Protein 5EDU (pdb70)

CATH classification: 3.40.800.20

Organism: Homo sapiens (NCBI:txid9606)

Nearest PDB structures (foldseek):
  5edu-assembly2_A  TM=1.001E+00  e=0.000E+00  Escherichia coli
  5edu-assembly1_B  TM=9.832E-01  e=0.000E+00  Escherichia coli
  3vd8-assembly1_A  TM=9.978E-01  e=3.322E-66  Escherichia coli O157:H7
  3o3u-assembly1_N  TM=9.806E-01  e=7.938E-67  Escherichia coli
  5efn-assembly2_A  TM=9.957E-01  e=1.149E-51  Danio rerio

B-factor: mean 54.78, std 17.79, range [22.51, 132.64]

InterPro domains:
  IPR000286 Histone deacetylase HDAC [PR01270] (607-630)
  IPR000286 Histone deacetylase HDAC [PR01270] (642-657)
  IPR000286 Histone deacetylase HDAC [PR01270] (732-742)
  IPR001607 Zinc finger, UBP-type [PF02148] (1133-1194)
  IPR001607 Zinc finger, UBP-type [PS50271] (1111-1209)
  IPR001607 Zinc finger, UBP-type [SM00290] (1132-1181)
  IPR013083 Zinc finger, RING/FYVE/PHD-type [G3DSA:3.30.40.10] (1107-1213)
  IPR023696 Ureohydrolase domain superfamily [SSF52768] (86-417)
  IPR023696 Ureohydrolase domain superfamily [SSF52768] (478-834)
  IPR023801 Histone deacetylase domain [PF00850] (106-401)
  IPR023801 Histone deacetylase domain [PF00850] (500-797)
  IPR037138 Histone deacetylase domain superfamily [G3DSA:3.40.800.20] (79-463)
  IPR037138 Histone deacetylase domain superfamily [G3DSA:3.40.800.20] (475-851)

GO terms:
  GO:1905336 negative regulation of aggrephagy (P, IDA)
  GO:0005737 cytoplasm (C, TAS)
  GO:0016235 aggresome (C, TAS)
  GO:0033558 protein lysine deacetylase activity (F, TAS)
  GO:0019896 axonal transport of mitochondrion (P, IGI)
  GO:0048156 tau protein binding (F, TAS)
  GO:0033558 protein lysine deacetylase activity (F, IMP)
  GO:0042903 tubulin deacetylase activity (F, IMP)
  GO:0031333 negative regulation of protein-containing complex assembly (P, IMP)
  GO:0032461 positive regulation of protein oligomerization (P, IMP)
  GO:0001222 transcription corepressor binding (F, IPI)
  GO:0005771 multivesicular body (C, TAS)
  GO:0010506 regulation of autophagy (P, TAS)
  GO:1903146 regulation of autophagy of mitochondrion (P, TAS)
  GO:0061734 type 2 mitophagy (P, IGI)
  GO:0031647 regulation of protein stability (P, IMP)
  GO:0031625 ubiquitin protein ligase binding (F, IPI)
  GO:0004407 histone deacetylase activity (F, IDA)
  GO:0036064 ciliary basal body (C, IDA)
  GO:0005737 cytoplasm (C, IDA)

Structure (mmCIF, N/CA/C/O backbone):
data_5EDU
#
_entry.id   5EDU
#
_cell.length_a   49.262
_cell.length_b   149.032
_cell.length_c   216.333
_cell.angle_alpha   90.00
_cell.angle_beta   90.00
_cell.angle_gamma   90.00
#
_symmetry.space_group_name_H-M   'P 21 21 21'
#
loop_
_entity.id
_entity.type
_entity.pdbx_description
1 polymer 'Maltose-binding periplasmic protein, Histone deacetylase 6 chimera'
2 branched alpha-D-glucopyranose-(1-4)-alpha-D-glucopyranose
3 non-polymer 'TRICHOSTATIN A'
4 non-polymer 'ZINC ION'
5 non-polymer 'POTASSIUM ION'
6 water water
#
loop_
_atom_site.group_PDB
_atom_site.id
_atom_site.type_symbol
_atom_site.label_atom_id
_atom_site.label_alt_id
_atom_site.label_comp_id
_atom_site.label_asym_id
_atom_site.label_entity_id
_atom_site.label_seq_id
_atom_site.pdbx_PDB_ins_code
_atom_site.Cartn_x
_atom_site.Cartn_y
_atom_site.Cartn_z
_atom_site.occupancy
_atom_site.B_iso_or_equiv
_atom_site.auth_seq_id
_atom_site.auth_comp_id
_atom_site.auth_asym_id
_atom_site.auth_atom_id
_atom_site.pdbx_PDB_model_num
ATOM 1 N N . GLU A 1 21 ? -25.858 -36.879 2.454 1.00 80.96 111 GLU B N 1
ATOM 2 C CA . GLU A 1 21 ? -26.709 -35.844 3.028 1.00 81.80 111 GLU B CA 1
ATOM 3 C C . GLU A 1 21 ? -28.174 -36.279 3.028 1.00 84.09 111 GLU B C 1
ATOM 4 O O . GLU A 1 21 ? -28.921 -35.976 3.959 1.00 84.91 111 GLU B O 1
ATOM 10 N N . GLU A 1 22 ? -28.582 -36.990 1.980 1.00 85.99 112 GLU B N 1
ATOM 11 C CA . GLU A 1 22 ? -29.936 -37.530 1.917 1.00 87.50 112 GLU B CA 1
ATOM 12 C C . GLU A 1 22 ? -29.910 -39.052 1.793 1.00 91.05 112 GLU B C 1
ATOM 13 O O . GLU A 1 22 ? -30.938 -39.716 1.932 1.00 92.04 112 GLU B O 1
ATOM 19 N N . GLY A 1 23 ? -28.728 -39.603 1.542 1.00 108.19 113 GLY B N 1
ATOM 20 C CA . GLY A 1 23 ? -28.574 -41.040 1.415 1.00 110.32 113 GLY B CA 1
ATOM 21 C C . GLY A 1 23 ? -27.790 -41.649 2.561 1.00 107.53 113 GLY B C 1
ATOM 22 O O . GLY A 1 23 ? -27.499 -42.846 2.559 1.00 110.92 113 GLY B O 1
ATOM 23 N N . LYS A 1 24 ? -27.453 -40.824 3.548 1.00 66.33 114 LYS B N 1
ATOM 24 C CA . LYS A 1 24 ? -26.636 -41.273 4.668 1.00 63.65 114 LYS B CA 1
ATOM 25 C C . LYS A 1 24 ? -27.264 -40.941 6.017 1.00 60.11 114 LYS B C 1
ATOM 26 O O . LYS A 1 24 ? -28.449 -40.619 6.105 1.00 59.09 114 LYS B O 1
ATOM 28 N N . LEU A 1 25 ? -26.447 -41.019 7.064 1.00 85.40 115 LEU B N 1
ATOM 29 C CA . LEU A 1 25 ? -26.898 -40.806 8.435 1.00 83.16 115 LEU B CA 1
ATOM 30 C C . LEU A 1 25 ? -25.685 -40.626 9.350 1.00 81.99 115 LEU B C 1
ATOM 31 O O . LEU A 1 25 ? -25.069 -41.608 9.767 1.00 82.99 115 LEU B O 1
ATOM 36 N N . VAL A 1 26 ? -25.339 -39.377 9.657 1.00 61.42 116 VAL B N 1
ATOM 37 C CA . VAL A 1 26 ? -24.173 -39.099 10.497 1.00 56.79 116 VAL B CA 1
ATOM 38 C C . VAL A 1 26 ? -24.579 -38.650 11.906 1.00 52.09 116 VAL B C 1
ATOM 39 O O . VAL A 1 26 ? -25.508 -37.861 12.081 1.00 49.18 116 VAL B O 1
ATOM 43 N N . ILE A 1 27 ? -23.876 -39.173 12.908 1.00 57.21 117 ILE B N 1
ATOM 44 C CA . ILE A 1 27 ? -24.214 -38.938 14.309 1.00 55.07 117 ILE B CA 1
ATOM 45 C C . ILE A 1 27 ? -23.002 -38.459 15.111 1.00 53.85 117 ILE B C 1
ATOM 46 O O . ILE A 1 27 ? -21.892 -38.959 14.927 1.00 53.43 117 ILE B O 1
ATOM 51 N N . TRP A 1 28 ? -23.216 -37.489 15.998 1.00 50.23 118 TRP B N 1
ATOM 52 C CA . TRP A 1 28 ? -22.148 -36.991 16.863 1.00 51.71 118 TRP B CA 1
ATOM 53 C C . TRP A 1 28 ? -22.400 -37.336 18.327 1.00 50.65 118 TRP B C 1
ATOM 54 O O . TRP A 1 28 ? -23.524 -37.230 18.814 1.00 53.70 118 TRP B O 1
ATOM 65 N N . ILE A 1 29 ? -21.341 -37.740 19.020 1.00 45.02 119 ILE B N 1
ATOM 66 C CA . ILE A 1 29 ? -21.413 -38.082 20.435 1.00 42.82 119 ILE B CA 1
ATOM 67 C C . ILE A 1 29 ? -20.040 -37.846 21.060 1.00 45.06 119 ILE B C 1
ATOM 68 O O . ILE A 1 29 ? -19.018 -38.057 20.410 1.00 45.59 119 ILE B O 1
ATOM 73 N N . ASN A 1 30 ? -20.018 -37.390 22.310 1.00 55.20 120 ASN B N 1
ATOM 74 C CA . ASN A 1 30 ? -18.771 -36.994 22.963 1.00 56.82 120 ASN B CA 1
ATOM 75 C C . ASN A 1 30 ? -17.753 -38.129 23.066 1.00 59.50 120 ASN B C 1
ATOM 76 O O . ASN A 1 30 ? -18.119 -39.304 23.121 1.00 62.17 120 ASN B O 1
ATOM 81 N N . GLY A 1 31 ? -16.475 -37.764 23.095 1.00 57.57 121 GLY B N 1
ATOM 82 C CA . GLY A 1 31 ? -15.394 -38.731 23.029 1.00 58.22 121 GLY B CA 1
ATOM 83 C C . GLY A 1 31 ? -15.188 -39.576 24.271 1.00 57.37 121 GLY B C 1
ATOM 84 O O . GLY A 1 31 ? -14.472 -40.578 24.232 1.00 59.79 121 GLY B O 1
ATOM 85 N N . ASP A 1 32 ? -15.807 -39.177 25.377 1.00 46.71 122 ASP B N 1
ATOM 86 C CA . ASP A 1 32 ? -15.668 -39.914 26.627 1.00 48.20 122 ASP B CA 1
ATOM 87 C C . ASP A 1 32 ? -16.666 -41.065 26.696 1.00 49.69 122 ASP B C 1
ATOM 88 O O . ASP A 1 32 ? -16.496 -42.004 27.475 1.00 50.70 122 ASP B O 1
ATOM 93 N N . LYS A 1 33 ? -17.703 -40.988 25.868 1.00 58.75 123 LYS B N 1
ATOM 94 C CA . LYS A 1 33 ? -18.736 -42.016 25.832 1.00 59.13 123 LYS B CA 1
ATOM 95 C C . LYS A 1 33 ? -18.272 -43.241 25.047 1.00 57.98 123 LYS B C 1
ATOM 96 O O . LYS A 1 33 ? -17.107 -43.339 24.657 1.00 57.64 123 LYS B O 1
ATOM 102 N N . GLY A 1 34 ? -19.190 -44.175 24.822 1.00 50.98 124 GLY B N 1
ATOM 103 C CA . GLY A 1 34 ? -18.882 -45.384 24.081 1.00 52.20 124 GLY B CA 1
ATOM 104 C C . GLY A 1 34 ? -19.324 -45.294 22.635 1.00 53.03 124 GLY B C 1
ATOM 105 O O . GLY A 1 34 ? -20.276 -45.959 22.226 1.00 53.80 124 GLY B O 1
ATOM 106 N N . TYR A 1 35 ? -18.627 -44.472 21.858 1.00 59.33 125 TYR B N 1
ATOM 107 C CA . TYR A 1 35 ? -19.000 -44.240 20.468 1.00 59.33 125 TYR B CA 1
ATOM 108 C C . TYR A 1 35 ? -18.794 -45.487 19.615 1.00 61.07 125 TYR B C 1
ATOM 109 O O . TYR A 1 35 ? -19.517 -45.704 18.643 1.00 62.59 125 TYR B O 1
ATOM 118 N N . ASN A 1 36 ? -17.813 -46.305 19.980 1.00 63.01 126 ASN B N 1
ATOM 119 C CA . ASN A 1 36 ? -17.553 -47.542 19.252 1.00 66.11 126 ASN B CA 1
ATOM 120 C C . ASN A 1 36 ? -18.706 -48.529 19.387 1.00 65.16 126 ASN B C 1
ATOM 121 O O . ASN A 1 36 ? -19.039 -49.240 18.439 1.00 66.99 126 ASN B O 1
ATOM 126 N N . GLY A 1 37 ? -19.316 -48.566 20.568 1.00 53.00 127 GLY B N 1
ATOM 127 C CA . GLY A 1 37 ? -20.476 -49.409 20.795 1.00 51.90 127 GLY B CA 1
ATOM 128 C C . GLY A 1 37 ? -21.664 -48.917 19.993 1.00 51.42 127 GLY B C 1
ATOM 129 O O . GLY A 1 37 ? -22.516 -49.701 19.571 1.00 51.30 127 GLY B O 1
ATOM 130 N N . LEU A 1 38 ? -21.716 -47.607 19.781 1.00 55.54 128 LEU B N 1
ATOM 131 C CA . LEU A 1 38 ? -22.780 -46.997 18.998 1.00 54.69 128 LEU B CA 1
ATOM 132 C C . LEU A 1 38 ? -22.587 -47.294 17.515 1.00 57.96 128 LEU B C 1
ATOM 133 O O . LEU A 1 38 ? -23.555 -47.423 16.765 1.00 59.91 128 LEU B O 1
ATOM 138 N N . ALA A 1 39 ? -21.328 -47.402 17.101 1.00 63.63 129 ALA B N 1
ATOM 139 C CA . ALA A 1 39 ? -20.992 -47.753 15.726 1.00 65.70 129 ALA B CA 1
ATOM 140 C C . ALA A 1 39 ? -21.497 -49.150 15.395 1.00 69.19 129 ALA B C 1
ATOM 141 O O . ALA A 1 39 ? -21.934 -49.414 14.274 1.00 69.09 129 ALA B O 1
ATOM 143 N N . GLU A 1 40 ? -21.428 -50.040 16.381 1.00 92.21 130 GLU B N 1
ATOM 144 C CA . GLU A 1 40 ? -21.898 -51.410 16.219 1.00 95.21 130 GLU B CA 1
ATOM 145 C C . GLU A 1 40 ? -23.402 -51.426 15.969 1.00 93.49 130 GLU B C 1
ATOM 146 O O . GLU A 1 40 ? -23.900 -52.223 15.173 1.00 97.71 130 GLU B O 1
ATOM 152 N N . VAL A 1 41 ? -24.119 -50.536 16.650 1.00 53.10 131 VAL B N 1
ATOM 153 C CA . VAL A 1 41 ? -25.552 -50.381 16.433 1.00 49.49 131 VAL B CA 1
ATOM 154 C C . VAL A 1 41 ? -25.798 -49.783 15.053 1.00 49.88 131 VAL B C 1
ATOM 155 O O . VAL A 1 41 ? -26.796 -50.086 14.401 1.00 50.73 131 VAL B O 1
ATOM 159 N N . GLY A 1 42 ? -24.873 -48.936 14.612 1.00 58.03 132 GLY B N 1
ATOM 160 C CA . GLY A 1 42 ? -24.949 -48.342 13.291 1.00 59.15 132 GLY B CA 1
ATOM 161 C C . GLY A 1 42 ? -24.565 -49.332 12.209 1.00 61.10 132 GLY B C 1
ATOM 162 O O . GLY A 1 42 ? -24.809 -49.100 11.026 1.00 63.22 132 GLY B O 1
ATOM 163 N N . LYS A 1 43 ? -23.955 -50.440 12.619 1.00 52.70 133 LYS B N 1
ATOM 164 C CA . LYS A 1 43 ? -23.577 -51.500 11.692 1.00 54.37 133 LYS B CA 1
ATOM 165 C C . LYS A 1 43 ? -24.704 -52.512 11.566 1.00 59.30 133 LYS B C 1
ATOM 166 O O . LYS A 1 43 ? -24.986 -53.015 10.478 1.00 61.82 133 LYS B O 1
ATOM 168 N N . LYS A 1 44 ? -25.349 -52.806 12.691 1.00 69.12 134 LYS B N 1
ATOM 169 C CA . LYS A 1 44 ? -26.492 -53.710 12.697 1.00 73.04 134 LYS B CA 1
ATOM 170 C C . LYS A 1 44 ? -27.747 -52.989 12.204 1.00 70.87 134 LYS B C 1
ATOM 171 O O . LYS A 1 44 ? -28.823 -53.577 12.128 1.00 71.24 134 LYS B O 1
ATOM 177 N N . PHE A 1 45 ? -27.596 -51.715 11.858 1.00 75.21 135 PHE B N 1
ATOM 178 C CA . PHE A 1 45 ? -28.669 -50.945 11.236 1.00 74.97 135 PHE B CA 1
ATOM 179 C C . PHE A 1 45 ? -28.409 -50.757 9.751 1.00 80.22 135 PHE B C 1
ATOM 180 O O . PHE A 1 45 ? -29.336 -50.748 8.940 1.00 82.09 135 PHE B O 1
ATOM 188 N N . GLU A 1 46 ? -27.137 -50.575 9.410 1.00 80.97 136 GLU B N 1
ATOM 189 C CA . GLU A 1 46 ? -26.723 -50.482 8.018 1.00 81.42 136 GLU B CA 1
ATOM 190 C C . GLU A 1 46 ? -26.973 -51.797 7.294 1.00 80.92 136 GLU B C 1
ATOM 191 O O . GLU A 1 46 ? -27.355 -51.804 6.128 1.00 81.43 136 GLU B O 1
ATOM 197 N N . LYS A 1 47 ? -26.746 -52.909 7.985 1.00 71.61 137 LYS B N 1
ATOM 198 C CA . LYS A 1 47 ? -26.939 -54.225 7.386 1.00 73.19 137 LYS B CA 1
ATOM 199 C C . LYS A 1 47 ? -28.419 -54.489 7.134 1.00 73.18 137 LYS B C 1
ATOM 200 O O . LYS A 1 47 ? -28.792 -55.097 6.132 1.00 75.48 137 LYS B O 1
ATOM 206 N N . ASP A 1 48 ? -29.255 -54.020 8.053 1.00 72.14 138 ASP B N 1
ATOM 207 C CA . ASP A 1 48 ? -30.692 -54.251 7.981 1.00 72.70 138 ASP B CA 1
ATOM 208 C C . ASP A 1 48 ? -31.375 -53.444 6.880 1.00 73.43 138 ASP B C 1
ATOM 209 O O . ASP A 1 48 ? -32.234 -53.964 6.169 1.00 74.75 138 ASP B O 1
ATOM 214 N N . THR A 1 49 ? -30.999 -52.176 6.736 1.00 84.93 139 THR B N 1
ATOM 215 C CA . THR A 1 49 ? -31.721 -51.294 5.824 1.00 86.55 139 THR B CA 1
ATOM 216 C C . THR A 1 49 ? -30.861 -50.713 4.698 1.00 87.10 139 THR B C 1
ATOM 217 O O . THR A 1 49 ? -31.389 -50.120 3.758 1.00 87.17 139 THR B O 1
ATOM 221 N N . GLY A 1 50 ? -29.545 -50.877 4.790 1.00 84.83 140 GLY B N 1
ATOM 222 C CA . GLY A 1 50 ? -28.663 -50.442 3.721 1.00 85.27 140 GLY B CA 1
ATOM 223 C C . GLY A 1 50 ? -28.020 -49.087 3.942 1.00 84.43 140 GLY B C 1
ATOM 224 O O . GLY A 1 50 ? -27.070 -48.726 3.248 1.00 86.62 140 GLY B O 1
ATOM 225 N N . ILE A 1 51 ? -28.532 -48.335 4.911 1.00 61.89 141 ILE B N 1
ATOM 226 C CA . ILE A 1 51 ? -28.046 -46.982 5.160 1.00 58.41 141 ILE B CA 1
ATOM 227 C C . ILE A 1 51 ? -26.781 -46.969 6.016 1.00 58.42 141 ILE B C 1
ATOM 228 O O . ILE A 1 51 ? -26.792 -47.406 7.166 1.00 55.35 141 ILE B O 1
ATOM 233 N N . LYS A 1 52 ? -25.692 -46.460 5.446 1.00 92.27 142 LYS B N 1
ATOM 234 C CA . LYS A 1 52 ? -24.430 -46.346 6.170 1.00 92.87 142 LYS B CA 1
ATOM 235 C C . LYS A 1 52 ? -24.541 -45.317 7.291 1.00 91.33 142 LYS B C 1
ATOM 236 O O . LYS A 1 52 ? -24.936 -44.174 7.059 1.00 91.75 142 LYS B O 1
ATOM 242 N N . VAL A 1 53 ? -24.198 -45.732 8.506 1.00 77.80 143 VAL B N 1
ATOM 243 C CA . VAL A 1 53 ? -24.237 -44.842 9.659 1.00 74.35 143 VAL B CA 1
ATOM 244 C C . VAL A 1 53 ? -22.827 -44.516 10.138 1.00 74.77 143 VAL B C 1
ATOM 245 O O . VAL A 1 53 ? -22.118 -45.387 10.643 1.00 77.95 143 VAL B O 1
ATOM 249 N N . THR A 1 54 ? -22.424 -43.260 9.977 1.00 53.26 144 THR B N 1
ATOM 250 C CA . THR A 1 54 ? -21.089 -42.832 10.379 1.00 51.11 144 THR B CA 1
ATOM 251 C C . THR A 1 54 ? -21.142 -42.055 11.694 1.00 50.47 144 THR B C 1
ATOM 252 O O . THR A 1 54 ? -21.885 -41.082 11.820 1.00 49.50 144 THR B O 1
ATOM 256 N N . VAL A 1 55 ? -20.351 -42.492 12.669 1.00 62.35 145 VAL B N 1
ATOM 257 C CA . VAL A 1 55 ? -20.345 -41.879 13.995 1.00 60.38 145 VAL B CA 1
ATOM 258 C C . VAL A 1 55 ? -18.981 -41.297 14.355 1.00 60.49 145 VAL B C 1
ATOM 259 O O . VAL A 1 55 ? -18.012 -42.030 14.551 1.00 62.09 145 VAL B O 1
ATOM 263 N N . GLU A 1 56 ? -18.915 -39.973 14.449 1.00 53.20 146 GLU B N 1
ATOM 264 C CA . GLU A 1 56 ? -17.666 -39.289 14.767 1.00 53.32 146 GLU B CA 1
ATOM 265 C C . GLU A 1 56 ? -17.788 -38.468 16.049 1.00 49.79 146 GLU B C 1
ATOM 266 O O . GLU A 1 56 ? -18.887 -38.082 16.447 1.00 45.58 146 GLU B O 1
ATOM 272 N N . HIS A 1 57 ? -16.653 -38.209 16.692 1.00 65.10 147 HIS B N 1
ATOM 273 C CA . HIS A 1 57 ? -16.638 -37.515 17.978 1.00 67.23 147 HIS B CA 1
ATOM 274 C C . HIS A 1 57 ? -15.721 -36.290 17.974 1.00 70.08 147 HIS B C 1
ATOM 275 O O . HIS A 1 57 ? -14.565 -36.369 18.392 1.00 72.04 147 HIS B O 1
ATOM 282 N N . PRO A 1 58 ? -16.242 -35.147 17.503 1.00 63.38 148 PRO B N 1
ATOM 283 C CA . PRO A 1 58 ? -15.480 -33.895 17.431 1.00 63.47 148 PRO B CA 1
ATOM 284 C C . PRO A 1 58 ? -15.181 -33.310 18.807 1.00 62.98 148 PRO B C 1
ATOM 285 O O . PRO A 1 58 ? -15.930 -33.550 19.753 1.00 61.34 148 PRO B O 1
ATOM 289 N N . ASP A 1 59 ? -14.096 -32.548 18.911 1.00 65.12 149 ASP B N 1
ATOM 290 C CA . ASP A 1 59 ? -13.753 -31.878 20.159 1.00 65.88 149 ASP B CA 1
ATOM 291 C C . ASP A 1 59 ? -14.645 -30.658 20.351 1.00 62.24 149 ASP B C 1
ATOM 292 O O . ASP A 1 59 ? -14.997 -29.989 19.378 1.00 60.17 149 ASP B O 1
ATOM 297 N N . LYS A 1 60 ? -15.001 -30.378 21.604 1.00 66.14 150 LYS B N 1
ATOM 298 C CA . LYS A 1 60 ? -15.835 -29.226 21.946 1.00 67.14 150 LYS B CA 1
ATOM 299 C C . LYS A 1 60 ? -17.107 -29.200 21.106 1.00 66.86 150 LYS B C 1
ATOM 300 O O . LYS A 1 60 ? -17.511 -28.150 20.605 1.00 67.40 150 LYS B O 1
ATOM 306 N N . LEU A 1 61 ? -17.732 -30.363 20.954 1.00 73.87 151 LEU B N 1
ATOM 307 C CA . LEU A 1 61 ? -18.836 -30.515 20.016 1.00 71.73 151 LEU B CA 1
ATOM 308 C C . LEU A 1 61 ? -20.119 -29.845 20.503 1.00 72.17 151 LEU B C 1
ATOM 309 O O . LEU A 1 61 ? -21.037 -29.618 19.716 1.00 74.60 151 LEU B O 1
ATOM 314 N N . GLU A 1 62 ? -20.185 -29.522 21.793 1.00 57.64 152 GLU B N 1
ATOM 315 C CA . GLU A 1 62 ? -21.329 -28.780 22.312 1.00 56.33 152 GLU B CA 1
ATOM 316 C C . GLU A 1 62 ? -21.228 -27.322 21.873 1.00 55.02 152 GLU B C 1
ATOM 317 O O . GLU A 1 62 ? -22.209 -26.580 21.913 1.00 55.58 152 GLU B O 1
ATOM 323 N N . GLU A 1 63 ? -20.029 -26.923 21.456 1.00 41.81 153 GLU B N 1
ATOM 324 C CA . GLU A 1 63 ? -19.812 -25.620 20.839 1.00 42.42 153 GLU B CA 1
ATOM 325 C C . GLU A 1 63 ? -19.866 -25.742 19.320 1.00 43.37 153 GLU B C 1
ATOM 326 O O . GLU A 1 63 ? -20.341 -24.841 18.630 1.00 44.27 153 GLU B O 1
ATOM 332 N N . LYS A 1 64 ? -19.368 -26.863 18.809 1.00 46.26 154 LYS B N 1
ATOM 333 C CA . LYS A 1 64 ? -19.263 -27.084 17.370 1.00 49.62 154 LYS B CA 1
ATOM 334 C C . LYS A 1 64 ? -20.630 -27.206 16.704 1.00 46.72 154 LYS B C 1
ATOM 335 O O . LYS A 1 64 ? -20.857 -26.654 15.628 1.00 46.94 154 LYS B O 1
ATOM 341 N N . PHE A 1 65 ? -21.535 -27.936 17.348 1.00 52.78 155 PHE B N 1
ATOM 342 C CA . PHE A 1 65 ? -22.851 -28.211 16.774 1.00 52.05 155 PHE B CA 1
ATOM 343 C C . PHE A 1 65 ? -23.708 -26.960 16.524 1.00 51.86 155 PHE B C 1
ATOM 344 O O . PHE A 1 65 ? -24.276 -26.823 15.442 1.00 50.54 155 PHE B O 1
ATOM 352 N N . PRO A 1 66 ? -23.817 -26.045 17.510 1.00 57.47 156 PRO B N 1
ATOM 353 C CA . PRO A 1 66 ? -24.625 -24.858 17.199 1.00 59.76 156 PRO B CA 1
ATOM 354 C C . PRO A 1 66 ? -24.014 -23.968 16.113 1.00 64.49 156 PRO B C 1
ATOM 355 O O . PRO A 1 66 ? -24.727 -23.146 15.539 1.00 69.26 156 PRO B O 1
ATOM 359 N N . GLN A 1 67 ? -22.722 -24.129 15.840 1.00 59.19 157 GLN B N 1
ATOM 360 C CA . GLN A 1 67 ? -22.074 -23.384 14.765 1.00 59.55 157 GLN B CA 1
ATOM 361 C C . GLN A 1 67 ? -22.611 -23.816 13.404 1.00 60.00 157 GLN B C 1
ATOM 362 O O . GLN A 1 67 ? -23.122 -22.999 12.638 1.00 61.98 157 GLN B O 1
ATOM 368 N N . VAL A 1 68 ? -22.492 -25.108 13.113 1.00 58.29 158 VAL B N 1
ATOM 369 C CA . VAL A 1 68 ? -22.884 -25.648 11.815 1.00 59.61 158 VAL B CA 1
ATOM 370 C C . VAL A 1 68 ? -24.399 -25.711 11.622 1.00 58.02 158 VAL B C 1
ATOM 371 O O . VAL A 1 68 ? -24.898 -25.462 10.524 1.00 59.87 158 VAL B O 1
ATOM 375 N N . ALA A 1 69 ? -25.125 -26.039 12.688 1.00 54.87 159 ALA B N 1
ATOM 376 C CA . ALA A 1 69 ? -26.579 -26.180 12.620 1.00 55.38 159 ALA B CA 1
ATOM 377 C C . ALA A 1 69 ? -27.261 -24.893 12.160 1.00 56.87 159 ALA B C 1
ATOM 378 O O . ALA A 1 69 ? -28.293 -24.933 11.489 1.00 57.12 159 ALA B O 1
ATOM 380 N N . ALA A 1 70 ? -26.678 -23.756 12.524 1.00 55.38 160 ALA B N 1
ATOM 381 C CA . ALA A 1 70 ? -27.221 -22.460 12.138 1.00 57.03 160 ALA B CA 1
ATOM 382 C C . ALA A 1 70 ? -27.075 -22.225 10.638 1.00 57.72 160 ALA B C 1
ATOM 383 O O . ALA A 1 70 ? -28.010 -21.769 9.979 1.00 57.31 160 ALA B O 1
ATOM 385 N N . THR A 1 71 ? -25.901 -22.546 10.105 1.00 64.29 161 THR B N 1
ATOM 386 C CA . THR A 1 71 ? -25.609 -22.311 8.694 1.00 67.78 161 THR B CA 1
ATOM 387 C C . THR A 1 71 ? -25.930 -23.521 7.820 1.00 67.99 161 THR B C 1
ATOM 388 O O . THR A 1 71 ? -25.266 -23.759 6.811 1.00 67.86 161 THR B O 1
ATOM 392 N N . GLY A 1 72 ? -26.947 -24.283 8.214 1.00 65.57 162 GLY B N 1
ATOM 393 C CA . GLY A 1 72 ? -27.442 -25.380 7.402 1.00 66.56 162 GLY B CA 1
ATOM 394 C C . GLY A 1 72 ? -26.689 -26.692 7.530 1.00 66.30 162 GLY B C 1
ATOM 395 O O . GLY A 1 72 ? -27.262 -27.761 7.323 1.00 67.81 162 GLY B O 1
ATOM 396 N N . ASP A 1 73 ? -25.406 -26.620 7.867 1.00 67.71 163 ASP B N 1
ATOM 397 C CA . ASP A 1 73 ? -24.574 -27.816 7.970 1.00 70.17 163 ASP B CA 1
ATOM 398 C C . ASP A 1 73 ? -24.871 -28.582 9.262 1.00 66.44 163 ASP B C 1
ATOM 399 O O . ASP A 1 73 ? -25.835 -28.277 9.966 1.00 65.41 163 ASP B O 1
ATOM 404 N N . GLY A 1 74 ? -24.049 -29.583 9.565 1.00 63.70 164 GLY B N 1
ATOM 405 C CA . GLY A 1 74 ? -24.166 -30.308 10.818 1.00 60.33 164 GLY B CA 1
ATOM 406 C C . GLY A 1 74 ? -24.476 -31.788 10.684 1.00 58.72 164 GLY B C 1
ATOM 407 O O . GLY A 1 74 ? -24.668 -32.292 9.576 1.00 59.57 164 GLY B O 1
ATOM 408 N N . PRO A 1 75 ? -24.519 -32.496 11.823 1.00 51.18 165 PRO B N 1
ATOM 409 C CA . PRO A 1 75 ? -24.846 -33.922 11.889 1.00 50.44 165 PRO B CA 1
ATOM 410 C C . PRO A 1 75 ? -26.350 -34.159 11.900 1.00 50.25 165 PRO B C 1
ATOM 411 O O . PRO A 1 75 ? -27.106 -33.247 12.230 1.00 50.58 165 PRO B O 1
ATOM 415 N N . ASP A 1 76 ? -26.775 -35.368 11.549 1.00 47.37 166 ASP B N 1
ATOM 416 C CA . ASP A 1 76 ? -28.193 -35.706 11.565 1.00 46.54 166 ASP B CA 1
ATOM 417 C C . ASP A 1 76 ? -28.708 -35.838 12.996 1.00 44.49 166 ASP B C 1
ATOM 418 O O . ASP A 1 76 ? -29.835 -35.448 13.297 1.00 44.23 166 ASP B O 1
ATOM 423 N N . ILE A 1 77 ? -27.871 -36.384 13.874 1.00 59.74 167 ILE B N 1
ATOM 424 C CA . ILE A 1 77 ? -28.266 -36.663 15.255 1.00 58.75 167 ILE B CA 1
ATOM 425 C C . ILE A 1 77 ? -27.205 -36.206 16.259 1.00 56.48 167 ILE B C 1
ATOM 426 O O . ILE A 1 77 ? -26.023 -36.519 16.117 1.00 56.98 167 ILE B O 1
ATOM 431 N N . ILE A 1 78 ? -27.645 -35.471 17.278 1.00 40.12 168 ILE B N 1
ATOM 432 C CA . ILE A 1 78 ? -26.745 -34.891 18.270 1.00 38.98 168 ILE B CA 1
ATOM 433 C C . ILE A 1 78 ? -26.872 -35.575 19.635 1.00 38.35 168 ILE B C 1
ATOM 434 O O . ILE A 1 78 ? -27.974 -35.756 20.149 1.00 38.49 168 ILE B O 1
ATOM 439 N N . PHE A 1 79 ? -25.737 -35.960 20.214 1.00 44.57 169 PHE B N 1
ATOM 440 C CA . PHE A 1 79 ? -25.719 -36.583 21.537 1.00 48.28 169 PHE B CA 1
ATOM 441 C C . PHE A 1 79 ? -24.992 -35.727 22.572 1.00 48.28 169 PHE B C 1
ATOM 442 O O . PHE A 1 79 ? -23.808 -35.423 22.418 1.00 49.79 169 PHE B O 1
ATOM 450 N N . TRP A 1 80 ? -25.707 -35.356 23.630 1.00 43.84 170 TRP B N 1
ATOM 451 C CA . TRP A 1 80 ? -25.140 -34.583 24.732 1.00 41.98 170 TRP B CA 1
ATOM 452 C C . TRP A 1 80 ? -26.115 -34.582 25.907 1.00 41.90 170 TRP B C 1
ATOM 453 O O . TRP A 1 80 ? -27.268 -34.983 25.760 1.00 45.73 170 TRP B O 1
ATOM 464 N N . ALA A 1 81 ? -25.648 -34.145 27.072 1.00 38.44 171 ALA B N 1
ATOM 465 C CA . ALA A 1 81 ? -26.517 -33.983 28.232 1.00 37.43 171 ALA B CA 1
ATOM 466 C C . ALA A 1 81 ? -27.595 -32.936 27.951 1.00 40.11 171 ALA B C 1
ATOM 467 O O . ALA A 1 81 ? -27.408 -32.044 27.121 1.00 41.06 171 ALA B O 1
ATOM 469 N N . HIS A 1 82 ? -28.717 -33.046 28.655 1.00 52.43 172 HIS B N 1
ATOM 470 C CA . HIS A 1 82 ? -29.913 -32.264 28.348 1.00 52.76 172 HIS B CA 1
ATOM 471 C C . HIS A 1 82 ? -29.774 -30.766 28.622 1.00 54.85 172 HIS B C 1
ATOM 472 O O . HIS A 1 82 ? -30.583 -29.969 28.146 1.00 57.33 172 HIS B O 1
ATOM 479 N N . ASP A 1 83 ? -28.753 -30.385 29.383 1.00 48.02 173 ASP B N 1
ATOM 480 C CA . ASP A 1 83 ? -28.601 -29.000 29.824 1.00 46.39 173 ASP B CA 1
ATOM 481 C C . ASP A 1 83 ? -28.376 -28.016 28.674 1.00 45.25 173 ASP B C 1
ATOM 482 O O . ASP A 1 83 ? -28.652 -26.826 28.811 1.00 49.19 173 ASP B O 1
ATOM 487 N N . ARG A 1 84 ? -27.885 -28.512 27.542 1.00 34.09 174 ARG B N 1
ATOM 488 C CA . ARG A 1 84 ? -27.575 -27.655 26.3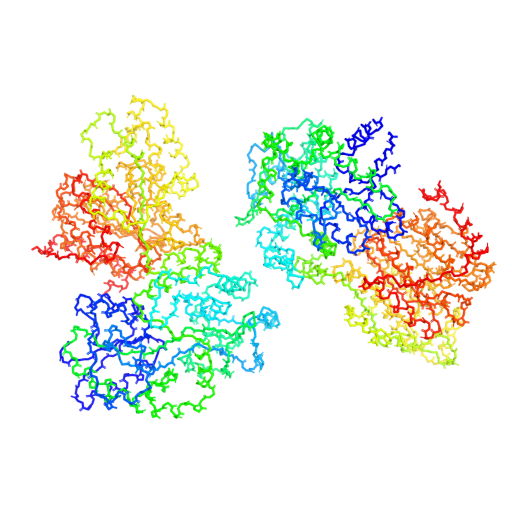99 1.00 35.44 174 ARG B CA 1
ATOM 489 C C . ARG A 1 84 ? -28.720 -27.576 25.394 1.00 36.02 174 ARG B C 1
ATOM 490 O O . ARG A 1 84 ? -28.780 -26.651 24.582 1.00 36.87 174 ARG B O 1
ATOM 498 N N . PHE A 1 85 ? -29.624 -28.549 25.453 1.00 40.00 175 PHE B N 1
ATOM 499 C CA . PHE A 1 85 ? -30.634 -28.735 24.412 1.00 39.13 175 PHE B CA 1
ATOM 500 C C . PHE A 1 85 ? -31.651 -27.596 24.299 1.00 40.23 175 PHE B C 1
ATOM 501 O O . PHE A 1 85 ? -32.168 -27.328 23.213 1.00 39.58 175 PHE B O 1
ATOM 509 N N . GLY A 1 86 ? -31.941 -26.930 25.410 1.00 48.18 176 GLY B N 1
ATOM 510 C CA . GLY A 1 86 ? -32.870 -25.815 25.384 1.00 49.42 176 GLY B CA 1
ATOM 511 C C . GLY A 1 86 ? -32.332 -24.645 24.585 1.00 52.60 176 GLY B C 1
ATOM 512 O O . GLY A 1 86 ? -33.095 -23.892 23.980 1.00 56.89 176 GLY B O 1
ATOM 513 N N . GLY A 1 87 ? -31.011 -24.493 24.585 1.00 43.00 177 GLY B N 1
ATOM 514 C CA . GLY A 1 87 ? -30.365 -23.457 23.802 1.00 41.13 177 GLY B CA 1
ATOM 515 C C . GLY A 1 87 ? -30.503 -23.735 22.320 1.00 40.54 177 GLY B C 1
ATOM 516 O O . GLY A 1 87 ? -30.751 -22.827 21.527 1.00 39.93 177 GLY B O 1
ATOM 517 N N . TYR A 1 88 ? -30.344 -25.003 21.952 1.00 40.55 178 TYR B N 1
ATOM 518 C CA . TYR A 1 88 ? -30.508 -25.437 20.570 1.00 44.57 178 TYR B CA 1
ATOM 519 C C . TYR A 1 88 ? -31.944 -25.228 20.095 1.00 48.09 178 TYR B C 1
ATOM 520 O O . TYR A 1 88 ? -32.180 -24.787 18.971 1.00 49.90 178 TYR B O 1
ATOM 529 N N . ALA A 1 89 ? -32.899 -25.552 20.962 1.00 49.46 179 ALA B N 1
ATOM 530 C CA . ALA A 1 89 ? -34.314 -25.414 20.637 1.00 52.52 179 ALA B CA 1
ATOM 531 C C . ALA A 1 89 ? -34.722 -23.948 20.528 1.00 53.08 179 ALA B C 1
ATOM 532 O O . ALA A 1 89 ? -35.566 -23.592 19.705 1.00 52.75 179 ALA B O 1
ATOM 534 N N . GLN A 1 90 ? -34.120 -23.101 21.358 1.00 50.97 180 GLN B N 1
ATOM 535 C CA . GLN A 1 90 ? -34.432 -21.676 21.349 1.00 52.34 180 GLN B CA 1
ATOM 536 C C . GLN A 1 90 ? -33.924 -21.020 20.070 1.00 49.88 180 GLN B C 1
ATOM 537 O O . GLN A 1 90 ? -34.401 -19.958 19.673 1.00 50.42 180 GLN B O 1
ATOM 543 N N . SER A 1 91 ? -32.953 -21.661 19.430 1.00 56.45 181 SER B N 1
ATOM 544 C CA . SER A 1 91 ? -32.413 -21.169 18.170 1.00 56.87 181 SER B CA 1
ATOM 545 C C . SER A 1 91 ? -33.055 -21.893 16.991 1.00 58.16 181 SER B C 1
ATOM 546 O O . SER A 1 91 ? -32.720 -21.636 15.834 1.00 58.79 181 SER B O 1
ATOM 549 N N . GLY A 1 92 ? -33.982 -22.797 17.296 1.00 52.61 182 GLY B N 1
ATOM 550 C CA . GLY A 1 92 ? -34.663 -23.573 16.277 1.00 53.03 182 GLY B CA 1
ATOM 551 C C . GLY A 1 92 ? -33.708 -24.448 15.489 1.00 52.66 182 GLY B C 1
ATOM 552 O O . GLY A 1 92 ? -33.762 -24.489 14.260 1.00 54.58 182 GLY B O 1
ATOM 553 N N . LEU A 1 93 ? -32.829 -25.147 16.201 1.00 47.80 183 LEU B N 1
ATOM 554 C CA . LEU A 1 93 ? -31.828 -25.993 15.563 1.00 46.73 183 LEU B CA 1
ATOM 555 C C . LEU A 1 93 ? -32.214 -27.466 15.638 1.00 47.82 183 LEU B C 1
ATOM 556 O O . LEU A 1 93 ? -31.630 -28.306 14.955 1.00 48.05 183 LEU B O 1
ATOM 561 N N . LEU A 1 94 ? -33.203 -27.772 16.471 1.00 47.09 184 LEU B N 1
ATOM 562 C CA . LEU A 1 94 ? -33.646 -29.147 16.656 1.00 45.48 184 LEU B CA 1
ATOM 563 C C . LEU A 1 94 ? -35.024 -29.382 16.054 1.00 47.87 184 LEU B C 1
ATOM 564 O O . LEU A 1 94 ? -35.885 -28.505 16.088 1.00 49.29 184 LEU B O 1
ATOM 569 N N . ALA A 1 95 ? -35.222 -30.574 15.502 1.00 53.26 185 ALA B N 1
ATOM 570 C CA . ALA A 1 95 ? -36.522 -30.968 14.978 1.00 56.69 185 ALA B CA 1
ATOM 571 C C . ALA A 1 95 ? -37.416 -31.443 16.115 1.00 56.82 185 ALA B C 1
ATOM 572 O O . ALA A 1 95 ? -36.937 -32.044 17.077 1.00 54.66 185 ALA B O 1
ATOM 574 N N . GLU A 1 96 ? -38.712 -31.168 16.009 1.00 64.33 186 GLU B N 1
ATOM 575 C CA . GLU A 1 96 ? -39.652 -31.599 17.034 1.00 65.95 186 GLU B CA 1
ATOM 576 C C . GLU A 1 96 ? -39.828 -33.111 17.000 1.00 67.25 186 GLU B C 1
ATOM 577 O O . GLU A 1 96 ? -40.087 -33.694 15.947 1.00 69.09 186 GLU B O 1
ATOM 583 N N . ILE A 1 97 ? -39.680 -33.737 18.162 1.00 71.92 187 ILE B N 1
ATOM 584 C CA . ILE A 1 97 ? -39.813 -35.181 18.283 1.00 71.39 187 ILE B CA 1
ATOM 585 C C . ILE A 1 97 ? -41.270 -35.575 18.510 1.00 74.50 187 ILE B C 1
ATOM 586 O O . ILE A 1 97 ? -41.927 -35.059 19.413 1.00 76.78 187 ILE B O 1
ATOM 591 N N . THR A 1 98 ? -41.774 -36.486 17.683 1.00 74.75 188 THR B N 1
ATOM 592 C CA . THR A 1 98 ? -43.146 -36.959 17.827 1.00 77.92 188 THR B CA 1
ATOM 593 C C . THR A 1 98 ? -43.224 -38.480 17.930 1.00 81.55 188 THR B C 1
ATOM 594 O O . THR A 1 98 ? -43.467 -39.162 16.933 1.00 86.29 188 THR B O 1
ATOM 598 N N . PRO A 1 99 ? -43.008 -39.017 19.140 1.00 81.64 189 PRO B N 1
ATOM 599 C CA . PRO A 1 99 ? -43.196 -40.445 19.401 1.00 79.71 189 PRO B CA 1
ATOM 600 C C . PRO A 1 99 ? -44.612 -40.736 19.894 1.00 81.62 189 PRO B C 1
ATOM 601 O O . PRO A 1 99 ? -45.180 -39.918 20.618 1.00 83.33 189 PRO B O 1
ATOM 605 N N . ASP A 1 100 ? -45.178 -41.875 19.508 1.00 73.53 190 ASP B N 1
ATOM 606 C CA . ASP A 1 100 ? -46.513 -42.236 19.972 1.00 75.28 190 ASP B CA 1
ATOM 607 C C . ASP A 1 100 ? -46.478 -42.535 21.470 1.00 74.61 190 ASP B C 1
ATOM 608 O O . ASP A 1 100 ? -45.410 -42.784 22.033 1.00 72.93 190 ASP B O 1
ATOM 613 N N . LYS A 1 101 ? -47.643 -42.503 22.111 1.00 75.65 191 LYS B N 1
ATOM 614 C CA . LYS A 1 101 ? -47.737 -42.692 23.558 1.00 75.12 191 LYS B CA 1
ATOM 615 C C . LYS A 1 101 ? -47.200 -44.056 23.991 1.00 74.96 191 LYS B C 1
ATOM 616 O O . LYS A 1 101 ? -46.729 -44.219 25.117 1.00 74.60 191 LYS B O 1
ATOM 622 N N . ALA A 1 102 ? -47.267 -45.030 23.088 1.00 74.06 192 ALA B N 1
ATOM 623 C CA . ALA A 1 102 ? -46.764 -46.371 23.365 1.00 72.31 192 ALA B CA 1
ATOM 624 C C . ALA A 1 102 ? -45.271 -46.340 23.671 1.00 71.35 192 ALA B C 1
ATOM 625 O O . ALA A 1 102 ? -44.826 -46.861 24.695 1.00 71.61 192 ALA B O 1
ATOM 627 N N . PHE A 1 103 ? -44.502 -45.717 22.783 1.00 87.76 193 PHE B N 1
ATOM 628 C CA . PHE A 1 103 ? -43.062 -45.592 22.974 1.00 86.92 193 PHE B CA 1
ATOM 629 C C . PHE A 1 103 ? -42.734 -44.631 24.114 1.00 88.38 193 PHE B C 1
ATOM 630 O O . PHE A 1 103 ? -41.665 -44.714 24.718 1.00 88.37 193 PHE B O 1
ATOM 638 N N . GLN A 1 104 ? -43.657 -43.719 24.398 1.00 66.19 194 GLN B N 1
ATOM 639 C CA . GLN A 1 104 ? -43.474 -42.753 25.476 1.00 66.48 194 GLN B CA 1
ATOM 640 C C . GLN A 1 104 ? -43.441 -43.451 26.834 1.00 64.75 194 GLN B C 1
ATOM 641 O O . GLN A 1 104 ? -42.706 -43.044 27.736 1.00 61.82 194 GLN B O 1
ATOM 647 N N . ASP A 1 105 ? -44.232 -44.510 26.970 1.00 71.88 195 ASP B N 1
ATOM 648 C CA . ASP A 1 105 ? -44.290 -45.267 28.216 1.00 72.01 195 ASP B CA 1
ATOM 649 C C . ASP A 1 105 ? -43.076 -46.173 28.391 1.00 69.93 195 ASP B C 1
ATOM 650 O O . ASP A 1 105 ? -42.803 -46.649 29.493 1.00 69.15 195 ASP B O 1
ATOM 655 N N . LYS A 1 106 ? -42.349 -46.402 27.301 1.00 69.28 196 LYS B N 1
ATOM 656 C CA . LYS A 1 106 ? -41.192 -47.291 27.321 1.00 69.65 196 LYS B CA 1
ATOM 657 C C . LYS A 1 106 ? -40.064 -46.737 28.192 1.00 66.24 196 LYS B C 1
ATOM 658 O O . LYS A 1 106 ? -39.221 -47.491 28.679 1.00 66.23 196 LYS B O 1
ATOM 664 N N . LEU A 1 107 ? -40.054 -45.421 28.387 1.00 62.48 197 LEU B N 1
ATOM 665 C CA . LEU A 1 107 ? -39.055 -44.778 29.236 1.00 59.56 197 LEU B CA 1
ATOM 666 C C . LEU A 1 107 ? -39.696 -44.238 30.511 1.00 59.99 197 LEU B C 1
ATOM 667 O O . LEU A 1 107 ? -40.919 -44.184 30.622 1.00 64.57 197 LEU B O 1
ATOM 672 N N . TYR A 1 108 ? -38.865 -43.835 31.468 1.00 59.84 198 TYR B N 1
ATOM 673 C CA . TYR A 1 108 ? -39.358 -43.202 32.687 1.00 62.15 198 TYR B CA 1
ATOM 674 C C . TYR A 1 108 ? -39.860 -41.792 32.386 1.00 61.60 198 TYR B C 1
ATOM 675 O O . TYR A 1 108 ? -39.269 -41.080 31.576 1.00 60.31 198 TYR B O 1
ATOM 684 N N . PRO A 1 109 ? -40.963 -41.389 33.036 1.00 54.07 199 PRO B N 1
ATOM 685 C CA . PRO A 1 109 ? -41.580 -40.077 32.806 1.00 52.14 199 PRO B CA 1
ATOM 686 C C . PRO A 1 109 ? -40.670 -38.895 33.141 1.00 48.59 199 PRO B C 1
ATOM 687 O O . PRO A 1 109 ? -40.813 -37.835 32.532 1.00 48.13 199 PRO B O 1
ATOM 691 N N . PHE A 1 110 ? -39.752 -39.071 34.086 1.00 50.86 200 PHE B N 1
ATOM 692 C CA . PHE A 1 110 ? -38.917 -37.959 34.532 1.00 51.86 200 PHE B CA 1
ATOM 693 C C . PHE A 1 110 ? -37.793 -37.654 33.543 1.00 54.36 200 PHE B C 1
ATOM 694 O O . PHE A 1 110 ? -37.206 -36.573 33.579 1.00 56.69 200 PHE B O 1
ATOM 702 N N . THR A 1 111 ? -37.493 -38.605 32.663 1.00 57.74 201 THR B N 1
ATOM 703 C CA . THR A 1 111 ? -36.469 -38.391 31.645 1.00 54.28 201 THR B CA 1
ATOM 704 C C . THR A 1 111 ? -37.043 -37.615 30.467 1.00 54.95 201 THR B C 1
ATOM 705 O O . THR A 1 111 ? -36.333 -36.855 29.810 1.00 55.90 201 THR B O 1
ATOM 709 N N . TRP A 1 112 ? -38.331 -37.814 30.204 1.00 53.66 202 TRP B N 1
ATOM 710 C CA . TRP A 1 112 ? -39.018 -37.073 29.152 1.00 53.86 202 TRP B CA 1
ATOM 711 C C . TRP A 1 112 ? -39.129 -35.597 29.514 1.00 55.38 202 TRP B C 1
ATOM 712 O O . TRP A 1 112 ? -39.075 -34.728 28.645 1.00 55.41 202 TRP B O 1
ATOM 723 N N . ASP A 1 113 ? -39.289 -35.321 30.804 1.00 54.31 203 ASP B N 1
ATOM 724 C CA . ASP A 1 113 ? -39.446 -33.953 31.283 1.00 56.30 203 ASP B CA 1
ATOM 725 C C . ASP A 1 113 ? -38.140 -33.173 31.166 1.00 52.74 203 ASP B C 1
ATOM 726 O O . ASP A 1 113 ? -38.145 -31.946 31.067 1.00 50.73 203 ASP B O 1
ATOM 731 N N . ALA A 1 114 ? -37.024 -33.893 31.175 1.00 60.58 204 ALA B N 1
ATOM 732 C CA . ALA A 1 114 ? -35.713 -33.270 31.047 1.00 58.96 204 ALA B CA 1
ATOM 733 C C . ALA A 1 114 ? -35.485 -32.756 29.629 1.00 57.71 204 ALA B C 1
ATOM 734 O O . ALA A 1 114 ? -34.763 -31.782 29.420 1.00 58.69 204 ALA B O 1
ATOM 736 N N . VAL A 1 115 ? -36.107 -33.417 28.659 1.00 43.43 205 VAL B N 1
ATOM 737 C CA . VAL A 1 115 ? -35.954 -33.039 27.260 1.00 40.88 205 VAL B CA 1
ATOM 738 C C . VAL A 1 115 ? -37.213 -32.370 26.721 1.00 42.01 205 VAL B C 1
ATOM 739 O O . VAL A 1 115 ? -37.428 -32.318 25.509 1.00 42.46 205 VAL B O 1
ATOM 743 N N . ARG A 1 116 ? -38.046 -31.864 27.625 1.00 50.73 206 ARG B N 1
ATOM 744 C CA . ARG A 1 116 ? -39.238 -31.119 27.231 1.00 54.30 206 ARG B CA 1
ATOM 745 C C . ARG A 1 116 ? -38.992 -29.623 27.375 1.00 54.79 206 ARG B C 1
ATOM 746 O O . ARG A 1 116 ? -38.613 -29.149 28.447 1.00 55.90 206 ARG B O 1
ATOM 754 N N . TYR A 1 117 ? -39.204 -28.881 26.294 1.00 47.95 207 TYR B N 1
ATOM 755 C CA . TYR A 1 117 ? -38.929 -27.451 26.291 1.00 48.16 207 TYR B CA 1
ATOM 756 C C . TYR A 1 117 ? -39.984 -26.680 25.502 1.00 52.62 207 TYR B C 1
ATOM 757 O O . TYR A 1 117 ? -40.253 -26.995 24.342 1.00 52.47 207 TYR B O 1
ATOM 766 N N . ASN A 1 118 ? -40.565 -25.666 26.142 1.00 64.74 208 ASN B N 1
ATOM 767 C CA . ASN A 1 118 ? -41.670 -24.892 25.573 1.00 69.03 208 ASN B CA 1
ATOM 768 C C . ASN A 1 118 ? -42.797 -25.783 25.057 1.00 69.61 208 ASN B C 1
ATOM 769 O O . ASN A 1 118 ? -43.305 -25.578 23.954 1.00 72.30 208 ASN B O 1
ATOM 774 N N . GLY A 1 119 ? -43.178 -26.774 25.859 1.00 53.58 209 GLY B N 1
ATOM 775 C CA . GLY A 1 119 ? -44.260 -27.674 25.505 1.00 53.72 209 GLY B CA 1
ATOM 776 C C . GLY A 1 119 ? -43.813 -28.880 24.698 1.00 52.40 209 GLY B C 1
ATOM 777 O O . GLY A 1 119 ? -44.082 -30.021 25.070 1.00 51.04 209 GLY B O 1
ATOM 778 N N . LYS A 1 120 ? -43.126 -28.619 23.590 1.00 75.04 210 LYS B N 1
ATOM 779 C CA . LYS A 1 120 ? -42.679 -29.667 22.677 1.00 76.77 210 LYS B CA 1
ATOM 780 C C . LYS A 1 120 ? -41.592 -30.555 23.280 1.00 72.74 210 LYS B C 1
ATOM 781 O O . LYS A 1 120 ? -40.886 -30.149 24.203 1.00 72.06 210 LYS B O 1
ATOM 787 N N . LEU A 1 121 ? -41.468 -31.770 22.753 1.00 69.67 211 LEU B N 1
ATOM 788 C CA . LEU A 1 121 ? -40.293 -32.596 23.007 1.00 67.30 211 LEU B CA 1
ATOM 789 C C . LEU A 1 121 ? -39.227 -32.217 21.990 1.00 67.91 211 LEU B C 1
ATOM 790 O O . LEU A 1 121 ? -39.548 -31.903 20.844 1.00 73.41 211 LEU B O 1
ATOM 795 N N . ILE A 1 122 ? -37.962 -32.238 22.393 1.00 44.84 212 ILE B N 1
ATOM 796 C CA . ILE A 1 122 ? -36.899 -31.846 21.475 1.00 43.22 212 ILE B CA 1
ATOM 797 C C . ILE A 1 122 ? -35.709 -32.805 21.491 1.00 42.18 212 ILE B C 1
ATOM 798 O O . ILE A 1 122 ? -34.668 -32.515 20.900 1.00 41.50 212 ILE B O 1
ATOM 803 N N . ALA A 1 123 ? -35.874 -33.950 22.149 1.00 49.61 213 ALA B N 1
ATOM 804 C CA . ALA A 1 123 ? -34.821 -34.961 22.197 1.00 49.77 213 ALA B CA 1
ATOM 805 C C . ALA A 1 123 ? -35.328 -36.304 22.712 1.00 49.13 213 ALA B C 1
ATOM 806 O O . ALA A 1 123 ? -36.347 -36.374 23.399 1.00 50.11 213 ALA B O 1
ATOM 808 N N . TYR A 1 124 ? -34.606 -37.367 22.367 1.00 47.63 214 TYR B N 1
ATOM 809 C CA . TYR A 1 124 ? -34.839 -38.690 22.936 1.00 47.35 214 TYR B CA 1
ATOM 810 C C . TYR A 1 124 ? -33.906 -38.910 24.124 1.00 50.01 214 TYR B C 1
ATOM 811 O O . TYR A 1 124 ? -32.688 -38.811 23.980 1.00 53.11 214 TYR B O 1
ATOM 820 N N . PRO A 1 125 ? -34.470 -39.205 25.305 1.00 55.07 215 PRO B N 1
ATOM 821 C CA . PRO A 1 125 ? -33.653 -39.501 26.489 1.00 54.14 215 PRO B CA 1
ATOM 822 C C . PRO A 1 125 ? -32.933 -40.843 26.362 1.00 55.05 215 PRO B C 1
ATOM 823 O O . PRO A 1 125 ? -33.489 -41.771 25.775 1.00 56.47 215 PRO B O 1
ATOM 827 N N . ILE A 1 126 ? -31.721 -40.946 26.901 1.00 49.59 216 ILE B N 1
ATOM 828 C CA . ILE A 1 126 ? -30.965 -42.194 26.813 1.00 52.35 216 ILE B CA 1
ATOM 829 C C . ILE A 1 126 ? -30.577 -42.748 28.183 1.00 54.74 216 ILE B C 1
ATOM 830 O O . ILE A 1 126 ? -30.904 -43.889 28.509 1.00 59.60 216 ILE B O 1
ATOM 835 N N . ALA A 1 127 ? -29.875 -41.950 28.981 1.00 47.00 217 ALA B N 1
ATOM 836 C CA . ALA A 1 127 ? -29.394 -42.428 30.274 1.00 45.98 217 ALA B CA 1
ATOM 837 C C . ALA A 1 127 ? -29.167 -41.303 31.279 1.00 45.40 217 ALA B C 1
ATOM 838 O O . ALA A 1 127 ? -28.893 -40.162 30.906 1.00 43.12 217 ALA B O 1
ATOM 840 N N . VAL A 1 128 ? -29.279 -41.643 32.559 1.00 46.37 218 VAL B N 1
ATOM 841 C CA . VAL A 1 128 ? -29.056 -40.692 33.640 1.00 46.38 218 VAL B CA 1
ATOM 842 C C . VAL A 1 128 ? -27.652 -40.846 34.212 1.00 45.99 218 VAL B C 1
ATOM 843 O O . VAL A 1 128 ? -27.268 -41.931 34.648 1.00 46.07 218 VAL B O 1
ATOM 847 N N . GLU A 1 129 ? -26.889 -39.759 34.212 1.00 55.66 219 GLU B N 1
ATOM 848 C CA . GLU A 1 129 ? -25.508 -39.812 34.674 1.00 57.45 219 GLU B CA 1
ATOM 849 C C . GLU A 1 129 ? -25.225 -38.793 35.776 1.00 56.68 219 GLU B C 1
ATOM 850 O O . GLU A 1 129 ? -25.470 -37.597 35.616 1.00 58.31 219 GLU B O 1
ATOM 856 N N . ALA A 1 130 ? -24.716 -39.289 36.900 1.00 56.72 220 ALA B N 1
ATOM 857 C CA . ALA A 1 130 ? -24.323 -38.444 38.021 1.00 55.45 220 ALA B CA 1
ATOM 858 C C . ALA A 1 130 ? -22.936 -38.839 38.520 1.00 58.95 220 ALA B C 1
ATOM 859 O O . ALA A 1 130 ? -22.541 -40.000 38.418 1.00 61.08 220 ALA B O 1
ATOM 861 N N . LEU A 1 131 ? -22.201 -37.870 39.056 1.00 49.78 221 LEU B N 1
ATOM 862 C CA . LEU A 1 131 ? -20.852 -38.120 39.552 1.00 47.71 221 LEU B CA 1
ATOM 863 C C . LEU A 1 131 ? -20.860 -38.983 40.810 1.00 50.06 221 LEU B C 1
ATOM 864 O O . LEU A 1 131 ? -21.821 -38.974 41.579 1.00 50.48 221 LEU B O 1
ATOM 869 N N . SER A 1 132 ? -19.779 -39.730 41.012 1.00 55.72 222 SER B N 1
ATOM 870 C CA . SER A 1 132 ? -19.644 -40.587 42.184 1.00 58.52 222 SER B CA 1
ATOM 871 C C . SER A 1 132 ? -18.221 -40.577 42.726 1.00 57.94 222 SER B C 1
ATOM 872 O O . SER A 1 132 ? -17.279 -40.208 42.024 1.00 58.37 222 SER B O 1
ATOM 875 N N . LEU A 1 133 ? -18.074 -40.984 43.981 1.00 53.94 223 LEU B N 1
ATOM 876 C CA . LEU A 1 133 ? -16.757 -41.098 44.587 1.00 55.93 223 LEU B CA 1
ATOM 877 C C . LEU A 1 133 ? -16.156 -42.467 44.295 1.00 61.39 223 LEU B C 1
ATOM 878 O O . LEU A 1 133 ? -16.311 -43.404 45.079 1.00 67.02 223 LEU B O 1
ATOM 883 N N . ILE A 1 134 ? -15.487 -42.584 43.154 1.00 62.23 224 ILE B N 1
ATOM 884 C CA . ILE A 1 134 ? -14.728 -43.787 42.847 1.00 64.15 224 ILE B CA 1
ATOM 885 C C . ILE A 1 134 ? -13.472 -43.780 43.707 1.00 67.42 224 ILE B C 1
ATOM 886 O O . ILE A 1 134 ? -12.828 -42.741 43.856 1.00 68.37 224 ILE B O 1
ATOM 891 N N . TYR A 1 135 ? -13.128 -44.926 44.283 1.00 66.92 225 TYR B N 1
ATOM 892 C CA . TYR A 1 135 ? -11.976 -44.988 45.176 1.00 67.30 225 TYR B CA 1
ATOM 893 C C . TYR A 1 135 ? -11.249 -46.325 45.117 1.00 67.40 225 TYR B C 1
ATOM 894 O O . TYR A 1 135 ? -11.853 -47.365 44.855 1.00 66.61 225 TYR B O 1
ATOM 903 N N . ASN A 1 136 ? -9.944 -46.281 45.368 1.00 64.14 226 ASN B N 1
ATOM 904 C CA . ASN A 1 136 ? -9.130 -47.484 45.472 1.00 66.03 226 ASN B CA 1
ATOM 905 C C . ASN A 1 136 ? -9.450 -48.215 46.771 1.00 67.58 226 ASN B C 1
ATOM 906 O O . ASN A 1 136 ? -9.437 -47.615 47.845 1.00 68.09 226 ASN B O 1
ATOM 911 N N . LYS A 1 137 ? -9.737 -49.508 46.672 1.00 70.43 227 LYS B N 1
ATOM 912 C CA . LYS A 1 137 ? -10.150 -50.289 47.834 1.00 72.75 227 LYS B CA 1
ATOM 913 C C . LYS A 1 137 ? -8.963 -50.900 48.578 1.00 75.21 227 LYS B C 1
ATOM 914 O O . LYS A 1 137 ? -9.112 -51.393 49.697 1.00 75.51 227 LYS B O 1
ATOM 920 N N . ASP A 1 138 ? -7.789 -50.862 47.956 1.00 75.08 228 ASP B N 1
ATOM 921 C CA . ASP A 1 138 ? -6.583 -51.418 48.563 1.00 79.28 228 ASP B CA 1
ATOM 922 C C . ASP A 1 138 ? -5.873 -50.402 49.453 1.00 79.79 228 ASP B C 1
ATOM 923 O O . ASP A 1 138 ? -5.754 -50.599 50.662 1.00 79.62 228 ASP B O 1
ATOM 928 N N . LEU A 1 139 ? -5.405 -49.315 48.846 1.00 92.05 229 LEU B N 1
ATOM 929 C CA . LEU A 1 139 ? -4.681 -48.274 49.570 1.00 91.53 229 LEU B CA 1
ATOM 930 C C . LEU A 1 139 ? -5.590 -47.553 50.558 1.00 90.51 229 LEU B C 1
ATOM 931 O O . LEU A 1 139 ? -5.121 -46.920 51.504 1.00 90.22 229 LEU B O 1
ATOM 936 N N . LEU A 1 140 ? -6.894 -47.653 50.326 1.00 92.47 230 LEU B N 1
ATOM 937 C CA . LEU A 1 140 ? -7.878 -46.955 51.141 1.00 91.96 230 LEU B CA 1
ATOM 938 C C . LEU A 1 140 ? -9.160 -47.773 51.262 1.00 93.08 230 LEU B C 1
ATOM 939 O O . LEU A 1 140 ? -10.137 -47.510 50.562 1.00 91.52 230 LEU B O 1
ATOM 944 N N . PRO A 1 141 ? -9.161 -48.770 52.160 1.00 84.40 231 PRO B N 1
ATOM 945 C CA . PRO A 1 141 ? -10.312 -49.663 52.337 1.00 84.87 231 PRO B CA 1
ATOM 946 C C . PRO A 1 141 ? -11.520 -48.946 52.934 1.00 82.75 231 PRO B C 1
ATOM 947 O O . PRO A 1 141 ? -12.645 -49.432 52.818 1.00 81.19 231 PRO B O 1
ATOM 951 N N . ASN A 1 142 ? -11.282 -47.801 53.565 1.00 101.96 232 ASN B N 1
ATOM 952 C CA . ASN A 1 142 ? -12.360 -47.009 54.144 1.00 101.93 232 ASN B CA 1
ATOM 953 C C . ASN A 1 142 ? -12.405 -45.603 53.557 1.00 98.90 232 ASN B C 1
ATOM 954 O O . ASN A 1 142 ? -11.532 -44.781 53.836 1.00 98.65 232 ASN B O 1
ATOM 959 N N . PRO A 1 143 ? -13.426 -45.324 52.733 1.00 88.78 233 PRO B N 1
ATOM 960 C CA . PRO A 1 143 ? -13.599 -44.002 52.123 1.00 86.11 233 PRO B CA 1
ATOM 961 C C . PRO A 1 143 ? -14.149 -42.973 53.106 1.00 85.02 233 PRO B C 1
ATOM 962 O O . PRO A 1 143 ? -15.146 -43.242 53.777 1.00 86.06 233 PRO B O 1
ATOM 966 N N . PRO A 1 144 ? -13.498 -41.802 53.196 1.00 70.25 234 PRO B N 1
ATOM 967 C CA . PRO A 1 144 ? -13.973 -40.715 54.057 1.00 67.79 234 PRO B CA 1
ATOM 968 C C . PRO A 1 144 ? -15.340 -40.215 53.611 1.00 66.17 234 PRO B C 1
ATOM 969 O O . PRO A 1 144 ? -15.537 -39.955 52.425 1.00 62.68 234 PRO B O 1
ATOM 973 N N . LYS A 1 145 ? -16.272 -40.090 54.548 1.00 70.18 235 LYS B N 1
ATOM 974 C CA . LYS A 1 145 ? -17.622 -39.660 54.209 1.00 71.91 235 LYS B CA 1
ATOM 975 C C . LYS A 1 145 ? -17.769 -38.148 54.320 1.00 68.34 235 LYS B C 1
ATOM 976 O O . LYS A 1 145 ? -18.860 -37.607 54.134 1.00 65.90 235 LYS B O 1
ATOM 982 N N . THR A 1 146 ? -16.666 -37.469 54.626 1.00 75.10 236 THR B N 1
ATOM 983 C CA . THR A 1 146 ? -16.652 -36.011 54.685 1.00 76.04 236 THR B CA 1
ATOM 984 C C . THR A 1 146 ? -15.475 -35.442 53.899 1.00 72.42 236 THR B C 1
ATOM 985 O O . THR A 1 146 ? -14.401 -36.042 53.854 1.00 71.35 236 THR B O 1
ATOM 989 N N . TRP A 1 147 ? -15.683 -34.280 53.286 1.00 65.02 237 TRP B N 1
ATOM 990 C CA . TRP A 1 147 ? -14.619 -33.583 52.570 1.00 62.77 237 TRP B CA 1
ATOM 991 C C . TRP A 1 147 ? -13.524 -33.111 53.521 1.00 62.62 237 TRP B C 1
ATOM 992 O O . TRP A 1 147 ? -12.360 -32.997 53.138 1.00 61.19 237 TRP B O 1
ATOM 1003 N N . GLU A 1 148 ? -13.910 -32.843 54.765 1.00 64.09 238 GLU B N 1
ATOM 1004 C CA . GLU A 1 148 ? -13.009 -32.246 55.746 1.00 64.72 238 GLU B CA 1
ATOM 1005 C C . GLU A 1 148 ? -11.866 -33.177 56.155 1.00 66.02 238 GLU B C 1
ATOM 1006 O O . GLU A 1 148 ? -10.815 -32.716 56.601 1.00 64.40 238 GLU B O 1
ATOM 1012 N N . GLU A 1 149 ? -12.072 -34.481 55.999 1.00 77.38 239 GLU B N 1
ATOM 1013 C CA . GLU A 1 149 ? -11.056 -35.470 56.356 1.00 80.76 239 GLU B CA 1
ATOM 1014 C C . GLU A 1 149 ? -9.871 -35.453 55.397 1.00 82.53 239 GLU B C 1
ATOM 1015 O O . GLU A 1 149 ? -8.738 -35.730 55.791 1.00 86.49 239 GLU B O 1
ATOM 1021 N N . ILE A 1 150 ? -10.150 -35.121 54.141 1.00 72.79 240 ILE B N 1
ATOM 1022 C CA . ILE A 1 150 ? -9.205 -35.300 53.037 1.00 70.61 240 ILE B CA 1
ATOM 1023 C C . ILE A 1 150 ? -7.800 -34.689 53.216 1.00 71.27 240 ILE B C 1
ATOM 1024 O O . ILE A 1 150 ? -6.813 -35.353 52.898 1.00 73.54 240 ILE B O 1
ATOM 1029 N N . PRO A 1 151 ? -7.691 -33.440 53.717 1.00 60.35 241 PRO B N 1
ATOM 1030 C CA . PRO A 1 151 ? -6.324 -32.917 53.862 1.00 59.26 241 PRO B CA 1
ATOM 1031 C C . PRO A 1 151 ? -5.490 -33.707 54.869 1.00 61.13 241 PRO B C 1
ATOM 1032 O O . PRO A 1 151 ? -4.299 -33.923 54.640 1.00 61.99 241 PRO B O 1
ATOM 1036 N N . ALA A 1 152 ? -6.114 -34.135 55.963 1.00 80.51 242 ALA B N 1
ATOM 1037 C CA . ALA A 1 152 ? -5.438 -34.963 56.955 1.00 83.75 242 ALA B CA 1
ATOM 1038 C C . ALA A 1 152 ? -5.140 -36.349 56.389 1.00 87.03 242 ALA B C 1
ATOM 1039 O O . ALA A 1 152 ? -4.065 -36.904 56.614 1.00 91.04 242 ALA B O 1
ATOM 1041 N N . LEU A 1 153 ? -6.101 -36.898 55.652 1.00 75.33 243 LEU B N 1
ATOM 1042 C CA . LEU A 1 153 ? -5.947 -38.205 55.022 1.00 73.92 243 LEU B CA 1
ATOM 1043 C C . LEU A 1 153 ? -4.879 -38.171 53.931 1.00 72.92 243 LEU B C 1
ATOM 1044 O O . LEU A 1 153 ? -4.265 -39.191 53.616 1.00 74.00 243 LEU B O 1
ATOM 1049 N N . ASP A 1 154 ? -4.660 -36.991 53.361 1.00 62.83 244 ASP B N 1
ATOM 1050 C CA . ASP A 1 154 ? -3.639 -36.815 52.335 1.00 62.66 244 ASP B CA 1
ATOM 1051 C C . ASP A 1 154 ? -2.249 -36.798 52.960 1.00 64.62 244 ASP B C 1
ATOM 1052 O O . ASP A 1 154 ? -1.271 -37.184 52.324 1.00 64.05 244 ASP B O 1
ATOM 1057 N N . LYS A 1 155 ? -2.173 -36.350 54.211 1.00 73.12 245 LYS B N 1
ATOM 1058 C CA . LYS A 1 155 ? -0.914 -36.336 54.949 1.00 76.89 245 LYS B CA 1
ATOM 1059 C C . LYS A 1 155 ? -0.361 -37.747 55.112 1.00 80.86 245 LYS B C 1
ATOM 1060 O O . LYS A 1 155 ? 0.822 -37.992 54.874 1.00 80.72 245 LYS B O 1
ATOM 1066 N N . GLU A 1 156 ? -1.228 -38.670 55.514 1.00 115.58 246 GLU B N 1
ATOM 1067 C CA . GLU A 1 156 ? -0.824 -40.050 55.761 1.00 122.46 246 GLU B CA 1
ATOM 1068 C C . GLU A 1 156 ? -0.410 -40.762 54.475 1.00 123.14 246 GLU B C 1
ATOM 1069 O O . GLU A 1 156 ? 0.392 -41.696 54.507 1.00 128.06 246 GLU B O 1
ATOM 1075 N N . LEU A 1 157 ? -0.952 -40.315 53.347 1.00 84.31 247 LEU B N 1
ATOM 1076 C CA . LEU A 1 157 ? -0.667 -40.950 52.064 1.00 82.01 247 LEU B CA 1
ATOM 1077 C C . LEU A 1 157 ? 0.506 -40.299 51.337 1.00 83.76 247 LEU B C 1
ATOM 1078 O O . LEU A 1 157 ? 1.259 -40.976 50.636 1.00 83.14 247 LEU B O 1
ATOM 1083 N N . LYS A 1 158 ? 0.661 -38.989 51.508 1.00 112.02 248 LYS B N 1
ATOM 1084 C CA . LYS A 1 158 ? 1.733 -38.249 50.843 1.00 111.13 248 LYS B CA 1
ATOM 1085 C C . LYS A 1 158 ? 3.108 -38.659 51.363 1.00 114.14 248 LYS B C 1
ATOM 1086 O O . LYS A 1 158 ? 4.133 -38.330 50.764 1.00 116.67 248 LYS B O 1
ATOM 1088 N N . ALA A 1 159 ? 3.123 -39.373 52.483 1.00 93.15 249 ALA B N 1
ATOM 1089 C CA . ALA A 1 159 ? 4.359 -39.900 53.044 1.00 93.72 249 ALA B CA 1
ATOM 1090 C C . ALA A 1 159 ? 4.758 -41.181 52.324 1.00 94.65 249 ALA B C 1
ATOM 1091 O O . ALA A 1 159 ? 5.943 -41.495 52.201 1.00 96.48 249 ALA B O 1
ATOM 1093 N N . LYS A 1 160 ? 3.757 -41.913 51.846 1.00 108.05 250 LYS B N 1
ATOM 1094 C CA . LYS A 1 160 ? 3.985 -43.179 51.161 1.00 106.33 250 LYS B CA 1
ATOM 1095 C C . LYS A 1 160 ? 4.095 -42.976 49.651 1.00 104.50 250 LYS B C 1
ATOM 1096 O O . LYS A 1 160 ? 3.977 -43.927 48.877 1.00 104.74 250 LYS B O 1
ATOM 1102 N N . GLY A 1 161 ? 4.321 -41.730 49.242 1.00 89.24 251 GLY B N 1
ATOM 1103 C CA . GLY A 1 161 ? 4.490 -41.401 47.838 1.00 85.54 251 GLY B CA 1
ATOM 1104 C C . GLY A 1 161 ? 3.233 -41.619 47.019 1.00 81.02 251 GLY B C 1
ATOM 1105 O O . GLY A 1 161 ? 3.299 -41.988 45.847 1.00 81.21 251 GLY B O 1
ATOM 1106 N N . LYS A 1 162 ? 2.082 -41.394 47.645 1.00 60.96 252 LYS B N 1
ATOM 1107 C CA . LYS A 1 162 ? 0.793 -41.577 46.988 1.00 57.51 252 LYS B CA 1
ATOM 1108 C C . LYS A 1 162 ? -0.151 -40.431 47.341 1.00 55.35 252 LYS B C 1
ATOM 1109 O O . LYS A 1 162 ? -0.101 -39.897 48.447 1.00 55.67 252 LYS B O 1
ATOM 1115 N N . SER A 1 163 ? -1.007 -40.050 46.398 1.00 62.77 253 SER B N 1
ATOM 1116 C CA . SER A 1 163 ? -1.955 -38.964 46.625 1.00 60.50 253 SER B CA 1
ATOM 1117 C C . SER A 1 163 ? -3.249 -39.485 47.243 1.00 60.16 253 SER B C 1
ATOM 1118 O O . SER A 1 163 ? -3.471 -40.694 47.312 1.00 62.26 253 SER B O 1
ATOM 1121 N N . ALA A 1 164 ? -4.101 -38.569 47.693 1.00 63.10 254 ALA B N 1
ATOM 1122 C CA . ALA A 1 164 ? -5.377 -38.944 48.292 1.00 63.19 254 ALA B CA 1
ATOM 1123 C C . ALA A 1 164 ? -6.536 -38.716 47.326 1.00 62.82 254 ALA B C 1
ATOM 1124 O O . ALA A 1 164 ? -7.415 -39.566 47.184 1.00 61.69 254 ALA B O 1
ATOM 1126 N N . LEU A 1 165 ? -6.532 -37.563 46.665 1.00 75.79 255 LEU B N 1
ATOM 1127 C CA . LEU A 1 165 ? -7.624 -37.196 45.770 1.00 74.89 255 LEU B CA 1
ATOM 1128 C C . LEU A 1 165 ? -7.138 -36.451 44.531 1.00 71.98 255 LEU B C 1
ATOM 1129 O O . LEU A 1 165 ? -6.389 -35.478 44.630 1.00 70.66 255 LEU B O 1
ATOM 1134 N N . MET A 1 166 ? -7.573 -36.918 43.365 1.00 60.38 256 MET B N 1
ATOM 1135 C CA . MET A 1 166 ? -7.301 -36.240 42.103 1.00 58.08 256 MET B CA 1
ATOM 1136 C C . MET A 1 166 ? -8.497 -36.363 41.167 1.00 57.36 256 MET B C 1
ATOM 1137 O O . MET A 1 166 ? -8.987 -37.463 40.916 1.00 60.73 256 MET B O 1
ATOM 1142 N N . PHE A 1 167 ? -8.968 -35.228 40.660 1.00 43.56 257 PHE B N 1
ATOM 1143 C CA . PHE A 1 167 ? -10.050 -35.223 39.684 1.00 43.30 257 PHE B CA 1
ATOM 1144 C C . PHE A 1 167 ? -9.987 -33.965 38.825 1.00 40.94 257 PHE B C 1
ATOM 1145 O O . PHE A 1 167 ? -9.239 -33.034 39.124 1.00 42.52 257 PHE B O 1
ATOM 1153 N N . ASN A 1 168 ? -10.771 -33.955 37.752 1.00 54.72 258 ASN B N 1
ATOM 1154 C CA . ASN A 1 168 ? -10.741 -32.871 36.777 1.00 56.84 258 ASN B CA 1
ATOM 1155 C C . ASN A 1 168 ? -11.094 -31.522 37.392 1.00 62.42 258 ASN B C 1
ATOM 1156 O O . ASN A 1 168 ? -12.117 -31.383 38.061 1.00 69.09 258 ASN B O 1
ATOM 1161 N N . LEU A 1 169 ? -10.235 -30.533 37.164 1.00 52.39 259 LEU B N 1
ATOM 1162 C CA . LEU A 1 169 ? -10.445 -29.193 37.698 1.00 47.87 259 LEU B CA 1
ATOM 1163 C C . LEU A 1 169 ? -10.681 -28.184 36.583 1.00 44.63 259 LEU B C 1
ATOM 1164 O O . LEU A 1 169 ? -10.995 -27.023 36.842 1.00 45.67 259 LEU B O 1
ATOM 1169 N N . GLN A 1 170 ? -10.530 -28.634 35.343 1.00 42.89 260 GLN B N 1
ATOM 1170 C CA . GLN A 1 170 ? -10.653 -27.750 34.191 1.00 42.95 260 GLN B CA 1
ATOM 1171 C C . GLN A 1 170 ? -12.100 -27.622 33.721 1.00 43.22 260 GLN B C 1
ATOM 1172 O O . GLN A 1 170 ? -12.398 -26.870 32.791 1.00 43.44 260 GLN B O 1
ATOM 1178 N N . GLU A 1 171 ? -12.994 -28.360 34.370 1.00 49.45 261 GLU B N 1
ATOM 1179 C CA . GLU A 1 171 ? -14.419 -28.278 34.076 1.00 46.94 261 GLU B CA 1
ATOM 1180 C C . GLU A 1 171 ? -15.221 -28.130 35.366 1.00 47.07 261 GLU B C 1
ATOM 1181 O O . GLU A 1 171 ? -15.069 -28.926 36.293 1.00 47.84 261 GLU B O 1
ATOM 1187 N N . PRO A 1 172 ? -16.083 -27.103 35.422 1.00 36.39 262 PRO B N 1
ATOM 1188 C CA . PRO A 1 172 ? -16.859 -26.750 36.617 1.00 35.16 262 PRO B CA 1
ATOM 1189 C C . PRO A 1 172 ? -17.838 -27.841 37.044 1.00 36.12 262 PRO B C 1
ATOM 1190 O O . PRO A 1 172 ? -18.286 -27.853 38.190 1.00 36.82 262 PRO B O 1
ATOM 1194 N N . TYR A 1 173 ? -18.156 -28.745 36.124 1.00 50.52 263 TYR B N 1
ATOM 1195 C CA . TYR A 1 173 ? -19.087 -29.839 36.380 1.00 53.34 263 TYR B CA 1
ATOM 1196 C C . TYR A 1 173 ? -18.617 -30.758 37.504 1.00 55.35 263 TYR B C 1
ATOM 1197 O O . TYR A 1 173 ? -19.430 -31.324 38.233 1.00 57.34 263 TYR B O 1
ATOM 1206 N N . PHE A 1 174 ? -17.302 -30.897 37.642 1.00 50.92 264 PHE B N 1
ATOM 1207 C CA . PHE A 1 174 ? -16.729 -31.825 38.610 1.00 49.61 264 PHE B CA 1
ATOM 1208 C C . PHE A 1 174 ? -16.581 -31.222 40.004 1.00 52.72 264 PHE B C 1
ATOM 1209 O O . PHE A 1 174 ? -16.534 -31.952 40.994 1.00 57.49 264 PHE B O 1
ATOM 1217 N N . THR A 1 175 ? -16.507 -29.897 40.086 1.00 43.73 265 THR B N 1
ATOM 1218 C CA . THR A 1 175 ? -16.336 -29.239 41.377 1.00 40.79 265 THR B CA 1
ATOM 1219 C C . THR A 1 175 ? -17.657 -28.664 41.878 1.00 39.12 265 THR B C 1
ATOM 1220 O O . THR A 1 175 ? -17.752 -28.191 43.010 1.00 39.31 265 THR B O 1
ATOM 1224 N N . TRP A 1 176 ? -18.675 -28.713 41.026 1.00 40.72 266 TRP B N 1
ATOM 1225 C CA . TRP A 1 176 ? -20.012 -28.252 41.390 1.00 43.91 266 TRP B CA 1
ATOM 1226 C C . TRP A 1 176 ? -20.675 -29.015 42.555 1.00 46.39 266 TRP B C 1
ATOM 1227 O O . TRP A 1 176 ? -21.361 -28.392 43.366 1.00 48.94 266 TRP B O 1
ATOM 1238 N N . PRO A 1 177 ? -20.493 -30.354 42.647 1.00 48.04 267 PRO B N 1
ATOM 1239 C CA . PRO A 1 177 ? -21.118 -31.043 43.788 1.00 48.30 267 PRO B CA 1
ATOM 1240 C C . PRO A 1 177 ? -20.665 -30.519 45.151 1.00 50.94 267 PRO B C 1
ATOM 1241 O O . PRO A 1 177 ? -21.370 -30.698 46.143 1.00 52.75 267 PRO B O 1
ATOM 1245 N N . LEU A 1 178 ? -19.499 -29.883 45.189 1.00 54.15 268 LEU B N 1
ATOM 1246 C CA . LEU A 1 178 ? -18.970 -29.312 46.420 1.00 52.97 268 LEU B CA 1
ATOM 1247 C C . LEU A 1 178 ? -19.477 -27.886 46.620 1.00 51.46 268 LEU B C 1
ATOM 1248 O O . LEU A 1 178 ? -19.706 -27.448 47.747 1.00 51.32 268 LEU B O 1
ATOM 1253 N N . ILE A 1 179 ? -19.655 -27.170 45.515 1.00 42.47 269 ILE B N 1
ATOM 1254 C CA . ILE A 1 179 ? -20.160 -25.802 45.558 1.00 42.53 269 ILE B CA 1
ATOM 1255 C C . ILE A 1 179 ? -21.628 -25.773 45.990 1.00 47.53 269 ILE B C 1
ATOM 1256 O O . ILE A 1 179 ? -22.059 -24.861 46.696 1.00 50.24 269 ILE B O 1
ATOM 1261 N N . ALA A 1 180 ? -22.386 -26.787 45.580 1.00 51.89 270 ALA B N 1
ATOM 1262 C CA . ALA A 1 180 ? -23.817 -26.845 45.870 1.00 52.08 270 ALA B CA 1
ATOM 1263 C C . ALA A 1 180 ? -24.109 -27.412 47.255 1.00 55.64 270 ALA B C 1
ATOM 1264 O O . ALA A 1 180 ? -25.265 -27.488 47.673 1.00 58.25 270 ALA B O 1
ATOM 1266 N N . ALA A 1 181 ? -23.053 -27.805 47.960 1.00 59.79 271 ALA B N 1
ATOM 1267 C CA . ALA A 1 181 ? -23.188 -28.504 49.233 1.00 60.92 271 ALA B CA 1
ATOM 1268 C C . ALA A 1 181 ? -23.875 -27.651 50.290 1.00 63.48 271 ALA B C 1
ATOM 1269 O O . ALA A 1 181 ? -24.972 -27.974 50.745 1.00 68.05 271 ALA B O 1
ATOM 1271 N N . ASP A 1 182 ? -23.226 -26.559 50.676 1.00 49.78 272 ASP B N 1
ATOM 1272 C CA . ASP A 1 182 ? -23.702 -25.760 51.792 1.00 51.45 272 ASP B CA 1
ATOM 1273 C C . ASP A 1 182 ? -24.831 -24.805 51.411 1.00 50.76 272 ASP B C 1
ATOM 1274 O O . ASP A 1 182 ? -25.425 -24.170 52.278 1.00 55.42 272 ASP B O 1
ATOM 1279 N N . GLY A 1 183 ? -25.130 -24.699 50.121 1.00 49.09 273 GLY B N 1
ATOM 1280 C CA . GLY A 1 183 ? -26.268 -23.904 49.701 1.00 49.93 273 GLY B CA 1
ATOM 1281 C C . GLY A 1 183 ? -26.120 -23.190 48.373 1.00 51.10 273 GLY B C 1
ATOM 1282 O O . GLY A 1 183 ? -26.907 -22.301 48.054 1.00 54.13 273 GLY B O 1
ATOM 1283 N N . GLY A 1 184 ? -25.117 -23.573 47.593 1.00 49.35 274 GLY B N 1
ATOM 1284 C CA . GLY A 1 184 ? -24.911 -22.966 46.292 1.00 45.80 274 GLY B CA 1
ATOM 1285 C C . GLY A 1 184 ? -25.871 -23.518 45.257 1.00 44.70 274 GLY B C 1
ATOM 1286 O O . GLY A 1 184 ? -26.188 -24.705 45.269 1.00 44.86 274 GLY B O 1
ATOM 1287 N N . TYR A 1 185 ? -26.342 -22.663 44.357 1.00 39.63 275 TYR B N 1
ATOM 1288 C CA . TYR A 1 185 ? -27.245 -23.119 43.310 1.00 38.27 275 TYR B CA 1
ATOM 1289 C C . TYR A 1 185 ? -27.129 -22.240 42.076 1.00 39.15 275 TYR B C 1
ATOM 1290 O O . TYR A 1 185 ? -26.574 -21.148 42.136 1.00 38.37 275 TYR B O 1
ATOM 1299 N N . ALA A 1 186 ? -27.635 -22.737 40.953 1.00 45.52 276 ALA B N 1
ATOM 1300 C CA . ALA A 1 186 ? -27.571 -22.014 39.691 1.00 46.40 276 ALA B CA 1
ATOM 1301 C C . ALA A 1 186 ? -28.735 -21.032 39.577 1.00 49.50 276 ALA B C 1
ATOM 1302 O O . ALA A 1 186 ? -28.618 -19.877 39.980 1.00 51.46 276 ALA B O 1
ATOM 1304 N N . PHE A 1 187 ? -29.857 -21.491 39.034 1.00 72.27 277 PHE B N 1
ATOM 1305 C CA . PHE A 1 187 ? -31.069 -20.677 38.994 1.00 76.13 277 PHE B CA 1
ATOM 1306 C C . PHE A 1 187 ? -32.118 -21.277 39.917 1.00 81.79 277 PHE B C 1
ATOM 1307 O O . PHE A 1 187 ? -32.342 -22.485 39.898 1.00 86.65 277 PHE B O 1
ATOM 1315 N N . LYS A 1 188 ? -32.767 -20.436 40.717 1.00 62.39 278 LYS B N 1
ATOM 1316 C CA . LYS A 1 188 ? -33.741 -20.914 41.695 1.00 62.76 278 LYS B CA 1
ATOM 1317 C C . LYS A 1 188 ? -35.004 -21.458 41.027 1.00 63.82 278 LYS B C 1
ATOM 1318 O O . LYS A 1 188 ? -35.493 -20.903 40.041 1.00 64.55 278 LYS B O 1
ATOM 1324 N N . TYR A 1 189 ? -35.540 -22.552 41.534 1.00 56.94 279 TYR B N 1
ATOM 1325 C CA . TYR A 1 189 ? -36.681 -23.166 40.886 1.00 58.77 279 TYR B CA 1
ATOM 1326 C C . TYR A 1 189 ? -37.881 -23.213 41.794 1.00 61.78 279 TYR B C 1
ATOM 1327 O O . TYR A 1 189 ? -37.825 -23.754 42.868 1.00 63.48 279 TYR B O 1
ATOM 1336 N N . GLU A 1 190 ? -38.971 -22.632 41.332 1.00 88.14 280 GLU B N 1
ATOM 1337 C CA . GLU A 1 190 ? -40.229 -22.605 42.055 1.00 92.94 280 GLU B CA 1
ATOM 1338 C C . GLU A 1 190 ? -41.358 -22.956 41.113 1.00 94.19 280 GLU B C 1
ATOM 1339 O O . GLU A 1 190 ? -41.444 -22.401 40.031 1.00 93.38 280 GLU B O 1
ATOM 1345 N N . ASN A 1 191 ? -42.250 -23.836 41.526 1.00 102.57 281 ASN B N 1
ATOM 1346 C CA . ASN A 1 191 ? -43.307 -24.247 40.634 1.00 105.22 281 ASN B CA 1
ATOM 1347 C C . ASN A 1 191 ? -42.655 -24.879 39.417 1.00 105.01 281 ASN B C 1
ATOM 1348 O O . ASN A 1 191 ? -41.867 -25.796 39.561 1.00 106.54 281 ASN B O 1
ATOM 1353 N N . GLY A 1 192 ? -43.010 -24.452 38.216 1.00 84.80 282 GLY B N 1
ATOM 1354 C CA . GLY A 1 192 ? -42.378 -24.982 37.036 1.00 80.66 282 GLY B CA 1
ATOM 1355 C C . GLY A 1 192 ? -41.374 -24.042 36.454 1.00 76.97 282 GLY B C 1
ATOM 1356 O O . GLY A 1 192 ? -40.726 -24.350 35.478 1.00 76.31 282 GLY B O 1
ATOM 1357 N N . LYS A 1 193 ? -41.253 -22.881 37.052 1.00 66.55 283 LYS B N 1
ATOM 1358 C CA . LYS A 1 193 ? -40.471 -21.804 36.460 1.00 63.61 283 LYS B CA 1
ATOM 1359 C C . LYS A 1 193 ? -39.052 -21.750 37.009 1.00 60.05 283 LYS B C 1
ATOM 1360 O O . LYS A 1 193 ? -38.807 -22.102 38.160 1.00 57.37 283 LYS B O 1
ATOM 1366 N N . TYR A 1 194 ? -38.123 -21.311 36.165 1.00 66.83 284 TYR B N 1
ATOM 1367 C CA . TYR A 1 194 ? -36.765 -20.987 36.583 1.00 64.30 284 TYR B CA 1
ATOM 1368 C C . TYR A 1 194 ? -36.608 -19.478 36.555 1.00 65.53 284 TYR B C 1
ATOM 1369 O O . TYR A 1 194 ? -36.889 -18.844 35.537 1.00 66.41 284 TYR B O 1
ATOM 1378 N N . ASP A 1 195 ? -36.163 -18.902 37.666 1.00 60.66 285 ASP B N 1
ATOM 1379 C CA . ASP A 1 195 ? -35.987 -17.458 37.740 1.00 60.86 285 ASP B CA 1
ATOM 1380 C C . ASP A 1 195 ? -34.596 -17.062 37.257 1.00 59.19 285 ASP B C 1
ATOM 1381 O O . ASP A 1 195 ? -33.602 -17.252 37.961 1.00 57.06 285 ASP B O 1
ATOM 1386 N N . ILE A 1 196 ? -34.544 -16.510 36.048 1.00 57.84 286 ILE B N 1
ATOM 1387 C CA . ILE A 1 196 ? -33.295 -16.089 35.420 1.00 56.03 286 ILE B CA 1
ATOM 1388 C C . ILE A 1 196 ? -32.586 -15.030 36.256 1.00 56.45 286 ILE B C 1
ATOM 1389 O O . ILE A 1 196 ? -31.362 -14.909 36.217 1.00 57.90 286 ILE B O 1
ATOM 1394 N N . LYS A 1 197 ? -33.367 -14.270 37.017 1.00 55.89 287 LYS B N 1
ATOM 1395 C CA . LYS A 1 197 ? -32.846 -13.160 37.806 1.00 58.65 287 LYS B CA 1
ATOM 1396 C C . LYS A 1 197 ? -32.464 -13.584 39.224 1.00 61.33 287 LYS B C 1
ATOM 1397 O O . LYS A 1 197 ? -31.933 -12.784 39.995 1.00 61.87 287 LYS B O 1
ATOM 1403 N N . ASP A 1 198 ? -32.736 -14.841 39.564 1.00 76.97 288 ASP B N 1
ATOM 1404 C CA . ASP A 1 198 ? -32.383 -15.374 40.876 1.00 75.92 288 ASP B CA 1
ATOM 1405 C C . ASP A 1 198 ? -31.233 -16.368 40.755 1.00 75.21 288 ASP B C 1
ATOM 1406 O O . ASP A 1 198 ? -31.435 -17.525 40.387 1.00 75.37 288 ASP B O 1
ATOM 1411 N N . VAL A 1 199 ? -30.029 -15.908 41.075 1.00 59.77 289 VAL B N 1
ATOM 1412 C CA . VAL A 1 199 ? -28.833 -16.728 40.946 1.00 54.52 289 VAL B CA 1
ATOM 1413 C C . VAL A 1 199 ? -28.121 -16.868 42.288 1.00 52.50 289 VAL B C 1
ATOM 1414 O O . VAL A 1 199 ? -27.939 -15.887 43.008 1.00 55.07 289 VAL B O 1
ATOM 1418 N N . GLY A 1 200 ? -27.732 -18.094 42.625 1.00 43.57 290 GLY B N 1
ATOM 1419 C CA . GLY A 1 200 ? -27.027 -18.353 43.866 1.00 45.48 290 GLY B CA 1
ATOM 1420 C C . GLY A 1 200 ? -25.602 -18.821 43.640 1.00 46.73 290 GLY B C 1
ATOM 1421 O O . GLY A 1 200 ? -25.210 -19.895 44.095 1.00 46.48 290 GLY B O 1
ATOM 1422 N N . VAL A 1 201 ? -24.823 -18.012 42.931 1.00 52.25 291 VAL B N 1
ATOM 1423 C CA . VAL A 1 201 ? -23.434 -18.347 42.636 1.00 52.27 291 VAL B CA 1
ATOM 1424 C C . VAL A 1 201 ? -22.492 -17.657 43.626 1.00 53.15 291 VAL B C 1
ATOM 1425 O O . VAL A 1 201 ? -21.439 -18.195 43.977 1.00 52.28 291 VAL B O 1
ATOM 1429 N N . ASP A 1 202 ? -22.888 -16.480 44.102 1.00 56.68 292 ASP B N 1
ATOM 1430 C CA . ASP A 1 202 ? -22.063 -15.733 45.045 1.00 56.39 292 ASP B CA 1
ATOM 1431 C C . ASP A 1 202 ? -22.622 -15.773 46.466 1.00 54.28 292 ASP B C 1
ATOM 1432 O O . ASP A 1 202 ? -22.228 -14.973 47.314 1.00 56.24 292 ASP B O 1
ATOM 1437 N N . ASN A 1 203 ? -23.540 -16.697 46.729 1.00 40.11 293 ASN B N 1
ATOM 1438 C CA . ASN A 1 203 ? -24.100 -16.818 48.070 1.00 41.61 293 ASN B CA 1
ATOM 1439 C C . ASN A 1 203 ? -23.180 -17.639 48.972 1.00 40.92 293 ASN B C 1
ATOM 1440 O O . ASN A 1 203 ? -22.249 -18.286 48.493 1.00 39.88 293 ASN B O 1
ATOM 1445 N N . ALA A 1 204 ? -23.456 -17.606 50.273 1.00 48.51 294 ALA B N 1
ATOM 1446 C CA . ALA A 1 204 ? -22.570 -18.170 51.291 1.00 49.63 294 ALA B CA 1
ATOM 1447 C C . ALA A 1 204 ? -22.175 -19.621 51.033 1.00 55.48 294 ALA B C 1
ATOM 1448 O O . ALA A 1 204 ? -20.998 -19.973 51.121 1.00 59.10 294 ALA B O 1
ATOM 1450 N N . GLY A 1 205 ? -23.161 -20.456 50.719 1.00 65.21 295 GLY B N 1
ATOM 1451 C CA . GLY A 1 205 ? -22.925 -21.870 50.488 1.00 66.14 295 GLY B CA 1
ATOM 1452 C C . GLY A 1 205 ? -21.958 -22.133 49.351 1.00 65.94 295 GLY B C 1
ATOM 1453 O O . GLY A 1 205 ? -21.095 -23.008 49.445 1.00 67.59 295 GLY B O 1
ATOM 1454 N N . ALA A 1 206 ? -22.101 -21.368 48.275 1.00 67.27 296 ALA B N 1
ATOM 1455 C CA . ALA A 1 206 ? -21.232 -21.506 47.114 1.00 63.88 296 ALA B CA 1
ATOM 1456 C C . ALA A 1 206 ? -19.829 -20.999 47.422 1.00 62.22 296 ALA B C 1
ATOM 1457 O O . ALA A 1 206 ? -18.837 -21.590 46.994 1.00 62.94 296 ALA B O 1
ATOM 1459 N N . LYS A 1 207 ? -19.753 -19.902 48.168 1.00 44.76 297 LYS B N 1
ATOM 1460 C CA . LYS A 1 207 ? -18.470 -19.314 48.530 1.00 42.81 297 LYS B CA 1
ATOM 1461 C C . LYS A 1 207 ? -17.699 -20.233 49.466 1.00 41.51 297 LYS B C 1
ATOM 1462 O O . LYS A 1 207 ? -16.512 -20.478 49.264 1.00 40.75 297 LYS B O 1
ATOM 1468 N N . ALA A 1 208 ? -18.382 -20.744 50.486 1.00 51.00 298 ALA B N 1
ATOM 1469 C CA . ALA A 1 208 ? -17.768 -21.662 51.439 1.00 49.68 298 ALA B CA 1
ATOM 1470 C C . ALA A 1 208 ? -17.298 -22.935 50.744 1.00 50.81 298 ALA B C 1
ATOM 1471 O O . ALA A 1 208 ? -16.297 -23.535 51.136 1.00 53.96 298 ALA B O 1
ATOM 1473 N N . GLY A 1 209 ? -18.023 -23.336 49.705 1.00 42.54 299 GLY B N 1
ATOM 1474 C CA . GLY A 1 209 ? -17.683 -24.525 48.946 1.00 41.69 299 GLY B CA 1
ATOM 1475 C C . GLY A 1 209 ? -16.386 -24.393 48.169 1.00 41.04 299 GLY B C 1
ATOM 1476 O O . GLY A 1 209 ? -15.481 -25.214 48.318 1.00 40.20 299 GLY B O 1
ATOM 1477 N N . LEU A 1 210 ? -16.294 -23.358 47.338 1.00 45.11 300 LEU B N 1
ATOM 1478 C CA . LEU A 1 210 ? -15.107 -23.148 46.516 1.00 46.20 300 LEU B CA 1
ATOM 1479 C C . LEU A 1 210 ? -13.906 -22.764 47.370 1.00 51.09 300 LEU B C 1
ATOM 1480 O O . LEU A 1 210 ? -12.777 -23.152 47.067 1.00 54.32 300 LEU B O 1
ATOM 1485 N N . THR A 1 211 ? -14.154 -22.000 48.431 1.00 62.31 301 THR B N 1
ATOM 1486 C CA . THR A 1 211 ? -13.098 -21.600 49.356 1.00 66.55 301 THR B CA 1
ATOM 1487 C C . THR A 1 211 ? -12.347 -22.825 49.867 1.00 70.90 301 THR B C 1
ATOM 1488 O O . THR A 1 211 ? -11.119 -22.825 49.946 1.00 74.61 301 THR B O 1
ATOM 1492 N N . PHE A 1 212 ? -13.093 -23.878 50.184 1.00 78.62 302 PHE B N 1
ATOM 1493 C CA . PHE A 1 212 ? -12.495 -25.112 50.676 1.00 78.15 302 PHE B CA 1
ATOM 1494 C C . PHE A 1 212 ? -11.712 -25.835 49.583 1.00 77.46 302 PHE B C 1
ATOM 1495 O O . PHE A 1 212 ? -10.675 -26.443 49.854 1.00 79.98 302 PHE B O 1
ATOM 1503 N N . LEU A 1 213 ? -12.210 -25.769 48.351 1.00 60.68 303 LEU B N 1
ATOM 1504 C CA . LEU A 1 213 ? -11.529 -26.392 47.220 1.00 58.44 303 LEU B CA 1
ATOM 1505 C C . LEU A 1 213 ? -10.181 -25.733 46.953 1.00 58.50 303 LEU B C 1
ATOM 1506 O O . LEU A 1 213 ? -9.175 -26.414 46.750 1.00 58.40 303 LEU B O 1
ATOM 1511 N N . VAL A 1 214 ? -10.175 -24.404 46.948 1.00 54.11 304 VAL B N 1
ATOM 1512 C CA . VAL A 1 214 ? -8.967 -23.635 46.679 1.00 52.87 304 VAL B CA 1
ATOM 1513 C C . VAL A 1 214 ? -7.913 -23.881 47.755 1.00 55.24 304 VAL B C 1
ATOM 1514 O O . VAL A 1 214 ? -6.715 -23.917 47.471 1.00 56.05 304 VAL B O 1
ATOM 1518 N N . ASP A 1 215 ? -8.369 -24.069 48.989 1.00 63.51 305 ASP B N 1
ATOM 1519 C CA . ASP A 1 215 ? -7.465 -24.315 50.106 1.00 66.05 305 ASP B CA 1
ATOM 1520 C C . ASP A 1 215 ? -6.741 -25.651 49.966 1.00 67.09 305 ASP B C 1
ATOM 1521 O O . ASP A 1 215 ? -5.606 -25.796 50.420 1.00 69.60 305 ASP B O 1
ATOM 1526 N N . LEU A 1 216 ? -7.398 -26.624 49.340 1.00 57.10 306 LEU B N 1
ATOM 1527 C CA . LEU A 1 216 ? -6.764 -27.907 49.050 1.00 54.73 306 LEU B CA 1
ATOM 1528 C C . LEU A 1 216 ? -5.562 -27.701 48.135 1.00 53.35 306 LEU B C 1
ATOM 1529 O O . LEU A 1 216 ? -4.500 -28.287 48.342 1.00 55.21 306 LEU B O 1
ATOM 1534 N N . ILE A 1 217 ? -5.742 -26.855 47.125 1.00 54.76 307 ILE B N 1
ATOM 1535 C CA . ILE A 1 217 ? -4.682 -26.534 46.175 1.00 57.25 307 ILE B CA 1
ATOM 1536 C C . ILE A 1 217 ? -3.669 -25.581 46.809 1.00 62.58 307 ILE B C 1
ATOM 1537 O O . ILE A 1 217 ? -2.486 -25.585 46.461 1.00 63.63 307 ILE B O 1
ATOM 1542 N N . LYS A 1 218 ? -4.146 -24.771 47.749 1.00 67.41 308 LYS B N 1
ATOM 1543 C CA . LYS A 1 218 ? -3.293 -23.855 48.498 1.00 69.75 308 LYS B CA 1
ATOM 1544 C C . LYS A 1 218 ? -2.242 -24.618 49.302 1.00 71.18 308 LYS B C 1
ATOM 1545 O O . LYS A 1 218 ? -1.113 -24.154 49.470 1.00 71.17 308 LYS B O 1
ATOM 1551 N N . ASN A 1 219 ? -2.620 -25.797 49.786 1.00 70.92 309 ASN B N 1
ATOM 1552 C CA . ASN A 1 219 ? -1.766 -26.566 50.684 1.00 73.57 309 ASN B CA 1
ATOM 1553 C C . ASN A 1 219 ? -1.095 -27.764 50.016 1.00 74.57 309 ASN B C 1
ATOM 1554 O O . ASN A 1 219 ? -0.824 -28.775 50.666 1.00 75.96 309 ASN B O 1
ATOM 1559 N N . LYS A 1 220 ? -0.842 -27.639 48.715 1.00 76.48 310 LYS B N 1
ATOM 1560 C CA . LYS A 1 220 ? -0.060 -28.613 47.952 1.00 73.86 310 LYS B CA 1
ATOM 1561 C C . LYS A 1 220 ? -0.642 -30.028 47.951 1.00 72.51 310 LYS B C 1
ATOM 1562 O O . LYS A 1 220 ? 0.067 -30.994 47.665 1.00 70.81 310 LYS B O 1
ATOM 1568 N N . HIS A 1 221 ? -1.927 -30.151 48.264 1.00 71.32 311 HIS B N 1
ATOM 1569 C CA . HIS A 1 221 ? -2.601 -31.442 48.174 1.00 72.81 311 HIS B CA 1
ATOM 1570 C C . HIS A 1 221 ? -2.926 -31.753 46.721 1.00 70.71 311 HIS B C 1
ATOM 1571 O O . HIS A 1 221 ? -2.359 -32.672 46.129 1.00 73.96 311 HIS B O 1
ATOM 1578 N N . MET A 1 222 ? -3.840 -30.978 46.149 1.00 45.17 312 MET B N 1
ATOM 1579 C CA . MET A 1 222 ? -4.169 -31.105 44.737 1.00 42.62 312 MET B CA 1
ATOM 1580 C C . MET A 1 222 ? -3.406 -30.073 43.914 1.00 41.81 312 MET B C 1
ATOM 1581 O O . MET A 1 222 ? -3.015 -29.024 44.425 1.00 41.90 312 MET B O 1
ATOM 1586 N N . ASN A 1 223 ? -3.194 -30.384 42.640 1.00 56.84 313 ASN B N 1
ATOM 1587 C CA . ASN A 1 223 ? -2.558 -29.453 41.717 1.00 59.27 313 ASN B CA 1
ATOM 1588 C C . ASN A 1 223 ? -3.577 -28.870 40.747 1.00 56.90 313 ASN B C 1
ATOM 1589 O O . ASN A 1 223 ? -4.485 -29.568 40.299 1.00 57.39 313 ASN B O 1
ATOM 1594 N N . ALA A 1 224 ? -3.423 -27.590 40.427 1.00 50.96 314 ALA B N 1
ATOM 1595 C CA . ALA A 1 224 ? -4.371 -26.898 39.561 1.00 50.63 314 ALA B CA 1
ATOM 1596 C C . ALA A 1 224 ? -4.255 -27.353 38.108 1.00 52.13 314 ALA B C 1
ATOM 1597 O O . ALA A 1 224 ? -5.210 -27.245 37.338 1.00 50.79 314 ALA B O 1
ATOM 1599 N N . ASP A 1 225 ? -3.084 -27.865 37.741 1.00 61.48 315 ASP B N 1
ATOM 1600 C CA . ASP A 1 225 ? -2.837 -28.342 36.382 1.00 63.24 315 ASP B CA 1
ATOM 1601 C C . ASP A 1 225 ? -3.722 -29.533 36.034 1.00 60.36 315 ASP B C 1
ATOM 1602 O O . ASP A 1 225 ? -3.938 -29.833 34.860 1.00 60.81 315 ASP B O 1
ATOM 1607 N N . THR A 1 226 ? -4.227 -30.202 37.067 1.00 52.77 316 THR B N 1
ATOM 1608 C CA . THR A 1 226 ? -4.967 -31.451 36.920 1.00 51.09 316 THR B CA 1
ATOM 1609 C C . THR A 1 226 ? -6.184 -31.335 36.003 1.00 49.83 316 THR B C 1
ATOM 1610 O O . THR A 1 226 ? -7.057 -30.492 36.211 1.00 48.23 316 THR B O 1
ATOM 1614 N N . ASP A 1 227 ? -6.229 -32.192 34.987 1.00 50.01 317 ASP B N 1
ATOM 1615 C CA . ASP A 1 227 ? -7.377 -32.266 34.091 1.00 47.29 317 ASP B CA 1
ATOM 1616 C C . ASP A 1 227 ? -7.952 -33.680 34.082 1.00 46.90 317 ASP B C 1
ATOM 1617 O O . ASP A 1 227 ? -7.624 -34.494 34.944 1.00 47.19 317 ASP B O 1
ATOM 1622 N N . TYR A 1 228 ? -8.808 -33.968 33.107 1.00 46.20 318 TYR B N 1
ATOM 1623 C CA . TYR A 1 228 ? -9.448 -35.276 33.020 1.00 45.61 318 TYR B CA 1
ATOM 1624 C C . TYR A 1 228 ? -8.423 -36.378 32.777 1.00 47.24 318 TYR B C 1
ATOM 1625 O O . TYR A 1 228 ? -8.450 -37.419 33.432 1.00 47.33 318 TYR B O 1
ATOM 1634 N N . SER A 1 229 ? -7.520 -36.138 31.833 1.00 56.27 319 SER B N 1
ATOM 1635 C CA . SER A 1 229 ? -6.541 -37.140 31.432 1.00 58.61 319 SER B CA 1
ATOM 1636 C C . SER A 1 229 ? -5.516 -37.402 32.535 1.00 60.57 319 SER B C 1
ATOM 1637 O O . SER A 1 229 ? -5.171 -38.551 32.811 1.00 61.36 319 SER B O 1
ATOM 1640 N N . ILE A 1 230 ? -5.035 -36.333 33.160 1.00 65.74 320 ILE B N 1
ATOM 1641 C CA . ILE A 1 230 ? -4.063 -36.450 34.241 1.00 64.84 320 ILE B CA 1
ATOM 1642 C C . ILE A 1 230 ? -4.646 -37.213 35.427 1.00 66.95 320 ILE B C 1
ATOM 1643 O O . ILE A 1 230 ? -4.008 -38.113 35.978 1.00 68.75 320 ILE B O 1
ATOM 1648 N N . ALA A 1 231 ? -5.871 -36.860 35.798 1.00 54.86 321 ALA B N 1
ATOM 1649 C CA . ALA A 1 231 ? -6.518 -37.431 36.974 1.00 53.22 321 ALA B CA 1
ATOM 1650 C C . ALA A 1 231 ? -6.924 -38.888 36.770 1.00 53.37 321 ALA B C 1
ATOM 1651 O O . ALA A 1 231 ? -6.908 -39.676 37.715 1.00 53.45 321 ALA B O 1
ATOM 1653 N N . GLU A 1 232 ? -7.298 -39.246 35.545 1.00 59.35 322 GLU B N 1
ATOM 1654 C CA . GLU A 1 232 ? -7.684 -40.623 35.256 1.00 63.46 322 GLU B CA 1
ATOM 1655 C C . GLU A 1 232 ? -6.458 -41.529 35.245 1.00 67.88 322 GLU B C 1
ATOM 1656 O O . GLU A 1 232 ? -6.492 -42.639 35.773 1.00 70.72 322 GLU B O 1
ATOM 1662 N N . ALA A 1 233 ? -5.375 -41.045 34.644 1.00 73.85 323 ALA B N 1
ATOM 1663 C CA . ALA A 1 233 ? -4.130 -41.800 34.587 1.00 74.26 323 ALA B CA 1
ATOM 1664 C C . ALA A 1 233 ? -3.531 -41.974 35.978 1.00 75.34 323 ALA B C 1
ATOM 1665 O O . ALA A 1 233 ? -2.802 -42.930 36.234 1.00 77.80 323 ALA B O 1
ATOM 1667 N N . ALA A 1 234 ? -3.845 -41.044 36.874 1.00 73.60 324 ALA B N 1
ATOM 1668 C CA . ALA A 1 234 ? -3.352 -41.103 38.244 1.00 73.08 324 ALA B CA 1
ATOM 1669 C C . ALA A 1 234 ? -4.046 -42.210 39.030 1.00 73.55 324 ALA B C 1
ATOM 1670 O O . ALA A 1 234 ? -3.397 -43.003 39.709 1.00 77.54 324 ALA B O 1
ATOM 1672 N N . PHE A 1 235 ? -5.370 -42.262 38.937 1.00 58.13 325 PHE B N 1
ATOM 1673 C CA . PHE A 1 235 ? -6.133 -43.281 39.644 1.00 55.65 325 PHE B CA 1
ATOM 1674 C C . PHE A 1 235 ? -5.916 -44.660 39.025 1.00 60.22 325 PHE B C 1
ATOM 1675 O O . PHE A 1 235 ? -5.807 -45.657 39.737 1.00 61.90 325 PHE B O 1
ATOM 1683 N N . ASN A 1 236 ? -5.849 -44.710 37.697 1.00 67.09 326 ASN B N 1
ATOM 1684 C CA . ASN A 1 236 ? -5.687 -45.976 36.988 1.00 70.82 326 ASN B CA 1
ATOM 1685 C C . ASN A 1 236 ? -4.316 -46.610 37.209 1.00 73.81 326 ASN B C 1
ATOM 1686 O O . ASN A 1 236 ? -4.162 -47.825 37.090 1.00 76.47 326 ASN B O 1
ATOM 1691 N N . LYS A 1 237 ? -3.321 -45.788 37.528 1.00 60.56 327 LYS B N 1
ATOM 1692 C CA . LYS A 1 237 ? -1.984 -46.298 37.812 1.00 59.83 327 LYS B CA 1
ATOM 1693 C C . LYS A 1 237 ? -1.810 -46.576 39.302 1.00 62.02 327 LYS B C 1
ATOM 1694 O O . LYS A 1 237 ? -0.704 -46.855 39.765 1.00 65.20 327 LYS B O 1
ATOM 1700 N N . GLY A 1 238 ? -2.909 -46.498 40.045 1.00 66.13 328 GLY B N 1
ATOM 1701 C CA . GLY A 1 238 ? -2.907 -46.821 41.461 1.00 68.94 328 GLY B CA 1
ATOM 1702 C C . GLY A 1 238 ? -2.049 -45.905 42.313 1.00 70.87 328 GLY B C 1
ATOM 1703 O O . GLY A 1 238 ? -1.446 -46.343 43.293 1.00 72.43 328 GLY B O 1
ATOM 1704 N N . GLU A 1 239 ? -1.990 -44.630 41.940 1.00 79.68 329 GLU B N 1
ATOM 1705 C CA . GLU A 1 239 ? -1.237 -43.645 42.708 1.00 80.66 329 GLU B CA 1
ATOM 1706 C C . GLU A 1 239 ? -2.137 -42.514 43.196 1.00 78.65 329 GLU B C 1
ATOM 1707 O O . GLU A 1 239 ? -1.671 -41.406 43.465 1.00 79.00 329 GLU B O 1
ATOM 1713 N N . THR A 1 240 ? -3.429 -42.805 43.303 1.00 66.11 330 THR B N 1
ATOM 1714 C CA . THR A 1 240 ? -4.400 -41.853 43.828 1.00 64.13 330 THR B CA 1
ATOM 1715 C C . THR A 1 240 ? -5.557 -42.605 44.474 1.00 61.35 330 THR B C 1
ATOM 1716 O O . THR A 1 240 ? -6.230 -43.404 43.822 1.00 61.79 330 THR B O 1
ATOM 1720 N N . ALA A 1 241 ? -5.781 -42.348 45.758 1.00 68.22 331 ALA B N 1
ATOM 1721 C CA . ALA A 1 241 ? -6.770 -43.089 46.534 1.00 72.76 331 ALA B CA 1
ATOM 1722 C C . ALA A 1 241 ? -8.193 -42.899 46.013 1.00 72.71 331 ALA B C 1
ATOM 1723 O O . ALA A 1 241 ? -8.915 -43.872 45.794 1.00 73.83 331 ALA B O 1
ATOM 1725 N N . MET A 1 242 ? -8.592 -41.646 45.819 1.00 74.49 332 MET B N 1
ATOM 1726 C CA . MET A 1 242 ? -9.955 -41.339 45.400 1.00 70.86 332 MET B CA 1
ATOM 1727 C C . MET A 1 242 ? -10.001 -40.444 44.171 1.00 69.30 332 MET B C 1
ATOM 1728 O O . MET A 1 242 ? -9.091 -39.654 43.927 1.00 69.71 332 MET B O 1
ATOM 1733 N N . THR A 1 243 ? -11.080 -40.567 43.407 1.00 67.36 333 THR B N 1
ATOM 1734 C CA . THR A 1 243 ? -11.309 -39.707 42.254 1.00 65.65 333 THR B CA 1
ATOM 1735 C C . THR A 1 243 ? -12.804 -39.470 42.068 1.00 62.57 333 THR B C 1
ATOM 1736 O O . THR A 1 243 ? -13.630 -40.192 42.626 1.00 62.61 333 THR B O 1
ATOM 1740 N N . ILE A 1 244 ? -13.147 -38.450 41.289 1.00 51.04 334 ILE B N 1
ATOM 1741 C CA . ILE A 1 244 ? -14.542 -38.150 40.997 1.00 48.04 334 ILE B CA 1
ATOM 1742 C C . ILE A 1 244 ? -14.802 -38.264 39.502 1.00 44.01 334 ILE B C 1
ATOM 1743 O O . ILE A 1 244 ? -14.160 -37.588 38.700 1.00 42.03 334 ILE B O 1
ATOM 1748 N N . ASN A 1 245 ? -15.745 -39.125 39.133 1.00 53.16 335 ASN B N 1
ATOM 1749 C CA . ASN A 1 245 ? -16.046 -39.362 37.727 1.00 52.66 335 ASN B CA 1
ATOM 1750 C C . ASN A 1 245 ? -17.402 -40.031 37.533 1.00 54.17 335 ASN B C 1
ATOM 1751 O O . ASN A 1 245 ? -18.026 -40.481 38.494 1.00 54.30 335 ASN B O 1
ATOM 1756 N N . GLY A 1 246 ? -17.853 -40.093 36.284 1.00 54.42 336 GLY B N 1
ATOM 1757 C CA . GLY A 1 246 ? -19.133 -40.697 35.966 1.00 54.24 336 GLY B CA 1
ATOM 1758 C C . GLY A 1 246 ? -19.009 -42.153 35.560 1.00 54.75 336 GLY B C 1
ATOM 1759 O O . GLY A 1 246 ? -17.906 -42.695 35.518 1.00 55.85 336 GLY B O 1
ATOM 1760 N N . PRO A 1 247 ? -20.148 -42.795 35.257 1.00 49.22 337 PRO B N 1
ATOM 1761 C CA . PRO A 1 247 ? -20.210 -44.204 34.845 1.00 50.07 337 PRO B CA 1
ATOM 1762 C C . PRO A 1 247 ? -19.327 -44.528 33.638 1.00 47.93 337 PRO B C 1
ATOM 1763 O O . PRO A 1 247 ? -18.823 -45.645 33.530 1.00 48.51 337 PRO B O 1
ATOM 1767 N N . TRP A 1 248 ? -19.141 -43.554 32.753 1.00 46.50 338 TRP B N 1
ATOM 1768 C CA . TRP A 1 248 ? -18.392 -43.755 31.517 1.00 46.57 338 TRP B CA 1
ATOM 1769 C C . TRP A 1 248 ? -16.944 -44.130 31.787 1.00 49.86 338 TRP B C 1
ATOM 1770 O O . TRP A 1 248 ? -16.291 -44.774 30.969 1.00 51.06 338 TRP B O 1
ATOM 1781 N N . ALA A 1 249 ? -16.444 -43.714 32.941 1.00 60.03 339 ALA B N 1
ATOM 1782 C CA . ALA A 1 249 ? -15.054 -43.940 33.291 1.00 63.03 339 ALA B CA 1
ATOM 1783 C C . ALA A 1 249 ? -14.763 -45.398 33.623 1.00 67.93 339 ALA B C 1
ATOM 1784 O O . ALA A 1 249 ? -13.649 -45.869 33.410 1.00 72.42 339 ALA B O 1
ATOM 1786 N N . TRP A 1 250 ? -15.769 -46.101 34.137 1.00 68.00 340 TRP B N 1
ATOM 1787 C CA . TRP A 1 250 ? -15.583 -47.435 34.708 1.00 67.37 340 TRP B CA 1
ATOM 1788 C C . TRP A 1 250 ? -14.864 -48.403 33.773 1.00 68.34 340 TRP B C 1
ATOM 1789 O O . TRP A 1 250 ? -14.067 -49.229 34.221 1.00 69.79 340 TRP B O 1
ATOM 1800 N N . SER A 1 251 ? -15.145 -48.290 32.479 1.00 65.06 341 SER B N 1
ATOM 1801 C CA . SER A 1 251 ? -14.588 -49.198 31.482 1.00 67.70 341 SER B CA 1
ATOM 1802 C C . SER A 1 251 ? -13.069 -49.205 31.503 1.00 71.11 341 SER B C 1
ATOM 1803 O O . SER A 1 251 ? -12.443 -50.264 31.493 1.00 75.36 341 SER B O 1
ATOM 1806 N N . ASN A 1 252 ? -12.482 -48.014 31.526 1.00 70.01 342 ASN B N 1
ATOM 1807 C CA . ASN A 1 252 ? -11.034 -47.881 31.578 1.00 69.79 342 ASN B CA 1
ATOM 1808 C C . ASN A 1 252 ? -10.464 -48.350 32.908 1.00 73.21 342 ASN B C 1
ATOM 1809 O O . ASN A 1 252 ? -9.319 -48.797 32.977 1.00 77.73 342 ASN B O 1
ATOM 1814 N N . ILE A 1 253 ? -11.261 -48.241 33.965 1.00 67.74 343 ILE B N 1
ATOM 1815 C CA . ILE A 1 253 ? -10.800 -48.624 35.291 1.00 68.99 343 ILE B CA 1
ATOM 1816 C C . ILE A 1 253 ? -10.694 -50.147 35.406 1.00 71.31 343 ILE B C 1
ATOM 1817 O O . ILE A 1 253 ? -9.892 -50.663 36.188 1.00 74.11 343 ILE B O 1
ATOM 1822 N N . ASP A 1 254 ? -11.496 -50.856 34.614 1.00 64.56 344 ASP B N 1
ATOM 1823 C CA . ASP A 1 254 ? -11.505 -52.319 34.617 1.00 64.94 344 ASP B CA 1
ATOM 1824 C C . ASP A 1 254 ? -10.215 -52.914 34.068 1.00 68.41 344 ASP B C 1
ATOM 1825 O O . ASP A 1 254 ? -9.623 -53.795 34.688 1.00 70.86 344 ASP B O 1
ATOM 1830 N N . THR A 1 255 ? -9.785 -52.433 32.906 1.00 69.71 345 THR B N 1
ATOM 1831 C CA . THR A 1 255 ? -8.562 -52.926 32.279 1.00 73.79 345 THR B CA 1
ATOM 1832 C C . THR A 1 255 ? -7.361 -52.607 33.157 1.00 74.68 345 THR B C 1
ATOM 1833 O O . THR A 1 255 ? -6.337 -53.291 33.109 1.00 75.17 345 THR B O 1
ATOM 1837 N N . SER A 1 256 ? -7.504 -51.556 33.953 1.00 77.18 346 SER B N 1
ATOM 1838 C CA . SER A 1 256 ? -6.469 -51.124 34.867 1.00 80.20 346 SER B CA 1
ATOM 1839 C C . SER A 1 256 ? -6.290 -52.141 35.984 1.00 83.72 346 SER B C 1
ATOM 1840 O O . SER A 1 256 ? -7.247 -52.799 36.385 1.00 83.27 346 SER B O 1
ATOM 1843 N N . LYS A 1 257 ? -5.067 -52.273 36.488 1.00 106.88 347 LYS B N 1
ATOM 1844 C CA . LYS A 1 257 ? -4.796 -53.195 37.587 1.00 109.48 347 LYS B CA 1
ATOM 1845 C C . LYS A 1 257 ? -5.218 -52.601 38.923 1.00 109.62 347 LYS B C 1
ATOM 1846 O O . LYS A 1 257 ? -4.445 -52.588 39.881 1.00 113.36 347 LYS B O 1
ATOM 1848 N N . VAL A 1 258 ? -6.451 -52.114 38.979 1.00 84.60 348 VAL B N 1
ATOM 1849 C CA . VAL A 1 258 ? -6.943 -51.421 40.154 1.00 80.73 348 VAL B CA 1
ATOM 1850 C C . VAL A 1 258 ? -8.271 -51.977 40.601 1.00 77.71 348 VAL B C 1
ATOM 1851 O O . VAL A 1 258 ? -9.213 -52.060 39.815 1.00 74.23 348 VAL B O 1
ATOM 1855 N N . ASN A 1 259 ? -8.341 -52.359 41.869 1.00 83.18 349 ASN B N 1
ATOM 1856 C CA . ASN A 1 259 ? -9.604 -52.746 42.466 1.00 82.56 349 ASN B CA 1
ATOM 1857 C C . ASN A 1 259 ? -10.279 -51.505 43.013 1.00 78.86 349 ASN B C 1
ATOM 1858 O O . ASN A 1 259 ? -9.738 -50.839 43.893 1.00 78.46 349 ASN B O 1
ATOM 1863 N N . TYR A 1 260 ? -11.458 -51.192 42.490 1.00 66.90 350 TYR B N 1
ATOM 1864 C CA . TYR A 1 260 ? -12.120 -49.938 42.827 1.00 62.05 350 TYR B CA 1
ATOM 1865 C C . TYR A 1 260 ? -13.540 -50.124 43.350 1.00 60.29 350 TYR B C 1
ATOM 1866 O O . TYR A 1 260 ? -14.250 -51.047 42.951 1.00 59.22 350 TYR B O 1
ATOM 1875 N N . GLY A 1 261 ? -13.942 -49.225 44.243 1.00 60.85 351 GLY B N 1
ATOM 1876 C CA . GLY A 1 261 ? -15.300 -49.192 44.748 1.00 60.56 351 GLY B CA 1
ATOM 1877 C C . GLY A 1 261 ? -15.958 -47.871 44.399 1.00 59.19 351 GLY B C 1
ATOM 1878 O O . GLY A 1 261 ? -15.282 -46.852 44.249 1.00 56.70 351 GLY B O 1
ATOM 1879 N N . VAL A 1 262 ? -17.278 -47.889 44.256 1.00 66.25 352 VAL B N 1
ATOM 1880 C CA . VAL A 1 262 ? -18.033 -46.682 43.948 1.00 65.17 352 VAL B CA 1
ATOM 1881 C C . VAL A 1 262 ? -19.094 -46.428 45.012 1.00 65.74 352 VAL B C 1
ATOM 1882 O O . VAL A 1 262 ? -19.998 -47.241 45.207 1.00 66.71 352 VAL B O 1
ATOM 1886 N N . THR A 1 263 ? -18.975 -45.296 45.698 1.00 64.74 353 THR B N 1
ATOM 1887 C CA . THR A 1 263 ? -19.861 -44.982 46.814 1.00 65.45 353 THR B CA 1
ATOM 1888 C C . THR A 1 263 ? -20.344 -43.535 46.784 1.00 65.72 353 THR B C 1
ATOM 1889 O O . THR A 1 263 ? -20.153 -42.823 45.797 1.00 65.31 353 THR B O 1
ATOM 1893 N N . VAL A 1 264 ? -20.967 -43.108 47.878 1.00 66.28 354 VAL B N 1
ATOM 1894 C CA . VAL A 1 264 ? -21.529 -41.767 47.972 1.00 64.20 354 VAL B CA 1
ATOM 1895 C C . VAL A 1 264 ? -20.429 -40.709 47.997 1.00 62.13 354 VAL B C 1
ATOM 1896 O O . VAL A 1 264 ? -19.291 -40.985 48.382 1.00 60.20 354 VAL B O 1
ATOM 1900 N N . LEU A 1 265 ? -20.772 -39.502 47.559 1.00 60.86 355 LEU B N 1
ATOM 1901 C CA . LEU A 1 265 ? -19.845 -38.380 47.608 1.00 58.85 355 LEU B CA 1
ATOM 1902 C C . LEU A 1 265 ? -19.711 -37.885 49.042 1.00 57.27 355 LEU B C 1
ATOM 1903 O O . LEU A 1 265 ? -20.698 -37.844 49.777 1.00 57.53 355 LEU B O 1
ATOM 1908 N N . PRO A 1 266 ? -18.485 -37.516 49.445 1.00 64.28 356 PRO B N 1
ATOM 1909 C CA . PRO A 1 266 ? -18.208 -37.001 50.791 1.00 65.64 356 PRO B CA 1
ATOM 1910 C C . PRO A 1 266 ? -19.069 -35.791 51.145 1.00 68.28 356 PRO B C 1
ATOM 1911 O O . PRO A 1 266 ? -19.544 -35.086 50.253 1.00 69.33 356 PRO B O 1
ATOM 1915 N N . THR A 1 267 ? -19.269 -35.557 52.437 1.00 57.14 357 THR B N 1
ATOM 1916 C CA . THR A 1 267 ? -20.080 -34.433 52.884 1.00 56.80 357 THR B CA 1
ATOM 1917 C C . THR A 1 267 ? -19.243 -33.175 53.078 1.00 57.63 357 THR B C 1
ATOM 1918 O O . THR A 1 267 ? -18.036 -33.248 53.316 1.00 57.57 357 THR B O 1
ATOM 1922 N N . PHE A 1 268 ? -19.895 -32.023 52.965 1.00 65.63 358 PHE B N 1
ATOM 1923 C CA . PHE A 1 268 ? -19.267 -30.744 53.266 1.00 66.79 358 PHE B CA 1
ATOM 1924 C C . PHE A 1 268 ? -20.139 -29.988 54.262 1.00 68.92 358 PHE B C 1
ATOM 1925 O O . PHE A 1 268 ? -21.324 -29.765 54.010 1.00 68.35 358 PHE B O 1
ATOM 1933 N N . LYS A 1 269 ? -19.544 -29.607 55.392 1.00 66.77 359 LYS B N 1
ATOM 1934 C CA . LYS A 1 269 ? -20.275 -29.007 56.511 1.00 66.93 359 LYS B CA 1
ATOM 1935 C C . LYS A 1 269 ? -21.444 -29.887 56.949 1.00 63.95 359 LYS B C 1
ATOM 1936 O O . LYS A 1 269 ? -22.507 -29.386 57.314 1.00 63.64 359 LYS B O 1
ATOM 1942 N N . GLY A 1 270 ? -21.241 -31.201 56.904 1.00 50.72 360 GLY B N 1
ATOM 1943 C CA . GLY A 1 270 ? -22.277 -32.146 57.278 1.00 51.44 360 GLY B CA 1
ATOM 1944 C C . GLY A 1 270 ? -23.413 -32.213 56.275 1.00 51.12 360 GLY B C 1
ATOM 1945 O O . GLY A 1 270 ? -24.460 -32.801 56.549 1.00 52.80 360 GLY B O 1
ATOM 1946 N N . GLN A 1 271 ? -23.209 -31.610 55.109 1.00 56.94 361 GLN B N 1
ATOM 1947 C CA . GLN A 1 271 ? -24.223 -31.608 54.063 1.00 55.43 361 GLN B CA 1
ATOM 1948 C C . GLN A 1 271 ? -23.830 -32.547 52.932 1.00 54.65 361 GLN B C 1
ATOM 1949 O O . GLN A 1 271 ? -22.661 -32.610 52.553 1.00 56.47 361 GLN B O 1
ATOM 1955 N N . PRO A 1 272 ? -24.809 -33.280 52.387 1.00 45.05 362 PRO B N 1
ATOM 1956 C CA . PRO A 1 272 ? -24.545 -34.162 51.249 1.00 44.20 362 PRO B CA 1
ATOM 1957 C C . PRO A 1 272 ? -24.165 -33.368 50.003 1.00 44.18 362 PRO B C 1
ATOM 1958 O O . PRO A 1 272 ? -24.738 -32.305 49.753 1.00 45.05 362 PRO B O 1
ATOM 1962 N N . SER A 1 273 ? -23.199 -33.873 49.244 1.00 56.90 363 SER B N 1
ATOM 1963 C CA . SER A 1 273 ? -22.804 -33.239 47.994 1.00 56.09 363 SER B CA 1
ATOM 1964 C C . SER A 1 273 ? -23.958 -33.303 47.002 1.00 61.35 363 SER B C 1
ATOM 1965 O O . SER A 1 273 ? -24.685 -34.295 46.949 1.00 66.71 363 SER B O 1
ATOM 1968 N N . LYS A 1 274 ? -24.133 -32.240 46.225 1.00 54.51 364 LYS B N 1
ATOM 1969 C CA . LYS A 1 274 ? -25.258 -32.165 45.302 1.00 54.48 364 LYS B CA 1
ATOM 1970 C C . LYS A 1 274 ? -24.794 -31.966 43.862 1.00 51.78 364 LYS B C 1
ATOM 1971 O O . LYS A 1 274 ? -24.789 -30.845 43.354 1.00 50.33 364 LYS B O 1
ATOM 1977 N N . PRO A 1 275 ? -24.407 -33.066 43.199 1.00 62.89 365 PRO B N 1
ATOM 1978 C CA . PRO A 1 275 ? -23.941 -33.023 41.810 1.00 63.38 365 PRO B CA 1
ATOM 1979 C C . PRO A 1 275 ? -25.044 -32.603 40.849 1.00 66.49 365 PRO B C 1
ATOM 1980 O O . PRO A 1 275 ? -26.220 -32.847 41.115 1.00 71.84 365 PRO B O 1
ATOM 1984 N N . PHE A 1 276 ? -24.665 -31.970 39.745 1.00 60.32 366 PHE B N 1
ATOM 1985 C CA . PHE A 1 276 ? -25.632 -31.584 38.730 1.00 60.44 366 PHE B CA 1
ATOM 1986 C C . PHE A 1 276 ? -25.926 -32.767 37.814 1.00 62.44 366 PHE B C 1
ATOM 1987 O O . PHE A 1 276 ? -25.122 -33.115 36.950 1.00 66.55 366 PHE B O 1
ATOM 1995 N N . VAL A 1 277 ? -27.085 -33.383 38.015 1.00 51.30 367 VAL B N 1
ATOM 1996 C CA . VAL A 1 277 ? -27.462 -34.576 37.269 1.00 46.66 367 VAL B CA 1
ATOM 1997 C C . VAL A 1 277 ? -27.840 -34.247 35.829 1.00 42.69 367 VAL B C 1
ATOM 1998 O O . VAL A 1 277 ? -28.623 -33.332 35.576 1.00 41.29 367 VAL B O 1
ATOM 2002 N N . GLY A 1 278 ? -27.279 -35.000 34.889 1.00 47.04 368 GLY B N 1
ATOM 2003 C CA . GLY A 1 278 ? -27.573 -34.805 33.482 1.00 47.88 368 GLY B CA 1
ATOM 2004 C C . GLY A 1 278 ? -28.165 -36.035 32.822 1.00 50.46 368 GLY B C 1
ATOM 2005 O O . GLY A 1 278 ? -27.998 -37.153 33.308 1.00 54.57 368 GLY B O 1
ATOM 2006 N N . VAL A 1 279 ? -28.863 -35.826 31.711 1.00 42.41 369 VAL B N 1
ATOM 2007 C CA . VAL A 1 279 ? -29.446 -36.927 30.958 1.00 43.49 369 VAL B CA 1
ATOM 2008 C C . VAL A 1 279 ? -28.883 -36.973 29.544 1.00 44.86 369 VAL B C 1
ATOM 2009 O O . VAL A 1 279 ? -29.051 -36.029 28.769 1.00 44.10 369 VAL B O 1
ATOM 2013 N N . LEU A 1 280 ? -28.206 -38.070 29.215 1.00 49.86 370 LEU B N 1
ATOM 2014 C CA . LEU A 1 280 ? -27.688 -38.270 27.868 1.00 49.53 370 LEU B CA 1
ATOM 2015 C C . LEU A 1 280 ? -28.855 -38.276 26.889 1.00 50.43 370 LEU B C 1
ATOM 2016 O O . LEU A 1 280 ? -29.776 -39.080 27.013 1.00 49.55 370 LEU B O 1
ATOM 2021 N N . SER A 1 281 ? -28.824 -37.360 25.928 1.00 56.14 371 SER B N 1
ATOM 2022 C CA . SER A 1 281 ? -29.973 -37.147 25.060 1.00 57.79 371 SER B CA 1
ATOM 2023 C C . SER A 1 281 ? -29.603 -37.171 23.583 1.00 54.47 371 SER B C 1
ATOM 2024 O O . SER A 1 281 ? -28.459 -36.910 23.212 1.00 52.09 371 SER B O 1
ATOM 2027 N N . ALA A 1 282 ? -30.586 -37.488 22.747 1.00 50.79 372 ALA B N 1
ATOM 2028 C CA . ALA A 1 282 ? -30.392 -37.542 21.305 1.00 48.74 372 ALA B CA 1
ATOM 2029 C C . ALA A 1 282 ? -31.402 -36.650 20.595 1.00 48.82 372 ALA B C 1
ATOM 2030 O O . ALA A 1 282 ? -32.610 -36.848 20.718 1.00 50.27 372 ALA B O 1
ATOM 2032 N N . GLY A 1 283 ? -30.904 -35.668 19.854 1.00 45.93 373 GLY B N 1
ATOM 2033 C CA . GLY A 1 283 ? -31.766 -34.751 19.134 1.00 46.86 373 GLY B CA 1
ATOM 2034 C C . GLY A 1 283 ? -31.597 -34.851 17.631 1.00 47.78 373 GLY B C 1
ATOM 2035 O O . GLY A 1 283 ? -30.552 -35.277 17.141 1.00 46.72 373 GLY B O 1
ATOM 2036 N N . ILE A 1 284 ? -32.632 -34.460 16.897 1.00 51.84 374 ILE B N 1
ATOM 2037 C CA . ILE A 1 284 ? -32.581 -34.471 15.440 1.00 52.85 374 ILE B CA 1
ATOM 2038 C C . ILE A 1 284 ? -32.402 -33.059 14.898 1.00 53.11 374 ILE B C 1
ATOM 2039 O O . ILE A 1 284 ? -33.168 -32.155 15.232 1.00 51.87 374 ILE B O 1
ATOM 2044 N N . ASN A 1 285 ? -31.393 -32.883 14.076 1.00 43.92 375 ASN B N 1
ATOM 2045 C CA . ASN A 1 285 ? -31.133 -31.610 13.487 1.00 44.33 375 ASN B CA 1
ATOM 2046 C C . ASN A 1 285 ? -32.197 -31.188 12.527 1.00 46.53 375 ASN B C 1
ATOM 2047 O O . ASN A 1 285 ? -32.616 -31.933 11.692 1.00 46.88 375 ASN B O 1
ATOM 2052 N N . ALA A 1 286 ? -32.571 -29.938 12.623 1.00 70.50 376 ALA B N 1
ATOM 2053 C CA . ALA A 1 286 ? -33.635 -29.365 11.834 1.00 75.39 376 ALA B CA 1
ATOM 2054 C C . ALA A 1 286 ? -33.319 -29.358 10.365 1.00 77.48 376 ALA B C 1
ATOM 2055 O O . ALA A 1 286 ? -34.199 -29.343 9.544 1.00 81.35 376 ALA B O 1
ATOM 2057 N N . ALA A 1 287 ? -32.048 -29.304 10.046 1.00 69.16 377 ALA B N 1
ATOM 2058 C CA . ALA A 1 287 ? -31.643 -29.259 8.676 1.00 70.64 377 ALA B CA 1
ATOM 2059 C C . ALA A 1 287 ? -31.495 -30.635 8.105 1.00 72.98 377 ALA B C 1
ATOM 2060 O O . ALA A 1 287 ? -31.108 -30.766 6.962 1.00 75.93 377 ALA B O 1
ATOM 2062 N N . SER A 1 288 ? -31.747 -31.664 8.894 1.00 57.07 378 SER B N 1
ATOM 2063 C CA . SER A 1 288 ? -31.620 -33.012 8.366 1.00 58.03 378 SER B CA 1
ATOM 2064 C C . SER A 1 288 ? -32.760 -33.380 7.516 1.00 54.66 378 SER B C 1
ATOM 2065 O O . SER A 1 288 ? -33.899 -33.288 7.902 1.00 54.60 378 SER B O 1
ATOM 2068 N N . PRO A 1 289 ? -32.360 -33.878 6.280 1.00 67.38 379 PRO B N 1
ATOM 2069 C CA . PRO A 1 289 ? -33.465 -34.362 5.463 1.00 71.54 379 PRO B CA 1
ATOM 2070 C C . PRO A 1 289 ? -33.791 -35.785 5.805 1.00 73.48 379 PRO B C 1
ATOM 2071 O O . PRO A 1 289 ? -34.626 -36.387 5.180 1.00 75.46 379 PRO B O 1
ATOM 2075 N N . ASN A 1 290 ? -33.106 -36.320 6.786 1.00 76.29 380 ASN B N 1
ATOM 2076 C CA . ASN A 1 290 ? -33.183 -37.715 7.124 1.00 77.46 380 ASN B CA 1
ATOM 2077 C C . ASN A 1 290 ? -33.982 -37.985 8.356 1.00 76.44 380 ASN B C 1
ATOM 2078 O O . ASN A 1 290 ? -33.745 -38.925 9.076 1.00 75.25 380 ASN B O 1
ATOM 2083 N N . LYS A 1 291 ? -34.928 -37.118 8.609 1.00 80.93 381 LYS B N 1
ATOM 2084 C CA . LYS A 1 291 ? -35.580 -37.093 9.872 1.00 77.92 381 LYS B CA 1
ATOM 2085 C C . LYS A 1 291 ? -36.229 -38.421 10.116 1.00 78.36 381 LYS B C 1
ATOM 2086 O O . LYS A 1 291 ? -36.013 -39.034 11.139 1.00 76.55 381 LYS B O 1
ATOM 2092 N N . GLU A 1 292 ? -36.940 -38.930 9.132 1.00 71.04 382 GLU B N 1
ATOM 2093 C CA . GLU A 1 292 ? -37.694 -40.147 9.338 1.00 71.93 382 GLU B CA 1
ATOM 2094 C C . GLU A 1 292 ? -36.743 -41.281 9.657 1.00 68.50 382 GLU B C 1
ATOM 2095 O O . GLU A 1 292 ? -36.991 -42.096 10.506 1.00 64.54 382 GLU B O 1
ATOM 2101 N N . LEU A 1 293 ? -35.632 -41.306 8.964 1.00 84.05 383 LEU B N 1
ATOM 2102 C CA . LEU A 1 293 ? -34.574 -42.235 9.250 1.00 84.72 383 LEU B CA 1
ATOM 2103 C C . LEU A 1 293 ? -33.963 -41.998 10.617 1.00 82.57 383 LEU B C 1
ATOM 2104 O O . LEU A 1 293 ? -33.473 -42.911 11.245 1.00 82.65 383 LEU B O 1
ATOM 2109 N N . ALA A 1 294 ? -33.913 -40.750 11.043 1.00 65.38 384 ALA B N 1
ATOM 2110 C CA . ALA A 1 294 ? -33.428 -40.452 12.366 1.00 60.42 384 ALA B CA 1
ATOM 2111 C C . ALA A 1 294 ? -34.323 -41.046 13.422 1.00 61.40 384 ALA B C 1
ATOM 2112 O O . ALA A 1 294 ? -33.843 -41.595 14.380 1.00 60.49 384 ALA B O 1
ATOM 2114 N N . LYS A 1 295 ? -35.630 -40.939 13.224 1.00 61.13 385 LYS B N 1
ATOM 2115 C CA . LYS A 1 295 ? -36.635 -41.474 14.138 1.00 59.67 385 LYS B CA 1
ATOM 2116 C C . LYS A 1 295 ? -36.547 -42.993 14.199 1.00 53.93 385 LYS B C 1
ATOM 2117 O O . LYS A 1 295 ? -36.713 -43.592 15.260 1.00 50.24 385 LYS B O 1
ATOM 2123 N N . GLU A 1 296 ? -36.280 -43.607 13.050 1.00 51.94 386 GLU B N 1
ATOM 2124 C CA . GLU A 1 296 ? -36.225 -45.060 12.937 1.00 55.44 386 GLU B CA 1
ATOM 2125 C C . GLU A 1 296 ? -35.075 -45.653 13.746 1.00 55.00 386 GLU B C 1
ATOM 2126 O O . GLU A 1 296 ? -35.243 -46.652 14.445 1.00 54.66 386 GLU B O 1
ATOM 2132 N N . PHE A 1 297 ? -33.906 -45.031 13.643 1.00 62.10 387 PHE B N 1
ATOM 2133 C CA . PHE A 1 297 ? -32.712 -45.531 14.314 1.00 61.57 387 PHE B CA 1
ATOM 2134 C C . PHE A 1 297 ? -32.792 -45.384 15.830 1.00 62.82 387 PHE B C 1
ATOM 2135 O O . PHE A 1 297 ? -32.503 -46.324 16.567 1.00 65.38 387 PHE B O 1
ATOM 2143 N N . LEU A 1 298 ? -33.177 -44.200 16.293 1.00 57.81 388 LEU B N 1
ATOM 2144 C CA . LEU A 1 298 ? -33.195 -43.925 17.724 1.00 56.14 388 LEU B CA 1
ATOM 2145 C C . LEU A 1 298 ? -34.270 -44.734 18.446 1.00 59.12 388 LEU B C 1
ATOM 2146 O O . LEU A 1 298 ? -34.023 -45.289 19.516 1.00 60.01 388 LEU B O 1
ATOM 2151 N N . GLU A 1 299 ? -35.456 -44.811 17.852 1.00 61.11 389 GLU B N 1
ATOM 2152 C CA . GLU A 1 299 ? -36.577 -45.500 18.483 1.00 62.59 389 GLU B CA 1
ATOM 2153 C C . GLU A 1 299 ? -36.461 -47.020 18.424 1.00 60.97 389 GLU B C 1
ATOM 2154 O O . GLU A 1 299 ? -36.551 -47.692 19.450 1.00 62.93 389 GLU B O 1
ATOM 2160 N N . ASN A 1 300 ? -36.261 -47.560 17.226 1.00 57.72 390 ASN B N 1
ATOM 2161 C CA . ASN A 1 300 ? -36.347 -49.004 17.026 1.00 59.04 390 ASN B CA 1
ATOM 2162 C C . ASN A 1 300 ? -35.006 -49.723 16.879 1.00 57.21 390 ASN B C 1
ATOM 2163 O O . ASN A 1 300 ? -34.971 -50.892 16.498 1.00 59.58 390 ASN B O 1
ATOM 2168 N N . TYR A 1 301 ? -33.907 -49.040 17.178 1.00 51.10 391 TYR B N 1
ATOM 2169 C CA . TYR A 1 301 ? -32.592 -49.662 17.049 1.00 53.43 391 TYR B CA 1
ATOM 2170 C C . TYR A 1 301 ? -31.651 -49.301 18.196 1.00 54.90 391 TYR B C 1
ATOM 2171 O O . TYR A 1 301 ? -30.806 -50.106 18.586 1.00 55.84 391 TYR B O 1
ATOM 2180 N N . LEU A 1 302 ? -31.793 -48.094 18.733 1.00 63.70 392 LEU B N 1
ATOM 2181 C CA . LEU A 1 302 ? -30.947 -47.661 19.839 1.00 60.12 392 LEU B CA 1
ATOM 2182 C C . LEU A 1 302 ? -31.640 -47.845 21.183 1.00 58.88 392 LEU B C 1
ATOM 2183 O O . LEU A 1 302 ? -31.110 -48.499 22.079 1.00 58.66 392 LEU B O 1
ATOM 2188 N N . LEU A 1 303 ? -32.828 -47.267 21.318 1.00 53.13 393 LEU B N 1
ATOM 2189 C CA . LEU A 1 303 ? -33.574 -47.341 22.568 1.00 54.88 393 LEU B CA 1
ATOM 2190 C C . LEU A 1 303 ? -34.250 -48.699 22.748 1.00 59.68 393 LEU B C 1
ATOM 2191 O O . LEU A 1 303 ? -35.463 -48.787 22.940 1.00 62.32 393 LEU B O 1
ATOM 2196 N N . THR A 1 304 ? -33.445 -49.754 22.679 1.00 92.20 394 THR B N 1
ATOM 2197 C CA . THR A 1 304 ? -33.900 -51.112 22.945 1.00 94.25 394 THR B CA 1
ATOM 2198 C C . THR A 1 304 ? -32.949 -51.759 23.945 1.00 97.08 394 THR B C 1
ATOM 2199 O O . THR A 1 304 ? -31.883 -51.213 24.231 1.00 98.59 394 THR B O 1
ATOM 2203 N N . ASP A 1 305 ? -33.332 -52.914 24.480 1.00 74.46 395 ASP B N 1
ATOM 2204 C CA . ASP A 1 305 ? -32.455 -53.649 25.384 1.00 71.72 395 ASP B CA 1
ATOM 2205 C C . ASP A 1 305 ? -31.173 -54.046 24.663 1.00 73.14 395 ASP B C 1
ATOM 2206 O O . ASP A 1 305 ? -30.090 -54.025 25.246 1.00 73.39 395 ASP B O 1
ATOM 2211 N N . GLU A 1 306 ? -31.307 -54.392 23.386 1.00 72.04 396 GLU B N 1
ATOM 2212 C CA . GLU A 1 306 ? -30.169 -54.805 22.575 1.00 70.89 396 GLU B CA 1
ATOM 2213 C C . GLU A 1 306 ? -29.229 -53.636 22.297 1.00 64.64 396 GLU B C 1
ATOM 2214 O O . GLU A 1 306 ? -28.031 -53.713 22.569 1.00 62.46 396 GLU B O 1
ATOM 2220 N N . GLY A 1 307 ? -29.784 -52.555 21.758 1.00 53.91 397 GLY B N 1
ATOM 2221 C CA . GLY A 1 307 ? -29.001 -51.391 21.381 1.00 51.74 397 GLY B CA 1
ATOM 2222 C C . GLY A 1 307 ? -28.284 -50.706 22.531 1.00 50.54 397 GLY B C 1
ATOM 2223 O O . GLY A 1 307 ? -27.095 -50.405 22.432 1.00 47.61 397 GLY B O 1
ATOM 2224 N N . LEU A 1 308 ? -29.005 -50.458 23.621 1.00 64.80 398 LEU B N 1
ATOM 2225 C CA . LEU A 1 308 ? -28.431 -49.779 24.781 1.00 65.35 398 LEU B CA 1
ATOM 2226 C C . LEU A 1 308 ? -27.332 -50.609 25.434 1.00 68.04 398 LEU B C 1
ATOM 2227 O O . LEU A 1 308 ? -26.420 -50.067 26.056 1.00 67.07 398 LEU B O 1
ATOM 2232 N N . GLU A 1 309 ? -27.427 -51.926 25.289 1.00 67.85 399 GLU B N 1
ATOM 2233 C CA . GLU A 1 309 ? -26.434 -52.828 25.857 1.00 66.30 399 GLU B CA 1
ATOM 2234 C C . GLU A 1 309 ? -25.138 -52.784 25.051 1.00 63.21 399 GLU B C 1
ATOM 2235 O O . GLU A 1 309 ? -24.049 -52.969 25.598 1.00 61.85 399 GLU B O 1
ATOM 2241 N N . ALA A 1 310 ? -25.262 -52.526 23.752 1.00 54.00 400 ALA B N 1
ATOM 2242 C CA . ALA A 1 310 ? -24.102 -52.433 22.873 1.00 53.92 400 ALA B CA 1
ATOM 2243 C C . ALA A 1 310 ? -23.201 -51.275 23.281 1.00 55.47 400 ALA B C 1
ATOM 2244 O O . ALA A 1 310 ? -21.981 -51.417 23.343 1.00 58.31 400 ALA B O 1
ATOM 2246 N N . VAL A 1 311 ? -23.813 -50.128 23.560 1.00 45.97 401 VAL B N 1
ATOM 2247 C CA . VAL A 1 311 ? -23.073 -48.952 23.998 1.00 44.65 401 VAL B CA 1
ATOM 2248 C C . VAL A 1 311 ? -22.530 -49.163 25.406 1.00 44.56 401 VAL B C 1
ATOM 2249 O O . VAL A 1 311 ? -21.384 -48.822 25.699 1.00 44.24 401 VAL B O 1
ATOM 2253 N N . ASN A 1 312 ? -23.359 -49.744 26.268 1.00 56.90 402 ASN B N 1
ATOM 2254 C CA . ASN A 1 312 ? -23.005 -49.929 27.671 1.00 60.74 402 ASN B CA 1
ATOM 2255 C C . ASN A 1 312 ? -21.843 -50.900 27.856 1.00 60.29 402 ASN B C 1
ATOM 2256 O O . ASN A 1 312 ? -21.097 -50.804 28.831 1.00 59.55 402 ASN B O 1
ATOM 2261 N N . LYS A 1 313 ? -21.694 -51.834 26.923 1.00 65.21 403 LYS B N 1
ATOM 2262 C CA . LYS A 1 313 ? -20.580 -52.775 26.964 1.00 68.06 403 LYS B CA 1
ATOM 2263 C C . LYS A 1 313 ? -19.267 -52.047 26.684 1.00 68.28 403 LYS B C 1
ATOM 2264 O O . LYS A 1 313 ? -18.217 -52.409 27.216 1.00 72.05 403 LYS B O 1
ATOM 2270 N N . ASP A 1 314 ? -19.336 -51.008 25.856 1.00 68.14 404 ASP B N 1
ATOM 2271 C CA . ASP A 1 314 ? -18.170 -50.186 25.558 1.00 70.39 404 ASP B CA 1
ATOM 2272 C C . ASP A 1 314 ? -17.874 -49.238 26.723 1.00 74.31 404 ASP B C 1
ATOM 2273 O O . ASP A 1 314 ? -16.817 -49.321 27.348 1.00 80.30 404 ASP B O 1
ATOM 2278 N N . LYS A 1 315 ? -18.815 -48.340 27.007 1.00 78.47 405 LYS B N 1
ATOM 2279 C CA . LYS A 1 315 ? -18.719 -47.440 28.155 1.00 74.21 405 LYS B CA 1
ATOM 2280 C C . LYS A 1 315 ? -20.069 -47.361 28.867 1.00 74.26 405 LYS B C 1
ATOM 2281 O O . LYS A 1 315 ? -21.079 -47.049 28.240 1.00 78.83 405 LYS B O 1
ATOM 2287 N N . PRO A 1 316 ? -20.087 -47.642 30.182 1.00 58.14 406 PRO B N 1
ATOM 2288 C CA . PRO A 1 316 ? -21.319 -47.695 30.984 1.00 55.31 406 PRO B CA 1
ATOM 2289 C C . PRO A 1 316 ? -22.157 -46.417 30.910 1.00 52.37 406 PRO B C 1
ATOM 2290 O O . PRO A 1 316 ? -21.681 -45.337 31.262 1.00 52.56 406 PRO B O 1
ATOM 2294 N N . LEU A 1 317 ? -23.400 -46.556 30.460 1.00 49.76 407 LEU B N 1
ATOM 2295 C CA . LEU A 1 317 ? -24.299 -45.418 30.289 1.00 47.95 407 LEU B CA 1
ATOM 2296 C C . LEU A 1 317 ? -24.788 -44.858 31.621 1.00 49.78 407 LEU B C 1
ATOM 2297 O O . LEU A 1 317 ? -25.131 -43.680 31.719 1.00 50.79 407 LEU B O 1
ATOM 2302 N N . GLY A 1 318 ? -24.820 -45.706 32.644 1.00 50.69 408 GLY B N 1
ATOM 2303 C CA . GLY A 1 318 ? -25.333 -45.316 33.944 1.00 51.31 408 GLY B CA 1
ATOM 2304 C C . GLY A 1 318 ? -26.725 -45.875 34.167 1.00 54.16 408 GLY B C 1
ATOM 2305 O O . GLY A 1 318 ? -26.975 -47.051 33.906 1.00 58.65 408 GLY B O 1
ATOM 2306 N N . ALA A 1 319 ? -27.633 -45.033 34.650 1.00 57.61 409 ALA B N 1
ATOM 2307 C CA . ALA A 1 319 ? -29.022 -45.435 34.837 1.00 58.46 409 ALA B CA 1
ATOM 2308 C C . ALA A 1 319 ? -29.851 -45.062 33.612 1.00 62.17 409 ALA B C 1
ATOM 2309 O O . ALA A 1 319 ? -30.320 -43.930 33.493 1.00 65.81 409 ALA B O 1
ATOM 2311 N N . VAL A 1 320 ? -30.027 -46.019 32.705 1.00 53.37 410 VAL B N 1
ATOM 2312 C CA . VAL A 1 320 ? -30.693 -45.761 31.430 1.00 52.27 410 VAL B CA 1
ATOM 2313 C C . VAL A 1 320 ? -32.166 -45.396 31.591 1.00 52.04 410 VAL B C 1
ATOM 2314 O O . VAL A 1 320 ? -32.802 -45.746 32.584 1.00 54.14 410 VAL B O 1
ATOM 2318 N N . ALA A 1 321 ? -32.699 -44.693 30.598 1.00 58.23 411 ALA B N 1
ATOM 2319 C CA . ALA A 1 321 ? -34.080 -44.229 30.633 1.00 58.11 411 ALA B CA 1
ATOM 2320 C C . ALA A 1 321 ? -35.066 -45.350 30.323 1.00 64.29 411 ALA B C 1
ATOM 2321 O O . ALA A 1 321 ? -36.224 -45.296 30.734 1.00 68.90 411 ALA B O 1
ATOM 2323 N N . LEU A 1 322 ? -34.607 -46.362 29.594 1.00 72.09 412 LEU B N 1
ATOM 2324 C CA . LEU A 1 322 ? -35.463 -47.483 29.217 1.00 71.07 412 LEU B CA 1
ATOM 2325 C C . LEU A 1 322 ? -35.782 -48.354 30.429 1.00 73.09 412 LEU B C 1
ATOM 2326 O O . LEU A 1 322 ? -34.878 -48.854 31.097 1.00 72.07 412 LEU B O 1
ATOM 2331 N N . LYS A 1 323 ? -37.072 -48.531 30.703 1.00 78.88 413 LYS B N 1
ATOM 2332 C CA . LYS A 1 323 ? -37.526 -49.269 31.880 1.00 79.31 413 LYS B CA 1
ATOM 2333 C C . LYS A 1 323 ? -37.061 -50.722 31.898 1.00 79.56 413 LYS B C 1
ATOM 2334 O O . LYS A 1 323 ? -36.614 -51.223 32.929 1.00 82.09 413 LYS B O 1
ATOM 2340 N N . SER A 1 324 ? -37.167 -51.391 30.755 1.00 54.56 414 SER B N 1
ATOM 2341 C CA . SER A 1 324 ? -36.846 -52.812 30.663 1.00 55.10 414 SER B CA 1
ATOM 2342 C C . SER A 1 324 ? -35.389 -53.122 31.003 1.00 57.63 414 SER B C 1
ATOM 2343 O O . SER A 1 324 ? -35.112 -53.993 31.827 1.00 60.18 414 SER B O 1
ATOM 2346 N N . TYR A 1 325 ? -34.461 -52.407 30.375 1.00 68.25 415 TYR B N 1
ATOM 2347 C CA . TYR A 1 325 ? -33.040 -52.684 30.560 1.00 67.60 415 TYR B CA 1
ATOM 2348 C C . TYR A 1 325 ? -32.517 -52.135 31.885 1.00 68.24 415 TYR B C 1
ATOM 2349 O O . TYR A 1 325 ? -31.526 -52.632 32.419 1.00 68.40 415 TYR B O 1
ATOM 2358 N N . GLU A 1 326 ? -33.188 -51.115 32.411 1.00 76.95 416 GLU B N 1
ATOM 2359 C CA . GLU A 1 326 ? -32.789 -50.502 33.677 1.00 75.77 416 GLU B CA 1
ATOM 2360 C C . GLU A 1 326 ? -32.908 -51.476 34.845 1.00 79.90 416 GLU B C 1
ATOM 2361 O O . GLU A 1 326 ? -32.071 -51.478 35.747 1.00 81.21 416 GLU B O 1
ATOM 2367 N N . GLU A 1 327 ? -33.949 -52.303 34.821 1.00 70.86 417 GLU B N 1
ATOM 2368 C CA . GLU A 1 327 ? -34.179 -53.272 35.888 1.00 72.22 417 GLU B CA 1
ATOM 2369 C C . GLU A 1 327 ? -33.029 -54.268 35.979 1.00 69.36 417 GLU B C 1
ATOM 2370 O O . GLU A 1 327 ? -32.710 -54.765 37.058 1.00 68.33 417 GLU B O 1
ATOM 2376 N N . GLU A 1 328 ? -32.408 -54.549 34.839 1.00 60.02 418 GLU B N 1
ATOM 2377 C CA . GLU A 1 328 ? -31.251 -55.432 34.800 1.00 60.21 418 GLU B CA 1
ATOM 2378 C C . GLU A 1 328 ? -30.023 -54.724 35.360 1.00 56.53 418 GLU B C 1
ATOM 2379 O O . GLU A 1 328 ? -29.288 -55.284 36.170 1.00 54.97 418 GLU B O 1
ATOM 2385 N N . LEU A 1 329 ? -29.812 -53.487 34.923 1.00 60.39 419 LEU B N 1
ATOM 2386 C CA . LEU A 1 329 ? -28.649 -52.708 35.339 1.00 58.77 419 LEU B CA 1
ATOM 2387 C C . LEU A 1 329 ? -28.691 -52.317 36.813 1.00 60.92 419 LEU B C 1
ATOM 2388 O O . LEU A 1 329 ? -27.649 -52.151 37.447 1.00 62.18 419 LEU B O 1
ATOM 2393 N N . ALA A 1 330 ? -29.895 -52.181 37.359 1.00 61.18 420 ALA B N 1
ATOM 2394 C CA . ALA A 1 330 ? -30.071 -51.674 38.718 1.00 61.69 420 ALA B CA 1
ATOM 2395 C C . ALA A 1 330 ? -29.608 -52.653 39.799 1.00 65.64 420 ALA B C 1
ATOM 2396 O O . ALA A 1 330 ? -29.733 -52.368 40.990 1.00 66.40 420 ALA B O 1
ATOM 2398 N N . LYS A 1 331 ? -29.080 -53.804 39.389 1.00 73.12 421 LYS B N 1
ATOM 2399 C CA . LYS A 1 331 ? -28.502 -54.751 40.337 1.00 77.70 421 LYS B CA 1
ATOM 2400 C C . LYS A 1 331 ? -27.096 -54.300 40.711 1.00 75.83 421 LYS B C 1
ATOM 2401 O O . LYS A 1 331 ? -26.548 -54.707 41.736 1.00 77.75 421 LYS B O 1
ATOM 2407 N N . ASP A 1 332 ? -26.521 -53.456 39.861 1.00 59.57 422 ASP B N 1
ATOM 2408 C CA . ASP A 1 332 ? -25.176 -52.937 40.066 1.00 60.52 422 ASP B CA 1
ATOM 2409 C C . ASP A 1 332 ? -25.117 -52.027 41.290 1.00 61.20 422 ASP B C 1
ATOM 2410 O O . ASP A 1 332 ? -25.867 -51.055 41.380 1.00 59.82 422 ASP B O 1
ATOM 2415 N N . PRO A 1 333 ? -24.224 -52.344 42.240 1.00 93.16 423 PRO B N 1
ATOM 2416 C CA . PRO A 1 333 ? -24.031 -51.504 43.427 1.00 90.96 423 PRO B CA 1
ATOM 2417 C C . PRO A 1 333 ? -23.429 -50.149 43.066 1.00 87.79 423 PRO B C 1
ATOM 2418 O O . PRO A 1 333 ? -23.514 -49.202 43.849 1.00 88.63 423 PRO B O 1
ATOM 2422 N N . ARG A 1 334 ? -22.827 -50.068 41.883 1.00 72.21 424 ARG B N 1
ATOM 2423 C CA . ARG A 1 334 ? -22.254 -48.823 41.389 1.00 69.37 424 ARG B CA 1
ATOM 2424 C C . ARG A 1 334 ? -23.340 -47.928 40.806 1.00 70.00 424 ARG B C 1
ATOM 2425 O O . ARG A 1 334 ? -23.376 -46.725 41.066 1.00 70.94 424 ARG B O 1
ATOM 2433 N N . ILE A 1 335 ? -24.219 -48.523 40.006 1.00 71.24 425 ILE B N 1
ATOM 2434 C CA . ILE A 1 335 ? -25.358 -47.803 39.454 1.00 70.00 425 ILE B CA 1
ATOM 2435 C C . ILE A 1 335 ? -26.288 -47.384 40.590 1.00 72.18 425 ILE B C 1
ATOM 2436 O O . ILE A 1 335 ? -26.861 -46.295 40.567 1.00 74.40 425 ILE B O 1
ATOM 2441 N N . ALA A 1 336 ? -26.411 -48.246 41.595 1.00 54.52 426 ALA B N 1
ATOM 2442 C CA . ALA A 1 336 ? -27.162 -47.911 42.799 1.00 55.34 426 ALA B CA 1
ATOM 2443 C C . ALA A 1 336 ? -26.504 -46.738 43.520 1.00 58.43 426 ALA B C 1
ATOM 2444 O O . ALA A 1 336 ? -27.185 -45.867 44.063 1.00 58.86 426 ALA B O 1
ATOM 2446 N N . ALA A 1 337 ? -25.173 -46.723 43.514 1.00 80.97 427 ALA B N 1
ATOM 2447 C CA . ALA A 1 337 ? -24.410 -45.615 44.078 1.00 78.03 427 ALA B CA 1
ATOM 2448 C C . ALA A 1 337 ? -24.534 -44.382 43.192 1.00 77.28 427 ALA B C 1
ATOM 2449 O O . ALA A 1 337 ? -24.407 -43.251 43.661 1.00 77.69 427 ALA B O 1
ATOM 2451 N N . THR A 1 338 ? -24.778 -44.607 41.905 1.00 63.28 428 THR B N 1
ATOM 2452 C CA . THR A 1 338 ? -25.008 -43.511 40.974 1.00 61.45 428 THR B CA 1
ATOM 2453 C C . THR A 1 338 ? -26.383 -42.905 41.229 1.00 60.34 428 THR B C 1
ATOM 2454 O O . THR A 1 338 ? -26.569 -41.694 41.121 1.00 58.91 428 THR B O 1
ATOM 2458 N N . MET A 1 339 ? -27.343 -43.756 41.575 1.00 60.08 429 MET B N 1
ATOM 2459 C CA . MET A 1 339 ? -28.690 -43.289 41.879 1.00 61.88 429 MET B CA 1
ATOM 2460 C C . MET A 1 339 ? -28.720 -42.554 43.214 1.00 62.68 429 MET B C 1
ATOM 2461 O O . MET A 1 339 ? -29.507 -41.628 43.399 1.00 63.62 429 MET B O 1
ATOM 2466 N N . GLU A 1 340 ? -27.861 -42.969 44.140 1.00 62.42 430 GLU B N 1
ATOM 2467 C CA . GLU A 1 340 ? -27.793 -42.336 45.453 1.00 62.60 430 GLU B CA 1
ATOM 2468 C C . GLU A 1 340 ? -27.320 -40.888 45.335 1.00 60.37 430 GLU B C 1
ATOM 2469 O O . GLU A 1 340 ? -27.952 -39.978 45.872 1.00 60.39 430 GLU B O 1
ATOM 2475 N N . ASN A 1 341 ? -26.214 -40.679 44.626 1.00 58.75 431 ASN B N 1
ATOM 2476 C CA . ASN A 1 341 ? -25.700 -39.334 44.382 1.00 55.81 431 ASN B CA 1
ATOM 2477 C C . ASN A 1 341 ? -26.674 -38.479 43.576 1.00 55.69 431 ASN B C 1
ATOM 2478 O O . ASN A 1 341 ? -26.836 -37.290 43.845 1.00 58.87 431 ASN B O 1
ATOM 2483 N N . ALA A 1 342 ? -27.319 -39.089 42.588 1.00 43.75 432 ALA B N 1
ATOM 2484 C CA . ALA A 1 342 ? -28.238 -38.366 41.715 1.00 44.39 432 ALA B CA 1
ATOM 2485 C C . ALA A 1 342 ? -29.471 -37.883 42.471 1.00 46.53 432 ALA B C 1
ATOM 2486 O O . ALA A 1 342 ? -30.021 -36.824 42.166 1.00 47.90 432 ALA B O 1
ATOM 2488 N N . GLN A 1 343 ? -29.903 -38.663 43.456 1.00 57.32 433 GLN B N 1
ATOM 2489 C CA . GLN A 1 343 ? -31.074 -38.308 44.245 1.00 59.99 433 GLN B CA 1
ATOM 2490 C C . GLN A 1 343 ? -30.747 -37.194 45.234 1.00 61.77 433 GLN B C 1
ATOM 2491 O O . GLN A 1 343 ? -31.600 -36.365 45.550 1.00 66.82 433 GLN B O 1
ATOM 2497 N N . LYS A 1 344 ? -29.508 -37.174 45.712 1.00 43.59 434 LYS B N 1
ATOM 2498 C CA . LYS A 1 344 ? -29.075 -36.145 46.649 1.00 43.47 434 LYS B CA 1
ATOM 2499 C C . LYS A 1 344 ? -28.793 -34.835 45.925 1.00 41.92 434 LYS B C 1
ATOM 2500 O O . LYS A 1 344 ? -28.869 -33.757 46.515 1.00 41.91 434 LYS B O 1
ATOM 2506 N N . GLY A 1 345 ? -28.467 -34.938 44.641 1.00 58.55 435 GLY B N 1
ATOM 2507 C CA . GLY A 1 345 ? -28.223 -33.769 43.818 1.00 58.61 435 GLY B CA 1
ATOM 2508 C C . GLY A 1 345 ? -29.492 -33.275 43.155 1.00 59.09 435 GLY B C 1
ATOM 2509 O O . GLY A 1 345 ? -30.597 -33.629 43.567 1.00 62.83 435 GLY B O 1
ATOM 2510 N N . GLU A 1 346 ? -29.335 -32.452 42.125 1.00 45.60 436 GLU B N 1
ATOM 2511 C CA . GLU A 1 346 ? -30.476 -31.904 41.403 1.00 46.80 436 GLU B CA 1
ATOM 2512 C C . GLU A 1 346 ? -30.300 -32.087 39.901 1.00 43.07 436 GLU B C 1
ATOM 2513 O O . GLU A 1 346 ? -29.180 -32.061 39.391 1.00 41.12 436 GLU B O 1
ATOM 2519 N N . ILE A 1 347 ? -31.411 -32.273 39.199 1.00 51.03 437 ILE B N 1
ATOM 2520 C CA . ILE A 1 347 ? -31.377 -32.419 37.752 1.00 52.11 437 ILE B CA 1
ATOM 2521 C C . ILE A 1 347 ? -31.148 -31.062 37.084 1.00 52.70 437 ILE B C 1
ATOM 2522 O O . ILE A 1 347 ? -31.815 -30.078 37.407 1.00 52.13 437 ILE B O 1
ATOM 2527 N N . MET A 1 348 ? -30.188 -31.016 36.163 1.00 60.57 438 MET B N 1
ATOM 2528 C CA . MET A 1 348 ? -29.815 -29.773 35.491 1.00 60.51 438 MET B CA 1
ATOM 2529 C C . MET A 1 348 ? -30.981 -29.124 34.750 1.00 64.85 438 MET B C 1
ATOM 2530 O O . MET A 1 348 ? -31.820 -29.814 34.168 1.00 66.73 438 MET B O 1
ATOM 2535 N N . PRO A 1 349 ? -31.037 -27.783 34.782 1.00 74.04 439 PRO B N 1
ATOM 2536 C CA . PRO A 1 349 ? -32.030 -27.028 34.014 1.00 74.39 439 PRO B CA 1
ATOM 2537 C C . PRO A 1 349 ? -31.784 -27.171 32.518 1.00 76.34 439 PRO B C 1
ATOM 2538 O O . PRO A 1 349 ? -30.646 -27.397 32.105 1.00 78.23 439 PRO B O 1
ATOM 2542 N N . ASN A 1 350 ? -32.836 -27.046 31.718 1.00 53.39 440 ASN B N 1
ATOM 2543 C CA . ASN A 1 350 ? -32.696 -27.148 30.272 1.00 49.13 440 ASN B CA 1
ATOM 2544 C C . ASN A 1 350 ? -32.809 -25.790 29.591 1.00 44.50 440 ASN B C 1
ATOM 2545 O O . ASN A 1 350 ? -32.719 -25.699 28.374 1.00 42.38 440 ASN B O 1
ATOM 2550 N N . ILE A 1 351 ? -32.999 -24.740 30.384 1.00 45.11 441 ILE B N 1
ATOM 2551 C CA . ILE A 1 351 ? -33.165 -23.386 29.859 1.00 47.44 441 ILE B CA 1
ATOM 2552 C C . ILE A 1 351 ? -31.932 -22.927 29.073 1.00 45.70 441 ILE B C 1
ATOM 2553 O O . ILE A 1 351 ? -30.811 -23.328 29.384 1.00 44.52 441 ILE B O 1
ATOM 2558 N N . PRO A 1 352 ? -32.138 -22.084 28.044 1.00 47.81 442 PRO B N 1
ATOM 2559 C CA . PRO A 1 352 ? -31.058 -21.699 27.125 1.00 45.13 442 PRO B CA 1
ATOM 2560 C C . PRO A 1 352 ? -29.966 -20.829 27.744 1.00 43.49 442 PRO B C 1
ATOM 2561 O O . PRO A 1 352 ? -29.059 -20.409 27.026 1.00 41.16 442 PRO B O 1
ATOM 2565 N N . GLN A 1 353 ? -30.045 -20.564 29.044 1.00 46.49 443 GLN B N 1
ATOM 2566 C CA . GLN A 1 353 ? -29.036 -19.745 29.708 1.00 48.81 443 GLN B CA 1
ATOM 2567 C C . GLN A 1 353 ? -27.946 -20.586 30.371 1.00 49.57 443 GLN B C 1
ATOM 2568 O O . GLN A 1 353 ? -27.013 -20.044 30.962 1.00 50.60 443 GLN B O 1
ATOM 2574 N N . MET A 1 354 ? -28.065 -21.907 30.269 1.00 51.80 444 MET B N 1
ATOM 2575 C CA . MET A 1 354 ? -27.102 -22.811 30.895 1.00 49.62 444 MET B CA 1
ATOM 2576 C C . MET A 1 354 ? -25.699 -22.648 30.318 1.00 46.59 444 MET B C 1
ATOM 2577 O O . MET A 1 354 ? -24.708 -22.765 31.039 1.00 45.85 444 MET B O 1
ATOM 2582 N N . SER A 1 355 ? -25.619 -22.380 29.019 1.00 34.80 445 SER B N 1
ATOM 2583 C CA . SER A 1 355 ? -24.334 -22.196 28.356 1.00 33.49 445 SER B CA 1
ATOM 2584 C C . SER A 1 355 ? -23.562 -21.031 28.963 1.00 32.91 445 SER B C 1
ATOM 2585 O O . SER A 1 355 ? -22.346 -21.103 29.136 1.00 32.17 445 SER B O 1
ATOM 2588 N N . ALA A 1 356 ? -24.278 -19.960 29.292 1.00 39.71 446 ALA B N 1
ATOM 2589 C CA . ALA A 1 356 ? -23.665 -18.788 29.904 1.00 38.82 446 ALA B CA 1
ATOM 2590 C C . ALA A 1 356 ? -23.342 -19.042 31.374 1.00 40.20 446 ALA B C 1
ATOM 2591 O O . ALA A 1 356 ? -22.425 -18.437 31.930 1.00 39.61 446 ALA B O 1
ATOM 2593 N N . PHE A 1 357 ? -24.098 -19.939 31.999 1.00 47.84 447 PHE B N 1
ATOM 2594 C CA . PHE A 1 357 ? -23.863 -20.305 33.392 1.00 48.44 447 PHE B CA 1
ATOM 2595 C C . PHE A 1 357 ? -22.582 -21.114 33.544 1.00 46.90 447 PHE B C 1
ATOM 2596 O O . PHE A 1 357 ? -21.748 -20.812 34.396 1.00 45.33 447 PHE B O 1
ATOM 2604 N N . TRP A 1 358 ? -22.432 -22.143 32.715 1.00 46.37 448 TRP B N 1
ATOM 2605 C CA . TRP A 1 358 ? -21.270 -23.021 32.794 1.00 46.49 448 TRP B CA 1
ATOM 2606 C C . TRP A 1 358 ? -19.974 -22.282 32.487 1.00 45.97 448 TRP B C 1
ATOM 2607 O O . TRP A 1 358 ? -18.933 -22.578 33.071 1.00 47.08 448 TRP B O 1
ATOM 2618 N N . TYR A 1 359 ? -20.038 -21.319 31.572 1.00 45.88 449 TYR B N 1
ATOM 2619 C CA . TYR A 1 359 ? -18.854 -20.547 31.216 1.00 45.93 449 TYR B CA 1
ATOM 2620 C C . TYR A 1 359 ? -18.403 -19.652 32.366 1.00 45.02 449 TYR B C 1
ATOM 2621 O O . TYR A 1 359 ? -17.206 -19.468 32.589 1.00 45.58 449 TYR B O 1
ATOM 2630 N N . ALA A 1 360 ? -19.367 -19.090 33.087 1.00 49.09 450 ALA B N 1
ATOM 2631 C CA . ALA A 1 360 ? -19.065 -18.228 34.221 1.00 49.04 450 ALA B CA 1
ATOM 2632 C C . ALA A 1 360 ? -18.366 -19.010 35.331 1.00 52.41 450 ALA B C 1
ATOM 2633 O O . ALA A 1 360 ? -17.352 -18.564 35.870 1.00 59.99 450 ALA B O 1
ATOM 2635 N N . VAL A 1 361 ? -18.907 -20.179 35.661 1.00 32.93 451 VAL B N 1
ATOM 2636 C CA . VAL A 1 361 ? -18.347 -21.008 36.723 1.00 31.49 451 VAL B CA 1
ATOM 2637 C C . VAL A 1 361 ? -16.997 -21.600 36.312 1.00 31.04 451 VAL B C 1
ATOM 2638 O O . VAL A 1 361 ? -16.113 -21.780 37.149 1.00 31.12 451 VAL B O 1
ATOM 2642 N N . ARG A 1 362 ? -16.839 -21.893 35.024 1.00 33.64 452 ARG B N 1
ATOM 2643 C CA . ARG A 1 362 ? -15.567 -22.393 34.511 1.00 36.56 452 ARG B CA 1
ATOM 2644 C C . ARG A 1 362 ? -14.480 -21.345 34.712 1.00 38.78 452 ARG B C 1
ATOM 2645 O O . ARG A 1 362 ? -13.369 -21.655 35.143 1.00 38.73 452 ARG B O 1
ATOM 2653 N N . THR A 1 363 ? -14.816 -20.098 34.397 1.00 49.14 453 THR B N 1
ATOM 2654 C CA . THR A 1 363 ? -13.888 -18.988 34.553 1.00 52.30 453 THR B CA 1
ATOM 2655 C C . THR A 1 363 ? -13.594 -18.727 36.026 1.00 52.69 453 THR B C 1
ATOM 2656 O O . THR A 1 363 ? -12.443 -18.535 36.414 1.00 55.21 453 THR B O 1
ATOM 2660 N N . ALA A 1 364 ? -14.642 -18.733 36.842 1.00 42.16 454 ALA B N 1
ATOM 2661 C CA . ALA A 1 364 ? -14.504 -18.468 38.269 1.00 39.22 454 ALA B CA 1
ATOM 2662 C C . ALA A 1 364 ? -13.614 -19.502 38.956 1.00 39.07 454 ALA B C 1
ATOM 2663 O O . ALA A 1 364 ? -12.727 -19.145 39.730 1.00 39.67 454 ALA B O 1
ATOM 2665 N N . VAL A 1 365 ? -13.850 -20.778 38.667 1.00 40.34 455 VAL B N 1
ATOM 2666 C CA . VAL A 1 365 ? -13.091 -21.855 39.296 1.00 42.30 455 VAL B CA 1
ATOM 2667 C C . VAL A 1 365 ? -11.617 -21.814 38.898 1.00 42.72 455 VAL B C 1
ATOM 2668 O O . VAL A 1 365 ? -10.739 -21.833 39.758 1.00 41.30 455 VAL B O 1
ATOM 2672 N N . ILE A 1 366 ? -11.357 -21.753 37.596 1.00 37.07 456 ILE B N 1
ATOM 2673 C CA . ILE A 1 366 ? -9.993 -21.688 37.077 1.00 37.37 456 ILE B CA 1
ATOM 2674 C C . ILE A 1 366 ? -9.230 -20.491 37.642 1.00 37.12 456 ILE B C 1
ATOM 2675 O O . ILE A 1 366 ? -8.077 -20.616 38.056 1.00 38.03 456 ILE B O 1
ATOM 2680 N N . ASN A 1 367 ? -9.884 -19.335 37.668 1.00 48.36 457 ASN B N 1
ATOM 2681 C CA . ASN A 1 367 ? -9.267 -18.121 38.188 1.00 50.42 457 ASN B CA 1
ATOM 2682 C C . ASN A 1 367 ? -8.946 -18.219 39.678 1.00 51.24 457 ASN B C 1
ATOM 2683 O O . ASN A 1 367 ? -7.832 -17.913 40.101 1.00 55.12 457 ASN B O 1
ATOM 2688 N N . ALA A 1 368 ? -9.924 -18.653 40.468 1.00 35.00 458 ALA B N 1
ATOM 2689 C CA . ALA A 1 368 ? -9.773 -18.703 41.919 1.00 34.84 458 ALA B CA 1
ATOM 2690 C C . ALA A 1 368 ? -8.821 -19.811 42.363 1.00 37.11 458 ALA B C 1
ATOM 2691 O O . ALA A 1 368 ? -8.025 -19.622 43.283 1.00 36.35 458 ALA B O 1
ATOM 2693 N N . ALA A 1 369 ? -8.903 -20.963 41.705 1.00 54.64 459 ALA B N 1
ATOM 2694 C CA . ALA A 1 369 ? -8.093 -22.118 42.083 1.00 55.50 459 ALA B CA 1
ATOM 2695 C C . ALA A 1 369 ? -6.642 -21.979 41.631 1.00 57.63 459 ALA B C 1
ATOM 2696 O O . ALA A 1 369 ? -5.809 -22.835 41.931 1.00 58.12 459 ALA B O 1
ATOM 2698 N N . SER A 1 370 ? -6.342 -20.906 40.908 1.00 57.53 460 SER B N 1
ATOM 2699 C CA . SER A 1 370 ? -4.978 -20.654 40.455 1.00 59.79 460 SER B CA 1
ATOM 2700 C C . SER A 1 370 ? -4.280 -19.666 41.379 1.00 62.59 460 SER B C 1
ATOM 2701 O O . SER A 1 370 ? -3.120 -19.857 41.746 1.00 67.88 460 SER B O 1
ATOM 2704 N N . GLY A 1 371 ? -4.995 -18.612 41.756 1.00 45.96 461 GLY B N 1
ATOM 2705 C CA . GLY A 1 371 ? -4.446 -17.589 42.625 1.00 46.62 461 GLY B CA 1
ATOM 2706 C C . GLY A 1 371 ? -4.607 -16.195 42.051 1.00 49.21 461 GLY B C 1
ATOM 2707 O O . GLY A 1 371 ? -4.479 -15.203 42.768 1.00 50.21 461 GLY B O 1
ATOM 2708 N N . ARG A 1 372 ? -4.886 -16.123 40.752 1.00 50.28 462 ARG B N 1
ATOM 2709 C CA . ARG A 1 372 ? -5.086 -14.848 40.072 1.00 53.21 462 ARG B CA 1
ATOM 2710 C C . ARG A 1 372 ? -6.243 -14.067 40.684 1.00 50.41 462 ARG B C 1
ATOM 2711 O O . ARG A 1 372 ? -6.098 -12.898 41.044 1.00 51.77 462 ARG B O 1
ATOM 2719 N N . GLN A 1 373 ? -7.389 -14.725 40.805 1.00 56.63 463 GLN B N 1
ATOM 2720 C CA . GLN A 1 373 ? -8.570 -14.098 41.379 1.00 56.64 463 GLN B CA 1
ATOM 2721 C C . GLN A 1 373 ? -8.874 -14.715 42.740 1.00 57.05 463 GLN B C 1
ATOM 2722 O O . GLN A 1 373 ? -8.310 -15.747 43.099 1.00 58.96 463 GLN B O 1
ATOM 2728 N N . THR A 1 374 ? -9.757 -14.078 43.500 1.00 62.87 464 THR B N 1
ATOM 2729 C CA . THR A 1 374 ? -10.134 -14.588 44.812 1.00 61.39 464 THR B CA 1
ATOM 2730 C C . THR A 1 374 ? -11.557 -15.122 44.787 1.00 62.02 464 THR B C 1
ATOM 2731 O O . THR A 1 374 ? -12.334 -14.784 43.894 1.00 63.78 464 THR B O 1
ATOM 2735 N N . VAL A 1 375 ? -11.891 -15.955 45.769 1.00 57.29 465 VAL B N 1
ATOM 2736 C CA . VAL A 1 375 ? -13.222 -16.544 45.871 1.00 56.11 465 VAL B CA 1
ATOM 2737 C C . VAL A 1 375 ? -14.310 -15.474 45.838 1.00 58.63 465 VAL B C 1
ATOM 2738 O O . VAL A 1 375 ? -15.263 -15.575 45.067 1.00 59.45 465 VAL B O 1
ATOM 2742 N N . ASP A 1 376 ? -14.153 -14.440 46.660 1.00 62.51 466 ASP B N 1
ATOM 2743 C CA . ASP A 1 376 ? -15.110 -13.338 46.689 1.00 63.56 466 ASP B CA 1
ATOM 2744 C C . ASP A 1 376 ? -15.245 -12.672 45.322 1.00 61.01 466 ASP B C 1
ATOM 2745 O O . ASP A 1 376 ? -16.354 -12.485 44.823 1.00 61.96 466 ASP B O 1
ATOM 2750 N N . ALA A 1 377 ? -14.112 -12.325 44.718 1.00 50.06 467 ALA B N 1
ATOM 2751 C CA . ALA A 1 377 ? -14.105 -11.609 43.445 1.00 47.55 467 ALA B CA 1
ATOM 2752 C C . ALA A 1 377 ? -14.599 -12.474 42.288 1.00 49.22 467 ALA B C 1
ATOM 2753 O O . ALA A 1 377 ? -15.434 -12.039 41.495 1.00 49.73 467 ALA B O 1
ATOM 2755 N N . ALA A 1 378 ? -14.078 -13.695 42.197 1.00 58.05 468 ALA B N 1
ATOM 2756 C CA . ALA A 1 378 ? -14.415 -14.597 41.098 1.00 55.20 468 ALA B CA 1
ATOM 2757 C C . ALA A 1 378 ? -15.901 -14.947 41.075 1.00 53.51 468 ALA B C 1
ATOM 2758 O O . ALA A 1 378 ? -16.537 -14.892 40.023 1.00 53.10 468 ALA B O 1
ATOM 2760 N N . LEU A 1 379 ? -16.453 -15.304 42.231 1.00 44.84 469 LEU B N 1
ATOM 2761 C CA . LEU A 1 379 ? -17.870 -15.645 42.308 1.00 45.42 469 LEU B CA 1
ATOM 2762 C C . LEU A 1 379 ? -18.757 -14.428 42.053 1.00 46.46 469 LEU B C 1
ATOM 2763 O O . LEU A 1 379 ? -19.847 -14.554 41.496 1.00 47.16 469 LEU B O 1
ATOM 2768 N N . ALA A 1 380 ? -18.286 -13.252 42.460 1.00 46.81 470 ALA B N 1
ATOM 2769 C CA . ALA A 1 380 ? -19.042 -12.019 42.259 1.00 46.14 470 ALA B CA 1
ATOM 2770 C C . ALA A 1 380 ? -19.191 -11.708 40.774 1.00 46.09 470 ALA B C 1
ATOM 2771 O O . ALA A 1 380 ? -20.242 -11.247 40.326 1.00 44.43 470 ALA B O 1
ATOM 2773 N N . ALA A 1 381 ? -18.129 -11.966 40.018 1.00 55.95 471 ALA B N 1
ATOM 2774 C CA . ALA A 1 381 ? -18.133 -11.735 38.580 1.00 54.35 471 ALA B CA 1
ATOM 2775 C C . ALA A 1 381 ? -19.004 -12.764 37.868 1.00 55.17 471 ALA B C 1
ATOM 2776 O O . ALA A 1 381 ? -19.672 -12.450 36.882 1.00 57.38 471 ALA B O 1
ATOM 2778 N N . ALA A 1 382 ? -18.995 -13.993 38.376 1.00 40.45 472 ALA B N 1
ATOM 2779 C CA . ALA A 1 382 ? -19.789 -15.067 37.791 1.00 40.19 472 ALA B CA 1
ATOM 2780 C C . ALA A 1 382 ? -21.274 -14.885 38.100 1.00 39.24 472 ALA B C 1
ATOM 2781 O O . ALA A 1 382 ? -22.132 -15.193 37.271 1.00 35.73 472 ALA B O 1
ATOM 2783 N N . GLN A 1 383 ? -21.564 -14.381 39.298 1.00 49.22 473 GLN B N 1
ATOM 2784 C CA . GLN A 1 383 ? -22.933 -14.104 39.727 1.00 52.18 473 GLN B CA 1
ATOM 2785 C C . GLN A 1 383 ? -23.647 -13.158 38.762 1.00 53.72 473 GLN B C 1
ATOM 2786 O O . GLN A 1 383 ? -24.858 -13.254 38.557 1.00 56.15 473 GLN B O 1
ATOM 2792 N N . THR A 1 384 ? -22.883 -12.254 38.159 1.00 55.46 474 THR B N 1
ATOM 2793 C CA . THR A 1 384 ? -23.441 -11.234 37.282 1.00 55.75 474 THR B CA 1
ATOM 2794 C C . THR A 1 384 ? -23.703 -11.762 35.870 1.00 57.74 474 THR B C 1
ATOM 2795 O O . THR A 1 384 ? -24.468 -11.167 35.110 1.00 60.09 474 THR B O 1
ATOM 2799 N N . ASN A 1 385 ? -23.083 -12.888 35.524 1.00 64.13 475 ASN B N 1
ATOM 2800 C CA . ASN A 1 385 ? -23.126 -13.382 34.149 1.00 60.18 475 ASN B CA 1
ATOM 2801 C C . ASN A 1 385 ? -23.738 -14.769 33.975 1.00 56.87 475 ASN B C 1
ATOM 2802 O O . ASN A 1 385 ? -23.640 -15.361 32.899 1.00 54.33 475 ASN B O 1
ATOM 2807 N N . ALA A 1 386 ? -24.366 -15.287 35.025 1.00 52.04 476 ALA B N 1
ATOM 2808 C CA . ALA A 1 386 ? -24.990 -16.603 34.952 1.00 53.18 476 ALA B CA 1
ATOM 2809 C C . ALA A 1 386 ? -26.142 -16.605 33.953 1.00 53.69 476 ALA B C 1
ATOM 2810 O O . ALA A 1 386 ? -26.352 -17.581 33.234 1.00 56.30 476 ALA B O 1
ATOM 2812 N N . ALA A 1 387 ? -26.881 -15.500 33.908 1.00 41.51 477 ALA B N 1
ATOM 2813 C CA . ALA A 1 387 ? -28.015 -15.370 33.000 1.00 41.58 477 ALA B CA 1
ATOM 2814 C C . ALA A 1 387 ? -27.548 -15.159 31.564 1.00 40.23 477 ALA B C 1
ATOM 2815 O O . ALA A 1 387 ? -28.052 -15.794 30.637 1.00 40.17 477 ALA B O 1
ATOM 2817 N N . ALA A 1 388 ? -26.584 -14.260 31.389 1.00 41.71 478 ALA B N 1
ATOM 2818 C CA . ALA A 1 388 ? -26.028 -13.969 30.073 1.00 38.04 478 ALA B CA 1
ATOM 2819 C C . ALA A 1 388 ? -24.665 -13.298 30.198 1.00 38.55 478 ALA B C 1
ATOM 2820 O O . ALA A 1 388 ? -24.441 -12.492 31.100 1.00 43.37 478 ALA B O 1
ATOM 2822 N N . SER A 1 389 ? -23.758 -13.636 29.289 1.00 36.20 479 SER B N 1
ATOM 2823 C CA . SER A 1 389 ? -22.423 -13.049 29.288 1.00 37.86 479 SER B CA 1
ATOM 2824 C C . SER A 1 389 ? -22.435 -11.677 28.626 1.00 40.35 479 SER B C 1
ATOM 2825 O O . SER A 1 389 ? -23.034 -11.493 27.567 1.00 41.36 479 SER B O 1
ATOM 2828 N N . ARG A 1 390 ? -21.762 -10.718 29.254 1.00 50.19 480 ARG B N 1
ATOM 2829 C CA . ARG A 1 390 ? -21.802 -9.334 28.796 1.00 51.27 480 ARG B CA 1
ATOM 2830 C C . ARG A 1 390 ? -20.678 -9.002 27.819 1.00 50.76 480 ARG B C 1
ATOM 2831 O O . ARG A 1 390 ? -19.685 -9.725 27.721 1.00 47.88 480 ARG B O 1
ATOM 2839 N N . THR A 1 391 ? -20.853 -7.900 27.096 1.00 67.05 481 THR B N 1
ATOM 2840 C CA . THR A 1 391 ? -19.823 -7.367 26.211 1.00 63.46 481 THR B CA 1
ATOM 2841 C C . THR A 1 391 ? -19.369 -6.007 26.732 1.00 61.57 481 THR B C 1
ATOM 2842 O O . THR A 1 391 ? -20.194 -5.147 27.040 1.00 62.65 481 THR B O 1
ATOM 2846 N N . GLY A 1 392 ? -18.057 -5.821 26.839 1.00 39.18 482 GLY B N 1
ATOM 2847 C CA . GLY A 1 392 ? -17.508 -4.603 27.406 1.00 37.34 482 GLY B CA 1
ATOM 2848 C C . GLY A 1 392 ? -17.149 -3.542 26.384 1.00 35.71 482 GLY B C 1
ATOM 2849 O O . GLY A 1 392 ? -16.630 -3.845 25.312 1.00 34.61 482 GLY B O 1
ATOM 2850 N N . LEU A 1 393 ? -17.433 -2.289 26.719 1.00 35.28 483 LEU B N 1
ATOM 2851 C CA . LEU A 1 393 ? -17.047 -1.161 25.880 1.00 35.56 483 LEU B CA 1
ATOM 2852 C C . LEU A 1 393 ? -16.151 -0.220 26.681 1.00 34.01 483 LEU B C 1
ATOM 2853 O O . LEU A 1 393 ? -16.458 0.114 27.823 1.00 34.62 483 LEU B O 1
ATOM 2858 N N . VAL A 1 394 ? -15.041 0.202 26.088 1.00 30.83 484 VAL B N 1
ATOM 2859 C CA . VAL A 1 394 ? -14.125 1.102 26.776 1.00 32.13 484 VAL B CA 1
ATOM 2860 C C . VAL A 1 394 ? -13.705 2.257 25.869 1.00 31.59 484 VAL B C 1
ATOM 2861 O O . VAL A 1 394 ? -13.218 2.049 24.756 1.00 30.21 484 VAL B O 1
ATOM 2865 N N . TYR A 1 395 ? -13.908 3.476 26.361 1.00 52.14 485 TYR B N 1
ATOM 2866 C CA . TYR A 1 395 ? -13.712 4.685 25.570 1.00 57.40 485 TYR B CA 1
ATOM 2867 C C . TYR A 1 395 ? -13.591 5.911 26.473 1.00 63.87 485 TYR B C 1
ATOM 2868 O O . TYR A 1 395 ? -14.223 5.977 27.528 1.00 68.36 485 TYR B O 1
ATOM 2877 N N . ASP A 1 396 ? -12.769 6.872 26.060 1.00 56.95 486 ASP B N 1
ATOM 2878 C CA . ASP A 1 396 ? -12.614 8.120 26.801 1.00 56.55 486 ASP B CA 1
ATOM 2879 C C . ASP A 1 396 ? -12.552 9.298 25.835 1.00 55.01 486 ASP B C 1
ATOM 2880 O O . ASP A 1 396 ? -11.756 9.301 24.897 1.00 54.96 486 ASP B O 1
ATOM 2885 N N . GLN A 1 397 ? -13.390 10.300 26.079 1.00 52.97 487 GLN B N 1
ATOM 2886 C CA . GLN A 1 397 ? -13.507 11.442 25.179 1.00 52.48 487 GLN B CA 1
ATOM 2887 C C . GLN A 1 397 ? -12.259 12.326 25.204 1.00 51.60 487 GLN B C 1
ATOM 2888 O O . GLN A 1 397 ? -12.039 13.121 24.290 1.00 52.97 487 GLN B O 1
ATOM 2894 N N . ASN A 1 398 ? -11.445 12.179 26.246 1.00 41.49 488 ASN B N 1
ATOM 2895 C CA . ASN A 1 398 ? -10.200 12.935 26.360 1.00 39.52 488 ASN B CA 1
ATOM 2896 C C . ASN A 1 398 ? -9.167 12.523 25.316 1.00 36.25 488 ASN B C 1
ATOM 2897 O O . ASN A 1 398 ? -8.201 13.245 25.068 1.00 34.28 488 ASN B O 1
ATOM 2902 N N . MET A 1 399 ? -9.372 11.360 24.705 1.00 39.97 489 MET B N 1
ATOM 2903 C CA . MET A 1 399 ? -8.460 10.870 23.678 1.00 38.52 489 MET B CA 1
ATOM 2904 C C . MET A 1 399 ? -8.588 11.679 22.393 1.00 41.22 489 MET B C 1
ATOM 2905 O O . MET A 1 399 ? -7.828 11.481 21.445 1.00 41.58 489 MET B O 1
ATOM 2910 N N . MET A 1 400 ? -9.552 12.594 22.373 1.00 49.44 490 MET B N 1
ATOM 2911 C CA . MET A 1 400 ? -9.731 13.506 21.252 1.00 48.85 490 MET B CA 1
ATOM 2912 C C . MET A 1 400 ? -8.756 14.682 21.301 1.00 48.91 490 MET B C 1
ATOM 2913 O O . MET A 1 400 ? -8.646 15.438 20.338 1.00 50.56 490 MET B O 1
ATOM 2918 N N . ASN A 1 401 ? -8.058 14.841 22.422 1.00 41.44 491 ASN B N 1
ATOM 2919 C CA . ASN A 1 401 ? -7.130 15.959 22.591 1.00 40.31 491 ASN B CA 1
ATOM 2920 C C . ASN A 1 401 ? -5.952 15.912 21.618 1.00 41.67 491 ASN B C 1
ATOM 2921 O O . ASN A 1 401 ? -5.453 16.950 21.184 1.00 43.82 491 ASN B O 1
ATOM 2926 N N . HIS A 1 402 ? -5.514 14.705 21.280 1.00 39.32 492 HIS B N 1
ATOM 2927 C CA . HIS A 1 402 ? -4.418 14.507 20.335 1.00 38.99 492 HIS B CA 1
ATOM 2928 C C . HIS A 1 402 ? -4.830 14.966 18.935 1.00 37.75 492 HIS B C 1
ATOM 2929 O O . HIS A 1 402 ? -5.738 14.393 18.329 1.00 39.39 492 HIS B O 1
ATOM 2936 N N . CYS A 1 403 ? -4.171 16.010 18.433 1.00 33.76 493 CYS B N 1
ATOM 2937 C CA . CYS A 1 403 ? -4.537 16.604 17.146 1.00 33.89 493 CYS B CA 1
ATOM 2938 C C . CYS A 1 403 ? -3.365 17.292 16.440 1.00 34.37 493 CYS B C 1
ATOM 2939 O O . CYS A 1 403 ? -2.402 17.718 17.077 1.00 34.86 493 CYS B O 1
ATOM 2942 N N . ASN A 1 404 ? -3.465 17.397 15.116 1.00 35.42 494 ASN B N 1
ATOM 2943 C CA . ASN A 1 404 ? -2.434 18.026 14.296 1.00 37.67 494 ASN B CA 1
ATOM 2944 C C . ASN A 1 404 ? -2.551 19.544 14.334 1.00 39.73 494 ASN B C 1
ATOM 2945 O O . ASN A 1 404 ? -3.614 20.095 14.063 1.00 44.14 494 ASN B O 1
ATOM 2950 N N . LEU A 1 405 ? -1.448 20.213 14.653 1.00 36.55 495 LEU B N 1
ATOM 2951 C CA . LEU A 1 405 ? -1.463 21.653 14.886 1.00 37.64 495 LEU B CA 1
ATOM 2952 C C . LEU A 1 405 ? -1.134 22.479 13.644 1.00 38.33 495 LEU B C 1
ATOM 2953 O O . LEU A 1 405 ? -1.314 23.696 13.643 1.00 39.31 495 LEU B O 1
ATOM 2958 N N . TRP A 1 406 ? -0.649 21.826 12.592 1.00 42.61 496 TRP B N 1
ATOM 2959 C CA . TRP A 1 406 ? -0.262 22.542 11.381 1.00 44.37 496 TRP B CA 1
ATOM 2960 C C . TRP A 1 406 ? -0.958 22.011 10.132 1.00 47.59 496 TRP B C 1
ATOM 2961 O O . TRP A 1 406 ? -0.779 22.550 9.039 1.00 50.63 496 TRP B O 1
ATOM 2972 N N . ASP A 1 407 ? -1.760 20.964 10.293 1.00 46.08 497 ASP B N 1
ATOM 2973 C CA . ASP A 1 407 ? -2.471 20.377 9.163 1.00 46.36 497 ASP B CA 1
ATOM 2974 C C . ASP A 1 407 ? -3.839 19.840 9.584 1.00 43.80 497 ASP B C 1
ATOM 2975 O O . ASP A 1 407 ? -3.936 18.826 10.274 1.00 41.73 497 ASP B O 1
ATOM 2980 N N . SER A 1 408 ? -4.892 20.528 9.155 1.00 46.84 498 SER B N 1
ATOM 2981 C CA . SER A 1 408 ? -6.258 20.126 9.470 1.00 47.21 498 SER B CA 1
ATOM 2982 C C . SER A 1 408 ? -6.753 19.042 8.519 1.00 50.81 498 SER B C 1
ATOM 2983 O O . SER A 1 408 ? -7.779 18.408 8.767 1.00 51.83 498 SER B O 1
ATOM 2986 N N . HIS A 1 409 ? -6.016 18.836 7.431 1.00 52.30 499 HIS B N 1
ATOM 2987 C CA . HIS A 1 409 ? -6.401 17.864 6.414 1.00 51.42 499 HIS B CA 1
ATOM 2988 C C . HIS A 1 409 ? -5.883 16.465 6.734 1.00 46.13 499 HIS B C 1
ATOM 2989 O O . HIS A 1 409 ? -6.127 15.520 5.984 1.00 46.14 499 HIS B O 1
ATOM 2996 N N . HIS A 1 410 ? -5.166 16.337 7.845 1.00 41.01 500 HIS B N 1
ATOM 2997 C CA . HIS A 1 410 ? -4.649 15.040 8.261 1.00 41.75 500 HIS B CA 1
ATOM 2998 C C . HIS A 1 410 ? -5.805 14.106 8.618 1.00 41.85 500 HIS B C 1
ATOM 2999 O O . HIS A 1 410 ? -6.721 14.499 9.335 1.00 43.20 500 HIS B O 1
ATOM 3006 N N . PRO A 1 411 ? -5.763 12.864 8.111 1.00 42.24 501 PRO B N 1
ATOM 3007 C CA . PRO A 1 411 ? -6.883 11.922 8.247 1.00 39.40 501 PRO B CA 1
ATOM 3008 C C . PRO A 1 411 ? -7.078 11.362 9.658 1.00 37.90 501 PRO B C 1
ATOM 3009 O O . PRO A 1 411 ? -8.183 10.930 9.986 1.00 38.69 501 PRO B O 1
ATOM 3013 N N . GLU A 1 412 ? -6.031 11.362 10.476 1.00 36.57 502 GLU B N 1
ATOM 3014 C CA . GLU A 1 412 ? -6.138 10.831 11.831 1.00 37.30 502 GLU B CA 1
ATOM 3015 C C . GLU A 1 412 ? -6.653 11.905 12.786 1.00 41.07 502 GLU B C 1
ATOM 3016 O O . GLU A 1 412 ? -5.891 12.482 13.563 1.00 44.31 502 GLU B O 1
ATOM 3022 N N . VAL A 1 413 ? -7.956 12.159 12.722 1.00 42.45 503 VAL B N 1
ATOM 3023 C CA . VAL A 1 413 ? -8.585 13.233 13.484 1.00 40.19 503 VAL B CA 1
ATOM 3024 C C . VAL A 1 413 ? -9.315 12.718 14.727 1.00 40.01 503 VAL B C 1
ATOM 3025 O O . VAL A 1 413 ? -9.681 11.545 14.796 1.00 38.99 503 VAL B O 1
ATOM 3029 N N . PRO A 1 414 ? -9.523 13.600 15.720 1.00 43.14 504 PRO B N 1
ATOM 3030 C CA . PRO A 1 414 ? -10.296 13.255 16.919 1.00 44.11 504 PRO B CA 1
ATOM 3031 C C . PRO A 1 414 ? -11.746 12.853 16.627 1.00 48.11 504 PRO B C 1
ATOM 3032 O O . PRO A 1 414 ? -12.371 12.192 17.457 1.00 51.04 504 PRO B O 1
ATOM 3036 N N . GLN A 1 415 ? -12.267 13.248 15.469 1.00 32.51 505 GLN B N 1
ATOM 3037 C CA . GLN A 1 415 ? -13.635 12.908 15.086 1.00 32.73 505 GLN B CA 1
ATOM 3038 C C . GLN A 1 415 ? -13.829 11.411 14.868 1.00 31.96 505 GLN B C 1
ATOM 3039 O O . GLN A 1 415 ? -14.957 10.920 14.870 1.00 32.11 505 GLN B O 1
ATOM 3045 N N . ARG A 1 416 ? -12.728 10.694 14.672 1.00 44.32 506 ARG B N 1
ATOM 3046 C CA . ARG A 1 416 ? -12.774 9.263 14.392 1.00 43.25 506 ARG B CA 1
ATOM 3047 C C . ARG A 1 416 ? -13.464 8.471 15.501 1.00 43.28 506 ARG B C 1
ATOM 3048 O O . ARG A 1 416 ? -14.380 7.696 15.232 1.00 43.05 506 ARG B O 1
ATOM 3056 N N . ILE A 1 417 ? -13.034 8.672 16.744 1.00 40.58 507 ILE B N 1
ATOM 3057 C CA . ILE A 1 417 ? -13.589 7.916 17.864 1.00 42.77 507 ILE B CA 1
ATOM 3058 C C . ILE A 1 417 ? -14.948 8.450 18.313 1.00 47.23 507 ILE B C 1
ATOM 3059 O O . ILE A 1 417 ? -15.758 7.705 18.864 1.00 51.32 507 ILE B O 1
ATOM 3064 N N . LEU A 1 418 ? -15.196 9.735 18.079 1.00 40.79 508 LEU B N 1
ATOM 3065 C CA . LEU A 1 418 ? -16.466 10.337 18.465 1.00 37.56 508 LEU B CA 1
ATOM 3066 C C . LEU A 1 418 ? -17.585 9.802 17.577 1.00 35.49 508 LEU B C 1
ATOM 3067 O O . LEU A 1 418 ? -18.629 9.377 18.071 1.00 34.75 508 LEU B O 1
ATOM 3072 N N . ARG A 1 419 ? -17.355 9.824 16.267 1.00 41.64 509 ARG B N 1
ATOM 3073 C CA . ARG A 1 419 ? -18.340 9.358 15.295 1.00 43.19 509 ARG B CA 1
ATOM 3074 C C . ARG A 1 419 ? -18.702 7.894 15.514 1.00 45.98 509 ARG B C 1
ATOM 3075 O O . ARG A 1 419 ? -19.840 7.489 15.286 1.00 51.91 509 ARG B O 1
ATOM 3083 N N . ILE A 1 420 ? -17.728 7.107 15.957 1.00 36.88 510 ILE B N 1
ATOM 3084 C CA . ILE A 1 420 ? -17.962 5.704 16.272 1.00 32.90 510 ILE B CA 1
ATOM 3085 C C . ILE A 1 420 ? -18.917 5.569 17.454 1.00 34.20 510 ILE B C 1
ATOM 3086 O O . ILE A 1 420 ? -19.956 4.919 17.348 1.00 33.78 510 ILE B O 1
ATOM 3091 N N . MET A 1 421 ? -18.560 6.194 18.573 1.00 39.53 511 MET B N 1
ATOM 3092 C CA . MET A 1 421 ? -19.366 6.128 19.788 1.00 40.24 511 MET B CA 1
ATOM 3093 C C . MET A 1 421 ? -20.758 6.708 19.581 1.00 39.47 511 MET B C 1
ATOM 3094 O O . MET A 1 421 ? -21.747 6.136 20.035 1.00 40.92 511 MET B O 1
ATOM 3099 N N . CYS A 1 422 ? -20.828 7.843 18.891 1.00 35.53 512 CYS B N 1
ATOM 3100 C CA . CYS A 1 422 ? -22.101 8.492 18.600 1.00 36.62 512 CYS B CA 1
ATOM 3101 C C . CYS A 1 422 ? -23.006 7.594 17.762 1.00 38.08 512 CYS B C 1
ATOM 3102 O O . CYS A 1 422 ? -24.230 7.661 17.868 1.00 38.67 512 CYS B O 1
ATOM 3105 N N . ARG A 1 423 ? -22.397 6.754 16.932 1.00 38.33 513 ARG B N 1
ATOM 3106 C CA . ARG A 1 423 ? -23.148 5.825 16.098 1.00 39.35 513 ARG B CA 1
ATOM 3107 C C . ARG A 1 423 ? -23.580 4.605 16.904 1.00 40.64 513 ARG B C 1
ATOM 3108 O O . ARG A 1 423 ? -24.657 4.053 16.680 1.00 40.16 513 ARG B O 1
ATOM 3116 N N . LEU A 1 424 ? -22.738 4.191 17.846 1.00 57.82 514 LEU B N 1
ATOM 3117 C CA . LEU A 1 424 ? -23.047 3.048 18.699 1.00 61.05 514 LEU B CA 1
ATOM 3118 C C . LEU A 1 424 ? -24.227 3.348 19.616 1.00 65.43 514 LEU B C 1
ATOM 3119 O O . LEU A 1 424 ? -24.942 2.440 20.039 1.00 69.77 514 LEU B O 1
ATOM 3124 N N . GLU A 1 425 ? -24.423 4.626 19.921 1.00 51.27 515 GLU B N 1
ATOM 3125 C CA . GLU A 1 425 ? -25.515 5.046 20.791 1.00 51.86 515 GLU B CA 1
ATOM 3126 C C . GLU A 1 425 ? -26.811 5.215 20.001 1.00 52.76 515 GLU B C 1
ATOM 3127 O O . GLU A 1 425 ? -27.895 4.934 20.511 1.00 53.85 515 GLU B O 1
ATOM 3133 N N . GLU A 1 426 ? -26.692 5.665 18.754 1.00 58.20 516 GLU B N 1
ATOM 3134 C CA . GLU A 1 426 ? -27.851 5.800 17.876 1.00 59.56 516 GLU B CA 1
ATOM 3135 C C . GLU A 1 426 ? -28.532 4.456 17.647 1.00 62.19 516 GLU B C 1
ATOM 3136 O O . GLU A 1 426 ? -29.757 4.354 17.697 1.00 67.30 516 GLU B O 1
ATOM 3142 N N . LEU A 1 427 ? -27.727 3.428 17.397 1.00 53.30 517 LEU B N 1
ATOM 3143 C CA . LEU A 1 427 ? -28.249 2.091 17.142 1.00 51.82 517 LEU B CA 1
ATOM 3144 C C . LEU A 1 427 ? -28.601 1.375 18.444 1.00 53.65 517 LEU B C 1
ATOM 3145 O O . LEU A 1 427 ? -29.150 0.273 18.428 1.00 53.55 517 LEU B O 1
ATOM 3150 N N . GLY A 1 428 ? -28.282 2.009 19.568 1.00 58.53 518 GLY B N 1
ATOM 3151 C CA . GLY A 1 428 ? -28.589 1.454 20.874 1.00 58.80 518 GLY B CA 1
ATOM 3152 C C . GLY A 1 428 ? -27.678 0.307 21.268 1.00 57.44 518 GLY B C 1
ATOM 3153 O O . GLY A 1 428 ? -27.967 -0.432 22.210 1.00 60.50 518 GLY B O 1
ATOM 3154 N N . LEU A 1 429 ? -26.572 0.158 20.547 1.00 42.67 519 LEU B N 1
ATOM 3155 C CA . LEU A 1 429 ? -25.630 -0.923 20.806 1.00 39.98 519 LEU B CA 1
ATOM 3156 C C . LEU A 1 429 ? -24.794 -0.652 22.054 1.00 39.38 519 LEU B C 1
ATOM 3157 O O . LEU A 1 429 ? -24.442 -1.576 22.788 1.00 38.64 519 LEU B O 1
ATOM 3162 N N . ALA A 1 430 ? -24.482 0.620 22.288 1.00 40.14 520 ALA B N 1
ATOM 3163 C CA . ALA A 1 430 ? -23.662 1.018 23.428 1.00 37.73 520 ALA B CA 1
ATOM 3164 C C . ALA A 1 430 ? -24.357 0.717 24.754 1.00 38.82 520 ALA B C 1
ATOM 3165 O O . ALA A 1 430 ? -23.707 0.370 25.741 1.00 37.91 520 ALA B O 1
ATOM 3167 N N . GLY A 1 431 ? -25.679 0.855 24.767 1.00 39.85 521 GLY B N 1
ATOM 3168 C CA . GLY A 1 431 ? -26.464 0.600 25.961 1.00 41.73 521 GLY B CA 1
ATOM 3169 C C . GLY A 1 431 ? -26.531 -0.878 26.289 1.00 45.87 521 GLY B C 1
ATOM 3170 O O . GLY A 1 431 ? -26.589 -1.266 27.456 1.00 48.23 521 GLY B O 1
ATOM 3171 N N . ARG A 1 432 ? -26.518 -1.707 25.250 1.00 59.58 522 ARG B N 1
ATOM 3172 C CA . ARG A 1 432 ? -26.531 -3.155 25.424 1.00 59.67 522 ARG B CA 1
ATOM 3173 C C . ARG A 1 432 ? -25.151 -3.692 25.805 1.00 60.47 522 ARG B C 1
ATOM 3174 O O . ARG A 1 432 ? -24.964 -4.900 25.932 1.00 63.95 522 ARG B O 1
ATOM 3182 N N . CYS A 1 433 ? -24.187 -2.793 25.981 1.00 47.64 523 CYS B N 1
ATOM 3183 C CA . CYS A 1 433 ? -22.854 -3.184 26.431 1.00 46.73 523 CYS B CA 1
ATOM 3184 C C . CYS A 1 433 ? -22.623 -2.772 27.878 1.00 47.85 523 CYS B C 1
ATOM 3185 O O . CYS A 1 433 ? -23.379 -1.980 28.439 1.00 54.18 523 CYS B O 1
ATOM 3188 N N . LEU A 1 434 ? -21.570 -3.319 28.475 1.00 43.15 524 LEU B N 1
ATOM 3189 C CA . LEU A 1 434 ? -21.172 -2.962 29.831 1.00 44.73 524 LEU B CA 1
ATOM 3190 C C . LEU A 1 434 ? -19.959 -2.037 29.758 1.00 45.33 524 LEU B C 1
ATOM 3191 O O . LEU A 1 434 ? -18.816 -2.495 29.731 1.00 45.53 524 LEU B O 1
ATOM 3196 N N . THR A 1 435 ? -20.224 -0.733 29.724 1.00 43.20 525 THR B N 1
ATOM 3197 C CA . THR A 1 435 ? -19.184 0.265 29.490 1.00 42.79 525 THR B CA 1
ATOM 3198 C C . THR A 1 435 ? -18.124 0.280 30.589 1.00 39.87 525 THR B C 1
ATOM 3199 O O . THR A 1 435 ? -18.424 0.528 31.756 1.00 37.67 525 THR B O 1
ATOM 3203 N N . LEU A 1 436 ? -16.882 0.018 30.194 1.00 38.49 526 LEU B N 1
ATOM 3204 C CA . LEU A 1 436 ? -15.763 -0.052 31.126 1.00 39.81 526 LEU B CA 1
ATOM 3205 C C . LEU A 1 436 ? -15.064 1.296 31.262 1.00 42.89 526 LEU B C 1
ATOM 3206 O O . LEU A 1 436 ? -14.891 2.018 30.279 1.00 39.27 526 LEU B O 1
ATOM 3211 N N . THR A 1 437 ? -14.660 1.625 32.485 1.00 68.81 527 THR B N 1
ATOM 3212 C CA . THR A 1 437 ? -13.961 2.877 32.751 1.00 70.78 527 THR B CA 1
ATOM 3213 C C . THR A 1 437 ? -12.454 2.698 32.594 1.00 71.41 527 THR B C 1
ATOM 3214 O O . THR A 1 437 ? -11.849 1.864 33.270 1.00 72.58 527 THR B O 1
ATOM 3218 N N . PRO A 1 438 ? -11.845 3.486 31.696 1.00 62.38 528 PRO B N 1
ATOM 3219 C CA . PRO A 1 438 ? -10.423 3.370 31.356 1.00 60.41 528 PRO B CA 1
ATOM 3220 C C . PRO A 1 438 ? -9.500 4.024 32.381 1.00 59.07 528 PRO B C 1
ATOM 3221 O O . PRO A 1 438 ? -9.961 4.669 33.324 1.00 60.95 528 PRO B O 1
ATOM 3225 N N . ARG A 1 439 ? -8.199 3.849 32.176 1.00 39.37 529 ARG B N 1
ATOM 3226 C CA . ARG A 1 439 ? -7.175 4.441 33.026 1.00 36.54 529 ARG B CA 1
ATOM 3227 C C . ARG A 1 439 ? -5.860 4.486 32.256 1.00 35.39 529 ARG B C 1
ATOM 3228 O O . ARG A 1 439 ? -5.643 3.680 31.352 1.00 34.51 529 ARG B O 1
ATOM 3236 N N . PRO A 1 440 ? -4.982 5.441 32.597 1.00 36.11 530 PRO B N 1
ATOM 3237 C CA . PRO A 1 440 ? -3.671 5.507 31.942 1.00 35.89 530 PRO B CA 1
ATOM 3238 C C . PRO A 1 440 ? -2.842 4.251 32.191 1.00 36.01 530 PRO B C 1
ATOM 3239 O O . PRO A 1 440 ? -3.001 3.599 33.224 1.00 36.69 530 PRO B O 1
ATOM 3243 N N . ALA A 1 441 ? -1.973 3.916 31.245 1.00 37.45 531 ALA B N 1
ATOM 3244 C CA . ALA A 1 441 ? -1.110 2.753 31.385 1.00 40.69 531 ALA B CA 1
ATOM 3245 C C . ALA A 1 441 ? -0.009 3.018 32.407 1.00 44.02 531 ALA B C 1
ATOM 3246 O O . ALA A 1 441 ? 0.646 4.062 32.373 1.00 44.22 531 ALA B O 1
ATOM 3248 N N . THR A 1 442 ? 0.183 2.074 33.322 1.00 44.29 532 THR B N 1
ATOM 3249 C CA . THR A 1 442 ? 1.249 2.183 34.307 1.00 45.70 532 THR B CA 1
ATOM 3250 C C . THR A 1 442 ? 2.597 2.117 33.603 1.00 48.26 532 THR B C 1
ATOM 3251 O O . THR A 1 442 ? 2.695 1.600 32.489 1.00 46.17 532 THR B O 1
ATOM 3255 N N . GLU A 1 443 ? 3.628 2.648 34.253 1.00 59.81 533 GLU B N 1
ATOM 3256 C CA . GLU A 1 443 ? 4.968 2.669 33.680 1.00 64.68 533 GLU B CA 1
ATOM 3257 C C . GLU A 1 443 ? 5.436 1.250 33.366 1.00 66.38 533 GLU B C 1
ATOM 3258 O O . GLU A 1 443 ? 6.104 1.016 32.360 1.00 68.41 533 GLU B O 1
ATOM 3264 N N . ALA A 1 444 ? 5.062 0.306 34.225 1.00 59.57 534 ALA B N 1
ATOM 3265 C CA . ALA A 1 444 ? 5.430 -1.094 34.047 1.00 57.52 534 ALA B CA 1
ATOM 3266 C C . ALA A 1 444 ? 4.826 -1.676 32.773 1.00 55.79 534 ALA B C 1
ATOM 3267 O O . ALA A 1 444 ? 5.488 -2.418 32.046 1.00 57.81 534 ALA B O 1
ATOM 3269 N N . GLU A 1 445 ? 3.568 -1.336 32.513 1.00 51.88 535 GLU B N 1
ATOM 3270 C CA . GLU A 1 445 ? 2.869 -1.821 31.328 1.00 49.47 535 GLU B CA 1
ATOM 3271 C C . GLU A 1 445 ? 3.558 -1.371 30.043 1.00 49.06 535 GLU B C 1
ATOM 3272 O O . GLU A 1 445 ? 3.731 -2.157 29.112 1.00 48.85 535 GLU B O 1
ATOM 3278 N N . LEU A 1 446 ? 3.961 -0.106 30.000 1.00 49.53 536 LEU B N 1
ATOM 3279 C CA . LEU A 1 446 ? 4.610 0.446 28.817 1.00 47.55 536 LEU B CA 1
ATOM 3280 C C . LEU A 1 446 ? 6.045 -0.049 28.668 1.00 47.19 536 LEU B C 1
ATOM 3281 O O . LEU A 1 446 ? 6.568 -0.126 27.557 1.00 46.06 536 LEU B O 1
ATOM 3286 N N . LEU A 1 447 ? 6.679 -0.388 29.787 1.00 50.61 537 LEU B N 1
ATOM 3287 C CA . LEU A 1 447 ? 8.073 -0.823 29.769 1.00 52.38 537 LEU B CA 1
ATOM 3288 C C . LEU A 1 447 ? 8.225 -2.266 29.298 1.00 53.20 537 LEU B C 1
ATOM 3289 O O . LEU A 1 447 ? 9.342 -2.755 29.126 1.00 56.15 537 LEU B O 1
ATOM 3294 N N . THR A 1 448 ? 7.102 -2.944 29.089 1.00 51.73 538 THR B N 1
ATOM 3295 C CA . THR A 1 448 ? 7.121 -4.324 28.617 1.00 50.14 538 THR B CA 1
ATOM 3296 C C . THR A 1 448 ? 7.329 -4.407 27.106 1.00 48.29 538 THR B C 1
ATOM 3297 O O . THR A 1 448 ? 7.730 -5.448 26.587 1.00 49.17 538 THR B O 1
ATOM 3301 N N . CYS A 1 449 ? 7.060 -3.311 26.404 1.00 46.11 539 CYS B N 1
ATOM 3302 C CA . CYS A 1 449 ? 7.203 -3.289 24.953 1.00 44.74 539 CYS B CA 1
ATOM 3303 C C . CYS A 1 449 ? 7.997 -2.079 24.466 1.00 47.63 539 CYS B C 1
ATOM 3304 O O . CYS A 1 449 ? 8.470 -2.054 23.329 1.00 51.83 539 CYS B O 1
ATOM 3307 N N . HIS A 1 450 ? 8.143 -1.078 25.328 1.00 37.76 540 HIS B N 1
ATOM 3308 C CA . HIS A 1 450 ? 8.866 0.136 24.969 1.00 38.13 540 HIS B CA 1
ATOM 3309 C C . HIS A 1 450 ? 9.989 0.431 25.954 1.00 39.66 540 HIS B C 1
ATOM 3310 O O . HIS A 1 450 ? 9.875 0.139 27.144 1.00 40.24 540 HIS B O 1
ATOM 3317 N N . SER A 1 451 ? 11.071 1.015 25.451 1.00 40.43 541 SER B N 1
ATOM 3318 C CA . SER A 1 451 ? 12.211 1.363 26.288 1.00 42.04 541 SER B CA 1
ATOM 3319 C C . SER A 1 451 ? 11.908 2.602 27.117 1.00 42.18 541 SER B C 1
ATOM 3320 O O . SER A 1 451 ? 11.092 3.436 26.724 1.00 41.14 541 SER B O 1
ATOM 3323 N N . ALA A 1 452 ? 12.573 2.720 28.262 1.00 43.61 542 ALA B N 1
ATOM 3324 C CA . ALA A 1 452 ? 12.397 3.873 29.137 1.00 44.96 542 ALA B CA 1
ATOM 3325 C C . ALA A 1 452 ? 12.864 5.149 28.448 1.00 49.38 542 ALA B C 1
ATOM 3326 O O . ALA A 1 452 ? 12.349 6.236 28.711 1.00 50.11 542 ALA B O 1
ATOM 3328 N N . GLU A 1 453 ? 13.846 5.002 27.564 1.00 68.18 543 GLU B N 1
ATOM 3329 C CA . GLU A 1 453 ? 14.371 6.119 26.789 1.00 70.40 543 GLU B CA 1
ATOM 3330 C C . GLU A 1 453 ? 13.294 6.724 25.899 1.00 68.05 543 GLU B C 1
ATOM 3331 O O . GLU A 1 453 ? 13.059 7.931 25.924 1.00 71.70 543 GLU B O 1
ATOM 3337 N N . TYR A 1 454 ? 12.640 5.874 25.114 1.00 49.59 544 TYR B N 1
ATOM 3338 C CA . TYR A 1 454 ? 11.611 6.325 24.185 1.00 44.72 544 TYR B CA 1
ATOM 3339 C C . TYR A 1 454 ? 10.391 6.885 24.912 1.00 44.41 544 TYR B C 1
ATOM 3340 O O . TYR A 1 454 ? 9.783 7.854 24.458 1.00 46.24 544 TYR B O 1
ATOM 3349 N N . VAL A 1 455 ? 10.037 6.274 26.040 1.00 40.02 545 VAL B N 1
ATOM 3350 C CA . VAL A 1 455 ? 8.900 6.734 26.831 1.00 39.97 545 VAL B CA 1
ATOM 3351 C C . VAL A 1 455 ? 9.173 8.117 27.405 1.00 43.67 545 VAL B C 1
ATOM 3352 O O . VAL A 1 455 ? 8.321 9.004 27.343 1.00 48.17 545 VAL B O 1
ATOM 3356 N N . GLY A 1 456 ? 10.370 8.295 27.957 1.00 41.89 546 GLY B N 1
ATOM 3357 C CA . GLY A 1 456 ? 10.787 9.578 28.489 1.00 42.96 546 GLY B CA 1
ATOM 3358 C C . GLY A 1 456 ? 10.838 10.669 27.436 1.00 42.61 546 GLY B C 1
ATOM 3359 O O . GLY A 1 456 ? 10.509 11.824 27.709 1.00 42.89 546 GLY B O 1
ATOM 3360 N N . HIS A 1 457 ? 11.259 10.303 26.230 1.00 49.09 547 HIS B N 1
ATOM 3361 C CA A HIS A 1 457 ? 11.306 11.240 25.117 0.50 48.34 547 HIS B CA 1
ATOM 3362 C CA B HIS A 1 457 ? 11.322 11.249 25.117 0.50 48.36 547 HIS B CA 1
ATOM 3363 C C . HIS A 1 457 ? 9.940 11.792 24.802 1.00 53.58 547 HIS B C 1
ATOM 3364 O O . HIS A 1 457 ? 9.774 12.985 24.542 1.00 54.30 547 HIS B O 1
ATOM 3377 N N . LEU A 1 458 ? 8.966 10.893 24.837 1.00 50.91 548 LEU B N 1
ATOM 3378 C CA . LEU A 1 458 ? 7.602 11.191 24.449 1.00 51.25 548 LEU B CA 1
ATOM 3379 C C . LEU A 1 458 ? 6.894 11.985 25.532 1.00 50.40 548 LEU B C 1
ATOM 3380 O O . LEU A 1 458 ? 6.140 12.899 25.223 1.00 50.38 548 LEU B O 1
ATOM 3385 N N . ARG A 1 459 ? 7.129 11.630 26.795 1.00 47.39 549 ARG B N 1
ATOM 3386 C CA . ARG A 1 459 ? 6.579 12.387 27.921 1.00 45.92 549 ARG B CA 1
ATOM 3387 C C . ARG A 1 459 ? 7.134 13.812 27.959 1.00 44.42 549 ARG B C 1
ATOM 3388 O O . ARG A 1 459 ? 6.455 14.744 28.394 1.00 42.78 549 ARG B O 1
ATOM 3396 N N . ALA A 1 460 ? 8.371 13.974 27.501 1.00 44.92 550 ALA B N 1
ATOM 3397 C CA . ALA A 1 460 ? 9.018 15.282 27.484 1.00 46.04 550 ALA B CA 1
ATOM 3398 C C . ALA A 1 460 ? 8.312 16.246 26.534 1.00 45.09 550 ALA B C 1
ATOM 3399 O O . ALA A 1 460 ? 8.363 17.460 26.720 1.00 44.28 550 ALA B O 1
ATOM 3401 N N . THR A 1 461 ? 7.646 15.695 25.523 1.00 48.05 551 THR B N 1
ATOM 3402 C CA . THR A 1 461 ? 6.963 16.501 24.517 1.00 48.45 551 THR B CA 1
ATOM 3403 C C . THR A 1 461 ? 5.731 17.212 25.080 1.00 50.44 551 THR B C 1
ATOM 3404 O O . THR A 1 461 ? 5.187 18.118 24.446 1.00 50.94 551 THR B O 1
ATOM 3408 N N . GLU A 1 462 ? 5.296 16.798 26.269 1.00 50.98 552 GLU B N 1
ATOM 3409 C CA . GLU A 1 462 ? 4.115 17.372 26.911 1.00 52.98 552 GLU B CA 1
ATOM 3410 C C . GLU A 1 462 ? 4.229 18.878 27.141 1.00 56.77 552 GLU B C 1
ATOM 3411 O O . GLU A 1 462 ? 3.242 19.605 27.024 1.00 59.88 552 GLU B O 1
ATOM 3417 N N . LYS A 1 463 ? 5.429 19.344 27.471 1.00 70.31 553 LYS B N 1
ATOM 3418 C CA . LYS A 1 463 ? 5.624 20.749 27.808 1.00 72.08 553 LYS B CA 1
ATOM 3419 C C . LYS A 1 463 ? 6.287 21.543 26.689 1.00 71.63 553 LYS B C 1
ATOM 3420 O O . LYS A 1 463 ? 6.671 22.696 26.885 1.00 73.42 553 LYS B O 1
ATOM 3426 N N . MET A 1 464 ? 6.416 20.935 25.516 1.00 64.69 554 MET B N 1
ATOM 3427 C CA . MET A 1 464 ? 6.922 21.660 24.359 1.00 61.96 554 MET B CA 1
ATOM 3428 C C . MET A 1 464 ? 5.830 22.535 23.750 1.00 59.65 554 MET B C 1
ATOM 3429 O O . MET A 1 464 ? 4.653 22.416 24.095 1.00 58.35 554 MET B O 1
ATOM 3434 N N . LYS A 1 465 ? 6.240 23.415 22.841 1.00 46.74 555 LYS B N 1
ATOM 3435 C CA . LYS A 1 465 ? 5.321 24.282 22.115 1.00 45.69 555 LYS B CA 1
ATOM 3436 C C . LYS A 1 465 ? 5.321 23.896 20.635 1.00 45.58 555 LYS B C 1
ATOM 3437 O O . LYS A 1 465 ? 6.124 23.064 20.220 1.00 48.12 555 LYS B O 1
ATOM 3443 N N . THR A 1 466 ? 4.438 24.508 19.847 1.00 46.13 556 THR B N 1
ATOM 3444 C CA . THR A 1 466 ? 4.205 24.107 18.452 1.00 45.99 556 THR B CA 1
ATOM 3445 C C . THR A 1 466 ? 5.461 24.070 17.568 1.00 47.60 556 THR B C 1
ATOM 3446 O O . THR A 1 466 ? 5.569 23.237 16.665 1.00 47.96 556 THR B O 1
ATOM 3450 N N . ARG A 1 467 ? 6.403 24.968 17.834 1.00 53.98 557 ARG B N 1
ATOM 3451 C CA . ARG A 1 467 ? 7.638 25.047 17.059 1.00 53.99 557 ARG B CA 1
ATOM 3452 C C . ARG A 1 467 ? 8.563 23.877 17.391 1.00 51.80 557 ARG B C 1
ATOM 3453 O O . ARG A 1 467 ? 9.024 23.153 16.505 1.00 48.46 557 ARG B O 1
ATOM 3461 N N . GLU A 1 468 ? 8.817 23.694 18.680 1.00 56.44 558 GLU B N 1
ATOM 3462 C CA . GLU A 1 468 ? 9.661 22.610 19.150 1.00 56.74 558 GLU B CA 1
ATOM 3463 C C . GLU A 1 468 ? 9.073 21.244 18.806 1.00 55.00 558 GLU B C 1
ATOM 3464 O O . GLU A 1 468 ? 9.808 20.283 18.588 1.00 53.91 558 GLU B O 1
ATOM 3470 N N . LEU A 1 469 ? 7.747 21.162 18.757 1.00 41.95 559 LEU B N 1
ATOM 3471 C CA . LEU A 1 469 ? 7.078 19.901 18.453 1.00 41.20 559 LEU B CA 1
ATOM 3472 C C . LEU A 1 469 ? 7.205 19.546 16.980 1.00 40.77 559 LEU B C 1
ATOM 3473 O O . LEU A 1 469 ? 7.191 18.373 16.616 1.00 41.23 559 LEU B O 1
ATOM 3478 N N . HIS A 1 470 ? 7.315 20.566 16.137 1.00 47.13 560 HIS B N 1
ATOM 3479 C CA . HIS A 1 470 ? 7.409 20.362 14.698 1.00 49.80 560 HIS B CA 1
ATOM 3480 C C . HIS A 1 470 ? 8.716 19.660 14.343 1.00 52.32 560 HIS B C 1
ATOM 3481 O O . HIS A 1 470 ? 8.723 18.666 13.616 1.00 54.98 560 HIS B O 1
ATOM 3488 N N . ARG A 1 471 ? 9.819 20.186 14.866 1.00 55.84 561 ARG B N 1
ATOM 3489 C CA . ARG A 1 471 ? 11.126 19.568 14.695 1.00 54.21 561 ARG B CA 1
ATOM 3490 C C . ARG A 1 471 ? 11.135 18.174 15.307 1.00 54.20 561 ARG B C 1
ATOM 3491 O O . ARG A 1 471 ? 11.728 17.243 14.759 1.00 54.63 561 ARG B O 1
ATOM 3499 N N . GLU A 1 472 ? 10.460 18.044 16.445 1.00 51.91 562 GLU B N 1
ATOM 3500 C CA . GLU A 1 472 ? 10.378 16.779 17.165 1.00 52.27 562 GLU B CA 1
ATOM 3501 C C . GLU A 1 472 ? 9.611 15.728 16.367 1.00 52.04 562 GLU B C 1
ATOM 3502 O O . GLU A 1 472 ? 9.935 14.543 16.416 1.00 53.82 562 GLU B O 1
ATOM 3508 N N . SER A 1 473 ? 8.594 16.175 15.635 1.00 49.51 563 SER B N 1
ATOM 3509 C CA . SER A 1 473 ? 7.756 15.284 14.840 1.00 48.23 563 SER B CA 1
ATOM 3510 C C . SER A 1 473 ? 8.487 14.758 13.609 1.00 45.88 563 SER B C 1
ATOM 3511 O O . SER A 1 473 ? 8.232 13.644 13.151 1.00 45.88 563 SER B O 1
ATOM 3514 N N . SER A 1 474 ? 9.398 15.567 13.079 1.00 45.49 564 SER B N 1
ATOM 3515 C CA . SER A 1 474 ? 10.148 15.202 11.882 1.00 45.95 564 SER B CA 1
ATOM 3516 C C . SER A 1 474 ? 11.220 14.152 12.176 1.00 43.21 564 SER B C 1
ATOM 3517 O O . SER A 1 474 ? 11.887 13.665 11.263 1.00 41.40 564 SER B O 1
ATOM 3520 N N . ASN A 1 475 ? 11.378 13.809 13.452 1.00 39.70 565 ASN B N 1
ATOM 3521 C CA . ASN A 1 475 ? 12.296 12.752 13.867 1.00 40.15 565 ASN B CA 1
ATOM 3522 C C . ASN A 1 475 ? 11.774 11.360 13.524 1.00 39.27 565 ASN B C 1
ATOM 3523 O O . ASN A 1 475 ? 12.519 10.381 13.568 1.00 39.72 565 ASN B O 1
ATOM 3528 N N . PHE A 1 476 ? 10.489 11.278 13.189 1.00 38.13 566 PHE B N 1
ATOM 3529 C CA . PHE A 1 476 ? 9.846 9.994 12.944 1.00 38.38 566 PHE B CA 1
ATOM 3530 C C . PHE A 1 476 ? 9.144 9.948 11.592 1.00 40.53 566 PHE B C 1
ATOM 3531 O O . PHE A 1 476 ? 8.924 10.980 10.959 1.00 39.81 566 PHE B O 1
ATOM 3539 N N . ASP A 1 477 ? 8.795 8.741 11.159 1.00 54.58 567 ASP B N 1
ATOM 3540 C CA . ASP A 1 477 ? 8.158 8.533 9.864 1.00 56.19 567 ASP B CA 1
ATOM 3541 C C . ASP A 1 477 ? 6.641 8.687 9.971 1.00 52.52 567 ASP B C 1
ATOM 3542 O O . ASP A 1 477 ? 5.974 7.880 10.617 1.00 54.01 567 ASP B O 1
ATOM 3547 N N . SER A 1 478 ? 6.117 9.738 9.339 1.00 39.60 568 SER B N 1
ATOM 3548 C CA . SER A 1 478 ? 4.681 10.030 9.307 1.00 34.28 568 SER B CA 1
ATOM 3549 C C . SER A 1 478 ? 4.085 10.190 10.705 1.00 33.69 568 SER B C 1
ATOM 3550 O O . SER A 1 478 ? 3.230 9.407 11.118 1.00 35.53 568 SER B O 1
ATOM 3553 N N . ILE A 1 479 ? 4.534 11.213 11.427 1.00 40.43 569 ILE B N 1
ATOM 3554 C CA . ILE A 1 479 ? 4.087 11.451 12.799 1.00 39.83 569 ILE B CA 1
ATOM 3555 C C . ILE A 1 479 ? 3.853 12.937 13.072 1.00 40.00 569 ILE B C 1
ATOM 3556 O O . ILE A 1 479 ? 4.662 13.780 12.685 1.00 41.25 569 ILE B O 1
ATOM 3561 N N . TYR A 1 480 ? 2.741 13.255 13.731 1.00 33.81 570 TYR B N 1
ATOM 3562 C CA . TYR A 1 480 ? 2.536 14.601 14.255 1.00 34.33 570 TYR B CA 1
ATOM 3563 C C . TYR A 1 480 ? 2.376 14.544 15.773 1.00 34.29 570 TYR B C 1
ATOM 3564 O O . TYR A 1 480 ? 1.793 13.602 16.311 1.00 33.65 570 TYR B O 1
ATOM 3573 N N . ILE A 1 481 ? 2.912 15.549 16.459 1.00 53.66 571 ILE B N 1
ATOM 3574 C CA . ILE A 1 481 ? 2.875 15.591 17.917 1.00 55.21 571 ILE B CA 1
ATOM 3575 C C . ILE A 1 481 ? 2.310 16.911 18.431 1.00 57.72 571 ILE B C 1
ATOM 3576 O O . ILE A 1 481 ? 2.644 17.982 17.922 1.00 63.18 571 ILE B O 1
ATOM 3581 N N . CYS A 1 482 ? 1.454 16.826 19.443 1.00 35.79 572 CYS B N 1
ATOM 3582 C CA . CYS A 1 482 ? 0.921 18.008 20.106 1.00 36.52 572 CYS B CA 1
ATOM 3583 C C . CYS A 1 482 ? 1.083 17.806 21.613 1.00 36.95 572 CYS B C 1
ATOM 3584 O O . CYS A 1 482 ? 1.425 16.706 22.043 1.00 36.55 572 CYS B O 1
ATOM 3587 N N . PRO A 1 483 ? 0.863 18.858 22.420 1.00 45.12 573 PRO B N 1
ATOM 3588 C CA . PRO A 1 483 ? 1.078 18.717 23.867 1.00 46.93 573 PRO B CA 1
ATOM 3589 C C . PRO A 1 483 ? 0.278 17.601 24.545 1.00 47.06 573 PRO B C 1
ATOM 3590 O O . PRO A 1 483 ? 0.696 17.126 25.597 1.00 49.18 573 PRO B O 1
ATOM 3594 N N . SER A 1 484 ? -0.846 17.204 23.959 1.00 38.14 574 SER B N 1
ATOM 3595 C CA . SER A 1 484 ? -1.703 16.177 24.553 1.00 39.88 574 SER B CA 1
ATOM 3596 C C . SER A 1 484 ? -1.296 14.765 24.172 1.00 38.63 574 SER B C 1
ATOM 3597 O O . SER A 1 484 ? -1.850 13.790 24.674 1.00 38.41 574 SER B O 1
ATOM 3600 N N . THR A 1 485 ? -0.326 14.666 23.275 1.00 35.87 575 THR B N 1
ATOM 3601 C CA . THR A 1 485 ? -0.035 13.408 22.587 1.00 35.58 575 THR B CA 1
ATOM 3602 C C . THR A 1 485 ? 0.359 12.242 23.506 1.00 34.39 575 THR B C 1
ATOM 3603 O O . THR A 1 485 ? -0.038 11.096 23.260 1.00 33.64 575 THR B O 1
ATOM 3607 N N . PHE A 1 486 ? 1.104 12.535 24.570 1.00 47.20 576 PHE B N 1
ATOM 3608 C CA . PHE A 1 486 ? 1.453 11.530 25.577 1.00 49.22 576 PHE B CA 1
ATOM 3609 C C . PHE A 1 486 ? 0.285 10.997 26.401 1.00 47.94 576 PHE B C 1
ATOM 3610 O O . PHE A 1 486 ? 0.173 9.791 26.568 1.00 47.96 576 PHE B O 1
ATOM 3618 N N . ALA A 1 487 ? -0.537 11.879 26.969 1.00 50.22 577 ALA B N 1
ATOM 3619 C CA . ALA A 1 487 ? -1.701 11.448 27.758 1.00 49.39 577 ALA B CA 1
ATOM 3620 C C . ALA A 1 487 ? -2.674 10.583 26.955 1.00 50.42 577 ALA B C 1
ATOM 3621 O O . ALA A 1 487 ? -3.301 9.665 27.489 1.00 53.10 577 ALA B O 1
ATOM 3623 N N . CYS A 1 488 ? -2.811 10.898 25.673 1.00 46.14 578 CYS B N 1
ATOM 3624 C CA . CYS A 1 488 ? -3.724 10.173 24.798 1.00 45.14 578 CYS B CA 1
ATOM 3625 C C . CYS A 1 488 ? -3.193 8.785 24.445 1.00 45.34 578 CYS B C 1
ATOM 3626 O O . CYS A 1 488 ? -3.927 7.800 24.509 1.00 45.87 578 CYS B O 1
ATOM 3629 N N . ALA A 1 489 ? -1.920 8.710 24.068 1.00 38.71 579 ALA B N 1
ATOM 3630 C CA . ALA A 1 489 ? -1.296 7.429 23.750 1.00 36.42 579 ALA B CA 1
ATOM 3631 C C . ALA A 1 489 ? -1.216 6.548 24.995 1.00 37.26 579 ALA B C 1
ATOM 3632 O O . ALA A 1 489 ? -1.350 5.326 24.917 1.00 35.19 579 ALA B O 1
ATOM 3634 N N . GLN A 1 490 ? -0.999 7.184 26.141 1.00 46.95 580 GLN B N 1
ATOM 3635 C CA . GLN A 1 490 ? -0.961 6.490 27.423 1.00 47.09 580 GLN B CA 1
ATOM 3636 C C . GLN A 1 490 ? -2.354 6.003 27.810 1.00 45.48 580 GLN B C 1
ATOM 3637 O O . GLN A 1 490 ? -2.500 4.997 28.505 1.00 45.63 580 GLN B O 1
ATOM 3643 N N . LEU A 1 491 ? -3.376 6.721 27.354 1.00 33.11 581 LEU B N 1
ATOM 3644 C CA . LEU A 1 491 ? -4.756 6.358 27.653 1.00 32.86 581 LEU B CA 1
ATOM 3645 C C . LEU A 1 491 ? -5.235 5.228 26.751 1.00 31.93 581 LEU B C 1
ATOM 3646 O O . LEU A 1 491 ? -5.913 4.312 27.207 1.00 31.83 581 LEU B O 1
ATOM 3651 N N . ALA A 1 492 ? -4.884 5.304 25.470 1.00 40.03 582 ALA B N 1
ATOM 3652 C CA . ALA A 1 492 ? -5.299 4.299 24.497 1.00 40.74 582 ALA B CA 1
ATOM 3653 C C . ALA A 1 492 ? -4.788 2.916 24.882 1.00 44.05 582 ALA B C 1
ATOM 3654 O O . ALA A 1 492 ? -5.523 1.932 24.816 1.00 46.55 582 ALA B O 1
ATOM 3656 N N . THR A 1 493 ? -3.525 2.855 25.289 1.00 42.05 583 THR B N 1
ATOM 3657 C CA . THR A 1 493 ? -2.907 1.602 25.701 1.00 43.22 583 THR B CA 1
ATOM 3658 C C . THR A 1 493 ? -3.496 1.107 27.019 1.00 45.88 583 THR B C 1
ATOM 3659 O O . THR A 1 493 ? -3.841 -0.069 27.155 1.00 47.09 583 THR B O 1
ATOM 3663 N N . GLY A 1 494 ? -3.616 2.012 27.985 1.00 49.26 584 GLY B N 1
ATOM 3664 C CA . GLY A 1 494 ? -4.166 1.671 29.284 1.00 49.95 584 GLY B CA 1
ATOM 3665 C C . GLY A 1 494 ? -5.610 1.212 29.203 1.00 49.38 584 GLY B C 1
ATOM 3666 O O . GLY A 1 494 ? -6.047 0.366 29.984 1.00 53.32 584 GLY B O 1
ATOM 3667 N N . ALA A 1 495 ? -6.352 1.774 28.255 1.00 35.88 585 ALA B N 1
ATOM 3668 C CA . ALA A 1 495 ? -7.749 1.410 28.057 1.00 34.07 585 ALA B CA 1
ATOM 3669 C C . ALA A 1 495 ? -7.869 -0.030 27.577 1.00 36.43 585 ALA B C 1
ATOM 3670 O O . ALA A 1 495 ? -8.725 -0.781 28.042 1.00 37.55 585 ALA B O 1
ATOM 3672 N N . ALA A 1 496 ? -7.002 -0.404 26.642 1.00 42.98 586 ALA B N 1
ATOM 3673 C CA . ALA A 1 496 ? -6.987 -1.755 26.095 1.00 40.70 586 ALA B CA 1
ATOM 3674 C C . ALA A 1 496 ? -6.578 -2.776 27.151 1.00 40.89 586 ALA B C 1
ATOM 3675 O O . ALA A 1 496 ? -7.044 -3.916 27.136 1.00 42.35 586 ALA B O 1
ATOM 3677 N N . CYS A 1 497 ? -5.703 -2.366 28.063 1.00 38.77 587 CYS B N 1
ATOM 3678 C CA . CYS A 1 497 ? -5.276 -3.242 29.148 1.00 40.35 587 CYS B CA 1
ATOM 3679 C C . CYS A 1 497 ? -6.417 -3.480 30.129 1.00 44.42 587 CYS B C 1
ATOM 3680 O O . CYS A 1 497 ? -6.552 -4.571 30.682 1.00 47.16 587 CYS B O 1
ATOM 3683 N N . ARG A 1 498 ? -7.235 -2.454 30.338 1.00 46.40 588 ARG B N 1
ATOM 3684 C CA . ARG A 1 498 ? -8.415 -2.571 31.187 1.00 46.13 588 ARG B CA 1
ATOM 3685 C C . ARG A 1 498 ? -9.382 -3.604 30.618 1.00 44.09 588 ARG B C 1
ATOM 3686 O O . ARG A 1 498 ? -10.003 -4.365 31.361 1.00 44.20 588 ARG B O 1
ATOM 3694 N N . LEU A 1 499 ? -9.496 -3.625 29.293 1.00 44.11 589 LEU B N 1
ATOM 3695 C CA . LEU A 1 499 ? -10.348 -4.588 28.606 1.00 42.86 589 LEU B CA 1
ATOM 3696 C C . LEU A 1 499 ? -9.804 -5.999 28.795 1.00 43.69 589 LEU B C 1
ATOM 3697 O O . LEU A 1 499 ? -10.565 -6.954 28.944 1.00 45.90 589 LEU B O 1
ATOM 3702 N N . VAL A 1 500 ? -8.481 -6.119 28.788 1.00 36.90 590 VAL B N 1
ATOM 3703 C CA . VAL A 1 500 ? -7.826 -7.402 29.012 1.00 36.06 590 VAL B CA 1
ATOM 3704 C C . VAL A 1 500 ? -8.155 -7.939 30.401 1.00 37.67 590 VAL B C 1
ATOM 3705 O O . VAL A 1 500 ? -8.525 -9.105 30.556 1.00 36.43 590 VAL B O 1
ATOM 3709 N N . GLU A 1 501 ? -8.028 -7.077 31.405 1.00 42.49 591 GLU B N 1
ATOM 3710 C CA . GLU A 1 501 ? -8.317 -7.449 32.784 1.00 45.45 591 GLU B CA 1
ATOM 3711 C C . GLU A 1 501 ? -9.770 -7.886 32.943 1.00 47.64 591 GLU B C 1
ATOM 3712 O O . GLU A 1 501 ? -10.079 -8.770 33.743 1.00 47.68 591 GLU B O 1
ATOM 3718 N N . ALA A 1 502 ? -10.653 -7.266 32.167 1.00 47.24 592 ALA B N 1
ATOM 3719 C CA . ALA A 1 502 ? -12.080 -7.554 32.234 1.00 48.26 592 ALA B CA 1
ATOM 3720 C C . ALA A 1 502 ? -12.406 -8.954 31.715 1.00 48.29 592 ALA B C 1
ATOM 3721 O O . ALA A 1 502 ? -13.068 -9.740 32.394 1.00 48.21 592 ALA B O 1
ATOM 3723 N N . VAL A 1 503 ? -11.939 -9.257 30.509 1.00 49.07 593 VAL B N 1
ATOM 3724 C CA . VAL A 1 503 ? -12.196 -10.548 29.881 1.00 47.03 593 VAL B CA 1
ATOM 3725 C C . VAL A 1 503 ? -11.567 -11.697 30.668 1.00 44.79 593 VAL B C 1
ATOM 3726 O O . VAL A 1 503 ? -12.200 -12.730 30.895 1.00 45.33 593 VAL B O 1
ATOM 3730 N N . LEU A 1 504 ? -10.324 -11.503 31.095 1.00 39.97 594 LEU B N 1
ATOM 3731 C CA . LEU A 1 504 ? -9.563 -12.556 31.761 1.00 40.89 594 LEU B CA 1
ATOM 3732 C C . LEU A 1 504 ? -10.041 -12.851 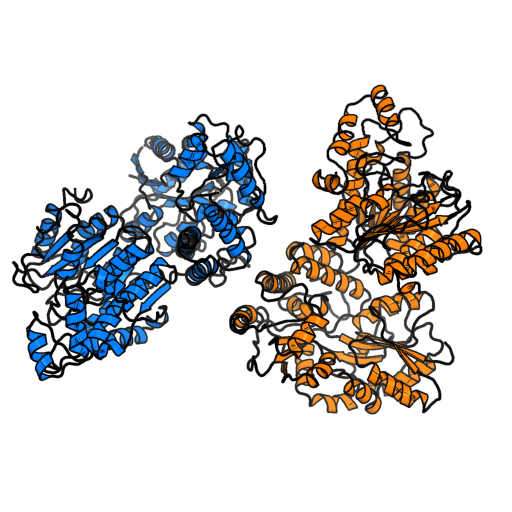33.183 1.00 46.45 594 LEU B C 1
ATOM 3733 O O . LEU A 1 504 ? -9.553 -13.783 33.823 1.00 50.73 594 LEU B O 1
ATOM 3738 N N . SER A 1 505 ? -10.993 -12.065 33.675 1.00 46.87 595 SER B N 1
ATOM 3739 C CA . SER A 1 505 ? -11.486 -12.242 35.037 1.00 45.80 595 SER B CA 1
ATOM 3740 C C . SER A 1 505 ? -12.999 -12.447 35.083 1.00 44.82 595 SER B C 1
ATOM 3741 O O . SER A 1 505 ? -13.616 -12.347 36.144 1.00 46.11 595 SER B O 1
ATOM 3744 N N . GLY A 1 506 ? -13.591 -12.732 33.929 1.00 36.28 596 GLY B N 1
ATOM 3745 C CA . GLY A 1 506 ? -15.006 -13.043 33.859 1.00 36.40 596 GLY B CA 1
ATOM 3746 C C . GLY A 1 506 ? -15.924 -11.846 34.018 1.00 36.34 596 GLY B C 1
ATOM 3747 O O . GLY A 1 506 ? -17.118 -12.008 34.267 1.00 37.58 596 GLY B O 1
ATOM 3748 N N . GLU A 1 507 ? -15.373 -10.645 33.879 1.00 45.57 597 GLU B N 1
ATOM 3749 C CA . GLU A 1 507 ? -16.184 -9.433 33.933 1.00 48.28 597 GLU B CA 1
ATOM 3750 C C . GLU A 1 507 ? -16.983 -9.305 32.639 1.00 48.97 597 GLU B C 1
ATOM 3751 O O . GLU A 1 507 ? -18.142 -8.894 32.651 1.00 51.41 597 GLU B O 1
ATOM 3757 N N . VAL A 1 508 ? -16.348 -9.666 31.527 1.00 47.19 598 VAL B N 1
ATOM 3758 C CA . VAL A 1 508 ? -17.018 -9.747 30.232 1.00 45.75 598 VAL B CA 1
ATOM 3759 C C . VAL A 1 508 ? -16.490 -10.940 29.440 1.00 40.93 598 VAL B C 1
ATOM 3760 O O . VAL A 1 508 ? -15.483 -11.543 29.809 1.00 40.36 598 VAL B O 1
ATOM 3764 N N . LEU A 1 509 ? -17.177 -11.279 28.355 1.00 35.65 599 LEU B N 1
ATOM 3765 C CA . LEU A 1 509 ? -16.729 -12.344 27.466 1.00 34.79 599 LEU B CA 1
ATOM 3766 C C . LEU A 1 509 ? -15.792 -11.753 26.422 1.00 39.16 599 LEU B C 1
ATOM 3767 O O . LEU A 1 509 ? -14.661 -12.207 26.246 1.00 39.06 599 LEU B O 1
ATOM 3772 N N . ASN A 1 510 ? -16.285 -10.731 25.732 1.00 52.12 600 ASN B N 1
ATOM 3773 C CA . ASN A 1 510 ? -15.521 -10.034 24.708 1.00 50.32 600 ASN B CA 1
ATOM 3774 C C . ASN A 1 510 ? -15.723 -8.532 24.837 1.00 49.23 600 ASN B C 1
ATOM 3775 O O . ASN A 1 510 ? -16.500 -8.079 25.677 1.00 50.65 600 ASN B O 1
ATOM 3780 N N . GLY A 1 511 ? -15.034 -7.757 24.007 1.00 36.67 601 GLY B N 1
ATOM 3781 C CA . GLY A 1 511 ? -15.158 -6.315 24.085 1.00 37.41 601 GLY B CA 1
ATOM 3782 C C . GLY A 1 511 ? -14.492 -5.521 22.981 1.00 37.93 601 GLY B C 1
ATOM 3783 O O . GLY A 1 511 ? -13.735 -6.057 22.171 1.00 36.20 601 GLY B O 1
ATOM 3784 N N . ALA A 1 512 ? -14.783 -4.225 22.961 1.00 46.09 602 ALA B N 1
ATOM 3785 C CA . ALA A 1 512 ? -14.221 -3.317 21.971 1.00 45.15 602 ALA B CA 1
ATOM 3786 C C . ALA A 1 512 ? -13.608 -2.093 22.645 1.00 42.86 602 ALA B C 1
ATOM 3787 O O . ALA A 1 512 ? -14.189 -1.520 23.568 1.00 39.68 602 ALA B O 1
ATOM 3789 N N . ALA A 1 513 ? -12.429 -1.702 22.175 1.00 41.82 603 ALA B N 1
ATOM 3790 C CA . ALA A 1 513 ? -11.724 -0.554 22.728 1.00 40.80 603 ALA B CA 1
ATOM 3791 C C . ALA A 1 513 ? -11.578 0.548 21.688 1.00 40.74 603 ALA B C 1
ATOM 3792 O O . ALA A 1 513 ? -10.599 0.586 20.946 1.00 43.66 603 ALA B O 1
ATOM 3794 N N . VAL A 1 514 ? -12.560 1.442 21.634 1.00 39.95 604 VAL B N 1
ATOM 3795 C CA . VAL A 1 514 ? -12.514 2.561 20.704 1.00 40.85 604 VAL B CA 1
ATOM 3796 C C . VAL A 1 514 ? -11.492 3.589 21.177 1.00 48.18 604 VAL B C 1
ATOM 3797 O O . VAL A 1 514 ? -11.776 4.394 22.065 1.00 54.60 604 VAL B O 1
ATOM 3801 N N . VAL A 1 515 ? -10.297 3.552 20.591 1.00 45.61 605 VAL B N 1
ATOM 3802 C CA . VAL A 1 515 ? -9.202 4.400 21.054 1.00 44.18 605 VAL B CA 1
ATOM 3803 C C . VAL A 1 515 ? -8.423 5.070 19.922 1.00 45.65 605 VAL B C 1
ATOM 3804 O O . VAL A 1 515 ? -8.551 4.704 18.753 1.00 50.13 605 VAL B O 1
ATOM 3808 N N . ARG A 1 516 ? -7.615 6.057 20.296 1.00 35.72 606 ARG B N 1
ATOM 3809 C CA . ARG A 1 516 ? -6.688 6.722 19.388 1.00 31.54 606 ARG B CA 1
ATOM 3810 C C . ARG A 1 516 ? -5.624 7.423 20.231 1.00 31.83 606 ARG B C 1
ATOM 3811 O O . ARG A 1 516 ? -5.909 7.840 21.353 1.00 31.99 606 ARG B O 1
ATOM 3819 N N . PRO A 1 517 ? -4.393 7.559 19.707 1.00 31.06 607 PRO B N 1
ATOM 3820 C CA . PRO A 1 517 ? -3.869 7.192 18.383 1.00 31.53 607 PRO B CA 1
ATOM 3821 C C . PRO A 1 517 ? -3.759 5.680 18.169 1.00 32.39 607 PRO B C 1
ATOM 3822 O O . PRO A 1 517 ? -3.880 4.923 19.132 1.00 30.21 607 PRO B O 1
ATOM 3826 N N . PRO A 1 518 ? -3.548 5.246 16.913 1.00 36.16 608 PRO B N 1
ATOM 3827 C CA . PRO A 1 518 ? -3.272 3.834 16.617 1.00 36.77 608 PRO B CA 1
ATOM 3828 C C . PRO A 1 518 ? -1.938 3.399 17.216 1.00 36.96 608 PRO B C 1
ATOM 3829 O O . PRO A 1 518 ? -1.178 4.253 17.671 1.00 37.04 608 PRO B O 1
ATOM 3833 N N . GLY A 1 519 ? -1.647 2.101 17.202 1.00 42.26 609 GLY B N 1
ATOM 3834 C CA . GLY A 1 519 ? -0.440 1.609 17.844 1.00 43.73 609 GLY B CA 1
ATOM 3835 C C . GLY A 1 519 ? 0.368 0.536 17.133 1.00 42.03 609 GLY B C 1
ATOM 3836 O O . GLY A 1 519 ? 1.531 0.324 17.469 1.00 41.37 609 GLY B O 1
ATOM 3837 N N . HIS A 1 520 ? -0.222 -0.135 16.148 1.00 40.23 610 HIS B N 1
ATOM 3838 C CA . HIS A 1 520 ? 0.419 -1.315 15.564 1.00 40.09 610 HIS B CA 1
ATOM 3839 C C . HIS A 1 520 ? 1.668 -0.997 14.731 1.00 43.02 610 HIS B C 1
ATOM 3840 O O . HIS A 1 520 ? 2.370 -1.908 14.291 1.00 43.92 610 HIS B O 1
ATOM 3847 N N . HIS A 1 521 ? 1.950 0.287 14.528 1.00 45.45 611 HIS B N 1
ATOM 3848 C CA . HIS A 1 521 ? 3.159 0.699 13.812 1.00 46.48 611 HIS B CA 1
ATOM 3849 C C . HIS A 1 521 ? 4.287 1.099 14.761 1.00 45.98 611 HIS B C 1
ATOM 3850 O O . HIS A 1 521 ? 5.448 1.167 14.360 1.00 49.02 611 HIS B O 1
ATOM 3857 N N . ALA A 1 522 ? 3.937 1.373 16.014 1.00 37.40 612 ALA B N 1
ATOM 3858 C CA . ALA A 1 522 ? 4.906 1.833 17.002 1.00 35.71 612 ALA B CA 1
ATOM 3859 C C . ALA A 1 522 ? 5.981 0.787 17.269 1.00 39.01 612 ALA B C 1
ATOM 3860 O O . ALA A 1 522 ? 5.678 -0.351 17.622 1.00 40.77 612 ALA B O 1
ATOM 3862 N N . GLU A 1 523 ? 7.239 1.177 17.094 1.00 43.66 613 GLU B N 1
ATOM 3863 C CA . GLU A 1 523 ? 8.356 0.287 17.378 1.00 45.88 613 GLU B CA 1
ATOM 3864 C C . GLU A 1 523 ? 8.748 0.380 18.846 1.00 48.87 613 GLU B C 1
ATOM 3865 O O . GLU A 1 523 ? 8.090 1.063 19.630 1.00 50.21 613 GLU B O 1
ATOM 3871 N N . GLN A 1 524 ? 9.822 -0.310 19.213 1.00 42.75 614 GLN B N 1
ATOM 3872 C CA . GLN A 1 524 ? 10.282 -0.326 20.596 1.00 43.95 614 GLN B CA 1
ATOM 3873 C C . GLN A 1 524 ? 10.850 1.030 21.005 1.00 46.07 614 GLN B C 1
ATOM 3874 O O . GLN A 1 524 ? 10.678 1.465 22.145 1.00 44.28 614 GLN B O 1
ATOM 3880 N N . ASP A 1 525 ? 11.515 1.700 20.068 1.00 74.60 615 ASP B N 1
ATOM 3881 C CA . ASP A 1 525 ? 12.163 2.977 20.354 1.00 80.44 615 ASP B CA 1
ATOM 3882 C C . ASP A 1 525 ? 11.871 4.047 19.307 1.00 80.53 615 ASP B C 1
ATOM 3883 O O . ASP A 1 525 ? 12.647 4.990 19.148 1.00 86.15 615 ASP B O 1
ATOM 3888 N N . ALA A 1 526 ? 10.756 3.910 18.598 1.00 52.56 616 ALA B N 1
ATOM 3889 C CA . ALA A 1 526 ? 10.432 4.857 17.540 1.00 47.50 616 ALA B CA 1
ATOM 3890 C C . ALA A 1 526 ? 8.937 4.934 17.254 1.00 46.99 616 ALA B C 1
ATOM 3891 O O . ALA A 1 526 ? 8.240 3.920 17.228 1.00 44.24 616 ALA B O 1
ATOM 3893 N N . ALA A 1 527 ? 8.456 6.154 17.043 1.00 61.19 617 ALA B N 1
ATOM 3894 C CA . ALA A 1 527 ? 7.098 6.375 16.571 1.00 57.87 617 ALA B CA 1
ATOM 3895 C C . ALA A 1 527 ? 7.056 6.187 15.061 1.00 54.73 617 ALA B C 1
ATOM 3896 O O . ALA A 1 527 ? 8.049 6.425 14.370 1.00 56.11 617 ALA B O 1
ATOM 3898 N N . CYS A 1 528 ? 5.908 5.756 14.552 1.00 36.49 618 CYS B N 1
ATOM 3899 C CA . CYS A 1 528 ? 5.748 5.524 13.122 1.00 34.47 618 CYS B CA 1
ATOM 3900 C C . CYS A 1 528 ? 4.275 5.375 12.766 1.00 35.01 618 CYS B C 1
ATOM 3901 O O . CYS A 1 528 ? 3.501 4.830 13.548 1.00 36.31 618 CYS B O 1
ATOM 3904 N N . GLY A 1 529 ? 3.898 5.870 11.590 1.00 37.52 619 GLY B N 1
ATOM 3905 C CA . GLY A 1 529 ? 2.551 5.706 11.068 1.00 38.77 619 GLY B CA 1
ATOM 3906 C C . GLY A 1 529 ? 1.436 6.075 12.027 1.00 41.80 619 GLY B C 1
ATOM 3907 O O . GLY A 1 529 ? 0.523 5.280 12.260 1.00 44.96 619 GLY B O 1
ATOM 3908 N N . PHE A 1 530 ? 1.531 7.277 12.591 1.00 38.86 620 PHE B N 1
ATOM 3909 C CA . PHE A 1 530 ? 0.529 7.837 13.502 1.00 34.71 620 PHE B CA 1
ATOM 3910 C C . PHE A 1 530 ? 0.487 7.088 14.833 1.00 36.45 620 PHE B C 1
ATOM 3911 O O . PHE A 1 530 ? -0.476 7.220 15.587 1.00 38.83 620 PHE B O 1
ATOM 3919 N N . CYS A 1 531 ? 1.524 6.306 15.124 1.00 39.79 621 CYS B N 1
ATOM 3920 C CA . CYS A 1 531 ? 1.530 5.479 16.330 1.00 39.63 621 CYS B CA 1
ATOM 3921 C C . CYS A 1 531 ? 2.643 5.858 17.301 1.00 37.93 621 CYS B C 1
ATOM 3922 O O . CYS A 1 531 ? 3.705 6.326 16.895 1.00 37.65 621 CYS B O 1
ATOM 3925 N N . PHE A 1 532 ? 2.391 5.635 18.587 1.00 37.27 622 PHE B N 1
ATOM 3926 C CA . PHE A 1 532 ? 3.347 5.980 19.632 1.00 38.26 622 PHE B CA 1
ATOM 3927 C C . PHE A 1 532 ? 3.615 4.802 20.561 1.00 41.81 622 PHE B C 1
ATOM 3928 O O . PHE A 1 532 ? 4.760 4.397 20.747 1.00 46.02 622 PHE B O 1
ATOM 3936 N N . PHE A 1 533 ? 2.553 4.259 21.144 1.00 38.89 623 PHE B N 1
ATOM 3937 C CA . PHE A 1 533 ? 2.659 3.078 21.991 1.00 37.60 623 PHE B CA 1
ATOM 3938 C C . PHE A 1 533 ? 1.784 1.966 21.431 1.00 36.05 623 PHE B C 1
ATOM 3939 O O . PHE A 1 533 ? 0.579 2.145 21.263 1.00 33.10 623 PHE B O 1
ATOM 3947 N N . ASN A 1 534 ? 2.388 0.820 21.136 1.00 50.52 624 ASN B N 1
ATOM 3948 C CA . ASN A 1 534 ? 1.640 -0.298 20.576 1.00 50.96 624 ASN B CA 1
ATOM 3949 C C . ASN A 1 534 ? 0.672 -0.875 21.601 1.00 49.17 624 ASN B C 1
ATOM 3950 O O . ASN A 1 534 ? 1.036 -1.744 22.392 1.00 48.09 624 ASN B O 1
ATOM 3955 N N . SER A 1 535 ? -0.562 -0.382 21.576 1.00 39.55 625 SER B N 1
ATOM 3956 C CA . SER A 1 535 ? -1.574 -0.764 22.555 1.00 38.82 625 SER B CA 1
ATOM 3957 C C . SER A 1 535 ? -1.899 -2.254 22.502 1.00 39.54 625 SER B C 1
ATOM 3958 O O . SER A 1 535 ? -2.020 -2.905 23.539 1.00 38.74 625 SER B O 1
ATOM 3961 N N . VAL A 1 536 ? -2.040 -2.789 21.293 1.00 40.67 626 VAL B N 1
ATOM 3962 C CA . VAL A 1 536 ? -2.340 -4.206 21.113 1.00 39.87 626 VAL B CA 1
ATOM 3963 C C . VAL A 1 536 ? -1.232 -5.088 21.690 1.00 44.33 626 VAL B C 1
ATOM 3964 O O . VAL A 1 536 ? -1.510 -6.055 22.402 1.00 47.04 626 VAL B O 1
ATOM 3968 N N . ALA A 1 537 ? 0.019 -4.741 21.398 1.00 48.90 627 ALA B N 1
ATOM 3969 C CA . ALA A 1 537 ? 1.164 -5.520 21.868 1.00 51.81 627 ALA B CA 1
ATOM 3970 C C . ALA A 1 537 ? 1.304 -5.476 23.389 1.00 54.10 627 ALA B C 1
ATOM 3971 O O . ALA A 1 537 ? 1.550 -6.502 24.025 1.00 56.32 627 ALA B O 1
ATOM 3973 N N . VAL A 1 538 ? 1.155 -4.288 23.968 1.00 49.38 628 VAL B N 1
ATOM 3974 C CA . VAL A 1 538 ? 1.225 -4.133 25.417 1.00 47.70 628 VAL B CA 1
ATOM 3975 C C . VAL A 1 538 ? 0.120 -4.940 26.085 1.00 50.89 628 VAL B C 1
ATOM 3976 O O . VAL A 1 538 ? 0.352 -5.615 27.087 1.00 55.31 628 VAL B O 1
ATOM 3980 N N . ALA A 1 539 ? -1.078 -4.874 25.512 1.00 48.89 629 ALA B N 1
ATOM 3981 C CA . ALA A 1 539 ? -2.217 -5.631 26.015 1.00 46.09 629 ALA B CA 1
ATOM 3982 C C . ALA A 1 539 ? -1.936 -7.129 25.972 1.00 43.63 629 ALA B C 1
ATOM 3983 O O . ALA A 1 539 ? -2.330 -7.868 26.873 1.00 44.39 629 ALA B O 1
ATOM 3985 N N . ALA A 1 540 ? -1.249 -7.568 24.922 1.00 36.98 630 ALA B N 1
ATOM 3986 C CA . ALA A 1 540 ? -0.892 -8.973 24.775 1.00 36.37 630 ALA B CA 1
ATOM 3987 C C . ALA A 1 540 ? 0.049 -9.410 25.889 1.00 40.28 630 ALA B C 1
ATOM 3988 O O . ALA A 1 540 ? -0.187 -10.418 26.555 1.00 41.76 630 ALA B O 1
ATOM 3990 N N . ARG A 1 541 ? 1.114 -8.641 26.088 1.00 55.29 631 ARG B N 1
ATOM 3991 C CA . ARG A 1 541 ? 2.092 -8.953 27.121 1.00 61.55 631 ARG B CA 1
ATOM 3992 C C . ARG A 1 541 ? 1.483 -8.814 28.509 1.00 65.52 631 ARG B C 1
ATOM 3993 O O . ARG A 1 541 ? 1.781 -9.601 29.406 1.00 71.96 631 ARG B O 1
ATOM 4001 N N . HIS A 1 542 ? 0.626 -7.811 28.674 1.00 50.25 632 HIS B N 1
ATOM 4002 C CA . HIS A 1 542 ? -0.060 -7.587 29.941 1.00 45.54 632 HIS B CA 1
ATOM 4003 C C . HIS A 1 542 ? -0.903 -8.796 30.322 1.00 42.64 632 HIS B C 1
ATOM 4004 O O . HIS A 1 542 ? -0.897 -9.227 31.474 1.00 43.06 632 HIS B O 1
ATOM 4011 N N . ALA A 1 543 ? -1.616 -9.341 29.340 1.00 42.54 633 ALA B N 1
ATOM 4012 C CA . ALA A 1 543 ? -2.469 -10.508 29.541 1.00 42.75 633 ALA B CA 1
ATOM 4013 C C . ALA A 1 543 ? -1.687 -11.694 30.093 1.00 46.20 633 ALA B C 1
ATOM 4014 O O . ALA A 1 543 ? -2.210 -12.483 30.880 1.00 47.91 633 ALA B O 1
ATOM 4016 N N . GLN A 1 544 ? -0.431 -11.810 29.677 1.00 47.39 634 GLN B N 1
ATOM 4017 C CA . GLN A 1 544 ? 0.405 -12.931 30.083 1.00 49.59 634 GLN B CA 1
ATOM 4018 C C . GLN A 1 544 ? 0.942 -12.773 31.502 1.00 51.77 634 GLN B C 1
ATOM 4019 O O . GLN A 1 544 ? 1.288 -13.761 32.152 1.00 54.06 634 GLN B O 1
ATOM 4025 N N . THR A 1 545 ? 1.010 -11.536 31.986 1.00 53.76 635 THR B N 1
ATOM 4026 C CA . THR A 1 545 ? 1.523 -11.292 33.329 1.00 55.34 635 THR B CA 1
ATOM 4027 C C . THR A 1 545 ? 0.453 -11.558 34.385 1.00 55.87 635 THR B C 1
ATOM 4028 O O . THR A 1 545 ? 0.737 -12.170 35.415 1.00 59.31 635 THR B O 1
ATOM 4032 N N . ILE A 1 546 ? -0.775 -11.113 34.130 1.00 46.49 636 ILE B N 1
ATOM 4033 C CA . ILE A 1 546 ? -1.860 -11.312 35.089 1.00 48.60 636 ILE B CA 1
ATOM 4034 C C . ILE A 1 546 ? -2.291 -12.776 35.155 1.00 49.54 636 ILE B C 1
ATOM 4035 O O . ILE A 1 546 ? -2.955 -13.189 36.106 1.00 50.26 636 ILE B O 1
ATOM 4040 N N . SER A 1 547 ? -1.908 -13.557 34.148 1.00 52.94 637 SER B N 1
ATOM 4041 C CA . SER A 1 547 ? -2.160 -14.994 34.160 1.00 55.20 637 SER B CA 1
ATOM 4042 C C . SER A 1 547 ? -0.961 -15.732 34.747 1.00 57.78 637 SER B C 1
ATOM 4043 O O . SER A 1 547 ? -1.089 -16.853 35.237 1.00 59.30 637 SER B O 1
ATOM 4046 N N . GLY A 1 548 ? 0.207 -15.099 34.681 1.00 61.90 638 GLY B N 1
ATOM 4047 C CA . GLY A 1 548 ? 1.396 -15.622 35.327 1.00 64.26 638 GLY B CA 1
ATOM 4048 C C . GLY A 1 548 ? 2.201 -16.612 34.507 1.00 65.44 638 GLY B C 1
ATOM 4049 O O . GLY A 1 548 ? 3.077 -17.297 35.043 1.00 66.20 638 GLY B O 1
ATOM 4050 N N . HIS A 1 549 ? 1.912 -16.692 33.211 1.00 64.33 639 HIS B N 1
ATOM 4051 C CA . HIS A 1 549 ? 2.649 -17.586 32.323 1.00 63.25 639 HIS B CA 1
ATOM 4052 C C . HIS A 1 549 ? 2.453 -17.192 30.863 1.00 58.92 639 HIS B C 1
ATOM 4053 O O . HIS A 1 549 ? 1.664 -16.301 30.551 1.00 56.81 639 HIS B O 1
ATOM 4060 N N . ALA A 1 550 ? 3.172 -17.865 29.972 1.00 56.24 640 ALA B N 1
ATOM 4061 C CA . ALA A 1 550 ? 3.142 -17.529 28.553 1.00 53.82 640 ALA B CA 1
ATOM 4062 C C . ALA A 1 550 ? 1.835 -17.949 27.903 1.00 51.34 640 ALA B C 1
ATOM 4063 O O . ALA A 1 550 ? 1.774 -18.958 27.203 1.00 50.18 640 ALA B O 1
ATOM 4065 N N . LEU A 1 551 ? 0.796 -17.159 28.139 1.00 50.30 641 LEU B N 1
ATOM 4066 C CA . LEU A 1 551 ? -0.524 -17.432 27.606 1.00 47.11 641 LEU B CA 1
ATOM 4067 C C . LEU A 1 551 ? -0.497 -17.372 26.091 1.00 45.38 641 LEU B C 1
ATOM 4068 O O . LEU A 1 551 ? 0.178 -16.523 25.516 1.00 46.25 641 LEU B O 1
ATOM 4073 N N . ARG A 1 552 ? -1.214 -18.288 25.451 1.00 39.87 642 ARG B N 1
ATOM 4074 C CA . ARG A 1 552 ? -1.277 -18.322 24.000 1.00 39.28 642 ARG B CA 1
ATOM 4075 C C . ARG A 1 552 ? -2.200 -17.233 23.493 1.00 41.33 642 ARG B C 1
ATOM 4076 O O . ARG A 1 552 ? -3.393 -17.242 23.789 1.00 43.92 642 ARG B O 1
ATOM 4084 N N . ILE A 1 553 ? -1.646 -16.301 22.724 1.00 43.23 643 ILE B N 1
ATOM 4085 C CA . ILE A 1 553 ? -2.411 -15.164 22.223 1.00 41.21 643 ILE B CA 1
ATOM 4086 C C . ILE A 1 553 ? -2.434 -15.118 20.699 1.00 41.66 643 ILE B C 1
ATOM 4087 O O . ILE A 1 553 ? -1.400 -15.268 20.050 1.00 41.03 643 ILE B O 1
ATOM 4092 N N . LEU A 1 554 ? -3.618 -14.908 20.131 1.00 42.18 644 LEU B N 1
ATOM 4093 C CA . LEU A 1 554 ? -3.744 -14.692 18.694 1.00 42.08 644 LEU B CA 1
ATOM 4094 C C . LEU A 1 554 ? -3.963 -13.217 18.382 1.00 42.48 644 LEU B C 1
ATOM 4095 O O . LEU A 1 554 ? -4.853 -12.580 18.945 1.00 39.51 644 LEU B O 1
ATOM 4100 N N . ILE A 1 555 ? -3.148 -12.680 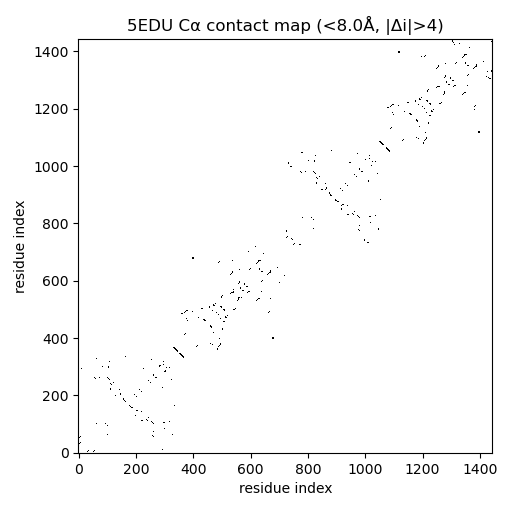17.481 1.00 57.70 645 ILE B N 1
ATOM 4101 C CA . ILE A 1 555 ? -3.322 -11.309 17.024 1.00 57.30 645 ILE B CA 1
ATOM 4102 C C . ILE A 1 555 ? -3.646 -11.267 15.534 1.00 57.88 645 ILE B C 1
ATOM 4103 O O . ILE A 1 555 ? -2.814 -11.616 14.695 1.00 62.50 645 ILE B O 1
ATOM 4108 N N . VAL A 1 556 ? -4.866 -10.847 15.215 1.00 33.06 646 VAL B N 1
ATOM 4109 C CA . VAL A 1 556 ? -5.280 -10.665 13.830 1.00 30.03 646 VAL B CA 1
ATOM 4110 C C . VAL A 1 556 ? -5.257 -9.184 13.473 1.00 29.59 646 VAL B C 1
ATOM 4111 O O . VAL A 1 556 ? -5.988 -8.382 14.050 1.00 30.22 646 VAL B O 1
ATOM 4115 N N . ASP A 1 557 ? -4.399 -8.832 12.523 1.00 38.81 647 ASP B N 1
ATOM 4116 C CA . ASP A 1 557 ? -4.234 -7.452 12.088 1.00 39.77 647 ASP B CA 1
ATOM 4117 C C . ASP A 1 557 ? -4.883 -7.279 10.722 1.00 40.69 647 ASP B C 1
ATOM 4118 O O . ASP A 1 557 ? -4.241 -7.508 9.699 1.00 43.92 647 ASP B O 1
ATOM 4123 N N . TRP A 1 558 ? -6.155 -6.890 10.699 1.00 41.87 648 TRP B N 1
ATOM 4124 C CA . TRP A 1 558 ? -6.855 -6.761 9.424 1.00 39.80 648 TRP B CA 1
ATOM 4125 C C . TRP A 1 558 ? -6.887 -5.309 8.950 1.00 37.40 648 TRP B C 1
ATOM 4126 O O . TRP A 1 558 ? -7.642 -4.957 8.045 1.00 40.96 648 TRP B O 1
ATOM 4137 N N . ASP A 1 559 ? -6.055 -4.476 9.569 1.00 29.26 649 ASP B N 1
ATOM 4138 C CA . ASP A 1 559 ? -5.807 -3.123 9.084 1.00 29.30 649 ASP B CA 1
ATOM 4139 C C . ASP A 1 559 ? -5.219 -3.218 7.683 1.00 31.60 649 ASP B C 1
ATOM 4140 O O . ASP A 1 559 ? -4.590 -4.217 7.342 1.00 37.70 649 ASP B O 1
ATOM 4145 N N . VAL A 1 560 ? -5.419 -2.191 6.866 1.00 36.14 650 VAL B N 1
ATOM 4146 C CA . VAL A 1 560 ? -4.968 -2.255 5.482 1.00 35.05 650 VAL B CA 1
ATOM 4147 C C . VAL A 1 560 ? -3.451 -2.083 5.397 1.00 35.54 650 VAL B C 1
ATOM 4148 O O . VAL A 1 560 ? -2.837 -2.397 4.376 1.00 36.36 650 VAL B O 1
ATOM 4152 N N . HIS A 1 561 ? -2.851 -1.599 6.481 1.00 30.92 651 HIS B N 1
ATOM 4153 C CA . HIS A 1 561 ? -1.402 -1.448 6.559 1.00 31.36 651 HIS B CA 1
ATOM 4154 C C . HIS A 1 561 ? -0.791 -2.560 7.400 1.00 32.72 651 HIS B C 1
ATOM 4155 O O . HIS A 1 561 ? -1.420 -3.057 8.331 1.00 37.26 651 HIS B O 1
ATOM 4162 N N . HIS A 1 562 ? 0.440 -2.942 7.075 1.00 32.12 652 HIS B N 1
ATOM 4163 C CA . HIS A 1 562 ? 1.140 -3.976 7.827 1.00 32.36 652 HIS B CA 1
ATOM 4164 C C . HIS A 1 562 ? 1.626 -3.459 9.175 1.00 32.03 652 HIS B C 1
ATOM 4165 O O . HIS A 1 562 ? 2.295 -2.430 9.249 1.00 32.21 652 HIS B O 1
ATOM 4172 N N . GLY A 1 563 ? 1.290 -4.180 10.239 1.00 31.68 653 GLY B N 1
ATOM 4173 C CA . GLY A 1 563 ? 1.725 -3.813 11.573 1.00 31.52 653 GLY B CA 1
ATOM 4174 C C . GLY A 1 563 ? 3.164 -4.213 11.838 1.00 32.42 653 GLY B C 1
ATOM 4175 O O . GLY A 1 563 ? 3.427 -5.182 12.551 1.00 33.82 653 GLY B O 1
ATOM 4176 N N . ASN A 1 564 ? 4.097 -3.460 11.260 1.00 32.98 654 ASN B N 1
ATOM 4177 C CA . ASN A 1 564 ? 5.522 -3.738 11.404 1.00 34.02 654 ASN B CA 1
ATOM 4178 C C . ASN A 1 564 ? 5.971 -3.755 12.860 1.00 37.66 654 ASN B C 1
ATOM 4179 O O . ASN A 1 564 ? 6.796 -4.579 13.254 1.00 39.11 654 ASN B O 1
ATOM 4184 N N . GLY A 1 565 ? 5.419 -2.844 13.656 1.00 49.98 655 GLY B N 1
ATOM 4185 C CA . GLY A 1 565 ? 5.763 -2.751 15.062 1.00 50.68 655 GLY B CA 1
ATOM 4186 C C . GLY A 1 565 ? 5.371 -3.989 15.843 1.00 50.09 655 GLY B C 1
ATOM 4187 O O . GLY A 1 565 ? 6.147 -4.491 16.655 1.00 49.60 655 GLY B O 1
ATOM 4188 N N . THR A 1 566 ? 4.164 -4.487 15.592 1.00 42.84 656 THR B N 1
ATOM 4189 C CA . THR A 1 566 ? 3.652 -5.652 16.306 1.00 41.81 656 THR B CA 1
ATOM 4190 C C . THR A 1 566 ? 4.439 -6.907 15.950 1.00 39.07 656 THR B C 1
ATOM 4191 O O . THR A 1 566 ? 4.800 -7.694 16.828 1.00 36.59 656 THR B O 1
ATOM 4195 N N . GLN A 1 567 ? 4.704 -7.082 14.659 1.00 36.69 657 GLN B N 1
ATOM 4196 C CA . GLN A 1 567 ? 5.427 -8.250 14.166 1.00 36.81 657 GLN B CA 1
ATOM 4197 C C . GLN A 1 567 ? 6.824 -8.356 14.772 1.00 40.38 657 GLN B C 1
ATOM 4198 O O . GLN A 1 567 ? 7.232 -9.427 15.216 1.00 43.65 657 GLN B O 1
ATOM 4204 N N . HIS A 1 568 ? 7.549 -7.241 14.790 1.00 40.44 658 HIS B N 1
ATOM 4205 C CA . HIS A 1 568 ? 8.903 -7.211 15.337 1.00 42.87 658 HIS B CA 1
ATOM 4206 C C . HIS A 1 568 ? 8.912 -7.479 16.837 1.00 42.95 658 HIS B C 1
ATOM 4207 O O . HIS A 1 568 ? 9.867 -8.040 17.376 1.00 42.05 658 HIS B O 1
ATOM 4214 N N . MET A 1 569 ? 7.838 -7.075 17.505 1.00 52.54 659 MET B N 1
ATOM 4215 C CA . MET A 1 569 ? 7.743 -7.196 18.953 1.00 52.84 659 MET B CA 1
ATOM 4216 C C . MET A 1 569 ? 7.580 -8.651 19.396 1.00 50.75 659 MET B C 1
ATOM 4217 O O . MET A 1 569 ? 7.976 -9.016 20.502 1.00 49.77 659 MET B O 1
ATOM 4222 N N . PHE A 1 570 ? 7.005 -9.478 18.527 1.00 51.95 660 PHE B N 1
ATOM 4223 C CA . PHE A 1 570 ? 6.812 -10.895 18.829 1.00 51.59 660 PHE B CA 1
ATOM 4224 C C . PHE A 1 570 ? 7.410 -11.791 17.749 1.00 55.47 660 PHE B C 1
ATOM 4225 O O . PHE A 1 570 ? 6.922 -12.895 17.516 1.00 59.05 660 PHE B O 1
ATOM 4233 N N . GLU A 1 571 ? 8.466 -11.315 17.098 1.00 45.18 661 GLU B N 1
ATOM 4234 C CA . GLU A 1 571 ? 9.064 -12.027 15.971 1.00 48.97 661 GLU B CA 1
ATOM 4235 C C . GLU A 1 571 ? 9.645 -13.386 16.361 1.00 49.95 661 GLU B C 1
ATOM 4236 O O . GLU A 1 571 ? 9.682 -14.308 15.546 1.00 50.57 661 GLU B O 1
ATOM 4242 N N . ASP A 1 572 ? 10.093 -13.508 17.606 1.00 54.75 662 ASP B N 1
ATOM 4243 C CA . ASP A 1 572 ? 10.723 -14.738 18.075 1.00 54.80 662 ASP B CA 1
ATOM 4244 C C . ASP A 1 572 ? 9.863 -15.462 19.107 1.00 52.09 662 ASP B C 1
ATOM 4245 O O . ASP A 1 572 ? 10.246 -16.516 19.615 1.00 51.66 662 ASP B O 1
ATOM 4250 N N . ASP A 1 573 ? 8.703 -14.889 19.412 1.00 43.40 663 ASP B N 1
ATOM 4251 C CA . ASP A 1 573 ? 7.809 -15.432 20.430 1.00 42.86 663 ASP B CA 1
ATOM 4252 C C . ASP A 1 573 ? 6.798 -16.399 19.817 1.00 42.71 663 ASP B C 1
ATOM 4253 O O . ASP A 1 573 ? 5.969 -15.999 19.003 1.00 47.19 663 ASP B O 1
ATOM 4258 N N . PRO A 1 574 ? 6.867 -17.681 20.208 1.00 44.43 664 PRO B N 1
ATOM 4259 C CA . PRO A 1 574 ? 5.921 -18.691 19.721 1.00 43.94 664 PRO B CA 1
ATOM 4260 C C . PRO A 1 574 ? 4.643 -18.759 20.551 1.00 41.92 664 PRO B C 1
ATOM 4261 O O . PRO A 1 574 ? 3.777 -19.587 20.271 1.00 41.71 664 PRO B O 1
ATOM 4265 N N . SER A 1 575 ? 4.532 -17.904 21.564 1.00 56.02 665 SER B N 1
ATOM 4266 C CA . SER A 1 575 ? 3.333 -17.861 22.394 1.00 57.68 665 SER B CA 1
ATOM 4267 C C . SER A 1 575 ? 2.329 -16.853 21.844 1.00 57.73 665 SER B C 1
ATOM 4268 O O . SER A 1 575 ? 1.166 -16.838 22.248 1.00 59.97 665 SER B O 1
ATOM 4271 N N . VAL A 1 576 ? 2.788 -16.011 20.923 1.00 46.31 666 VAL B N 1
ATOM 4272 C CA . VAL A 1 576 ? 1.924 -15.016 20.296 1.00 42.18 666 VAL B CA 1
ATOM 4273 C C . VAL A 1 576 ? 1.913 -15.191 18.780 1.00 41.27 666 VAL B C 1
ATOM 4274 O O . VAL A 1 576 ? 2.880 -14.848 18.096 1.00 42.93 666 VAL B O 1
ATOM 4278 N N . LEU A 1 577 ? 0.817 -15.738 18.262 1.00 35.20 667 LEU B N 1
ATOM 4279 C CA . LEU A 1 577 ? 0.659 -15.919 16.824 1.00 35.16 667 LEU B CA 1
ATOM 4280 C C . LEU A 1 577 ? 0.134 -14.643 16.182 1.00 34.10 667 LEU B C 1
ATOM 4281 O O . LEU A 1 577 ? -0.994 -14.222 16.440 1.00 33.21 667 LEU B O 1
ATOM 4286 N N . TYR A 1 578 ? 0.963 -14.029 15.345 1.00 41.01 668 TYR B N 1
ATOM 4287 C CA . TYR A 1 578 ? 0.604 -12.770 14.708 1.00 40.43 668 TYR B CA 1
ATOM 4288 C C . TYR A 1 578 ? 0.222 -12.970 13.247 1.00 41.46 668 TYR B C 1
ATOM 4289 O O . TYR A 1 578 ? 1.019 -13.458 12.446 1.00 43.89 668 TYR B O 1
ATOM 4298 N N . VAL A 1 579 ? -1.004 -12.583 12.909 1.00 39.11 669 VAL B N 1
ATOM 4299 C CA . VAL A 1 579 ? -1.509 -12.708 11.547 1.00 39.61 669 VAL B CA 1
ATOM 4300 C C . VAL A 1 579 ? -1.878 -11.337 10.991 1.00 40.04 669 VAL B C 1
ATOM 4301 O O . VAL A 1 579 ? -2.561 -10.556 11.652 1.00 37.74 669 VAL B O 1
ATOM 4305 N N . SER A 1 580 ? -1.429 -11.049 9.773 1.00 50.28 670 SER B N 1
ATOM 4306 C CA . SER A 1 580 ? -1.668 -9.745 9.166 1.00 48.69 670 SER B CA 1
ATOM 4307 C C . SER A 1 580 ? -1.974 -9.841 7.674 1.00 50.58 670 SER B C 1
ATOM 4308 O O . SER A 1 580 ? -1.281 -10.532 6.927 1.00 54.83 670 SER B O 1
ATOM 4311 N N . LEU A 1 581 ? -3.025 -9.143 7.256 1.00 49.09 671 LEU B N 1
ATOM 4312 C CA . LEU A 1 581 ? -3.374 -9.012 5.846 1.00 49.76 671 LEU B CA 1
ATOM 4313 C C . LEU A 1 581 ? -3.322 -7.535 5.474 1.00 50.44 671 LEU B C 1
ATOM 4314 O O . LEU A 1 581 ? -3.870 -6.698 6.189 1.00 52.65 671 LEU B O 1
ATOM 4319 N N . HIS A 1 582 ? -2.670 -7.212 4.361 1.00 34.90 672 HIS B N 1
ATOM 4320 C CA . HIS A 1 582 ? -2.389 -5.815 4.047 1.00 34.97 672 HIS B CA 1
ATOM 4321 C C . HIS A 1 582 ? -1.996 -5.574 2.595 1.00 35.99 672 HIS B C 1
ATOM 4322 O O . HIS A 1 582 ? -1.547 -6.484 1.899 1.00 35.44 672 HIS B O 1
ATOM 4329 N N . ARG A 1 583 ? -2.165 -4.333 2.150 1.00 38.85 673 ARG B N 1
ATOM 4330 C CA . ARG A 1 583 ? -1.651 -3.908 0.857 1.00 41.06 673 ARG B CA 1
ATOM 4331 C C . ARG A 1 583 ? -0.129 -3.986 0.871 1.00 40.74 673 ARG B C 1
ATOM 4332 O O . ARG A 1 583 ? 0.521 -3.455 1.773 1.00 38.23 673 ARG B O 1
ATOM 4340 N N . TYR A 1 584 ? 0.432 -4.660 -0.126 1.00 44.69 674 TYR B N 1
ATOM 4341 C CA . TYR A 1 584 ? 1.874 -4.839 -0.220 1.00 44.59 674 TYR B CA 1
ATOM 4342 C C . TYR A 1 584 ? 2.437 -4.033 -1.383 1.00 45.14 674 TYR B C 1
ATOM 4343 O O . TYR A 1 584 ? 3.392 -3.272 -1.216 1.00 44.32 674 TYR B O 1
ATOM 4352 N N . ASP A 1 585 ? 1.829 -4.209 -2.555 1.00 47.63 675 ASP B N 1
ATOM 4353 C CA . ASP A 1 585 ? 2.228 -3.512 -3.778 1.00 51.03 675 ASP B CA 1
ATOM 4354 C C . ASP A 1 585 ? 3.720 -3.662 -4.065 1.00 53.83 675 ASP B C 1
ATOM 4355 O O . ASP A 1 585 ? 4.387 -2.697 -4.440 1.00 53.40 675 ASP B O 1
ATOM 4360 N N . HIS A 1 586 ? 4.225 -4.881 -3.888 1.00 59.05 676 HIS B N 1
ATOM 4361 C CA . HIS A 1 586 ? 5.642 -5.191 -4.063 1.00 57.90 676 HIS B CA 1
ATOM 4362 C C . HIS A 1 586 ? 6.527 -4.291 -3.199 1.00 56.44 676 HIS B C 1
ATOM 4363 O O . HIS A 1 586 ? 7.543 -3.772 -3.661 1.00 57.04 676 HIS B O 1
ATOM 4370 N N . GLY A 1 587 ? 6.124 -4.112 -1.943 1.00 53.59 677 GLY B N 1
ATOM 4371 C CA . GLY A 1 587 ? 6.909 -3.369 -0.972 1.00 54.28 677 GLY B CA 1
ATOM 4372 C C . GLY A 1 587 ? 6.834 -1.861 -1.122 1.00 55.34 677 GLY B C 1
ATOM 4373 O O . GLY A 1 587 ? 7.704 -1.140 -0.635 1.00 58.28 677 GLY B O 1
ATOM 4374 N N . THR A 1 588 ? 5.788 -1.383 -1.787 1.00 51.76 678 THR B N 1
ATOM 4375 C CA . THR A 1 588 ? 5.634 0.042 -2.053 1.00 52.09 678 THR B CA 1
ATOM 4376 C C . THR A 1 588 ? 4.629 0.700 -1.106 1.00 54.06 678 THR B C 1
ATOM 4377 O O . THR A 1 588 ? 4.801 1.846 -0.707 1.00 55.34 678 THR B O 1
ATOM 4381 N N . PHE A 1 589 ? 3.576 -0.033 -0.754 1.00 63.07 679 PHE B N 1
ATOM 4382 C CA . PHE A 1 589 ? 2.565 0.458 0.180 1.00 59.50 679 PHE B CA 1
ATOM 4383 C C . PHE A 1 589 ? 3.186 0.621 1.567 1.00 59.62 679 PHE B C 1
ATOM 4384 O O . PHE A 1 589 ? 4.037 -0.170 1.974 1.00 61.89 679 PHE B O 1
ATOM 4392 N N . PHE A 1 590 ? 2.778 1.671 2.270 1.00 41.56 680 PHE B N 1
ATOM 4393 C CA . PHE A 1 590 ? 3.254 1.954 3.620 1.00 38.08 680 PHE B CA 1
ATOM 4394 C C . PHE A 1 590 ? 3.026 0.747 4.534 1.00 34.25 680 PHE B C 1
ATOM 4395 O O . PHE A 1 590 ? 1.983 0.110 4.450 1.00 33.78 680 PHE B O 1
ATOM 4403 N N . PRO A 1 591 ? 3.979 0.434 5.429 1.00 41.98 681 PRO B N 1
ATOM 4404 C CA . PRO A 1 591 ? 5.220 1.135 5.774 1.00 44.23 681 PRO B CA 1
ATOM 4405 C C . PRO A 1 591 ? 6.417 0.806 4.885 1.00 49.75 681 PRO B C 1
ATOM 4406 O O . PRO A 1 591 ? 7.543 0.818 5.381 1.00 54.65 681 PRO B O 1
ATOM 4410 N N . MET A 1 592 ? 6.171 0.495 3.614 1.00 49.16 682 MET B N 1
ATOM 4411 C CA . MET A 1 592 ? 7.187 0.607 2.566 1.00 52.26 682 MET B CA 1
ATOM 4412 C C . MET A 1 592 ? 8.301 -0.434 2.554 1.00 54.65 682 MET B C 1
ATOM 4413 O O . MET A 1 592 ? 9.139 -0.422 1.659 1.00 58.53 682 MET B O 1
ATOM 4418 N N . GLY A 1 593 ? 8.309 -1.336 3.525 1.00 54.81 683 GLY B N 1
ATOM 4419 C CA . GLY A 1 593 ? 9.378 -2.309 3.620 1.00 56.24 683 GLY B CA 1
ATOM 4420 C C . GLY A 1 593 ? 9.106 -3.618 2.906 1.00 56.86 683 GLY B C 1
ATOM 4421 O O . GLY A 1 593 ? 8.098 -3.772 2.213 1.00 56.88 683 GLY B O 1
ATOM 4422 N N . ASP A 1 594 ? 10.039 -4.551 3.061 1.00 56.15 684 ASP B N 1
ATOM 4423 C CA . ASP A 1 594 ? 9.825 -5.941 2.695 1.00 57.38 684 ASP B CA 1
ATOM 4424 C C . ASP A 1 594 ? 9.491 -6.726 3.956 1.00 54.52 684 ASP B C 1
ATOM 4425 O O . ASP A 1 594 ? 9.405 -7.949 3.934 1.00 57.23 684 ASP B O 1
ATOM 4430 N N . GLU A 1 595 ? 9.314 -6.004 5.057 1.00 42.12 685 GLU B N 1
ATOM 4431 C CA . GLU A 1 595 ? 9.016 -6.606 6.351 1.00 40.75 685 GLU B CA 1
ATOM 4432 C C . GLU A 1 595 ? 7.619 -7.213 6.394 1.00 42.13 685 GLU B C 1
ATOM 4433 O O . GLU A 1 595 ? 7.312 -8.028 7.265 1.00 41.89 685 GLU B O 1
ATOM 4439 N N . GLY A 1 596 ? 6.775 -6.799 5.455 1.00 54.21 686 GLY B N 1
ATOM 4440 C CA . GLY A 1 596 ? 5.413 -7.290 5.379 1.00 51.50 686 GLY B CA 1
ATOM 4441 C C . GLY A 1 596 ? 5.233 -8.308 4.271 1.00 50.32 686 GLY B C 1
ATOM 4442 O O . GLY A 1 596 ? 4.108 -8.636 3.897 1.00 52.13 686 GLY B O 1
ATOM 4443 N N . ALA A 1 597 ? 6.347 -8.811 3.745 1.00 40.59 687 ALA B N 1
ATOM 4444 C CA . ALA A 1 597 ? 6.309 -9.799 2.674 1.00 40.57 687 ALA B CA 1
ATOM 4445 C C . ALA A 1 597 ? 5.815 -11.147 3.186 1.00 40.53 687 ALA B C 1
ATOM 4446 O O . ALA A 1 597 ? 5.908 -11.441 4.379 1.00 40.04 687 ALA B O 1
ATOM 4448 N N . SER A 1 598 ? 5.295 -11.964 2.275 1.00 41.16 688 SER B N 1
ATOM 4449 C CA . SER A 1 598 ? 4.750 -13.269 2.633 1.00 41.32 688 SER B CA 1
ATOM 4450 C C . SER A 1 598 ? 5.836 -14.239 3.090 1.00 44.81 688 SER B C 1
ATOM 4451 O O . SER A 1 598 ? 5.561 -15.180 3.833 1.00 45.32 688 SER B O 1
ATOM 4454 N N . SER A 1 599 ? 7.066 -14.001 2.647 1.00 51.54 689 SER B N 1
ATOM 4455 C CA . SER A 1 599 ? 8.190 -14.868 2.987 1.00 53.70 689 SER B CA 1
ATOM 4456 C C . SER A 1 599 ? 8.721 -14.586 4.389 1.00 55.45 689 SER B C 1
ATOM 4457 O O . SER A 1 599 ? 9.595 -15.296 4.885 1.00 59.14 689 SER B O 1
ATOM 4460 N N . GLN A 1 600 ? 8.196 -13.542 5.020 1.00 44.20 690 GLN B N 1
ATOM 4461 C CA . GLN A 1 600 ? 8.593 -13.192 6.378 1.00 46.09 690 GLN B CA 1
ATOM 4462 C C . GLN A 1 600 ? 7.812 -14.035 7.384 1.00 47.63 690 GLN B C 1
ATOM 4463 O O . GLN A 1 600 ? 6.648 -13.755 7.675 1.00 44.86 690 GLN B O 1
ATOM 4469 N N . ILE A 1 601 ? 8.464 -15.068 7.912 1.00 50.39 691 ILE B N 1
ATOM 4470 C CA . ILE A 1 601 ? 7.802 -16.057 8.759 1.00 50.25 691 ILE B CA 1
ATOM 4471 C C . ILE A 1 601 ? 8.304 -15.991 10.207 1.00 46.30 691 ILE B C 1
ATOM 4472 O O . ILE A 1 601 ? 8.135 -16.931 10.984 1.00 42.80 691 ILE B O 1
ATOM 4477 N N . GLY A 1 602 ? 8.916 -14.870 10.571 1.00 58.47 692 GLY B N 1
ATOM 4478 C CA . GLY A 1 602 ? 9.514 -14.738 11.887 1.00 57.87 692 GLY B CA 1
ATOM 4479 C C . GLY A 1 602 ? 10.817 -15.510 11.950 1.00 55.38 692 GLY B C 1
ATOM 4480 O O . GLY A 1 602 ? 11.215 -16.138 10.970 1.00 52.96 692 GLY B O 1
ATOM 4481 N N . ARG A 1 603 ? 11.486 -15.468 13.097 1.00 49.38 693 ARG B N 1
ATOM 4482 C CA . ARG A 1 603 ? 12.776 -16.138 13.242 1.00 53.50 693 ARG B CA 1
ATOM 4483 C C . ARG A 1 603 ? 12.836 -17.002 14.501 1.00 52.30 693 ARG B C 1
ATOM 4484 O O . ARG A 1 603 ? 11.932 -16.963 15.337 1.00 51.98 693 ARG B O 1
ATOM 4492 N N . ALA A 1 604 ? 13.907 -17.786 14.615 1.00 54.77 694 ALA B N 1
ATOM 4493 C CA . ALA A 1 604 ? 14.170 -18.626 15.786 1.00 56.64 694 ALA B CA 1
ATOM 4494 C C . ALA A 1 604 ? 13.028 -19.595 16.092 1.00 57.99 694 ALA B C 1
ATOM 4495 O O . ALA A 1 604 ? 12.497 -20.250 15.195 1.00 59.20 694 ALA B O 1
ATOM 4497 N N . ALA A 1 605 ? 12.660 -19.680 17.368 1.00 58.29 695 ALA B N 1
ATOM 4498 C CA . ALA A 1 605 ? 11.599 -20.578 17.813 1.00 55.83 695 ALA B CA 1
ATOM 4499 C C . ALA A 1 605 ? 10.214 -20.014 17.504 1.00 54.97 695 ALA B C 1
ATOM 4500 O O . ALA A 1 605 ? 9.196 -20.634 17.817 1.00 54.57 695 ALA B O 1
ATOM 4502 N N . GLY A 1 606 ? 10.182 -18.834 16.894 1.00 49.44 696 GLY B N 1
ATOM 4503 C CA . GLY A 1 606 ? 8.931 -18.202 16.525 1.00 47.17 696 GLY B CA 1
ATOM 4504 C C . GLY A 1 606 ? 8.662 -18.332 15.040 1.00 48.66 696 GLY B C 1
ATOM 4505 O O . GLY A 1 606 ? 7.764 -17.681 14.505 1.00 49.50 696 GLY B O 1
ATOM 4506 N N . THR A 1 607 ? 9.450 -19.171 14.374 1.00 54.17 697 THR B N 1
ATOM 4507 C CA . THR A 1 607 ? 9.277 -19.414 12.947 1.00 55.25 697 THR B CA 1
ATOM 4508 C C . THR A 1 607 ? 7.964 -20.143 12.690 1.00 54.57 697 THR B C 1
ATOM 4509 O O . THR A 1 607 ? 7.735 -21.233 13.215 1.00 57.45 697 THR B O 1
ATOM 4513 N N . GLY A 1 608 ? 7.103 -19.535 11.881 1.00 44.07 698 GLY B N 1
ATOM 4514 C CA . GLY A 1 608 ? 5.797 -20.098 11.604 1.00 42.86 698 GLY B CA 1
ATOM 4515 C C . GLY A 1 608 ? 4.715 -19.388 12.389 1.00 41.13 698 GLY B C 1
ATOM 4516 O O . GLY A 1 608 ? 3.530 -19.689 12.244 1.00 40.41 698 GLY B O 1
ATOM 4517 N N . PHE A 1 609 ? 5.123 -18.439 13.224 1.00 46.10 699 PHE B N 1
ATOM 4518 C CA . PHE A 1 609 ? 4.177 -17.684 14.032 1.00 46.51 699 PHE B CA 1
ATOM 4519 C C . PHE A 1 609 ? 4.048 -16.242 13.546 1.00 44.95 699 PHE B C 1
ATOM 4520 O O . PHE A 1 609 ? 3.455 -15.399 14.217 1.00 45.25 699 PHE B O 1
ATOM 4528 N N . THR A 1 610 ? 4.604 -15.972 12.369 1.00 39.63 700 THR B N 1
ATOM 4529 C CA . THR A 1 610 ? 4.405 -14.694 11.699 1.00 39.18 700 THR B CA 1
ATOM 4530 C C . THR A 1 610 ? 3.821 -14.946 10.313 1.00 39.73 700 THR B C 1
ATOM 4531 O O . THR A 1 610 ? 4.501 -15.460 9.424 1.00 40.98 700 THR B O 1
ATOM 4535 N N . VAL A 1 611 ? 2.551 -14.592 10.140 1.00 45.47 701 VAL B N 1
ATOM 4536 C CA . VAL A 1 611 ? 1.832 -14.890 8.908 1.00 48.05 701 VAL B CA 1
ATOM 4537 C C . VAL A 1 611 ? 1.414 -13.618 8.174 1.00 51.87 701 VAL B C 1
ATOM 4538 O O . VAL A 1 611 ? 0.594 -12.844 8.672 1.00 53.67 701 VAL B O 1
ATOM 4542 N N . ASN A 1 612 ? 1.975 -13.416 6.985 1.00 48.81 702 ASN B N 1
ATOM 4543 C CA . ASN A 1 612 ? 1.695 -12.221 6.195 1.00 46.11 702 ASN B CA 1
ATOM 4544 C C . ASN A 1 612 ? 1.010 -12.511 4.864 1.00 44.64 702 ASN B C 1
ATOM 4545 O O . ASN A 1 612 ? 1.644 -12.987 3.921 1.00 44.43 702 ASN B O 1
ATOM 4550 N N . VAL A 1 613 ? -0.285 -12.220 4.793 1.00 37.52 703 VAL B N 1
ATOM 4551 C CA . VAL A 1 613 ? -1.003 -12.254 3.526 1.00 38.03 703 VAL B CA 1
ATOM 4552 C C . VAL A 1 613 ? -0.866 -10.892 2.854 1.00 37.18 703 VAL B C 1
ATOM 4553 O O . VAL A 1 613 ? -1.409 -9.897 3.334 1.00 35.29 703 VAL B O 1
ATOM 4557 N N . ALA A 1 614 ? -0.133 -10.855 1.746 1.00 41.70 704 ALA B N 1
ATOM 4558 C CA . ALA A 1 614 ? 0.246 -9.595 1.114 1.00 41.12 704 ALA B CA 1
ATOM 4559 C C . ALA A 1 614 ? -0.487 -9.354 -0.204 1.00 43.89 704 ALA B C 1
ATOM 4560 O O . ALA A 1 614 ? -0.288 -10.085 -1.173 1.00 46.62 704 ALA B O 1
ATOM 4562 N N . TRP A 1 615 ? -1.324 -8.320 -0.240 1.00 45.34 705 TRP B N 1
ATOM 4563 C CA . TRP A 1 615 ? -2.086 -7.999 -1.445 1.00 47.18 705 TRP B CA 1
ATOM 4564 C C . TRP A 1 615 ? -1.249 -7.235 -2.467 1.00 50.29 705 TRP B C 1
ATOM 4565 O O . TRP A 1 615 ? -0.457 -6.365 -2.110 1.00 49.67 705 TRP B O 1
ATOM 4576 N N . ASN A 1 616 ? -1.439 -7.563 -3.741 1.00 66.52 706 ASN B N 1
ATOM 4577 C CA . ASN A 1 616 ? -0.873 -6.773 -4.828 1.00 68.62 706 ASN B CA 1
ATOM 4578 C C . ASN A 1 616 ? -1.983 -6.132 -5.651 1.00 66.94 706 ASN B C 1
ATOM 4579 O O . ASN A 1 616 ? -2.662 -6.805 -6.427 1.00 69.78 706 ASN B O 1
ATOM 4584 N N . GLY A 1 617 ? -2.168 -4.829 -5.471 1.00 42.26 707 GLY B N 1
ATOM 4585 C CA . GLY A 1 617 ? -3.231 -4.115 -6.151 1.00 40.98 707 GLY B CA 1
ATOM 4586 C C . GLY A 1 617 ? -4.354 -3.754 -5.201 1.00 39.61 707 GLY B C 1
ATOM 4587 O O . GLY A 1 617 ? -4.424 -4.279 -4.090 1.00 38.58 707 GLY B O 1
ATOM 4588 N N . PRO A 1 618 ? -5.243 -2.849 -5.633 1.00 39.74 708 PRO B N 1
ATOM 4589 C CA . PRO A 1 618 ? -6.354 -2.359 -4.811 1.00 38.66 708 PRO B CA 1
ATOM 4590 C C . PRO A 1 618 ? -7.609 -3.232 -4.876 1.00 38.73 708 PRO B C 1
ATOM 4591 O O . PRO A 1 618 ? -7.535 -4.406 -5.231 1.00 39.31 708 PRO B O 1
ATOM 4595 N N . ARG A 1 619 ? -8.742 -2.628 -4.520 1.00 74.49 709 ARG B N 1
ATOM 4596 C CA . ARG A 1 619 ? -10.092 -3.212 -4.586 1.00 79.83 709 ARG B CA 1
ATOM 4597 C C . ARG A 1 619 ? -10.262 -4.628 -4.013 1.00 81.30 709 ARG B C 1
ATOM 4598 O O . ARG A 1 619 ? -11.124 -5.385 -4.463 1.00 82.38 709 ARG B O 1
ATOM 4606 N N . MET A 1 620 ? -9.472 -4.977 -3.001 1.00 60.13 710 MET B N 1
ATOM 4607 C CA . MET A 1 620 ? -9.722 -6.207 -2.254 1.00 56.92 710 MET B CA 1
ATOM 4608 C C . MET A 1 620 ? -10.995 -6.047 -1.425 1.00 56.64 710 MET B C 1
ATOM 4609 O O . MET A 1 620 ? -11.163 -5.048 -0.725 1.00 57.88 710 MET B O 1
ATOM 4614 N N . GLY A 1 621 ? -11.890 -7.029 -1.506 1.00 53.90 711 GLY B N 1
ATOM 4615 C CA . GLY A 1 621 ? -13.193 -6.920 -0.871 1.00 51.53 711 GLY B CA 1
ATOM 4616 C C . GLY A 1 621 ? -13.595 -8.062 0.049 1.00 49.81 711 GLY B C 1
ATOM 4617 O O . GLY A 1 621 ? -12.747 -8.748 0.618 1.00 48.10 711 GLY B O 1
ATOM 4618 N N . ASP A 1 622 ? -14.905 -8.255 0.192 1.00 44.85 712 ASP B N 1
ATOM 4619 C CA . ASP A 1 622 ? -15.459 -9.264 1.094 1.00 45.25 712 ASP B CA 1
ATOM 4620 C C . ASP A 1 622 ? -15.053 -10.683 0.708 1.00 44.97 712 ASP B C 1
ATOM 4621 O O . ASP A 1 622 ? -14.536 -11.435 1.536 1.00 42.99 712 ASP B O 1
ATOM 4626 N N . ALA A 1 623 ? -15.300 -11.041 -0.550 1.00 48.87 713 ALA B N 1
ATOM 4627 C CA . ALA A 1 623 ? -15.017 -12.382 -1.053 1.00 50.38 713 ALA B CA 1
ATOM 4628 C C . ALA A 1 623 ? -13.534 -12.715 -0.951 1.00 51.24 713 ALA B C 1
ATOM 4629 O O . ALA A 1 623 ? -13.154 -13.873 -0.777 1.00 52.07 713 ALA B O 1
ATOM 4631 N N . ASP A 1 624 ? -12.701 -11.686 -1.060 1.00 54.03 714 ASP B N 1
ATOM 4632 C CA . ASP A 1 624 ? -11.259 -11.851 -0.947 1.00 52.67 714 ASP B CA 1
ATOM 4633 C C . ASP A 1 624 ? -10.866 -12.211 0.483 1.00 48.27 714 ASP B C 1
ATOM 4634 O O . ASP A 1 624 ? -10.161 -13.194 0.717 1.00 48.31 714 ASP B O 1
ATOM 4639 N N . TYR A 1 625 ? -11.338 -11.415 1.437 1.00 40.04 715 TYR B N 1
ATOM 4640 C CA . TYR A 1 625 ? -10.993 -11.602 2.842 1.00 37.41 715 TYR B CA 1
ATOM 4641 C C . TYR A 1 625 ? -11.603 -12.871 3.431 1.00 38.82 715 TYR B C 1
ATOM 4642 O O . TYR A 1 625 ? -11.016 -13.495 4.315 1.00 37.69 715 TYR B O 1
ATOM 4651 N N . LEU A 1 626 ? -12.780 -13.251 2.944 1.00 50.19 716 LEU B N 1
ATOM 4652 C CA . LEU A 1 626 ? -13.433 -14.473 3.406 1.00 49.11 716 LEU B CA 1
ATOM 4653 C C . LEU A 1 626 ? -12.699 -15.709 2.899 1.00 50.38 716 LEU B C 1
ATOM 4654 O O . LEU A 1 626 ? -12.682 -16.746 3.562 1.00 50.63 716 LEU B O 1
ATOM 4659 N N . ALA A 1 627 ? -12.096 -15.591 1.721 1.00 37.82 717 ALA B N 1
ATOM 4660 C CA . ALA A 1 627 ? -11.288 -16.668 1.168 1.00 38.89 717 ALA B CA 1
ATOM 4661 C C . ALA A 1 627 ? -10.073 -16.931 2.054 1.00 41.12 717 ALA B C 1
ATOM 4662 O O . ALA A 1 627 ? -9.763 -18.078 2.372 1.00 44.14 717 ALA B O 1
ATOM 4664 N N . ALA A 1 628 ? -9.395 -15.862 2.457 1.00 45.19 718 ALA B N 1
ATOM 4665 C CA . ALA A 1 628 ? -8.227 -15.978 3.322 1.00 46.10 718 ALA B CA 1
ATOM 4666 C C . ALA A 1 628 ? -8.609 -16.553 4.681 1.00 48.05 718 ALA B C 1
ATOM 4667 O O . ALA A 1 628 ? -7.859 -17.329 5.272 1.00 49.85 718 ALA B O 1
ATOM 4669 N N . TRP A 1 629 ? -9.786 -16.172 5.164 1.00 54.40 719 TRP B N 1
ATOM 4670 C CA . TRP A 1 629 ? -10.282 -16.641 6.452 1.00 54.62 719 TRP B CA 1
ATOM 4671 C C . TRP A 1 629 ? -10.473 -18.157 6.466 1.00 56.06 719 TRP B C 1
ATOM 4672 O O . TRP A 1 629 ? -10.056 -18.831 7.406 1.00 58.86 719 TRP B O 1
ATOM 4683 N N . HIS A 1 630 ? -11.090 -18.691 5.416 1.00 42.82 720 HIS B N 1
ATOM 4684 C CA . HIS A 1 630 ? -11.391 -20.119 5.358 1.00 44.65 720 HIS B CA 1
ATOM 4685 C C . HIS A 1 630 ? -10.197 -20.969 4.927 1.00 47.56 720 HIS B C 1
ATOM 4686 O O . HIS A 1 630 ? -10.075 -22.123 5.335 1.00 49.69 720 HIS B O 1
ATOM 4693 N N . ARG A 1 631 ? -9.319 -20.398 4.109 1.00 58.24 721 ARG B N 1
ATOM 4694 C CA . ARG A 1 631 ? -8.202 -21.152 3.547 1.00 56.91 721 ARG B CA 1
ATOM 4695 C C . ARG A 1 631 ? -6.920 -21.063 4.374 1.00 55.52 721 ARG B C 1
ATOM 4696 O O . ARG A 1 631 ? -6.026 -21.895 4.221 1.00 57.76 721 ARG B O 1
ATOM 4704 N N . LEU A 1 632 ? -6.826 -20.063 5.246 1.00 42.69 722 LEU B N 1
ATOM 4705 C CA . LEU A 1 632 ? -5.571 -19.808 5.947 1.00 40.24 722 LEU B CA 1
ATOM 4706 C C . LEU A 1 632 ? -5.742 -19.498 7.433 1.00 38.22 722 LEU B C 1
ATOM 4707 O O . LEU A 1 632 ? -5.259 -20.242 8.287 1.00 39.53 722 LEU B O 1
ATOM 4712 N N . VAL A 1 633 ? -6.413 -18.389 7.731 1.00 35.54 723 VAL B N 1
ATOM 4713 C CA . VAL A 1 633 ? -6.473 -17.858 9.091 1.00 34.58 723 VAL B CA 1
ATOM 4714 C C . VAL A 1 633 ? -7.117 -18.827 10.078 1.00 34.64 723 VAL B C 1
ATOM 4715 O O . VAL A 1 633 ? -6.496 -19.209 11.068 1.00 34.74 723 VAL B O 1
ATOM 4719 N N . LEU A 1 634 ? -8.354 -19.227 9.808 1.00 42.34 724 LEU B N 1
ATOM 4720 C CA . LEU A 1 634 ? -9.067 -20.138 10.701 1.00 42.97 724 LEU B CA 1
ATOM 4721 C C . LEU A 1 634 ? -8.387 -21.509 10.880 1.00 44.92 724 LEU B C 1
ATOM 4722 O O . LEU A 1 634 ? -8.317 -22.004 12.005 1.00 44.65 724 LEU B O 1
ATOM 4727 N N . PRO A 1 635 ? -7.890 -22.132 9.789 1.00 37.28 725 PRO B N 1
ATOM 4728 C CA . PRO A 1 635 ? -7.177 -23.397 10.013 1.00 38.63 725 PRO B CA 1
ATOM 4729 C C . PRO A 1 635 ? -5.957 -23.249 10.924 1.00 41.75 725 PRO B C 1
ATOM 4730 O O . PRO A 1 635 ? -5.788 -24.039 11.854 1.00 43.77 725 PRO B O 1
ATOM 4734 N N . ILE A 1 636 ? -5.126 -22.247 10.658 1.00 43.59 726 ILE B N 1
ATOM 4735 C CA . ILE A 1 636 ? -3.947 -21.989 11.476 1.00 44.83 726 ILE B CA 1
ATOM 4736 C C . ILE A 1 636 ? -4.335 -21.607 12.903 1.00 41.77 726 ILE B C 1
ATOM 4737 O O . ILE A 1 636 ? -3.739 -22.087 13.867 1.00 43.17 726 ILE B O 1
ATOM 4742 N N . ALA A 1 637 ? -5.346 -20.754 13.031 1.00 37.45 727 ALA B N 1
ATOM 4743 C CA . ALA A 1 637 ? -5.782 -20.271 14.337 1.00 34.95 727 ALA B CA 1
ATOM 4744 C C . ALA A 1 637 ? -6.288 -21.402 15.228 1.00 36.59 727 ALA B C 1
ATOM 4745 O O . ALA A 1 637 ? -5.977 -21.446 16.417 1.00 36.27 727 ALA B O 1
ATOM 4747 N N . TYR A 1 638 ? -7.067 -22.311 14.651 1.00 42.43 728 TYR B N 1
ATOM 4748 C CA . TYR A 1 638 ? -7.635 -23.418 15.414 1.00 43.17 728 TYR B CA 1
ATOM 4749 C C . TYR A 1 638 ? -6.564 -24.417 15.840 1.00 46.40 728 TYR B C 1
ATOM 4750 O O . TYR A 1 638 ? -6.621 -24.964 16.942 1.00 48.78 728 TYR B O 1
ATOM 4759 N N . GLU A 1 639 ? -5.589 -24.653 14.968 1.00 50.18 729 GLU B N 1
ATOM 4760 C CA . GLU A 1 639 ? -4.469 -25.527 15.298 1.00 52.00 729 GLU B CA 1
ATOM 4761 C C . GLU A 1 639 ? -3.620 -24.895 16.397 1.00 52.11 729 GLU B C 1
ATOM 4762 O O . GLU A 1 639 ? -3.106 -25.587 17.275 1.00 53.42 729 GLU B O 1
ATOM 4768 N N . PHE A 1 640 ? -3.484 -23.575 16.345 1.00 57.84 730 PHE B N 1
ATOM 4769 C CA . PHE A 1 640 ? -2.754 -22.839 17.369 1.00 59.66 730 PHE B CA 1
ATOM 4770 C C . PHE A 1 640 ? -3.511 -22.872 18.692 1.00 61.94 730 PHE B C 1
ATOM 4771 O O . PHE A 1 640 ? -2.905 -22.939 19.762 1.00 67.16 730 PHE B O 1
ATOM 4779 N N . ASN A 1 641 ? -4.838 -22.833 18.598 1.00 48.88 731 ASN B N 1
ATOM 4780 C CA . ASN A 1 641 ? -5.722 -22.864 19.761 1.00 46.66 731 ASN B CA 1
ATOM 4781 C C . ASN A 1 641 ? -5.379 -21.783 20.784 1.00 48.22 731 ASN B C 1
ATOM 4782 O O . ASN A 1 641 ? -4.838 -22.079 21.850 1.00 50.88 731 ASN B O 1
ATOM 4787 N N . PRO A 1 642 ? -5.698 -20.521 20.462 1.00 47.50 732 PRO B N 1
ATOM 4788 C CA . PRO A 1 642 ? -5.389 -19.410 21.364 1.00 48.27 732 PRO B CA 1
ATOM 4789 C C . PRO A 1 642 ? -6.304 -19.405 22.580 1.00 51.27 732 PRO B C 1
ATOM 4790 O O . PRO A 1 642 ? -7.404 -19.952 22.519 1.00 53.18 732 PRO B O 1
ATOM 4794 N N . GLU A 1 643 ? -5.851 -18.799 23.671 1.00 53.41 733 GLU B N 1
ATOM 4795 C CA . GLU A 1 643 ? -6.661 -18.700 24.878 1.00 53.21 733 GLU B CA 1
ATOM 4796 C C . GLU A 1 643 ? -7.121 -17.256 25.064 1.00 46.30 733 GLU B C 1
ATOM 4797 O O . GLU A 1 643 ? -7.765 -16.914 26.056 1.00 46.24 733 GLU B O 1
ATOM 4803 N N . LEU A 1 644 ? -6.774 -16.420 24.090 1.00 36.70 734 LEU B N 1
ATOM 4804 C CA . LEU A 1 644 ? -7.231 -15.038 24.024 1.00 33.87 734 LEU B CA 1
ATOM 4805 C C . LEU A 1 644 ? -6.992 -14.500 22.618 1.00 35.44 734 LEU B C 1
ATOM 4806 O O . LEU A 1 644 ? -5.945 -14.755 22.022 1.00 39.23 734 LEU B O 1
ATOM 4811 N N . VAL A 1 645 ? -7.960 -13.762 22.088 1.00 32.18 735 VAL B N 1
ATOM 4812 C CA . VAL A 1 645 ? -7.836 -13.206 20.745 1.00 32.02 735 VAL B CA 1
ATOM 4813 C C . VAL A 1 645 ? -7.840 -11.680 20.761 1.00 33.03 735 VAL B C 1
ATOM 4814 O O . VAL A 1 645 ? -8.779 -11.052 21.248 1.00 33.42 735 VAL B O 1
ATOM 4818 N N . LEU A 1 646 ? -6.776 -11.093 20.228 1.00 35.57 736 LEU B N 1
ATOM 4819 C CA . LEU A 1 646 ? -6.688 -9.648 20.085 1.00 32.37 736 LEU B CA 1
ATOM 4820 C C . LEU A 1 646 ? -6.704 -9.285 18.608 1.00 32.49 736 LEU B C 1
ATOM 4821 O O . LEU A 1 646 ? -6.051 -9.934 17.796 1.00 32.39 736 LEU B O 1
ATOM 4826 N N . VAL A 1 647 ? -7.458 -8.252 18.257 1.00 47.93 737 VAL B N 1
ATOM 4827 C CA . VAL A 1 647 ? -7.555 -7.847 16.862 1.00 48.38 737 VAL B CA 1
ATOM 4828 C C . VAL A 1 647 ? -7.135 -6.397 16.668 1.00 48.50 737 VAL B C 1
ATOM 4829 O O . VAL A 1 647 ? -7.730 -5.491 17.249 1.00 52.32 737 VAL B O 1
ATOM 4833 N N . SER A 1 648 ? -6.101 -6.182 15.861 1.00 33.62 738 SER B N 1
ATOM 4834 C CA . SER A 1 648 ? -5.786 -4.839 15.398 1.00 34.74 738 SER B CA 1
ATOM 4835 C C . SER A 1 648 ? -6.884 -4.423 14.432 1.00 33.66 738 SER B C 1
ATOM 4836 O O . SER A 1 648 ? -6.757 -4.589 13.219 1.00 37.09 738 SER B O 1
ATOM 4839 N N . ALA A 1 649 ? -7.972 -3.896 14.981 1.00 36.80 739 ALA B N 1
ATOM 4840 C CA . ALA A 1 649 ? -9.171 -3.643 14.197 1.00 40.24 739 ALA B CA 1
ATOM 4841 C C . ALA A 1 649 ? -9.178 -2.255 13.565 1.00 46.89 739 ALA B C 1
ATOM 4842 O O . ALA A 1 649 ? -9.972 -1.395 13.945 1.00 54.46 739 ALA B O 1
ATOM 4844 N N . GLY A 1 650 ? -8.293 -2.047 12.596 1.00 37.41 740 GLY B N 1
ATOM 4845 C CA . GLY A 1 650 ? -8.317 -0.839 11.795 1.00 34.64 740 GLY B CA 1
ATOM 4846 C C . GLY A 1 650 ? -9.290 -1.016 10.646 1.00 36.29 740 GLY B C 1
ATOM 4847 O O . GLY A 1 650 ? -9.384 -2.099 10.066 1.00 39.57 740 GLY B O 1
ATOM 4848 N N . PHE A 1 651 ? -10.021 0.042 10.316 1.00 35.91 741 PHE B N 1
ATOM 4849 C CA . PHE A 1 651 ? -11.035 -0.043 9.273 1.00 38.05 741 PHE B CA 1
ATOM 4850 C C . PHE A 1 651 ? -10.704 0.832 8.068 1.00 40.23 741 PHE B C 1
ATOM 4851 O O . PHE A 1 651 ? -11.582 1.489 7.508 1.00 42.10 741 PHE B O 1
ATOM 4859 N N . ASP A 1 652 ? -9.433 0.837 7.675 1.00 42.60 742 ASP B N 1
ATOM 4860 C CA . ASP A 1 652 ? -8.997 1.561 6.484 1.00 39.67 742 ASP B CA 1
ATOM 4861 C C . ASP A 1 652 ? -8.929 0.632 5.276 1.00 36.05 742 ASP B C 1
ATOM 4862 O O . ASP A 1 652 ? -8.523 1.037 4.188 1.00 36.90 742 ASP B O 1
ATOM 4867 N N . ALA A 1 653 ? -9.324 -0.619 5.480 1.00 31.09 743 ALA B N 1
ATOM 4868 C CA . ALA A 1 653 ? -9.484 -1.561 4.383 1.00 32.89 743 ALA B CA 1
ATOM 4869 C C . ALA A 1 653 ? -10.949 -1.590 3.973 1.00 38.91 743 ALA B C 1
ATOM 4870 O O . ALA A 1 653 ? -11.362 -2.394 3.137 1.00 42.87 743 ALA B O 1
ATOM 4872 N N . ALA A 1 654 ? -11.729 -0.696 4.573 1.00 43.12 744 ALA B N 1
ATOM 4873 C CA . ALA A 1 654 ? -13.169 -0.650 4.356 1.00 41.90 744 ALA B CA 1
ATOM 4874 C C . ALA A 1 654 ? -13.533 0.050 3.053 1.00 41.05 744 ALA B C 1
ATOM 4875 O O . ALA A 1 654 ? -12.705 0.725 2.441 1.00 41.06 744 ALA B O 1
ATOM 4877 N N . ARG A 1 655 ? -14.783 -0.122 2.640 1.00 38.91 745 ARG B N 1
ATOM 4878 C CA . ARG A 1 655 ? -15.303 0.523 1.443 1.00 40.92 745 ARG B CA 1
ATOM 4879 C C . ARG A 1 655 ? -15.411 2.031 1.646 1.00 37.65 745 ARG B C 1
ATOM 4880 O O . ARG A 1 655 ? -15.874 2.495 2.688 1.00 34.84 745 ARG B O 1
ATOM 4888 N N . GLY A 1 656 ? -14.974 2.793 0.650 1.00 34.92 746 GLY B N 1
ATOM 4889 C CA . GLY A 1 656 ? -15.074 4.239 0.705 1.00 35.20 746 GLY B CA 1
ATOM 4890 C C . GLY A 1 656 ? -13.953 4.909 1.477 1.00 34.67 746 GLY B C 1
ATOM 4891 O O . GLY A 1 656 ? -13.975 6.124 1.678 1.00 34.60 746 GLY B O 1
ATOM 4892 N N . ASP A 1 657 ? -12.975 4.123 1.916 1.00 36.34 747 ASP B N 1
ATOM 4893 C CA . ASP A 1 657 ? -11.813 4.674 2.602 1.00 36.47 747 ASP B CA 1
ATOM 4894 C C . ASP A 1 657 ? -10.891 5.340 1.585 1.00 41.92 747 ASP B C 1
ATOM 4895 O O . ASP A 1 657 ? -10.653 4.789 0.512 1.00 49.64 747 ASP B O 1
ATOM 4900 N N . PRO A 1 658 ? -10.377 6.535 1.915 1.00 37.22 748 PRO B N 1
ATOM 4901 C CA . PRO A 1 658 ? -9.560 7.306 0.970 1.00 36.85 748 PRO B CA 1
ATOM 4902 C C . PRO A 1 658 ? -8.115 6.833 0.846 1.00 39.97 748 PRO B C 1
ATOM 4903 O O . PRO A 1 658 ? -7.436 7.222 -0.103 1.00 41.07 748 PRO B O 1
ATOM 4907 N N . LEU A 1 659 ? -7.647 6.019 1.785 1.00 47.18 749 LEU B N 1
ATOM 4908 C CA . LEU A 1 659 ? -6.246 5.612 1.784 1.00 50.12 749 LEU B CA 1
ATOM 4909 C C . LEU A 1 659 ? -6.020 4.178 1.307 1.00 51.95 749 LEU B C 1
ATOM 4910 O O . LEU A 1 659 ? -5.046 3.904 0.605 1.00 54.80 749 LEU B O 1
ATOM 4915 N N . GLY A 1 660 ? -6.918 3.276 1.699 1.00 46.09 750 GLY B N 1
ATOM 4916 C CA . GLY A 1 660 ? -6.741 1.844 1.500 1.00 45.76 750 GLY B CA 1
ATOM 4917 C C . GLY A 1 660 ? -7.030 1.278 0.118 1.00 47.35 750 GLY B C 1
ATOM 4918 O O . GLY A 1 660 ? -6.376 0.328 -0.325 1.00 47.12 750 GLY B O 1
ATOM 4919 N N . GLY A 1 661 ? -8.018 1.844 -0.564 1.00 47.45 751 GLY B N 1
ATOM 4920 C CA . GLY A 1 661 ? -8.347 1.410 -1.909 1.00 48.42 751 GLY B CA 1
ATOM 4921 C C . GLY A 1 661 ? -8.953 0.024 -1.923 1.00 50.74 751 GLY B C 1
ATOM 4922 O O . GLY A 1 661 ? -8.820 -0.717 -2.893 1.00 53.61 751 GLY B O 1
ATOM 4923 N N . CYS A 1 662 ? -9.623 -0.327 -0.835 1.00 53.31 752 CYS B N 1
ATOM 4924 C CA . CYS A 1 662 ? -10.267 -1.622 -0.724 1.00 50.60 752 CYS B CA 1
ATOM 4925 C C . CYS A 1 662 ? -11.755 -1.426 -0.529 1.00 55.51 752 CYS B C 1
ATOM 4926 O O . CYS A 1 662 ? -12.208 -0.314 -0.272 1.00 59.59 752 CYS B O 1
ATOM 4929 N N . GLN A 1 663 ? -12.518 -2.506 -0.642 1.00 49.76 753 GLN B N 1
ATOM 4930 C CA . GLN A 1 663 ? -13.971 -2.390 -0.606 1.00 48.27 753 GLN B CA 1
ATOM 4931 C C . GLN A 1 663 ? -14.641 -3.414 0.303 1.00 47.02 753 GLN B C 1
ATOM 4932 O O . GLN A 1 663 ? -15.578 -4.096 -0.103 1.00 46.83 753 GLN B O 1
ATOM 4938 N N . VAL A 1 664 ? -14.168 -3.504 1.541 1.00 48.49 754 VAL B N 1
ATOM 4939 C CA . VAL A 1 664 ? -14.765 -4.418 2.505 1.00 46.15 754 VAL B CA 1
ATOM 4940 C C . VAL A 1 664 ? -16.005 -3.777 3.113 1.00 47.85 754 VAL B C 1
ATOM 4941 O O . VAL A 1 664 ? -15.948 -2.653 3.608 1.00 47.86 754 VAL B O 1
ATOM 4945 N N . SER A 1 665 ? -17.123 -4.496 3.069 1.00 46.78 755 SER B N 1
ATOM 4946 C CA . SER A 1 665 ? -18.393 -3.985 3.572 1.00 44.21 755 SER B CA 1
ATOM 4947 C C . SER A 1 665 ? -18.497 -4.141 5.087 1.00 43.57 755 SER B C 1
ATOM 4948 O O . SER A 1 665 ? -17.806 -4.974 5.675 1.00 41.44 755 SER B O 1
ATOM 4951 N N . PRO A 1 666 ? -19.349 -3.323 5.730 1.00 45.83 756 PRO B N 1
ATOM 4952 C CA . PRO A 1 666 ? -19.629 -3.512 7.158 1.00 42.97 756 PRO B CA 1
ATOM 4953 C C . PRO A 1 666 ? -20.189 -4.903 7.440 1.00 41.72 756 PRO B C 1
ATOM 4954 O O . PRO A 1 666 ? -19.908 -5.483 8.488 1.00 39.64 756 PRO B O 1
ATOM 4958 N N . GLU A 1 667 ? -20.971 -5.427 6.502 1.00 35.49 757 GLU B N 1
ATOM 4959 C CA . GLU A 1 667 ? -21.512 -6.776 6.613 1.00 38.32 757 GLU B CA 1
ATOM 4960 C C . GLU A 1 667 ? -20.379 -7.796 6.590 1.00 36.71 757 GLU B C 1
ATOM 4961 O O . GLU A 1 667 ? -20.451 -8.837 7.242 1.00 33.23 757 GLU B O 1
ATOM 4967 N N . GLY A 1 668 ? -19.332 -7.482 5.834 1.00 49.01 758 GLY B N 1
ATOM 4968 C CA . GLY A 1 668 ? -18.163 -8.337 5.749 1.00 51.94 758 GLY B CA 1
ATOM 4969 C C . GLY A 1 668 ? -17.390 -8.391 7.052 1.00 53.58 758 GLY B C 1
ATOM 4970 O O . GLY A 1 668 ? -16.986 -9.467 7.496 1.00 55.39 758 GLY B O 1
ATOM 4971 N N . TYR A 1 669 ? -17.183 -7.229 7.665 1.00 43.41 759 TYR B N 1
ATOM 4972 C CA . TYR A 1 669 ? -16.476 -7.150 8.940 1.00 41.70 759 TYR B CA 1
ATOM 4973 C C . TYR A 1 669 ? -17.216 -7.921 10.028 1.00 40.48 759 TYR B C 1
ATOM 4974 O O . TYR A 1 669 ? -16.597 -8.523 10.905 1.00 40.67 759 TYR B O 1
ATOM 4983 N N . ALA A 1 670 ? -18.543 -7.896 9.963 1.00 41.96 760 ALA B N 1
ATOM 4984 C CA . ALA A 1 670 ? -19.374 -8.609 10.925 1.00 38.87 760 ALA B CA 1
ATOM 4985 C C . ALA A 1 670 ? -19.154 -10.114 10.824 1.00 41.44 760 ALA B C 1
ATOM 4986 O O . ALA A 1 670 ? -19.149 -10.819 11.834 1.00 41.68 760 ALA B O 1
ATOM 4988 N N . HIS A 1 671 ? -18.975 -10.599 9.600 1.00 43.39 761 HIS B N 1
ATOM 4989 C CA . HIS A 1 671 ? -18.742 -12.019 9.368 1.00 44.05 761 HIS B CA 1
ATOM 4990 C C . HIS A 1 671 ? -17.352 -12.438 9.830 1.00 44.26 761 HIS B C 1
ATOM 4991 O O . HIS A 1 671 ? -17.188 -13.484 10.458 1.00 45.77 761 HIS B O 1
ATOM 4998 N N . LEU A 1 672 ? -16.356 -11.617 9.514 1.00 37.53 762 LEU B N 1
ATOM 4999 C CA . LEU A 1 672 ? -14.987 -11.876 9.939 1.00 35.35 762 LEU B CA 1
ATOM 5000 C C . LEU A 1 672 ? -14.901 -11.898 11.460 1.00 32.82 762 LEU B C 1
ATOM 5001 O O . LEU A 1 672 ? -14.182 -12.711 12.041 1.00 30.35 762 LEU B O 1
ATOM 5006 N N . THR A 1 673 ? -15.645 -11.001 12.099 1.00 33.70 763 THR B N 1
ATOM 5007 C CA . THR A 1 673 ? -15.684 -10.934 13.554 1.00 33.74 763 THR B CA 1
ATOM 5008 C C . THR A 1 673 ? -16.369 -12.166 14.129 1.00 37.71 763 THR B C 1
ATOM 5009 O O . THR A 1 673 ? -15.826 -12.836 15.005 1.00 36.25 763 THR B O 1
ATOM 5013 N N . HIS A 1 674 ? -17.560 -12.463 13.617 1.00 57.24 764 HIS B N 1
ATOM 5014 C CA . HIS A 1 674 ? -18.359 -13.590 14.089 1.00 61.30 764 HIS B CA 1
ATOM 5015 C C . HIS A 1 674 ? -17.646 -14.928 13.901 1.00 61.37 764 HIS B C 1
ATOM 5016 O O . HIS A 1 674 ? -17.850 -15.860 14.678 1.00 64.85 764 HIS B O 1
ATOM 5023 N N . LEU A 1 675 ? -16.809 -15.019 12.872 1.00 51.87 765 LEU B N 1
ATOM 5024 C CA . LEU A 1 675 ? -16.070 -16.248 12.597 1.00 50.42 765 LEU B CA 1
ATOM 5025 C C . LEU A 1 675 ? -14.947 -16.482 13.605 1.00 52.59 765 LEU B C 1
ATOM 5026 O O . LEU A 1 675 ? -14.607 -17.625 13.907 1.00 56.93 765 LEU B O 1
ATOM 5031 N N . LEU A 1 676 ? -14.375 -15.399 14.122 1.00 51.29 766 LEU B N 1
ATOM 5032 C CA . LEU A 1 676 ? -13.265 -15.499 15.065 1.00 50.32 766 LEU B CA 1
ATOM 5033 C C . LEU A 1 676 ? -13.740 -15.767 16.491 1.00 51.27 766 LEU B C 1
ATOM 5034 O O . LEU A 1 676 ? -12.931 -15.999 17.388 1.00 49.71 766 LEU B O 1
ATOM 5039 N N . MET A 1 677 ? -15.053 -15.738 16.697 1.00 51.94 767 MET B N 1
ATOM 5040 C CA . MET A 1 677 ? -15.614 -15.919 18.031 1.00 51.11 767 MET B CA 1
ATOM 5041 C C . MET A 1 677 ? -15.632 -17.388 18.435 1.00 53.06 767 MET B C 1
ATOM 5042 O O . MET A 1 677 ? -15.889 -17.721 19.593 1.00 56.75 767 MET B O 1
ATOM 5047 N N . GLY A 1 678 ? -15.344 -18.265 17.480 1.00 47.21 768 GLY B N 1
ATOM 5048 C CA . GLY A 1 678 ? -15.254 -19.685 17.760 1.00 46.40 768 GLY B CA 1
ATOM 5049 C C . GLY A 1 678 ? -13.921 -20.040 18.390 1.00 45.80 768 GLY B C 1
ATOM 5050 O O . GLY A 1 678 ? -13.682 -21.190 18.756 1.00 50.67 768 GLY B O 1
ATOM 5051 N N . LEU A 1 679 ? -13.052 -19.042 18.516 1.00 42.99 769 LEU B N 1
ATOM 5052 C CA . LEU A 1 679 ? -11.726 -19.234 19.092 1.00 42.20 769 LEU B CA 1
ATOM 5053 C C . LEU A 1 679 ? -11.659 -18.748 20.536 1.00 44.44 769 LEU B C 1
ATOM 5054 O O . LEU A 1 679 ? -12.375 -17.822 20.917 1.00 47.72 769 LEU B O 1
ATOM 5059 N N . ALA A 1 680 ? -10.796 -19.384 21.327 1.00 44.98 770 ALA B N 1
ATOM 5060 C CA . ALA A 1 680 ? -10.549 -18.999 22.717 1.00 47.64 770 ALA B CA 1
ATOM 5061 C C . ALA A 1 680 ? -11.830 -18.910 23.545 1.00 49.82 770 ALA B C 1
ATOM 5062 O O . ALA A 1 680 ? -11.956 -18.045 24.413 1.00 50.50 770 ALA B O 1
ATOM 5064 N N . SER A 1 681 ? -12.771 -19.808 23.265 1.00 46.81 771 SER B N 1
ATOM 5065 C CA . SER A 1 681 ? -14.067 -19.852 23.943 1.00 49.32 771 SER B CA 1
ATOM 5066 C C . SER A 1 681 ? -14.827 -18.527 23.845 1.00 48.21 771 SER B C 1
ATOM 5067 O O . SER A 1 681 ? -15.700 -18.241 24.665 1.00 48.86 771 SER B O 1
ATOM 5070 N N . GLY A 1 682 ? -14.495 -17.725 22.837 1.00 54.00 772 GLY B N 1
ATOM 5071 C CA . GLY A 1 682 ? -15.191 -16.473 22.597 1.00 56.03 772 GLY B CA 1
ATOM 5072 C C . GLY A 1 682 ? -14.529 -15.256 23.216 1.00 58.42 772 GLY B C 1
ATOM 5073 O O . GLY A 1 682 ? -15.126 -14.181 23.274 1.00 62.34 772 GLY B O 1
ATOM 5074 N N . ARG A 1 683 ? -13.295 -15.419 23.680 1.00 50.41 773 ARG B N 1
ATOM 5075 C CA . ARG A 1 683 ? -12.561 -14.314 24.286 1.00 47.69 773 ARG B CA 1
ATOM 5076 C C . ARG A 1 683 ? -11.848 -13.472 23.231 1.00 45.97 773 ARG B C 1
ATOM 5077 O O . ARG A 1 683 ? -10.713 -13.765 22.853 1.00 45.68 773 ARG B O 1
ATOM 5085 N N . ILE A 1 684 ? -12.520 -12.429 22.753 1.00 48.27 774 ILE B N 1
ATOM 5086 C CA . ILE A 1 684 ? -11.929 -11.532 21.766 1.00 47.32 774 ILE B CA 1
ATOM 5087 C C . ILE A 1 684 ? -11.918 -10.089 22.250 1.00 47.19 774 ILE B C 1
ATOM 5088 O O . ILE A 1 684 ? -12.798 -9.665 22.997 1.00 50.27 774 ILE B O 1
ATOM 5093 N N . ILE A 1 685 ? -10.916 -9.338 21.812 1.00 35.78 775 ILE B N 1
ATOM 5094 C CA . ILE A 1 685 ? -10.840 -7.916 22.102 1.00 33.93 775 ILE B CA 1
ATOM 5095 C C . ILE A 1 685 ? -10.471 -7.149 20.836 1.00 35.60 775 ILE B C 1
ATOM 5096 O O . ILE A 1 685 ? -9.357 -7.277 20.324 1.00 35.27 775 ILE B O 1
ATOM 5101 N N . LEU A 1 686 ? -11.418 -6.369 20.321 1.00 40.23 776 LEU B N 1
ATOM 5102 C CA . LEU A 1 686 ? -11.167 -5.549 19.142 1.00 40.52 776 LEU B CA 1
ATOM 5103 C C . LEU A 1 686 ? -10.645 -4.179 19.560 1.00 42.78 776 LEU B C 1
ATOM 5104 O O . LEU A 1 686 ? -11.360 -3.400 20.191 1.00 46.29 776 LEU B O 1
ATOM 5109 N N . ILE A 1 687 ? -9.396 -3.894 19.210 1.00 34.96 777 ILE B N 1
ATOM 5110 C CA . ILE A 1 687 ? -8.788 -2.602 19.506 1.00 36.47 777 ILE B CA 1
ATOM 5111 C C . ILE A 1 687 ? -8.591 -1.809 18.221 1.00 36.96 777 ILE B C 1
ATOM 5112 O O . ILE A 1 687 ? -7.990 -2.298 17.266 1.00 41.09 777 ILE B O 1
ATOM 5117 N N . LEU A 1 688 ? -9.091 -0.581 18.203 1.00 30.46 778 LEU B N 1
ATOM 5118 C CA . LEU A 1 688 ? -9.103 0.212 16.983 1.00 29.61 778 LEU B CA 1
ATOM 5119 C C . LEU A 1 688 ? -7.702 0.647 16.562 1.00 30.62 778 LEU B C 1
ATOM 5120 O O . LEU A 1 688 ? -6.871 1.008 17.395 1.00 31.95 778 LEU B O 1
ATOM 5125 N N . GLU A 1 689 ? -7.447 0.602 15.260 1.00 41.49 779 GLU B N 1
ATOM 5126 C CA . GLU A 1 689 ? -6.186 1.072 14.700 1.00 41.86 779 GLU B CA 1
ATOM 5127 C C . GLU A 1 689 ? -6.442 2.176 13.679 1.00 39.72 779 GLU B C 1
ATOM 5128 O O . GLU A 1 689 ? -6.689 3.322 14.044 1.00 41.67 779 GLU B O 1
ATOM 5134 N N . GLY A 1 690 ? -6.385 1.826 12.399 1.00 29.80 780 GLY B N 1
ATOM 5135 C CA . GLY A 1 690 ? -6.613 2.789 11.337 1.00 32.10 780 GLY B CA 1
ATOM 5136 C C . GLY A 1 690 ? -8.074 2.913 10.948 1.00 39.29 780 GLY B C 1
ATOM 5137 O O . GLY A 1 690 ? -8.960 2.429 11.651 1.00 43.68 780 GLY B O 1
ATOM 5138 N N . GLY A 1 691 ? -8.322 3.560 9.813 1.00 45.87 781 GLY B N 1
ATOM 5139 C CA . GLY A 1 691 ? -9.673 3.836 9.359 1.00 42.76 781 GLY B CA 1
ATOM 5140 C C . GLY A 1 691 ? -9.941 5.327 9.386 1.00 41.39 781 GLY B C 1
ATOM 5141 O O . GLY A 1 691 ? -9.895 5.946 10.449 1.00 42.54 781 GLY B O 1
ATOM 5142 N N . TYR A 1 692 ? -10.228 5.908 8.223 1.00 34.55 782 TYR B N 1
ATOM 5143 C CA . TYR A 1 692 ? -10.232 7.363 8.100 1.00 33.87 782 TYR B CA 1
ATOM 5144 C C . TYR A 1 692 ? -11.452 7.935 7.377 1.00 35.53 782 TYR B C 1
ATOM 5145 O O . TYR A 1 692 ? -11.521 9.137 7.119 1.00 39.08 782 TYR B O 1
ATOM 5154 N N . ASN A 1 693 ? -12.412 7.076 7.057 1.00 33.32 783 ASN B N 1
ATOM 5155 C CA . ASN A 1 693 ? -13.709 7.534 6.580 1.00 35.49 783 ASN B CA 1
ATOM 5156 C C . ASN A 1 693 ? -14.713 7.414 7.721 1.00 37.80 783 ASN B C 1
ATOM 5157 O O . ASN A 1 693 ? -15.102 6.308 8.097 1.00 38.05 783 ASN B O 1
ATOM 5162 N N . LEU A 1 694 ? -15.120 8.559 8.264 1.00 40.38 784 LEU B N 1
ATOM 5163 C CA . LEU A 1 694 ? -15.920 8.607 9.486 1.00 39.01 784 LEU B CA 1
ATOM 5164 C C . LEU A 1 694 ? -17.184 7.756 9.409 1.00 38.98 784 LEU B C 1
ATOM 5165 O O . LEU A 1 694 ? -17.554 7.092 10.378 1.00 36.89 784 LEU B O 1
ATOM 5170 N N . THR A 1 695 ? -17.838 7.770 8.254 1.00 38.19 785 THR B N 1
ATOM 5171 C CA . THR A 1 695 ? -19.045 6.978 8.060 1.00 37.94 785 THR B CA 1
ATOM 5172 C C . THR A 1 695 ? -18.703 5.500 7.902 1.00 36.17 785 THR B C 1
ATOM 5173 O O . THR A 1 695 ? -19.412 4.632 8.410 1.00 38.07 785 THR B O 1
ATOM 5177 N N . SER A 1 696 ? -17.606 5.219 7.208 1.00 32.66 786 SER B N 1
ATOM 5178 C CA . SER A 1 696 ? -17.194 3.842 6.953 1.00 32.19 786 SER B CA 1
ATOM 5179 C C . SER A 1 696 ? -16.720 3.124 8.213 1.00 32.98 786 SER B C 1
ATOM 5180 O O . SER A 1 696 ? -16.990 1.939 8.394 1.00 36.52 786 SER B O 1
ATOM 5183 N N . ILE A 1 697 ? -16.013 3.838 9.084 1.00 35.87 787 ILE B N 1
ATOM 5184 C CA . ILE A 1 697 ? -15.447 3.213 10.273 1.00 34.83 787 ILE B CA 1
ATOM 5185 C C . ILE A 1 697 ? -16.479 3.061 11.387 1.00 36.83 787 ILE B C 1
ATOM 5186 O O . ILE A 1 697 ? -16.412 2.117 12.171 1.00 40.33 787 ILE B O 1
ATOM 5191 N N . SER A 1 698 ? -17.435 3.980 11.454 1.00 31.88 788 SER B N 1
ATOM 5192 C CA . SER A 1 698 ? -18.456 3.922 12.490 1.00 31.04 788 SER B CA 1
ATOM 5193 C C . SER A 1 698 ? -19.494 2.870 12.130 1.00 31.41 788 SER B C 1
ATOM 5194 O O . SER A 1 698 ? -20.077 2.230 13.005 1.00 31.33 788 SER B O 1
ATOM 5197 N N . GLU A 1 699 ? -19.710 2.686 10.833 1.00 42.70 789 GLU B N 1
ATOM 5198 C CA . GLU A 1 699 ? -20.636 1.668 10.359 1.00 45.83 789 GLU B CA 1
ATOM 5199 C C . GLU A 1 699 ? -20.035 0.286 10.563 1.00 44.76 789 GLU B C 1
ATOM 5200 O O . GLU A 1 699 ? -20.705 -0.633 11.036 1.00 47.15 789 GLU B O 1
ATOM 5206 N N . SER A 1 700 ? -18.762 0.153 10.202 1.00 36.59 790 SER B N 1
ATOM 5207 C CA . SER A 1 700 ? -18.045 -1.107 10.329 1.00 31.83 790 SER B CA 1
ATOM 5208 C C . SER A 1 700 ? -17.906 -1.528 11.788 1.00 31.32 790 SER B C 1
ATOM 5209 O O . SER A 1 700 ? -18.046 -2.705 12.121 1.00 29.79 790 SER B O 1
ATOM 5212 N N . MET A 1 701 ? -17.631 -0.559 12.654 1.00 41.56 791 MET B N 1
ATOM 5213 C CA . MET A 1 701 ? -17.455 -0.834 14.074 1.00 42.73 791 MET B CA 1
ATOM 5214 C C . MET A 1 701 ? -18.777 -1.232 14.715 1.00 47.26 791 MET B C 1
ATOM 5215 O O . MET A 1 701 ? -18.812 -2.050 15.635 1.00 49.66 791 MET B O 1
ATOM 5220 N N . ALA A 1 702 ? -19.864 -0.646 14.223 1.00 47.81 792 ALA B N 1
ATOM 5221 C CA . ALA A 1 702 ? -21.197 -0.979 14.707 1.00 44.65 792 ALA B CA 1
ATOM 5222 C C . ALA A 1 702 ? -21.565 -2.402 14.308 1.00 40.43 792 ALA B C 1
ATOM 5223 O O . ALA A 1 702 ? -22.082 -3.171 15.118 1.00 40.51 792 ALA B O 1
ATOM 5225 N N . ALA A 1 703 ? -21.288 -2.746 13.055 1.00 31.17 793 ALA B N 1
ATOM 5226 C CA . ALA A 1 703 ? -21.564 -4.083 12.546 1.00 31.35 793 ALA B CA 1
ATOM 5227 C C . ALA A 1 703 ? -20.758 -5.133 13.307 1.00 31.79 793 ALA B C 1
ATOM 5228 O O . ALA A 1 703 ? -21.218 -6.257 13.505 1.00 35.26 793 ALA B O 1
ATOM 5230 N N . CYS A 1 704 ? -19.557 -4.756 13.735 1.00 34.70 794 CYS B N 1
ATOM 5231 C CA . CYS A 1 704 ? -18.705 -5.647 14.515 1.00 35.05 794 CYS B CA 1
ATOM 5232 C C . CYS A 1 704 ? -19.247 -5.837 15.922 1.00 36.94 794 CYS B C 1
ATOM 5233 O O . CYS A 1 704 ? -19.269 -6.953 16.444 1.00 40.63 794 CYS B O 1
ATOM 5236 N N . THR A 1 705 ? -19.677 -4.738 16.533 1.00 34.74 795 THR B N 1
ATOM 5237 C CA . THR A 1 705 ? -20.203 -4.770 17.891 1.00 32.82 795 THR B CA 1
ATOM 5238 C C . THR A 1 705 ? -21.480 -5.608 17.948 1.00 33.58 795 THR B C 1
ATOM 5239 O O . THR A 1 705 ? -21.723 -6.314 18.927 1.00 33.07 795 THR B O 1
ATOM 5243 N N . ARG A 1 706 ? -22.282 -5.538 16.889 1.00 36.48 796 ARG B N 1
ATOM 5244 C CA . ARG A 1 706 ? -23.461 -6.388 16.773 1.00 39.55 796 ARG B CA 1
ATOM 5245 C C . ARG A 1 706 ? -23.074 -7.861 16.843 1.00 42.56 796 ARG B C 1
ATOM 5246 O O . ARG A 1 706 ? -23.686 -8.636 17.576 1.00 47.77 796 ARG B O 1
ATOM 5254 N N . SER A 1 707 ? -22.051 -8.237 16.081 1.00 40.38 797 SER B N 1
ATOM 5255 C CA . SER A 1 707 ? -21.578 -9.617 16.057 1.00 39.10 797 SER B CA 1
ATOM 5256 C C . SER A 1 707 ? -21.057 -10.055 17.423 1.00 40.45 797 SER B C 1
ATOM 5257 O O . SER A 1 707 ? -21.263 -11.196 17.833 1.00 44.42 797 SER B O 1
ATOM 5260 N N . LEU A 1 708 ? -20.386 -9.145 18.123 1.00 37.55 798 LEU B N 1
ATOM 5261 C CA . LEU A 1 708 ? -19.878 -9.432 19.461 1.00 36.77 798 LEU B CA 1
ATOM 5262 C C . LEU A 1 708 ? -21.005 -9.688 20.458 1.00 38.84 798 LEU B C 1
ATOM 5263 O O . LEU A 1 708 ? -20.842 -10.450 21.410 1.00 40.95 798 LEU B O 1
ATOM 5268 N N . LEU A 1 709 ? -22.147 -9.047 20.231 1.00 38.09 799 LEU B N 1
ATOM 5269 C CA . LEU A 1 709 ? -23.275 -9.130 21.152 1.00 40.10 799 LEU B CA 1
ATOM 5270 C C . LEU A 1 709 ? -24.169 -10.339 20.897 1.00 43.00 799 LEU B C 1
ATOM 5271 O O . LEU A 1 709 ? -25.263 -10.436 21.454 1.00 44.91 799 LEU B O 1
ATOM 5276 N N . GLY A 1 710 ? -23.708 -11.254 20.052 1.00 45.18 800 GLY B N 1
ATOM 5277 C CA . GLY A 1 710 ? -24.445 -12.475 19.787 1.00 48.25 800 GLY B CA 1
ATOM 5278 C C . GLY A 1 710 ? -25.448 -12.362 18.656 1.00 50.37 800 GLY B C 1
ATOM 5279 O O . GLY A 1 710 ? -26.037 -13.362 18.247 1.00 54.68 800 GLY B O 1
ATOM 5280 N N . ASP A 1 711 ? -25.651 -11.147 18.155 1.00 47.73 801 ASP B N 1
ATOM 5281 C CA . ASP A 1 711 ? -26.542 -10.930 17.020 1.00 50.35 801 ASP B CA 1
ATOM 5282 C C . ASP A 1 711 ? -26.066 -11.730 15.809 1.00 50.31 801 ASP B C 1
ATOM 5283 O O . ASP A 1 711 ? -24.864 -11.857 15.576 1.00 51.14 801 ASP B O 1
ATOM 5288 N N . PRO A 1 712 ? -27.015 -12.286 15.044 1.00 46.99 802 PRO B N 1
ATOM 5289 C CA . PRO A 1 712 ? -26.703 -13.135 13.888 1.00 47.60 802 PRO B CA 1
ATOM 5290 C C . PRO A 1 712 ? -26.138 -12.336 12.713 1.00 46.23 802 PRO B C 1
ATOM 5291 O O . PRO A 1 712 ? -26.637 -11.249 12.419 1.00 43.06 802 PRO B O 1
ATOM 5295 N N . PRO A 1 713 ? -25.101 -12.872 12.050 1.00 63.71 803 PRO B N 1
ATOM 5296 C CA . PRO A 1 713 ? -24.471 -12.203 10.905 1.00 65.37 803 PRO B CA 1
ATOM 5297 C C . PRO A 1 713 ? -25.443 -11.982 9.747 1.00 68.49 803 PRO B C 1
ATOM 5298 O O . PRO A 1 713 ? -26.170 -12.905 9.381 1.00 73.55 803 PRO B O 1
ATOM 5302 N N . PRO A 1 714 ? -25.459 -10.764 9.182 1.00 60.03 804 PRO B N 1
ATOM 5303 C CA . PRO A 1 714 ? -26.316 -10.410 8.043 1.00 59.75 804 PRO B CA 1
ATOM 5304 C C . PRO A 1 714 ? -25.991 -11.214 6.783 1.00 65.61 804 PRO B C 1
ATOM 5305 O O . PRO A 1 714 ? -25.015 -11.964 6.769 1.00 66.40 804 PRO B O 1
ATOM 5309 N N . LEU A 1 715 ? -26.802 -11.054 5.740 1.00 82.89 805 LEU B N 1
ATOM 5310 C CA . LEU A 1 715 ? -26.561 -11.737 4.470 1.00 85.61 805 LEU B CA 1
ATOM 5311 C C . LEU A 1 715 ? -25.534 -10.976 3.633 1.00 87.93 805 LEU B C 1
ATOM 5312 O O . LEU A 1 715 ? -25.354 -9.771 3.812 1.00 90.25 805 LEU B O 1
ATOM 5317 N N . LEU A 1 716 ? -24.862 -11.675 2.721 1.00 67.09 806 LEU B N 1
ATOM 5318 C CA . LEU A 1 716 ? -23.789 -11.059 1.944 1.00 66.27 806 LEU B CA 1
ATOM 5319 C C . LEU A 1 716 ? -23.978 -11.158 0.428 1.00 69.80 806 LEU B C 1
ATOM 5320 O O . LEU A 1 716 ? -25.046 -11.533 -0.058 1.00 68.19 806 LEU B O 1
ATOM 5325 N N . THR A 1 717 ? -22.923 -10.811 -0.306 1.00 107.33 807 THR B N 1
ATOM 5326 C CA . THR A 1 717 ? -22.975 -10.723 -1.763 1.00 107.00 807 THR B CA 1
ATOM 5327 C C . THR A 1 717 ? -21.957 -11.641 -2.437 1.00 102.84 807 THR B C 1
ATOM 5328 O O . THR A 1 717 ? -20.995 -12.083 -1.812 1.00 98.42 807 THR B O 1
ATOM 5332 N N . ARG A 1 720 ? -19.746 -11.100 -7.342 1.00 83.16 8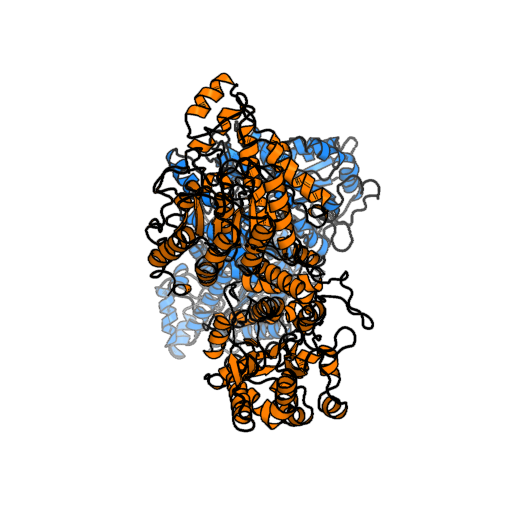10 ARG B N 1
ATOM 5333 C CA . ARG A 1 720 ? -18.691 -10.739 -6.399 1.00 81.54 810 ARG B CA 1
ATOM 5334 C C . ARG A 1 720 ? -17.825 -11.949 -6.049 1.00 79.87 810 ARG B C 1
ATOM 5335 O O . ARG A 1 720 ? -17.848 -12.417 -4.912 1.00 79.30 810 ARG B O 1
ATOM 5337 N N . PRO A 1 721 ? -17.056 -12.462 -7.027 1.00 81.01 811 PRO B N 1
ATOM 5338 C CA . PRO A 1 721 ? -16.160 -13.593 -6.767 1.00 80.93 811 PRO B CA 1
ATOM 5339 C C . PRO A 1 721 ? -14.800 -13.134 -6.234 1.00 80.88 811 PRO B C 1
ATOM 5340 O O . PRO A 1 721 ? -14.462 -11.958 -6.372 1.00 86.02 811 PRO B O 1
ATOM 5344 N N . PRO A 1 722 ? -14.031 -14.049 -5.622 1.00 65.24 812 PRO B N 1
ATOM 5345 C CA . PRO A 1 722 ? -12.681 -13.707 -5.154 1.00 59.99 812 PRO B CA 1
ATOM 5346 C C . PRO A 1 722 ? -11.768 -13.245 -6.287 1.00 57.75 812 PRO B C 1
ATOM 5347 O O . PRO A 1 722 ? -11.772 -13.864 -7.351 1.00 60.17 812 PRO B O 1
ATOM 5351 N N . LEU A 1 723 ? -11.004 -12.179 -6.064 1.00 54.79 813 LEU B N 1
ATOM 5352 C CA . LEU A 1 723 ? -10.032 -11.716 -7.052 1.00 54.81 813 LEU B CA 1
ATOM 5353 C C . LEU A 1 723 ? -8.961 -12.778 -7.266 1.00 57.88 813 LEU B C 1
ATOM 5354 O O . LEU A 1 723 ? -8.602 -13.495 -6.334 1.00 60.83 813 LEU B O 1
ATOM 5359 N N . SER A 1 724 ? -8.453 -12.879 -8.491 1.00 57.49 814 SER B N 1
ATOM 5360 C CA . SER A 1 724 ? -7.453 -13.892 -8.817 1.00 57.39 814 SER B CA 1
ATOM 5361 C C . SER A 1 724 ? -6.116 -13.577 -8.159 1.00 59.65 814 SER B C 1
ATOM 5362 O O . SER A 1 724 ? -5.493 -14.450 -7.551 1.00 62.40 814 SER B O 1
ATOM 5365 N N . GLY A 1 725 ? -5.680 -12.328 -8.287 1.00 62.61 815 GLY B N 1
ATOM 5366 C CA . GLY A 1 725 ? -4.438 -11.885 -7.679 1.00 61.26 815 GLY B CA 1
ATOM 5367 C C . GLY A 1 725 ? -4.456 -12.030 -6.170 1.00 59.64 815 GLY B C 1
ATOM 5368 O O . GLY A 1 725 ? -3.417 -12.241 -5.544 1.00 60.96 815 GLY B O 1
ATOM 5369 N N . ALA A 1 726 ? -5.643 -11.914 -5.584 1.00 50.68 816 ALA B N 1
ATOM 5370 C CA . ALA A 1 726 ? -5.808 -12.101 -4.149 1.00 48.30 816 ALA B CA 1
ATOM 5371 C C . ALA A 1 726 ? -5.639 -13.572 -3.782 1.00 47.58 816 ALA B C 1
ATOM 5372 O O . ALA A 1 726 ? -4.970 -13.903 -2.804 1.00 45.02 816 ALA B O 1
ATOM 5374 N N . LEU A 1 727 ? -6.248 -14.449 -4.574 1.00 59.67 817 LEU B N 1
ATOM 5375 C CA . LEU A 1 727 ? -6.126 -15.889 -4.364 1.00 61.98 817 LEU B CA 1
ATOM 5376 C C . LEU A 1 727 ? -4.685 -16.339 -4.562 1.00 63.19 817 LEU B C 1
ATOM 5377 O O . LEU A 1 727 ? -4.209 -17.251 -3.885 1.00 64.20 817 LEU B O 1
ATOM 5382 N N . ALA A 1 728 ? -4.001 -15.695 -5.502 1.00 50.56 818 ALA B N 1
ATOM 5383 C CA . ALA A 1 728 ? -2.581 -15.933 -5.709 1.00 49.22 818 ALA B CA 1
ATOM 5384 C C . ALA A 1 728 ? -1.820 -15.550 -4.450 1.00 50.55 818 ALA B C 1
ATOM 5385 O O . ALA A 1 728 ? -0.965 -16.296 -3.979 1.00 54.47 818 ALA B O 1
ATOM 5387 N N . SER A 1 729 ? -2.155 -14.383 -3.905 1.00 50.09 819 SER B N 1
ATOM 5388 C CA . SER A 1 729 ? -1.529 -13.884 -2.686 1.00 47.83 819 SER B CA 1
ATOM 5389 C C . SER A 1 729 ? -1.776 -14.814 -1.505 1.00 45.21 819 SER B C 1
ATOM 5390 O O . SER A 1 729 ? -0.868 -15.081 -0.724 1.00 44.21 819 SER B O 1
ATOM 5393 N N . ILE A 1 730 ? -3.006 -15.304 -1.382 1.00 47.85 820 ILE B N 1
ATOM 5394 C CA . ILE A 1 730 ? -3.386 -16.157 -0.261 1.00 48.82 820 ILE B CA 1
ATOM 5395 C C . ILE A 1 730 ? -2.597 -17.465 -0.249 1.00 51.50 820 ILE B C 1
ATOM 5396 O O . ILE A 1 730 ? -1.846 -17.726 0.689 1.00 53.25 820 ILE B O 1
ATOM 5401 N N . THR A 1 731 ? -2.752 -18.270 -1.297 1.00 50.51 821 THR B N 1
ATOM 5402 C CA . THR A 1 731 ? -2.068 -19.560 -1.393 1.00 54.29 821 THR B CA 1
ATOM 5403 C C . THR A 1 731 ? -0.547 -19.415 -1.352 1.00 55.46 821 THR B C 1
ATOM 5404 O O . THR A 1 731 ? 0.170 -20.362 -1.018 1.00 56.12 821 THR B O 1
ATOM 5408 N N . GLU A 1 732 ? -0.065 -18.225 -1.691 1.00 50.32 822 GLU B N 1
ATOM 5409 C CA . GLU A 1 732 ? 1.363 -17.940 -1.708 1.00 51.68 822 GLU B CA 1
ATOM 5410 C C . GLU A 1 732 ? 1.972 -18.028 -0.318 1.00 48.27 822 GLU B C 1
ATOM 5411 O O . GLU A 1 732 ? 3.124 -18.421 -0.166 1.00 48.29 822 GLU B O 1
ATOM 5417 N N . THR A 1 733 ? 1.197 -17.656 0.696 1.00 52.05 823 THR B N 1
ATOM 5418 C CA . THR A 1 733 ? 1.728 -17.632 2.055 1.00 52.86 823 THR B CA 1
ATOM 5419 C C . THR A 1 733 ? 1.394 -18.908 2.817 1.00 54.73 823 THR B C 1
ATOM 5420 O O . THR A 1 733 ? 2.006 -19.190 3.840 1.00 58.53 823 THR B O 1
ATOM 5424 N N . ILE A 1 734 ? 0.435 -19.683 2.318 1.00 56.27 824 ILE B N 1
ATOM 5425 C CA . ILE A 1 734 ? 0.181 -20.989 2.928 1.00 56.62 824 ILE B CA 1
ATOM 5426 C C . ILE A 1 734 ? 1.272 -21.966 2.500 1.00 58.80 824 ILE B C 1
ATOM 5427 O O . ILE A 1 734 ? 1.588 -22.906 3.226 1.00 61.04 824 ILE B O 1
ATOM 5432 N N . GLN A 1 735 ? 1.861 -21.727 1.334 1.00 55.52 825 GLN B N 1
ATOM 5433 C CA . GLN A 1 735 ? 2.972 -22.544 0.856 1.00 58.20 825 GLN B CA 1
ATOM 5434 C C . GLN A 1 735 ? 4.145 -22.460 1.814 1.00 59.48 825 GLN B C 1
ATOM 5435 O O . GLN A 1 735 ? 4.746 -23.467 2.174 1.00 60.34 825 GLN B O 1
ATOM 5441 N N . VAL A 1 736 ? 4.456 -21.241 2.233 1.00 68.47 826 VAL B N 1
ATOM 5442 C CA . VAL A 1 736 ? 5.589 -21.005 3.111 1.00 67.84 826 VAL B CA 1
ATOM 5443 C C . VAL A 1 736 ? 5.278 -21.476 4.527 1.00 69.03 826 VAL B C 1
ATOM 5444 O O . VAL A 1 736 ? 6.181 -21.667 5.339 1.00 71.57 826 VAL B O 1
ATOM 5448 N N . HIS A 1 737 ? 3.996 -21.658 4.820 1.00 58.15 827 HIS B N 1
ATOM 5449 C CA . HIS A 1 737 ? 3.579 -22.053 6.155 1.00 56.91 827 HIS B CA 1
ATOM 5450 C C . HIS A 1 737 ? 3.109 -23.494 6.215 1.00 58.79 827 HIS B C 1
ATOM 5451 O O . HIS A 1 737 ? 2.785 -23.998 7.290 1.00 59.05 827 HIS B O 1
ATOM 5458 N N . ARG A 1 738 ? 3.068 -24.155 5.063 1.00 75.58 828 ARG B N 1
ATOM 5459 C CA . ARG A 1 738 ? 2.543 -25.511 4.994 1.00 78.01 828 ARG B CA 1
ATOM 5460 C C . ARG A 1 738 ? 3.433 -26.506 5.735 1.00 80.44 828 ARG B C 1
ATOM 5461 O O . ARG A 1 738 ? 2.985 -27.590 6.104 1.00 83.48 828 ARG B O 1
ATOM 5469 N N . ARG A 1 739 ? 4.688 -26.131 5.959 1.00 58.68 829 ARG B N 1
ATOM 5470 C CA . ARG A 1 739 ? 5.635 -27.001 6.651 1.00 59.78 829 ARG B CA 1
ATOM 5471 C C . ARG A 1 739 ? 5.679 -26.726 8.152 1.00 55.36 829 ARG B C 1
ATOM 5472 O O . ARG A 1 739 ? 6.480 -27.316 8.877 1.00 55.66 829 ARG B O 1
ATOM 5480 N N . TYR A 1 740 ? 4.810 -25.833 8.613 1.00 61.40 830 TYR B N 1
ATOM 5481 C CA . TYR A 1 740 ? 4.780 -25.452 10.020 1.00 59.71 830 TYR B CA 1
ATOM 5482 C C . TYR A 1 740 ? 3.365 -25.554 10.583 1.00 59.25 830 TYR B C 1
ATOM 5483 O O . TYR A 1 740 ? 3.137 -25.310 11.768 1.00 59.38 830 TYR B O 1
ATOM 5492 N N . TRP A 1 741 ? 2.419 -25.916 9.723 1.00 62.29 831 TRP B N 1
ATOM 5493 C CA . TRP A 1 741 ? 1.023 -26.042 10.126 1.00 60.81 831 TRP B CA 1
ATOM 5494 C C . TRP A 1 741 ? 0.359 -27.233 9.445 1.00 61.09 831 TRP B C 1
ATOM 5495 O O . TRP A 1 741 ? 0.290 -27.300 8.217 1.00 63.27 831 TRP B O 1
ATOM 5506 N N . ARG A 1 742 ? -0.134 -28.168 10.249 1.00 53.03 832 ARG B N 1
ATOM 5507 C CA . ARG A 1 742 ? -0.718 -29.395 9.719 1.00 55.13 832 ARG B CA 1
ATOM 5508 C C . ARG A 1 742 ? -2.117 -29.181 9.155 1.00 53.66 832 ARG B C 1
ATOM 5509 O O . ARG A 1 742 ? -2.617 -30.005 8.391 1.00 54.27 832 ARG B O 1
ATOM 5517 N N . SER A 1 743 ? -2.740 -28.067 9.525 1.00 58.81 833 SER B N 1
ATOM 5518 C CA . SER A 1 743 ? -4.062 -27.732 9.012 1.00 56.22 833 SER B CA 1
ATOM 5519 C C . SER A 1 743 ? -3.978 -27.193 7.588 1.00 54.07 833 SER B C 1
ATOM 5520 O O . SER A 1 743 ? -4.999 -26.982 6.936 1.00 53.92 833 SER B O 1
ATOM 5523 N N . LEU A 1 744 ? -2.756 -26.975 7.110 1.00 44.63 834 LEU B N 1
ATOM 5524 C CA . LEU A 1 744 ? -2.539 -26.450 5.766 1.00 47.13 834 LEU B CA 1
ATOM 5525 C C . LEU A 1 744 ? -2.099 -27.541 4.796 1.00 52.14 834 LEU B C 1
ATOM 5526 O O . LEU A 1 744 ? -2.127 -27.344 3.580 1.00 53.21 834 LEU B O 1
ATOM 5531 N N . ARG A 1 745 ? -1.692 -28.685 5.340 1.00 74.61 835 ARG B N 1
ATOM 5532 C CA . ARG A 1 745 ? -1.190 -29.794 4.535 1.00 80.11 835 ARG B CA 1
ATOM 5533 C C . ARG A 1 745 ? -2.247 -30.309 3.560 1.00 84.34 835 ARG B C 1
ATOM 5534 O O . ARG A 1 745 ? -1.928 -30.940 2.551 1.00 88.90 835 ARG B O 1
ATOM 5543 N N . LYS B 1 24 ? -5.533 5.962 96.112 1.00 87.09 114 LYS A N 1
ATOM 5544 C CA . LYS B 1 24 ? -4.208 5.844 95.511 1.00 85.96 114 LYS A CA 1
ATOM 5545 C C . LYS B 1 24 ? -4.216 4.896 94.314 1.00 84.29 114 LYS A C 1
ATOM 5546 O O . LYS B 1 24 ? -4.599 3.731 94.437 1.00 83.13 114 LYS A O 1
ATOM 5548 N N . LEU B 1 25 ? -3.790 5.398 93.157 1.00 87.08 115 LEU A N 1
ATOM 5549 C CA . LEU B 1 25 ? -3.744 4.593 91.937 1.00 86.38 115 LEU A CA 1
ATOM 5550 C C . LEU B 1 25 ? -2.313 4.245 91.526 1.00 86.79 115 LEU A C 1
ATOM 5551 O O . LEU B 1 25 ? -1.441 5.113 91.486 1.00 88.28 115 LEU A O 1
ATOM 5556 N N . VAL B 1 26 ? -2.080 2.973 91.216 1.00 75.34 116 VAL A N 1
ATOM 5557 C CA . VAL B 1 26 ? -0.790 2.530 90.695 1.00 74.05 116 VAL A CA 1
ATOM 5558 C C . VAL B 1 26 ? -0.967 1.878 89.325 1.00 69.93 116 VAL A C 1
ATOM 5559 O O . VAL B 1 26 ? -1.730 0.923 89.175 1.00 65.41 116 VAL A O 1
ATOM 5563 N N . ILE B 1 27 ? -0.255 2.404 88.331 1.00 82.04 117 ILE A N 1
ATOM 5564 C CA . ILE B 1 27 ? -0.435 1.994 86.939 1.00 78.38 117 ILE A CA 1
ATOM 5565 C C . ILE B 1 27 ? 0.819 1.352 86.348 1.00 79.60 117 ILE A C 1
ATOM 5566 O O . ILE B 1 27 ? 1.937 1.787 86.624 1.00 82.18 117 ILE A O 1
ATOM 5571 N N . TRP B 1 28 ? 0.628 0.318 85.532 1.00 89.44 118 TRP A N 1
ATOM 5572 C CA . TRP B 1 28 ? 1.737 -0.309 84.818 1.00 89.56 118 TRP A CA 1
ATOM 5573 C C . TRP B 1 28 ? 1.618 -0.079 83.310 1.00 89.82 118 TRP A C 1
ATOM 5574 O O . TRP B 1 28 ? 0.526 -0.134 82.744 1.00 93.02 118 TRP A O 1
ATOM 5585 N N . ILE B 1 29 ? 2.754 0.183 82.673 1.00 59.02 119 ILE A N 1
ATOM 5586 C CA . ILE B 1 29 ? 2.807 0.501 81.250 1.00 56.15 119 ILE A CA 1
ATOM 5587 C C . ILE B 1 29 ? 4.093 -0.095 80.677 1.00 56.30 119 ILE A C 1
ATOM 5588 O O . ILE B 1 29 ? 5.065 -0.275 81.407 1.00 58.54 119 ILE A O 1
ATOM 5593 N N . ASN B 1 30 ? 4.102 -0.428 79.390 1.00 63.86 120 ASN A N 1
ATOM 5594 C CA . ASN B 1 30 ? 5.286 -1.047 78.796 1.00 66.94 120 ASN A CA 1
ATOM 5595 C C . ASN B 1 30 ? 6.443 -0.059 78.645 1.00 68.41 120 ASN A C 1
ATOM 5596 O O . ASN B 1 30 ? 6.234 1.152 78.575 1.00 69.44 120 ASN A O 1
ATOM 5601 N N . GLY B 1 31 ? 7.662 -0.589 78.594 1.00 56.61 121 GLY A N 1
ATOM 5602 C CA . GLY B 1 31 ? 8.861 0.230 78.542 1.00 58.56 121 GLY A CA 1
ATOM 5603 C C . GLY B 1 31 ? 8.965 1.145 77.335 1.00 58.89 121 GLY A C 1
ATOM 5604 O O . GLY B 1 31 ? 9.232 2.339 77.475 1.00 59.49 121 GLY A O 1
ATOM 5605 N N . ASP B 1 32 ? 8.755 0.588 76.147 1.00 71.21 122 ASP A N 1
ATOM 5606 C CA . ASP B 1 32 ? 8.895 1.351 74.909 1.00 72.52 122 ASP A CA 1
ATOM 5607 C C . ASP B 1 32 ? 7.797 2.402 74.743 1.00 70.66 122 ASP A C 1
ATOM 5608 O O . ASP B 1 32 ? 7.952 3.354 73.978 1.00 71.80 122 ASP A O 1
ATOM 5613 N N . LYS B 1 33 ? 6.692 2.225 75.461 1.00 62.68 123 LYS A N 1
ATOM 5614 C CA . LYS B 1 33 ? 5.608 3.203 75.451 1.00 60.62 123 LYS A CA 1
ATOM 5615 C C . LYS B 1 33 ? 6.014 4.445 76.243 1.00 61.66 123 LYS A C 1
ATOM 5616 O O . LYS B 1 33 ? 6.958 4.402 77.031 1.00 65.21 123 LYS A O 1
ATOM 5622 N N . GLY B 1 34 ? 5.302 5.548 76.033 1.00 54.08 124 GLY A N 1
ATOM 5623 C CA . GLY B 1 34 ? 5.631 6.801 76.690 1.00 55.93 124 GLY A CA 1
ATOM 5624 C C . GLY B 1 34 ? 4.979 6.982 78.049 1.00 57.23 124 GLY A C 1
ATOM 5625 O O . GLY B 1 34 ? 3.906 7.579 78.156 1.00 56.03 124 GLY A O 1
ATOM 5626 N N . TYR B 1 35 ? 5.637 6.479 79.091 1.00 65.02 125 TYR A N 1
ATOM 5627 C CA . TYR B 1 35 ? 5.094 6.535 80.446 1.00 65.98 125 TYR A CA 1
ATOM 5628 C C . TYR B 1 35 ? 5.219 7.915 81.078 1.00 70.24 125 TYR A C 1
ATOM 5629 O O . TYR B 1 35 ? 4.417 8.282 81.937 1.00 70.61 125 TYR A O 1
ATOM 5638 N N . ASN B 1 36 ? 6.230 8.669 80.655 1.00 61.62 126 ASN A N 1
ATOM 5639 C CA . ASN B 1 36 ? 6.459 10.013 81.176 1.00 63.95 126 ASN A CA 1
ATOM 5640 C C . ASN B 1 36 ? 5.267 10.916 80.901 1.00 63.22 126 ASN A C 1
ATOM 5641 O O . ASN B 1 36 ? 4.928 11.782 81.709 1.00 64.69 126 ASN A O 1
ATOM 5646 N N . GLY B 1 37 ? 4.636 10.704 79.750 1.00 81.49 127 GLY A N 1
ATOM 5647 C CA . GLY B 1 37 ? 3.411 11.400 79.414 1.00 82.50 127 GLY A CA 1
ATOM 5648 C C . GLY B 1 37 ? 2.333 11.055 80.419 1.00 82.36 127 GLY A C 1
ATOM 5649 O O . GLY B 1 37 ? 1.764 11.942 81.051 1.00 83.67 127 GLY A O 1
ATOM 5650 N N . LEU B 1 38 ? 2.078 9.760 80.585 1.00 75.73 128 LEU A N 1
ATOM 5651 C CA . LEU B 1 38 ? 1.017 9.279 81.467 1.00 74.95 128 LEU A CA 1
ATOM 5652 C C . LEU B 1 38 ? 1.187 9.764 82.906 1.00 75.94 128 LEU A C 1
ATOM 5653 O O . LEU B 1 38 ? 0.227 10.220 83.526 1.00 77.55 128 LEU A O 1
ATOM 5658 N N . ALA B 1 39 ? 2.407 9.676 83.428 1.00 70.48 129 ALA A N 1
ATOM 5659 C CA . ALA B 1 39 ? 2.676 10.074 84.806 1.00 72.00 129 ALA A CA 1
ATOM 5660 C C . ALA B 1 39 ? 2.448 11.567 85.020 1.00 77.03 129 ALA A C 1
ATOM 5661 O O . ALA B 1 39 ? 2.116 11.998 86.124 1.00 78.88 129 ALA A O 1
ATOM 5663 N N . GLU B 1 40 ? 2.624 12.353 83.962 1.00 93.24 130 GLU A N 1
ATOM 5664 C CA . GLU B 1 40 ? 2.397 13.791 84.042 1.00 93.93 130 GLU A CA 1
ATOM 5665 C C . GLU B 1 40 ? 0.918 14.108 83.847 1.00 91.78 130 GLU A C 1
ATOM 5666 O O . GLU B 1 40 ? 0.416 15.109 84.359 1.00 92.97 130 GLU A O 1
ATOM 5672 N N . VAL B 1 41 ? 0.226 13.257 83.095 1.00 95.20 131 VAL A N 1
ATOM 5673 C CA . VAL B 1 41 ? -1.224 13.358 82.974 1.00 94.32 131 VAL A CA 1
ATOM 5674 C C . VAL B 1 41 ? -1.837 12.907 84.294 1.00 96.45 131 VAL A C 1
ATOM 5675 O O . VAL B 1 41 ? -2.917 13.353 84.688 1.00 99.89 131 VAL A O 1
ATOM 5679 N N . GLY B 1 42 ? -1.118 12.024 84.980 1.00 75.36 132 GLY A N 1
ATOM 5680 C CA . GLY B 1 42 ? -1.465 11.630 86.331 1.00 74.61 132 GLY A CA 1
ATOM 5681 C C . GLY B 1 42 ? -0.993 12.650 87.352 1.00 75.77 132 GLY A C 1
ATOM 5682 O O . GLY B 1 42 ? -1.106 12.434 88.560 1.00 75.10 132 GLY A O 1
ATOM 5683 N N . LYS B 1 43 ? -0.446 13.757 86.856 1.00 68.36 133 LYS A N 1
ATOM 5684 C CA . LYS B 1 43 ? -0.100 14.899 87.687 1.00 71.11 133 LYS A CA 1
ATOM 5685 C C . LYS B 1 43 ? -1.132 16.000 87.449 1.00 71.62 133 LYS A C 1
ATOM 5686 O O . LYS B 1 43 ? -1.212 16.967 88.205 1.00 73.88 133 LYS A O 1
ATOM 5688 N N . LYS B 1 44 ? -1.937 15.847 86.401 1.00 86.32 134 LYS A N 1
ATOM 5689 C CA . LYS B 1 44 ? -3.149 16.653 86.309 1.00 90.73 134 LYS A CA 1
ATOM 5690 C C . LYS B 1 44 ? -4.070 16.212 87.435 1.00 96.12 134 LYS A C 1
ATOM 5691 O O . LYS B 1 44 ? -4.778 17.028 88.023 1.00 100.51 134 LYS A O 1
ATOM 5693 N N . PHE B 1 45 ? -4.075 14.908 87.708 1.00 90.64 135 PHE A N 1
ATOM 5694 C CA . PHE B 1 45 ? -4.662 14.406 88.936 1.00 93.22 135 PHE A CA 1
ATOM 5695 C C . PHE B 1 45 ? -3.884 15.080 90.038 1.00 103.89 135 PHE A C 1
ATOM 5696 O O . PHE B 1 45 ? -2.658 15.218 89.920 1.00 112.53 135 PHE A O 1
ATOM 5704 N N . GLU B 1 46 ? -4.618 15.460 91.090 1.00 78.64 136 GLU A N 1
ATOM 5705 C CA . GLU B 1 46 ? -4.260 16.449 92.129 1.00 84.16 136 GLU A CA 1
ATOM 5706 C C . GLU B 1 46 ? -5.037 17.731 91.866 1.00 86.18 136 GLU A C 1
ATOM 5707 O O . GLU B 1 46 ? -4.726 18.782 92.419 1.00 87.24 136 GLU A O 1
ATOM 5709 N N . LYS B 1 47 ? -6.045 17.631 91.010 1.00 96.20 137 LYS A N 1
ATOM 5710 C CA . LYS B 1 47 ? -6.932 18.745 90.730 1.00 96.63 137 LYS A CA 1
ATOM 5711 C C . LYS B 1 47 ? -8.242 18.485 91.445 1.00 95.21 137 LYS A C 1
ATOM 5712 O O . LYS B 1 47 ? -8.405 17.425 92.046 1.00 92.96 137 LYS A O 1
ATOM 5714 N N . GLY B 1 50 ? -8.083 15.196 94.824 1.00 76.05 140 GLY A N 1
ATOM 5715 C CA . GLY B 1 50 ? -6.658 15.154 94.557 1.00 76.29 140 GLY A CA 1
ATOM 5716 C C . GLY B 1 50 ? -6.001 13.899 95.099 1.00 75.54 140 GLY A C 1
ATOM 5717 O O . GLY B 1 50 ? -5.781 13.775 96.303 1.00 77.13 140 GLY A O 1
ATOM 5718 N N . ILE B 1 51 ? -5.692 12.962 94.209 1.00 87.25 141 ILE A N 1
ATOM 5719 C CA . ILE B 1 51 ? -5.036 11.721 94.606 1.00 89.05 141 ILE A CA 1
ATOM 5720 C C . ILE B 1 51 ? -3.710 11.557 93.854 1.00 89.45 141 ILE A C 1
ATOM 5721 O O . ILE B 1 51 ? -3.517 12.157 92.796 1.00 89.05 141 ILE A O 1
ATOM 5726 N N . LYS B 1 52 ? -2.796 10.762 94.406 1.00 103.23 142 LYS A N 1
ATOM 5727 C CA . LYS B 1 52 ? -1.487 10.549 93.791 1.00 104.48 142 LYS A CA 1
ATOM 5728 C C . LYS B 1 52 ? -1.465 9.283 92.940 1.00 105.23 142 LYS A C 1
ATOM 5729 O O . LYS B 1 52 ? -1.859 8.212 93.403 1.00 106.45 142 LYS A O 1
ATOM 5735 N N . VAL B 1 53 ? -1.000 9.407 91.700 1.00 99.51 143 VAL A N 1
ATOM 5736 C CA . VAL B 1 53 ? -0.825 8.245 90.837 1.00 96.97 143 VAL A CA 1
ATOM 5737 C C . VAL B 1 53 ? 0.661 7.908 90.716 1.00 97.93 143 VAL A C 1
ATOM 5738 O O . VAL B 1 53 ? 1.521 8.790 90.783 1.00 100.34 143 VAL A O 1
ATOM 5742 N N . THR B 1 54 ? 0.956 6.621 90.568 1.00 92.03 144 THR A N 1
ATOM 5743 C CA . THR B 1 54 ? 2.329 6.159 90.420 1.00 90.82 144 THR A CA 1
ATOM 5744 C C . THR B 1 54 ? 2.450 5.265 89.193 1.00 92.91 144 THR A C 1
ATOM 5745 O O . THR B 1 54 ? 1.914 4.157 89.166 1.00 91.65 144 THR A O 1
ATOM 5749 N N . VAL B 1 55 ? 3.147 5.756 88.175 1.00 104.71 145 VAL A N 1
ATOM 5750 C CA . VAL B 1 55 ? 3.302 5.012 86.931 1.00 101.02 145 VAL A CA 1
ATOM 5751 C C . VAL B 1 55 ? 4.644 4.289 86.879 1.00 100.88 145 VAL A C 1
ATOM 5752 O O . VAL B 1 55 ? 5.700 4.919 86.815 1.00 101.89 145 VAL A O 1
ATOM 5756 N N . GLU B 1 56 ? 4.589 2.962 86.912 1.00 79.73 146 GLU A N 1
ATOM 5757 C CA . GLU B 1 56 ? 5.783 2.132 86.815 1.00 78.48 146 GLU A CA 1
ATOM 5758 C C . GLU B 1 56 ? 5.812 1.431 85.462 1.00 74.68 146 GLU A C 1
ATOM 5759 O O . GLU B 1 56 ? 4.833 1.471 84.718 1.00 72.31 146 GLU A O 1
ATOM 5765 N N . HIS B 1 57 ? 6.933 0.793 85.142 1.00 66.81 147 HIS A N 1
ATOM 5766 C CA . HIS B 1 57 ? 7.058 0.086 83.870 1.00 62.70 147 HIS A CA 1
ATOM 5767 C C . HIS B 1 57 ? 7.968 -1.138 83.965 1.00 59.29 147 HIS A C 1
ATOM 5768 O O . HIS B 1 57 ? 9.042 -1.167 83.368 1.00 59.84 147 HIS A O 1
ATOM 5775 N N . PRO B 1 58 ? 7.526 -2.166 84.704 1.00 58.88 148 PRO A N 1
ATOM 5776 C CA . PRO B 1 58 ? 8.356 -3.359 84.902 1.00 59.42 148 PRO A CA 1
ATOM 5777 C C . PRO B 1 58 ? 8.507 -4.184 83.628 1.00 61.25 148 PRO A C 1
ATOM 5778 O O . PRO B 1 58 ? 7.609 -4.190 82.786 1.00 59.62 148 PRO A O 1
ATOM 5782 N N . ASP B 1 59 ? 9.638 -4.869 83.493 1.00 77.70 149 ASP A N 1
ATOM 5783 C CA . ASP B 1 59 ? 9.861 -5.747 82.352 1.00 81.18 149 ASP A CA 1
ATOM 5784 C C . ASP B 1 59 ? 9.032 -7.020 82.491 1.00 79.26 149 ASP A C 1
ATOM 5785 O O . ASP B 1 59 ? 8.772 -7.479 83.605 1.00 79.57 149 ASP A O 1
ATOM 5790 N N . LYS B 1 60 ? 8.624 -7.577 81.352 1.00 81.01 150 LYS A N 1
ATOM 5791 C CA . LYS B 1 60 ? 7.780 -8.770 81.310 1.00 81.56 150 LYS A CA 1
ATOM 5792 C C . LYS B 1 60 ? 6.504 -8.581 82.131 1.00 84.73 150 LYS A C 1
ATOM 5793 O O . LYS B 1 60 ? 6.040 -9.508 82.796 1.00 85.30 150 LYS A O 1
ATOM 5795 N N . LEU B 1 61 ? 5.941 -7.376 82.073 1.00 114.48 151 LEU A N 1
ATOM 5796 C CA . LEU B 1 61 ? 4.781 -7.032 82.890 1.00 112.91 151 LEU A CA 1
ATOM 5797 C C . LEU B 1 61 ? 3.515 -7.735 82.411 1.00 111.29 151 LEU A C 1
ATOM 5798 O O . LEU B 1 61 ? 2.609 -7.990 83.204 1.00 111.60 151 LEU A O 1
ATOM 5803 N N . GLU B 1 62 ? 3.446 -8.049 81.119 1.00 81.92 152 GLU A N 1
ATOM 5804 C CA . GLU B 1 62 ? 2.281 -8.749 80.585 1.00 76.57 152 GLU A CA 1
ATOM 5805 C C . GLU B 1 62 ? 2.289 -10.198 81.059 1.00 76.21 152 GLU A C 1
ATOM 5806 O O . GLU B 1 62 ? 1.282 -10.900 80.969 1.00 75.09 152 GLU A O 1
ATOM 5812 N N . GLU B 1 63 ? 3.438 -10.636 81.565 1.00 63.94 153 GLU A N 1
ATOM 5813 C CA . GLU B 1 63 ? 3.550 -11.932 82.217 1.00 62.74 153 GLU A CA 1
ATOM 5814 C C . GLU B 1 63 ? 3.524 -11.755 83.731 1.00 62.52 153 GLU A C 1
ATOM 5815 O O . GLU B 1 63 ? 3.102 -12.649 84.465 1.00 62.06 153 GLU A O 1
ATOM 5821 N N . LYS B 1 64 ? 3.969 -10.589 84.191 1.00 78.60 154 LYS A N 1
ATOM 5822 C CA . LYS B 1 64 ? 4.065 -10.306 85.620 1.00 82.79 154 LYS A CA 1
ATOM 5823 C C . LYS B 1 64 ? 2.714 -9.934 86.226 1.00 83.35 154 LYS A C 1
ATOM 5824 O O . LYS B 1 64 ? 2.467 -10.177 87.406 1.00 85.93 154 LYS A O 1
ATOM 5826 N N . PHE B 1 65 ? 1.847 -9.337 85.416 1.00 64.70 155 PHE A N 1
ATOM 5827 C CA . PHE B 1 65 ? 0.517 -8.947 85.875 1.00 61.19 155 PHE A CA 1
ATOM 5828 C C . PHE B 1 65 ? -0.370 -10.136 86.271 1.00 59.09 155 PHE A C 1
ATOM 5829 O O . PHE B 1 65 ? -0.925 -10.139 87.368 1.00 57.39 155 PHE A O 1
ATOM 5837 N N . PRO B 1 66 ? -0.515 -11.147 85.389 1.00 63.00 156 PRO A N 1
ATOM 5838 C CA . PRO B 1 66 ? -1.462 -12.207 85.756 1.00 63.79 156 PRO A CA 1
ATOM 5839 C C . PRO B 1 66 ? -1.024 -13.039 86.957 1.00 65.00 156 PRO A C 1
ATOM 5840 O O . PRO B 1 66 ? -1.871 -13.663 87.596 1.00 63.26 156 PRO A O 1
ATOM 5844 N N . GLN B 1 67 ? 0.271 -13.046 87.261 1.00 73.74 157 GLN A N 1
ATOM 5845 C CA . GLN B 1 67 ? 0.779 -13.854 88.364 1.00 75.62 157 GLN A CA 1
ATOM 5846 C C . GLN B 1 67 ? 0.616 -13.136 89.709 1.00 73.66 157 GLN A C 1
ATOM 5847 O O . GLN B 1 67 ? 0.449 -13.781 90.744 1.00 72.60 157 GLN A O 1
ATOM 5853 N N . VAL B 1 68 ? 0.646 -11.804 89.691 1.00 68.71 158 VAL A N 1
ATOM 5854 C CA . VAL B 1 68 ? 0.480 -11.021 90.916 1.00 69.88 158 VAL A CA 1
ATOM 5855 C C . VAL B 1 68 ? -0.988 -10.696 91.179 1.00 68.11 158 VAL A C 1
ATOM 5856 O O . VAL B 1 68 ? -1.417 -10.604 92.328 1.00 71.21 158 VAL A O 1
ATOM 5860 N N . ALA B 1 69 ? -1.752 -10.519 90.107 1.00 58.77 159 ALA A N 1
ATOM 5861 C CA . ALA B 1 69 ? -3.169 -10.215 90.222 1.00 59.38 159 ALA A CA 1
ATOM 5862 C C . ALA B 1 69 ? -3.941 -11.433 90.691 1.00 59.86 159 ALA A C 1
ATOM 5863 O O . ALA B 1 69 ? -5.017 -11.309 91.278 1.00 59.29 159 ALA A O 1
ATOM 5865 N N . ALA B 1 70 ? -3.399 -12.612 90.417 1.00 74.12 160 ALA A N 1
ATOM 5866 C CA . ALA B 1 70 ? -4.043 -13.846 90.836 1.00 73.97 160 ALA A CA 1
ATOM 5867 C C . ALA B 1 70 ? -4.063 -13.932 92.353 1.00 77.04 160 ALA A C 1
ATOM 5868 O O . ALA B 1 70 ? -5.030 -14.399 92.944 1.00 77.60 160 ALA A O 1
ATOM 5870 N N . THR B 1 71 ? -2.980 -13.474 92.974 1.00 80.30 161 THR A N 1
ATOM 5871 C CA . THR B 1 71 ? -2.893 -13.442 94.427 1.00 81.96 161 THR A CA 1
ATOM 5872 C C . THR B 1 71 ? -3.683 -12.264 94.985 1.00 84.91 161 THR A C 1
ATOM 5873 O O . THR B 1 71 ? -4.171 -12.314 96.111 1.00 89.15 161 THR A O 1
ATOM 5877 N N . GLY B 1 72 ? -3.795 -11.207 94.191 1.00 65.39 162 GLY A N 1
ATOM 5878 C CA . GLY B 1 72 ? -4.477 -10.003 94.614 1.00 64.43 162 GLY A CA 1
ATOM 5879 C C . GLY B 1 72 ? -3.661 -8.756 94.346 1.00 65.62 162 GLY A C 1
ATOM 5880 O O . GLY B 1 72 ? -3.996 -7.954 93.475 1.00 63.53 162 GLY A O 1
ATOM 5881 N N . ASP B 1 73 ? -2.575 -8.601 95.092 1.00 122.97 163 ASP A N 1
ATOM 5882 C CA . ASP B 1 73 ? -1.802 -7.370 95.048 1.00 127.18 163 ASP A CA 1
ATOM 5883 C C . ASP B 1 73 ? -1.227 -7.161 93.655 1.00 127.38 163 ASP A C 1
ATOM 5884 O O . ASP B 1 73 ? -0.801 -8.105 92.996 1.00 128.32 163 ASP A O 1
ATOM 5889 N N . GLY B 1 74 ? -1.258 -5.917 93.197 1.00 84.71 164 GLY A N 1
ATOM 5890 C CA . GLY B 1 74 ? -0.806 -5.586 91.863 1.00 81.95 164 GLY A CA 1
ATOM 5891 C C . GLY B 1 74 ? -1.168 -4.161 91.517 1.00 80.63 164 GLY A C 1
ATOM 5892 O O . GLY B 1 74 ? -1.558 -3.390 92.392 1.00 83.07 164 GLY A O 1
ATOM 5893 N N . PRO B 1 75 ? -1.035 -3.797 90.236 1.00 66.59 165 PRO A N 1
ATOM 5894 C CA . PRO B 1 75 ? -1.421 -2.457 89.792 1.00 63.97 165 PRO A CA 1
ATOM 5895 C C . PRO B 1 75 ? -2.934 -2.319 89.742 1.00 61.43 165 PRO A C 1
ATOM 5896 O O . PRO B 1 75 ? -3.626 -3.315 89.528 1.00 59.08 165 PRO A O 1
ATOM 5900 N N . ASP B 1 76 ? -3.440 -1.109 89.948 1.00 71.25 166 ASP A N 1
ATOM 5901 C CA . ASP B 1 76 ? -4.865 -0.856 89.801 1.00 71.01 166 ASP A CA 1
ATOM 5902 C C . ASP B 1 76 ? -5.243 -0.845 88.324 1.00 69.78 166 ASP A C 1
ATOM 5903 O O . ASP B 1 76 ? -6.312 -1.319 87.941 1.00 68.46 166 ASP A O 1
ATOM 5908 N N . ILE B 1 77 ? -4.352 -0.299 87.501 1.00 69.13 167 ILE A N 1
ATOM 5909 C CA . ILE B 1 77 ? -4.587 -0.181 86.066 1.00 67.92 167 ILE A CA 1
ATOM 5910 C C . ILE B 1 77 ? -3.428 -0.777 85.267 1.00 65.42 167 ILE A C 1
ATOM 5911 O O . ILE B 1 77 ? -2.264 -0.573 85.609 1.00 65.04 167 ILE A O 1
ATOM 5916 N N . ILE B 1 78 ? -3.747 -1.515 84.207 1.00 63.50 168 ILE A N 1
ATOM 5917 C CA . ILE B 1 78 ? -2.716 -2.061 83.329 1.00 61.27 168 ILE A CA 1
ATOM 5918 C C . ILE B 1 78 ? -2.952 -1.692 81.864 1.00 63.88 168 ILE A C 1
ATOM 5919 O O . ILE B 1 78 ? -4.043 -1.888 81.327 1.00 66.03 168 ILE A O 1
ATOM 5924 N N . PHE B 1 79 ? -1.921 -1.144 81.228 1.00 62.94 169 PHE A N 1
ATOM 5925 C CA . PHE B 1 79 ? -1.961 -0.857 79.799 1.00 61.76 169 PHE A CA 1
ATOM 5926 C C . PHE B 1 79 ? -1.239 -1.945 79.013 1.00 62.86 169 PHE A C 1
ATOM 5927 O O . PHE B 1 79 ? -0.144 -2.366 79.392 1.00 64.07 169 PHE A O 1
ATOM 5935 N N . TRP B 1 80 ? -1.852 -2.390 77.920 1.00 60.71 170 TRP A N 1
ATOM 5936 C CA . TRP B 1 80 ? -1.235 -3.357 77.016 1.00 57.77 170 TRP A CA 1
ATOM 5937 C C . TRP B 1 80 ? -2.072 -3.485 75.747 1.00 57.95 170 TRP A C 1
ATOM 5938 O O . TRP B 1 80 ? -3.190 -2.973 75.684 1.00 61.68 170 TRP A O 1
ATOM 5949 N N . ALA B 1 81 ? -1.525 -4.151 74.734 1.00 44.46 171 ALA A N 1
ATOM 5950 C CA . ALA B 1 81 ? -2.287 -4.456 73.531 1.00 44.13 171 ALA A CA 1
ATOM 5951 C C . ALA B 1 81 ? -3.464 -5.353 73.895 1.00 43.91 171 ALA A C 1
ATOM 5952 O O . ALA B 1 81 ? -3.376 -6.158 74.823 1.00 43.71 171 ALA A O 1
ATOM 5954 N N . HIS B 1 82 ? -4.560 -5.211 73.160 1.00 56.59 172 HIS A N 1
ATOM 5955 C CA . HIS B 1 82 ? -5.823 -5.859 73.505 1.00 58.05 172 HIS A CA 1
ATOM 5956 C C . HIS B 1 82 ? -5.776 -7.389 73.494 1.00 58.30 172 HIS A C 1
ATOM 5957 O O . HIS B 1 82 ? -6.591 -8.040 74.148 1.00 60.98 172 HIS A O 1
ATOM 5964 N N . ASP B 1 83 ? -4.828 -7.957 72.754 1.00 43.06 173 ASP A N 1
ATOM 5965 C CA . ASP B 1 83 ? -4.791 -9.401 72.518 1.00 41.87 173 ASP A CA 1
ATOM 5966 C C . ASP B 1 83 ? -4.618 -10.232 73.788 1.00 41.38 173 ASP A C 1
ATOM 5967 O O . ASP B 1 83 ? -4.890 -11.432 73.791 1.00 43.20 173 ASP A O 1
ATOM 5972 N N . ARG B 1 84 ? -4.164 -9.594 74.861 1.00 45.07 174 ARG A N 1
ATOM 5973 C CA . ARG B 1 84 ? -3.845 -10.302 76.096 1.00 45.55 174 ARG A CA 1
ATOM 5974 C C . ARG B 1 84 ? -4.985 -10.275 77.109 1.00 48.79 174 ARG A C 1
ATOM 5975 O O . ARG B 1 84 ? -5.022 -11.087 78.034 1.00 49.48 174 ARG A O 1
ATOM 5983 N N . PHE B 1 85 ? -5.917 -9.347 76.925 1.00 46.79 175 PHE A N 1
ATOM 5984 C CA . PHE B 1 85 ? -6.942 -9.075 77.929 1.00 46.44 175 PHE A CA 1
ATOM 5985 C C . PHE B 1 85 ? -8.007 -10.165 78.029 1.00 43.00 175 PHE A C 1
ATOM 5986 O O . PHE B 1 85 ? -8.676 -10.288 79.054 1.00 43.35 175 PHE A O 1
ATOM 5994 N N . GLY B 1 86 ? -8.162 -10.954 76.972 1.00 44.47 176 GLY A N 1
ATOM 5995 C CA . GLY B 1 86 ? -9.114 -12.050 76.989 1.00 44.68 176 GLY A CA 1
ATOM 5996 C C . GLY B 1 86 ? -8.731 -13.110 78.002 1.00 46.50 176 GLY A C 1
ATOM 5997 O O . GLY B 1 86 ? -9.574 -13.593 78.757 1.00 48.75 176 GLY A O 1
ATOM 5998 N N . GLY B 1 87 ? -7.452 -13.470 78.014 1.00 51.45 177 GLY A N 1
ATOM 5999 C CA . GLY B 1 87 ? -6.931 -14.399 78.999 1.00 52.60 177 GLY A CA 1
ATOM 6000 C C . GLY B 1 87 ? -7.036 -13.816 80.395 1.00 54.90 177 GLY A C 1
ATOM 6001 O O . GLY B 1 87 ? -7.295 -14.533 81.362 1.00 57.76 177 GLY A O 1
ATOM 6002 N N . TYR B 1 88 ? -6.832 -12.506 80.496 1.00 47.71 178 TYR A N 1
ATOM 6003 C CA . TYR B 1 88 ? -7.010 -11.798 81.758 1.00 46.03 178 TYR A CA 1
ATOM 6004 C C . TYR B 1 88 ? -8.469 -11.867 82.200 1.00 44.15 178 TYR A C 1
ATOM 6005 O O . TYR B 1 88 ? -8.764 -12.076 83.377 1.00 42.83 178 TYR A O 1
ATOM 6014 N N . ALA B 1 89 ? -9.376 -11.692 81.243 1.00 44.67 179 ALA A N 1
ATOM 6015 C CA . ALA B 1 89 ? -10.807 -11.690 81.521 1.00 48.05 179 ALA A CA 1
ATOM 6016 C C . ALA B 1 89 ? -11.294 -13.053 81.998 1.00 50.66 179 ALA A C 1
ATOM 6017 O O . ALA B 1 89 ? -12.141 -13.139 82.887 1.00 52.33 179 ALA A O 1
ATOM 6019 N N . GLN B 1 90 ? -10.759 -14.114 81.399 1.00 59.18 180 GLN A N 1
ATOM 6020 C CA . GLN B 1 90 ? -11.149 -15.474 81.755 1.00 61.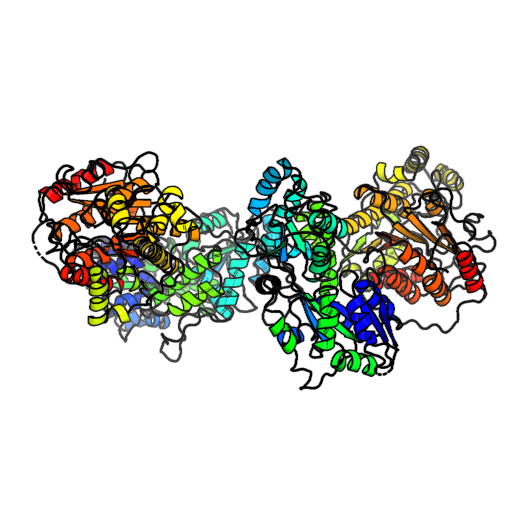74 180 GLN A CA 1
ATOM 6021 C C . GLN B 1 90 ? -10.880 -15.769 83.221 1.00 63.43 180 GLN A C 1
ATOM 6022 O O . GLN B 1 90 ? -11.772 -16.200 83.952 1.00 69.15 180 GLN A O 1
ATOM 6028 N N . SER B 1 91 ? -9.648 -15.524 83.649 1.00 49.01 181 SER A N 1
ATOM 6029 C CA . SER B 1 91 ? -9.256 -15.769 85.029 1.00 47.38 181 SER A CA 1
ATOM 6030 C C . SER B 1 91 ? -9.953 -14.805 85.986 1.00 50.44 181 SER A C 1
ATOM 6031 O O . SER B 1 91 ? -9.971 -15.024 87.197 1.00 51.23 181 SER A O 1
ATOM 6034 N N . GLY B 1 92 ? -10.529 -13.742 85.434 1.00 62.17 182 GLY A N 1
ATOM 6035 C CA . GLY B 1 92 ? -11.228 -12.751 86.230 1.00 64.97 182 GLY A CA 1
ATOM 6036 C C . GLY B 1 92 ? -10.271 -11.796 86.915 1.00 67.26 182 GLY A C 1
ATOM 6037 O O . GLY B 1 92 ? -10.415 -11.498 88.100 1.00 70.47 182 GLY A O 1
ATOM 6038 N N . LEU B 1 93 ? -9.287 -11.316 86.163 1.00 66.78 183 LEU A N 1
ATOM 6039 C CA . LEU B 1 93 ? -8.305 -10.384 86.698 1.00 64.87 183 LEU A CA 1
ATOM 6040 C C . LEU B 1 93 ? -8.706 -8.949 86.370 1.00 66.90 183 LEU A C 1
ATOM 6041 O O . LEU B 1 93 ? -8.215 -7.999 86.978 1.00 67.46 183 LEU A O 1
ATOM 6046 N N . LEU B 1 94 ? -9.610 -8.806 85.406 1.00 74.22 184 LEU A N 1
ATOM 6047 C CA . LEU B 1 94 ? -10.140 -7.501 85.032 1.00 74.78 184 LEU A CA 1
ATOM 6048 C C . LEU B 1 94 ? -11.531 -7.303 85.623 1.00 77.01 184 LEU A C 1
ATOM 6049 O O . LEU B 1 94 ? -12.244 -8.269 85.884 1.00 77.66 184 LEU A O 1
ATOM 6054 N N . ALA B 1 95 ? -11.917 -6.050 85.832 1.00 69.33 185 ALA A N 1
ATOM 6055 C CA . ALA B 1 95 ? -13.262 -5.744 86.299 1.00 69.43 185 ALA A CA 1
ATOM 6056 C C . ALA B 1 95 ? -14.092 -5.225 85.143 1.00 70.62 185 ALA A C 1
ATOM 6057 O O . ALA B 1 95 ? -13.567 -4.568 84.248 1.00 72.45 185 ALA A O 1
ATOM 6059 N N . GLU B 1 96 ? -15.386 -5.516 85.154 1.00 74.41 186 GLU A N 1
ATOM 6060 C CA . GLU B 1 96 ? -16.246 -5.047 84.082 1.00 76.12 186 GLU A CA 1
ATOM 6061 C C . GLU B 1 96 ? -16.417 -3.546 84.215 1.00 82.37 186 GL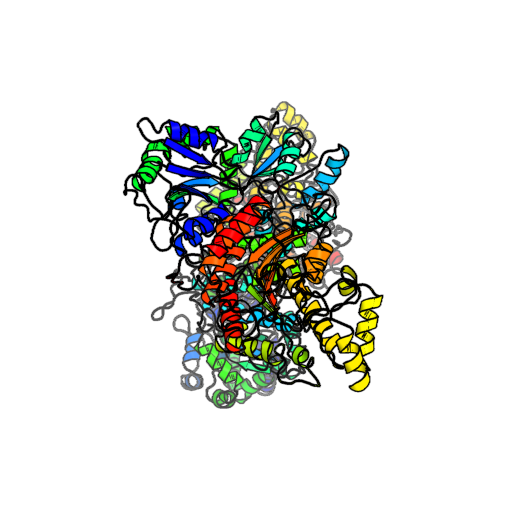U A C 1
ATOM 6062 O O . GLU B 1 96 ? -16.843 -3.057 85.258 1.00 86.64 186 GLU A O 1
ATOM 6068 N N . ILE B 1 97 ? -16.064 -2.815 83.167 1.00 78.98 187 ILE A N 1
ATOM 6069 C CA . ILE B 1 97 ? -16.142 -1.367 83.216 1.00 78.26 187 ILE A CA 1
ATOM 6070 C C . ILE B 1 97 ? -17.499 -0.932 82.711 1.00 77.10 187 ILE A C 1
ATOM 6071 O O . ILE B 1 97 ? -18.105 -1.617 81.889 1.00 76.35 187 ILE A O 1
ATOM 6076 N N . THR B 1 98 ? -17.982 0.204 83.202 1.00 66.20 188 THR A N 1
ATOM 6077 C CA . THR B 1 98 ? -19.271 0.712 82.748 1.00 70.66 188 THR A CA 1
ATOM 6078 C C . THR B 1 98 ? -19.207 2.162 82.285 1.00 72.19 188 THR A C 1
ATOM 6079 O O . THR B 1 98 ? -19.497 3.089 83.040 1.00 73.54 188 THR A O 1
ATOM 6083 N N . PRO B 1 99 ? -18.812 2.361 81.025 1.00 81.76 189 PRO A N 1
ATOM 6084 C CA . PRO B 1 99 ? -18.875 3.701 80.448 1.00 82.45 189 PRO A CA 1
ATOM 6085 C C . PRO B 1 99 ? -20.274 3.938 79.949 1.00 84.47 189 PRO A C 1
ATOM 6086 O O . PRO B 1 99 ? -20.878 3.021 79.401 1.00 83.86 189 PRO A O 1
ATOM 6090 N N . ASP B 1 100 ? -20.789 5.138 80.170 1.00 107.77 190 ASP A N 1
ATOM 6091 C CA . ASP B 1 100 ? -22.161 5.439 79.818 1.00 110.84 190 ASP A CA 1
ATOM 6092 C C . ASP B 1 100 ? -22.302 5.476 78.312 1.00 112.23 190 ASP A C 1
ATOM 6093 O O . ASP B 1 100 ? -21.313 5.644 77.598 1.00 112.06 190 ASP A O 1
ATOM 6098 N N . LYS B 1 101 ? -23.530 5.341 77.826 1.00 96.33 191 LYS A N 1
ATOM 6099 C CA . LYS B 1 101 ? -23.790 5.444 76.400 1.00 96.18 191 LYS A CA 1
ATOM 6100 C C . LYS B 1 101 ? -23.667 6.902 75.958 1.00 97.81 191 LYS A C 1
ATOM 6101 O O . LYS B 1 101 ? -24.485 7.410 75.191 1.00 101.65 191 LYS A O 1
ATOM 6107 N N . ALA B 1 102 ? -22.643 7.571 76.474 1.00 89.25 192 ALA A N 1
ATOM 6108 C CA . ALA B 1 102 ? -22.325 8.941 76.110 1.00 88.45 192 ALA A CA 1
ATOM 6109 C C . ALA B 1 102 ? -20.821 9.041 75.928 1.00 88.61 192 ALA A C 1
ATOM 6110 O O . ALA B 1 102 ? -20.327 9.604 74.952 1.00 90.19 192 ALA A O 1
ATOM 6112 N N . PHE B 1 103 ? -20.096 8.489 76.890 1.00 89.75 193 PHE A N 1
ATOM 6113 C CA . PHE B 1 103 ? -18.652 8.388 76.791 1.00 87.67 193 PHE A CA 1
ATOM 6114 C C . PHE B 1 103 ? -18.317 7.267 75.827 1.00 86.81 193 PHE A C 1
ATOM 6115 O O . PHE B 1 103 ? -17.291 7.288 75.146 1.00 86.23 193 PHE A O 1
ATOM 6123 N N . GLN B 1 104 ? -19.205 6.283 75.777 1.00 79.63 194 GLN A N 1
ATOM 6124 C CA . GLN B 1 104 ? -18.996 5.103 74.958 1.00 78.40 194 GLN A CA 1
ATOM 6125 C C . GLN B 1 104 ? -19.085 5.433 73.469 1.00 78.13 194 GLN A C 1
ATOM 6126 O O . GLN B 1 104 ? -18.736 4.613 72.619 1.00 74.21 194 GLN A O 1
ATOM 6132 N N . ASP B 1 105 ? -19.537 6.646 73.162 1.00 92.41 195 ASP A N 1
ATOM 6133 C CA . ASP B 1 105 ? -19.679 7.092 71.781 1.00 92.80 195 ASP A CA 1
ATOM 6134 C C . ASP B 1 105 ? -18.513 7.954 71.312 1.00 91.78 195 ASP A C 1
ATOM 6135 O O . ASP B 1 105 ? -18.359 8.207 70.119 1.00 91.56 195 ASP A O 1
ATOM 6140 N N . LYS B 1 106 ? -17.706 8.414 72.259 1.00 87.52 196 LYS A N 1
ATOM 6141 C CA . LYS B 1 106 ? -16.568 9.265 71.942 1.00 85.29 196 LYS A CA 1
ATOM 6142 C C . LYS B 1 106 ? -15.561 8.551 71.053 1.00 83.51 196 LYS A C 1
ATOM 6143 O O . LYS B 1 106 ? -14.937 9.166 70.190 1.00 82.23 196 LYS A O 1
ATOM 6149 N N . LEU B 1 107 ? -15.408 7.248 71.267 1.00 84.93 197 LEU A N 1
ATOM 6150 C CA . LEU B 1 107 ? -14.382 6.480 70.569 1.00 83.61 197 LEU A CA 1
ATOM 6151 C C . LEU B 1 107 ? -14.945 5.697 69.389 1.00 81.89 197 LEU A C 1
ATOM 6152 O O . LEU B 1 107 ? -16.146 5.425 69.330 1.00 81.87 197 LEU A O 1
ATOM 6157 N N . TYR B 1 108 ? -14.069 5.340 68.453 1.00 75.80 198 TYR A N 1
ATOM 6158 C CA . TYR B 1 108 ? -14.474 4.560 67.292 1.00 73.77 198 TYR A CA 1
ATOM 6159 C C . TYR B 1 108 ? -15.014 3.207 67.738 1.00 74.24 198 TYR A C 1
ATOM 6160 O O . TYR B 1 108 ? -14.437 2.564 68.614 1.00 73.10 198 TYR A O 1
ATOM 6169 N N . PRO B 1 109 ? -16.127 2.770 67.131 1.00 69.29 199 PRO A N 1
ATOM 6170 C CA . PRO B 1 109 ? -16.799 1.530 67.534 1.00 68.37 199 PRO A CA 1
ATOM 6171 C C . PRO B 1 109 ? -15.953 0.274 67.329 1.00 67.76 199 PRO A C 1
ATOM 6172 O O . PRO B 1 109 ? -16.089 -0.671 68.105 1.00 68.46 199 PRO A O 1
ATOM 6176 N N . PHE B 1 110 ? -15.093 0.262 66.315 1.00 78.00 200 PHE A N 1
ATOM 6177 C CA . PHE B 1 110 ? -14.311 -0.936 66.013 1.00 78.83 200 PHE A CA 1
ATOM 6178 C C . PHE B 1 110 ? -13.201 -1.159 67.037 1.00 77.89 200 PHE A C 1
ATOM 6179 O O . PHE B 1 110 ? -12.677 -2.265 67.163 1.00 78.13 200 PHE A O 1
ATOM 6187 N N . THR B 1 111 ? -12.844 -0.105 67.764 1.00 66.29 201 THR A N 1
ATOM 6188 C CA . THR B 1 111 ? -11.847 -0.215 68.823 1.00 60.31 201 THR A CA 1
ATOM 6189 C C . THR B 1 111 ? -12.486 -0.778 70.087 1.00 60.39 201 THR A C 1
ATOM 6190 O O . THR B 1 111 ? -11.796 -1.290 70.969 1.00 58.23 201 THR A O 1
ATOM 6194 N N . TRP B 1 112 ? -13.808 -0.674 70.171 1.00 68.81 202 TRP A N 1
ATOM 6195 C CA . TRP B 1 112 ? -14.543 -1.185 71.321 1.00 70.31 202 TRP A CA 1
ATOM 6196 C C . TRP B 1 112 ? -14.718 -2.698 71.249 1.00 69.32 202 TRP A C 1
ATOM 6197 O O . TRP B 1 112 ? -14.809 -3.368 72.276 1.00 69.51 202 TRP A O 1
ATOM 6208 N N . ASP B 1 113 ? -14.774 -3.236 70.036 1.00 57.66 203 ASP A N 1
ATOM 6209 C CA . ASP B 1 113 ? -14.927 -4.673 69.867 1.00 58.19 203 ASP A CA 1
ATOM 6210 C C . ASP B 1 113 ? -13.633 -5.389 70.235 1.00 55.83 203 ASP A C 1
ATOM 6211 O O . ASP B 1 113 ? -13.635 -6.580 70.547 1.00 54.71 203 ASP A O 1
ATOM 6216 N N . ALA B 1 114 ? -12.529 -4.649 70.206 1.00 58.08 204 ALA A N 1
ATOM 6217 C CA . ALA B 1 114 ? -11.227 -5.203 70.552 1.00 57.18 204 ALA A CA 1
ATOM 6218 C C . ALA B 1 114 ? -11.121 -5.462 72.050 1.00 58.20 204 ALA A C 1
ATOM 6219 O O . ALA B 1 114 ? -10.277 -6.240 72.494 1.00 57.69 204 ALA A O 1
ATOM 6221 N N . VAL B 1 115 ? -11.980 -4.809 72.825 1.00 69.80 205 VAL A N 1
ATOM 6222 C CA . VAL B 1 115 ? -11.965 -4.967 74.275 1.00 69.92 205 VAL A CA 1
ATOM 6223 C C . VAL B 1 115 ? -13.259 -5.590 74.794 1.00 71.97 205 VAL A C 1
ATOM 6224 O O . VAL B 1 115 ? -13.609 -5.427 75.964 1.00 75.27 205 VAL A O 1
ATOM 6228 N N . ARG B 1 116 ? -13.967 -6.306 73.926 1.00 55.69 206 ARG A N 1
ATOM 6229 C CA . ARG B 1 116 ? -15.173 -7.012 74.342 1.00 54.51 206 ARG A CA 1
ATOM 6230 C C . ARG B 1 116 ? -14.942 -8.520 74.375 1.00 51.54 206 ARG A C 1
ATOM 6231 O O . ARG B 1 116 ? -14.649 -9.137 73.350 1.00 50.90 206 ARG A O 1
ATOM 6239 N N . TYR B 1 117 ? -15.073 -9.105 75.560 1.00 51.80 207 TYR A N 1
ATOM 6240 C CA . TYR B 1 117 ? -14.924 -10.545 75.723 1.00 51.07 207 TYR A CA 1
ATOM 6241 C C . TYR B 1 117 ? -16.190 -11.140 76.330 1.00 53.74 207 TYR A C 1
ATOM 6242 O O . TYR B 1 117 ? -16.508 -10.885 77.492 1.00 53.28 207 TYR A O 1
ATOM 6251 N N . ASN B 1 118 ? -16.901 -11.933 75.531 1.00 68.32 208 ASN A N 1
ATOM 6252 C CA . ASN B 1 118 ? -18.188 -12.507 75.921 1.00 74.35 208 ASN A CA 1
ATOM 6253 C C . ASN B 1 118 ? -19.178 -11.448 76.398 1.00 77.25 208 ASN A C 1
ATOM 6254 O O . ASN B 1 118 ? -19.579 -11.436 77.562 1.00 79.91 208 ASN A O 1
ATOM 6259 N N . GLY B 1 119 ? -19.562 -10.558 75.487 1.00 78.56 209 GLY A N 1
ATOM 6260 C CA . GLY B 1 119 ? -20.538 -9.526 75.782 1.00 79.72 209 GLY A CA 1
ATOM 6261 C C . GLY B 1 119 ? -19.980 -8.349 76.560 1.00 80.91 209 GLY A C 1
ATOM 6262 O O . GLY B 1 119 ? -20.115 -7.197 76.145 1.00 83.77 209 GLY A O 1
ATOM 6263 N N . LYS B 1 120 ? -19.348 -8.641 77.693 1.00 76.27 210 LYS A N 1
ATOM 6264 C CA . LYS B 1 120 ? -18.832 -7.609 78.586 1.00 74.75 210 LYS A CA 1
ATOM 6265 C C . LYS B 1 120 ? -17.634 -6.851 78.016 1.00 71.94 210 LYS A C 1
ATOM 6266 O O . LYS B 1 120 ? -16.704 -7.453 77.476 1.00 70.16 210 LYS A O 1
ATOM 6272 N N . LEU B 1 121 ? -17.663 -5.527 78.140 1.00 66.30 211 LEU A N 1
ATOM 6273 C CA . LEU B 1 121 ? -16.479 -4.710 77.899 1.00 63.81 211 LEU A CA 1
ATOM 6274 C C . LEU B 1 121 ? -15.544 -4.868 79.092 1.00 62.67 211 LEU A C 1
ATOM 6275 O O . LEU B 1 121 ? -15.993 -4.862 80.240 1.00 62.99 211 LEU A O 1
ATOM 6280 N N . ILE B 1 122 ? -14.249 -5.013 78.832 1.00 57.54 212 ILE A N 1
ATOM 6281 C CA . ILE B 1 122 ? -13.304 -5.319 79.901 1.00 54.11 212 ILE A CA 1
ATOM 6282 C C . ILE B 1 122 ? -12.128 -4.352 79.980 1.00 55.97 212 ILE A C 1
ATOM 6283 O O . ILE B 1 122 ? -11.327 -4.422 80.913 1.00 57.76 212 ILE A O 1
ATOM 6288 N N . ALA B 1 123 ? -12.020 -3.454 79.007 1.00 64.25 213 ALA A N 1
ATOM 6289 C CA . ALA B 1 123 ? -10.915 -2.501 78.990 1.00 63.52 213 ALA A CA 1
ATOM 6290 C C . ALA B 1 123 ? -11.260 -1.249 78.191 1.00 67.83 213 ALA A C 1
ATOM 6291 O O . ALA B 1 123 ? -12.218 -1.237 77.419 1.00 73.22 213 ALA A O 1
ATOM 6293 N N . TYR B 1 124 ? -10.477 -0.194 78.392 1.00 52.19 214 TYR A N 1
ATOM 6294 C CA . TYR B 1 124 ? -10.651 1.047 77.648 1.00 52.59 214 TYR A CA 1
ATOM 6295 C C . TYR B 1 124 ? -9.682 1.114 76.473 1.00 52.08 214 TYR A C 1
ATOM 6296 O O . TYR B 1 124 ? -8.468 1.152 76.671 1.00 51.98 214 TYR A O 1
ATOM 6305 N N . PRO B 1 125 ? -10.217 1.133 75.243 1.00 66.92 215 PRO A N 1
ATOM 6306 C CA . PRO B 1 125 ? -9.380 1.231 74.041 1.00 66.37 215 PRO A CA 1
ATOM 6307 C C . PRO B 1 125 ? -8.675 2.583 73.942 1.00 66.85 215 PRO A C 1
ATOM 6308 O O . PRO B 1 125 ? -9.334 3.623 73.890 1.00 68.77 215 PRO A O 1
ATOM 6312 N N . ILE B 1 126 ? -7.346 2.562 73.922 1.00 55.13 216 ILE A N 1
ATOM 6313 C CA . ILE B 1 126 ? -6.562 3.791 73.869 1.00 55.62 216 ILE A CA 1
ATOM 6314 C C . ILE B 1 126 ? -6.221 4.180 72.434 1.00 58.49 216 ILE A C 1
ATOM 6315 O O . ILE B 1 126 ? -6.811 5.106 71.879 1.00 61.01 216 ILE A O 1
ATOM 6320 N N . ALA B 1 127 ? -5.270 3.469 71.836 1.00 64.98 217 ALA A N 1
ATOM 6321 C CA . ALA B 1 127 ? -4.796 3.815 70.501 1.00 66.55 217 ALA A CA 1
ATOM 6322 C C . ALA B 1 127 ? -4.552 2.584 69.636 1.00 67.64 217 ALA A C 1
ATOM 6323 O O . ALA B 1 127 ? -4.134 1.537 70.129 1.00 69.54 217 ALA A O 1
ATOM 6325 N N . VAL B 1 128 ? -4.811 2.724 68.339 1.00 65.87 218 VAL A N 1
ATOM 6326 C CA . VAL B 1 128 ? -4.596 1.643 67.386 1.00 62.52 218 VAL A CA 1
ATOM 6327 C C . VAL B 1 128 ? -3.180 1.687 66.825 1.00 61.18 218 VAL A C 1
ATOM 6328 O O . VAL B 1 128 ? -2.839 2.584 66.053 1.00 61.27 218 VAL A O 1
ATOM 6332 N N . GLU B 1 129 ? -2.360 0.717 67.214 1.00 56.58 219 GLU A N 1
ATOM 6333 C CA . GLU B 1 129 ? -0.968 0.680 66.780 1.00 57.44 219 GLU A CA 1
ATOM 6334 C C . GLU B 1 129 ? -0.725 -0.422 65.750 1.00 55.78 219 GLU A C 1
ATOM 6335 O O . GLU B 1 129 ? -1.339 -1.489 65.805 1.00 55.18 219 GLU A O 1
ATOM 6341 N N . ALA B 1 130 ? 0.168 -0.151 64.804 1.00 55.01 220 ALA A N 1
ATOM 6342 C CA . ALA B 1 130 ? 0.496 -1.111 63.758 1.00 54.65 220 ALA A CA 1
ATOM 6343 C C . ALA B 1 130 ? 1.913 -0.891 63.236 1.00 57.66 220 ALA A C 1
ATOM 6344 O O . ALA B 1 130 ? 2.434 0.224 63.275 1.00 59.42 220 ALA A O 1
ATOM 6346 N N . LEU B 1 131 ? 2.530 -1.962 62.746 1.00 58.55 221 LEU A N 1
ATOM 6347 C CA . LEU B 1 131 ? 3.898 -1.899 62.243 1.00 57.73 221 LEU A CA 1
ATOM 6348 C C . LEU B 1 131 ? 3.979 -1.218 60.883 1.00 56.53 221 LEU A C 1
ATOM 6349 O O . LEU B 1 131 ? 3.100 -1.384 60.037 1.00 56.36 221 LEU A O 1
ATOM 6354 N N . SER B 1 132 ? 5.046 -0.454 60.683 1.00 56.00 222 SER A N 1
ATOM 6355 C CA . SER B 1 132 ? 5.293 0.209 59.410 1.00 57.07 222 SER A CA 1
ATOM 6356 C C . SER B 1 132 ? 6.756 0.063 59.019 1.00 55.89 222 SER A C 1
ATOM 6357 O O . SER B 1 132 ? 7.605 -0.232 59.860 1.00 55.85 222 SER A O 1
ATOM 6360 N N . LEU B 1 133 ? 7.047 0.261 57.739 1.00 49.10 223 LEU A N 1
ATOM 6361 C CA . LEU B 1 133 ? 8.427 0.267 57.278 1.00 48.97 223 LEU A CA 1
ATOM 6362 C C . LEU B 1 133 ? 9.015 1.663 57.437 1.00 50.85 223 LEU A C 1
ATOM 6363 O O . LEU B 1 133 ? 8.439 2.647 56.973 1.00 52.77 223 LEU A O 1
ATOM 6368 N N . ILE B 1 134 ? 10.159 1.740 58.106 1.00 63.50 224 ILE A N 1
ATOM 6369 C CA . ILE B 1 134 ? 10.825 3.013 58.352 1.00 65.35 224 ILE A CA 1
ATOM 6370 C C . ILE B 1 134 ? 12.209 3.001 57.717 1.00 69.17 224 ILE A C 1
ATOM 6371 O O . ILE B 1 134 ? 12.985 2.070 57.929 1.00 70.62 224 ILE A O 1
ATOM 6376 N N . TYR B 1 135 ? 12.519 4.030 56.937 1.00 64.03 225 TYR A N 1
ATOM 6377 C CA . TYR B 1 135 ? 13.766 4.038 56.181 1.00 64.74 225 TYR A CA 1
ATOM 6378 C C . TYR B 1 135 ? 14.527 5.352 56.289 1.00 65.35 225 TYR A C 1
ATOM 6379 O O . TYR B 1 135 ? 14.037 6.326 56.858 1.00 64.90 225 TYR A O 1
ATOM 6388 N N . ASN B 1 136 ? 15.733 5.362 55.731 1.00 75.82 226 ASN A N 1
ATOM 6389 C CA . ASN B 1 136 ? 16.563 6.557 55.700 1.00 77.38 226 ASN A CA 1
ATOM 6390 C C . ASN B 1 136 ? 16.490 7.215 54.326 1.00 77.62 226 ASN A C 1
ATOM 6391 O O . ASN B 1 136 ? 16.885 6.617 53.325 1.00 78.36 226 ASN A O 1
ATOM 6396 N N . LYS B 1 137 ? 15.974 8.439 54.279 1.00 66.35 227 LYS A N 1
ATOM 6397 C CA . LYS B 1 137 ? 15.799 9.146 53.013 1.00 68.13 227 LYS A CA 1
ATOM 6398 C C . LYS B 1 137 ? 17.141 9.459 52.358 1.00 71.74 227 LYS A C 1
ATOM 6399 O O . LYS B 1 137 ? 17.245 9.524 51.134 1.00 72.58 227 LYS A O 1
ATOM 6405 N N . ASP B 1 138 ? 18.166 9.644 53.183 1.00 89.37 228 ASP A N 1
ATOM 6406 C CA . ASP B 1 138 ? 19.484 10.027 52.691 1.00 91.13 228 ASP A CA 1
ATOM 6407 C C . ASP B 1 138 ? 20.300 8.824 52.225 1.00 90.36 228 ASP A C 1
ATOM 6408 O O . ASP B 1 138 ? 21.206 8.962 51.403 1.00 92.61 228 ASP A O 1
ATOM 6413 N N . LEU B 1 139 ? 19.978 7.646 52.750 1.00 78.51 229 LEU A N 1
ATOM 6414 C CA . LEU B 1 139 ? 20.616 6.413 52.302 1.00 75.57 229 LEU A CA 1
ATOM 6415 C C . LEU B 1 139 ? 19.778 5.736 51.227 1.00 75.38 229 LEU A C 1
ATOM 6416 O O . LEU B 1 139 ? 20.310 5.151 50.283 1.00 74.00 229 LEU A O 1
ATOM 6421 N N . LEU B 1 140 ? 18.462 5.826 51.379 1.00 89.50 230 LEU A N 1
ATOM 6422 C CA . LEU B 1 140 ? 17.531 5.165 50.474 1.00 91.71 230 LEU A CA 1
ATOM 6423 C C . LEU B 1 140 ? 16.383 6.101 50.102 1.00 94.55 230 LEU A C 1
ATOM 6424 O O . LEU B 1 140 ? 15.316 6.049 50.714 1.00 96.73 230 LEU A O 1
ATOM 6429 N N . PRO B 1 141 ? 16.600 6.959 49.094 1.00 78.99 231 PRO A N 1
ATOM 6430 C CA . PRO B 1 141 ? 15.600 7.942 48.660 1.00 77.43 231 PRO A CA 1
ATOM 6431 C C . PRO B 1 141 ? 14.311 7.300 48.148 1.00 77.48 231 PRO A C 1
ATOM 6432 O O . PRO B 1 141 ? 13.236 7.873 48.321 1.00 77.51 231 PRO A O 1
ATOM 6436 N N . ASN B 1 142 ? 14.422 6.131 47.526 1.00 79.17 232 ASN A N 1
ATOM 6437 C CA . ASN B 1 142 ? 13.250 5.413 47.035 1.00 79.06 232 ASN A CA 1
ATOM 6438 C C . ASN B 1 142 ? 13.168 3.997 47.592 1.00 77.35 232 ASN A C 1
ATOM 6439 O O . ASN B 1 142 ? 13.674 3.057 46.979 1.00 77.77 232 ASN A O 1
ATOM 6444 N N . PRO B 1 143 ? 12.514 3.845 48.755 1.00 71.71 233 PRO A N 1
ATOM 6445 C CA . PRO B 1 143 ? 12.400 2.576 49.484 1.00 69.97 233 PRO A CA 1
ATOM 6446 C C . PRO B 1 143 ? 11.808 1.455 48.636 1.00 68.93 233 PRO A C 1
ATOM 6447 O O . PRO B 1 143 ? 10.933 1.715 47.808 1.00 71.24 233 PRO A O 1
ATOM 6451 N N . PRO B 1 144 ? 12.288 0.218 48.840 1.00 63.46 234 PRO A N 1
ATOM 6452 C CA . PRO B 1 144 ? 11.817 -0.964 48.111 1.00 61.90 234 PRO A CA 1
ATOM 6453 C C . PRO B 1 144 ? 10.400 -1.353 48.515 1.00 65.30 234 PRO A C 1
ATOM 6454 O O . PRO B 1 144 ? 10.045 -1.229 49.686 1.00 68.07 234 PRO A O 1
ATOM 6458 N N . LYS B 1 145 ? 9.603 -1.819 47.560 1.00 73.95 235 LYS A N 1
ATOM 6459 C CA . LYS B 1 145 ? 8.219 -2.177 47.847 1.00 74.36 235 LYS A CA 1
ATOM 6460 C C . LYS B 1 145 ? 7.987 -3.682 47.746 1.00 73.51 235 LYS A C 1
ATOM 6461 O O . LYS B 1 145 ? 6.855 -4.153 47.859 1.00 74.98 235 LYS A O 1
ATOM 6467 N N . THR B 1 146 ? 9.064 -4.433 47.531 1.00 65.53 236 THR A N 1
ATOM 6468 C CA . THR B 1 146 ? 8.997 -5.892 47.534 1.00 61.76 236 THR A CA 1
ATOM 6469 C C . THR B 1 146 ? 10.097 -6.472 48.418 1.00 61.71 236 THR A C 1
ATOM 6470 O O . THR B 1 146 ? 11.233 -6.003 48.391 1.00 62.21 236 THR A O 1
ATOM 6474 N N . TRP B 1 147 ? 9.756 -7.492 49.199 1.00 66.89 237 TRP A N 1
ATOM 6475 C CA . TRP B 1 147 ? 10.723 -8.142 50.079 1.00 64.30 237 TRP A CA 1
ATOM 6476 C C . TRP B 1 147 ? 11.888 -8.756 49.303 1.00 65.83 237 TRP A C 1
ATOM 6477 O O . TRP B 1 147 ? 12.997 -8.873 49.824 1.00 66.33 237 TRP A O 1
ATOM 6488 N N . GLU B 1 148 ? 11.631 -9.133 48.054 1.00 64.02 238 GLU A N 1
ATOM 6489 C CA . GLU B 1 148 ? 12.595 -9.887 47.257 1.00 63.26 238 GLU A CA 1
ATOM 6490 C C . GLU B 1 148 ? 13.799 -9.071 46.776 1.00 64.52 238 GLU A C 1
ATOM 6491 O O . GLU B 1 148 ? 14.860 -9.633 46.505 1.00 61.72 238 GLU A O 1
ATOM 6497 N N . GLU B 1 149 ? 13.642 -7.756 46.665 1.00 78.78 239 GLU A N 1
ATOM 6498 C CA . GLU B 1 149 ? 14.711 -6.918 46.123 1.00 81.48 239 GLU A CA 1
ATOM 6499 C C . GLU B 1 149 ? 15.709 -6.484 47.196 1.00 83.74 239 GLU A C 1
ATOM 6500 O O . GLU B 1 149 ? 16.715 -5.839 46.895 1.00 84.10 239 GLU A O 1
ATOM 6506 N N . ILE B 1 150 ? 15.432 -6.850 48.444 1.00 94.28 240 ILE A N 1
ATOM 6507 C CA . ILE B 1 150 ? 16.290 -6.479 49.571 1.00 92.49 240 ILE A CA 1
ATOM 6508 C C . ILE B 1 150 ? 17.679 -7.150 49.577 1.00 91.87 240 ILE A C 1
ATOM 6509 O O . ILE B 1 150 ? 18.672 -6.478 49.861 1.00 96.17 240 ILE A O 1
ATOM 6514 N N . PRO B 1 151 ? 17.765 -8.466 49.278 1.00 61.66 241 PRO A N 1
ATOM 6515 C CA . PRO B 1 151 ? 19.106 -9.070 49.272 1.00 59.39 241 PRO A CA 1
ATOM 6516 C C . PRO B 1 151 ? 20.087 -8.379 48.323 1.00 61.77 241 PRO A C 1
ATOM 6517 O O . PRO B 1 151 ? 21.251 -8.192 48.677 1.00 63.28 241 PRO A O 1
ATOM 6521 N N . ALA B 1 152 ? 19.619 -8.003 47.138 1.00 60.99 242 ALA A N 1
ATOM 6522 C CA . ALA B 1 152 ? 20.454 -7.273 46.193 1.00 61.74 242 ALA A CA 1
ATOM 6523 C C . ALA B 1 152 ? 20.720 -5.867 46.712 1.00 64.91 242 ALA A C 1
ATOM 6524 O O . ALA B 1 152 ? 21.788 -5.297 46.483 1.00 65.71 242 ALA A O 1
ATOM 6526 N N . LEU B 1 153 ? 19.737 -5.317 47.418 1.00 71.67 243 LEU A N 1
ATOM 6527 C CA . LEU B 1 153 ? 19.856 -3.984 47.994 1.00 72.50 243 LEU A CA 1
ATOM 6528 C C . LEU B 1 153 ? 20.920 -3.968 49.083 1.00 71.53 243 LEU A C 1
ATOM 6529 O O . LEU B 1 153 ? 21.673 -3.005 49.209 1.00 70.77 243 LEU A O 1
ATOM 6534 N N . ASP B 1 154 ? 20.977 -5.041 49.866 1.00 77.84 244 ASP A N 1
ATOM 6535 C CA . ASP B 1 154 ? 21.969 -5.162 50.929 1.00 77.60 244 ASP A CA 1
ATOM 6536 C C . ASP B 1 154 ? 23.369 -5.349 50.358 1.00 82.90 244 ASP A C 1
ATOM 6537 O O . ASP B 1 154 ? 24.331 -4.764 50.854 1.00 87.19 244 ASP A O 1
ATOM 6542 N N . LYS B 1 155 ? 23.476 -6.170 49.317 1.00 69.37 245 LYS A N 1
ATOM 6543 C CA . LYS B 1 155 ? 24.761 -6.426 48.677 1.00 67.15 245 LYS A CA 1
ATOM 6544 C C . LYS B 1 155 ? 25.354 -5.133 48.122 1.00 69.55 245 LYS A C 1
ATOM 6545 O O . LYS B 1 155 ? 26.527 -4.837 48.343 1.00 70.57 245 LYS A O 1
ATOM 6547 N N . GLU B 1 156 ? 24.533 -4.362 47.415 1.00 69.48 246 GLU A N 1
ATOM 6548 C CA . GLU B 1 156 ? 24.976 -3.086 46.862 1.00 69.38 246 GLU A CA 1
ATOM 6549 C C . GLU B 1 156 ? 25.258 -2.077 47.971 1.00 65.96 246 GLU A C 1
ATOM 6550 O O . GLU B 1 156 ? 26.218 -1.310 47.893 1.00 66.04 246 GLU A O 1
ATOM 6556 N N . LEU B 1 157 ? 24.426 -2.087 49.007 1.00 61.43 247 LEU A N 1
ATOM 6557 C CA . LEU B 1 157 ? 24.606 -1.183 50.137 1.00 60.20 247 LEU A CA 1
ATOM 6558 C C . LEU B 1 157 ? 25.875 -1.503 50.914 1.00 63.12 247 LEU A C 1
ATOM 6559 O O . LEU B 1 157 ? 26.723 -0.631 51.111 1.00 66.57 247 LEU A O 1
ATOM 6564 N N . LYS B 1 158 ? 26.011 -2.762 51.331 1.00 60.54 248 LYS A N 1
ATOM 6565 C CA . LYS B 1 158 ? 27.129 -3.191 52.175 1.00 61.39 248 LYS A CA 1
ATOM 6566 C C . LYS B 1 158 ? 28.499 -2.887 51.567 1.00 62.40 248 LYS A C 1
ATOM 6567 O O . LYS B 1 158 ? 29.519 -2.982 52.248 1.00 63.00 248 LYS A O 1
ATOM 6573 N N . ALA B 1 159 ? 28.515 -2.515 50.291 1.00 69.67 249 ALA A N 1
ATOM 6574 C CA . ALA B 1 159 ? 29.737 -2.061 49.641 1.00 70.46 249 ALA A CA 1
ATOM 6575 C C . ALA B 1 159 ? 30.147 -0.688 50.173 1.00 76.38 249 ALA A C 1
ATOM 6576 O O . ALA B 1 159 ? 31.330 -0.417 50.371 1.00 81.73 249 ALA A O 1
ATOM 6578 N N . LYS B 1 160 ? 29.158 0.168 50.417 1.00 82.35 250 LYS A N 1
ATOM 6579 C CA . LYS B 1 160 ? 29.387 1.497 50.978 1.00 82.43 250 LYS A CA 1
ATOM 6580 C C . LYS B 1 160 ? 29.460 1.403 52.504 1.00 81.48 250 LYS A C 1
ATOM 6581 O O . LYS B 1 160 ? 29.412 2.405 53.214 1.00 84.57 250 LYS A O 1
ATOM 6587 N N . GLY B 1 161 ? 29.591 0.182 53.007 1.00 65.48 251 GLY A N 1
ATOM 6588 C CA . GLY B 1 161 ? 29.467 -0.058 54.430 1.00 64.85 251 GLY A CA 1
ATOM 6589 C C . GLY B 1 161 ? 27.992 -0.267 54.674 1.00 66.29 251 GLY A C 1
ATOM 6590 O O . GLY B 1 161 ? 27.292 -0.727 53.782 1.00 68.55 251 GLY A O 1
ATOM 6591 N N . LYS B 1 162 ? 27.507 0.065 55.863 1.00 71.77 252 LYS A N 1
ATOM 6592 C CA . LYS B 1 162 ? 26.069 0.060 56.103 1.00 72.17 252 LYS A CA 1
ATOM 6593 C C . LYS B 1 162 ? 25.396 -1.296 55.867 1.00 71.42 252 LYS A C 1
ATOM 6594 O O . LYS B 1 162 ? 26.053 -2.323 55.679 1.00 72.56 252 LYS A O 1
ATOM 6600 N N . SER B 1 163 ? 24.070 -1.281 55.883 1.00 60.89 253 SER A N 1
ATOM 6601 C CA . SER B 1 163 ? 23.282 -2.474 55.621 1.00 56.89 253 SER A CA 1
ATOM 6602 C C . SER B 1 163 ? 21.904 -2.054 55.131 1.00 55.57 253 SER A C 1
ATOM 6603 O O . SER B 1 163 ? 21.614 -0.863 55.036 1.00 56.72 253 SER A O 1
ATOM 6606 N N . ALA B 1 164 ? 21.055 -3.026 54.820 1.00 65.02 254 ALA A N 1
ATOM 6607 C CA . ALA B 1 164 ? 19.757 -2.729 54.223 1.00 66.02 254 ALA A CA 1
ATOM 6608 C C . ALA B 1 164 ? 18.638 -2.591 55.253 1.00 67.81 254 ALA A C 1
ATOM 6609 O O . ALA B 1 164 ? 17.950 -1.571 55.292 1.00 68.85 254 ALA A O 1
ATOM 6611 N N . LEU B 1 165 ? 18.459 -3.616 56.081 1.00 70.32 255 LEU A N 1
ATOM 6612 C CA . LEU B 1 165 ? 17.323 -3.672 57.000 1.00 68.90 255 LEU A CA 1
ATOM 6613 C C . LEU B 1 165 ? 17.653 -4.408 58.298 1.00 68.07 255 LEU A C 1
ATOM 6614 O O . LEU B 1 165 ? 18.267 -5.476 58.276 1.00 70.98 255 LEU A O 1
ATOM 6619 N N . MET B 1 166 ? 17.238 -3.833 59.425 1.00 45.28 256 MET A N 1
ATOM 6620 C CA . MET B 1 166 ? 17.418 -4.465 60.730 1.00 44.51 256 MET A CA 1
ATOM 6621 C C . MET B 1 166 ? 16.220 -4.223 61.644 1.00 44.26 256 MET A C 1
ATOM 6622 O O . MET B 1 166 ? 15.776 -3.089 61.811 1.00 45.13 256 MET A O 1
ATOM 6627 N N . PHE B 1 167 ? 15.701 -5.294 62.237 1.00 52.84 257 PHE A N 1
ATOM 6628 C CA . PHE B 1 167 ? 14.604 -5.177 63.193 1.00 53.89 257 PHE A CA 1
ATOM 6629 C C . PHE B 1 167 ? 14.624 -6.320 64.204 1.00 53.04 257 PHE A C 1
ATOM 6630 O O . PHE B 1 167 ? 15.418 -7.253 64.085 1.00 54.86 257 PHE A O 1
ATOM 6638 N N . ASN B 1 168 ? 13.746 -6.236 65.199 1.00 47.64 258 ASN A N 1
ATOM 6639 C CA . ASN B 1 168 ? 13.708 -7.210 66.283 1.00 47.99 258 ASN A CA 1
ATOM 6640 C C . ASN B 1 168 ? 13.328 -8.607 65.801 1.00 47.58 258 ASN A C 1
ATOM 6641 O O . ASN B 1 168 ? 12.215 -8.831 65.326 1.00 45.62 258 ASN A O 1
ATOM 6646 N N . LEU B 1 169 ? 14.264 -9.542 65.931 1.00 50.32 259 LEU A N 1
ATOM 6647 C CA . LEU B 1 169 ? 14.022 -10.930 65.558 1.00 49.82 259 LEU A CA 1
ATOM 6648 C C . LEU B 1 169 ? 13.783 -11.792 66.792 1.00 51.44 259 LEU A C 1
ATOM 6649 O O . LEU B 1 169 ? 13.668 -13.013 66.694 1.00 51.62 259 LEU A O 1
ATOM 6654 N N . GLN B 1 170 ? 13.709 -11.152 67.954 1.00 58.34 260 GLN A N 1
ATOM 6655 C CA . GLN B 1 170 ? 13.541 -11.873 69.210 1.00 59.28 260 GLN A CA 1
ATOM 6656 C C . GLN B 1 170 ? 12.079 -11.922 69.648 1.00 58.58 260 GLN A C 1
ATOM 6657 O O . GLN B 1 170 ? 11.730 -12.631 70.592 1.00 59.08 260 GLN A O 1
ATOM 6663 N N . GLU B 1 171 ? 11.232 -11.164 68.960 1.00 49.50 261 GLU A N 1
ATOM 6664 C CA . GLU B 1 171 ? 9.798 -11.166 69.232 1.00 45.44 261 GLU A CA 1
ATOM 6665 C C . GLU B 1 171 ? 9.012 -11.326 67.933 1.00 41.10 261 GLU A C 1
ATOM 6666 O O . GLU B 1 171 ? 9.173 -10.538 67.002 1.00 38.00 261 GLU A O 1
ATOM 6672 N N . PRO B 1 172 ? 8.148 -12.351 67.874 1.00 52.49 262 PRO A N 1
ATOM 6673 C CA . PRO B 1 172 ? 7.412 -12.749 66.666 1.00 55.30 262 PRO A CA 1
ATOM 6674 C C . PRO B 1 172 ? 6.458 -11.679 66.132 1.00 60.65 262 PRO A C 1
ATOM 6675 O O . PRO B 1 172 ? 5.931 -11.834 65.030 1.00 61.75 262 PRO A O 1
ATOM 6679 N N . TYR B 1 173 ? 6.242 -10.617 66.900 1.00 65.41 263 TYR A N 1
ATOM 6680 C CA . TYR B 1 173 ? 5.369 -9.529 66.476 1.00 66.19 263 TYR A CA 1
ATOM 6681 C C . TYR B 1 173 ? 5.906 -8.849 65.215 1.00 65.40 263 TYR A C 1
ATOM 6682 O O . TYR B 1 173 ? 5.136 -8.437 64.348 1.00 68.21 263 TYR A O 1
ATOM 6691 N N . PHE B 1 174 ? 7.230 -8.756 65.110 1.00 44.69 264 PHE A N 1
ATOM 6692 C CA . PHE B 1 174 ? 7.873 -8.072 63.991 1.00 41.70 264 PHE A CA 1
ATOM 6693 C C . PHE B 1 174 ? 8.092 -8.991 62.791 1.00 40.34 264 PHE A C 1
ATOM 6694 O O . PHE B 1 174 ? 8.282 -8.527 61.667 1.00 40.50 264 PHE A O 1
ATOM 6702 N N . THR B 1 175 ? 8.067 -10.296 63.038 1.00 46.03 265 THR A N 1
ATOM 6703 C CA . THR B 1 175 ? 8.314 -11.282 61.993 1.00 44.40 265 THR A CA 1
ATOM 6704 C C . THR B 1 175 ? 7.002 -11.746 61.362 1.00 45.07 265 THR A C 1
ATOM 6705 O O . THR B 1 175 ? 6.970 -12.184 60.211 1.00 45.29 265 THR A O 1
ATOM 6709 N N . TRP B 1 176 ? 5.917 -11.630 62.120 1.00 46.69 266 TRP A N 1
ATOM 6710 C CA . TRP B 1 176 ? 4.601 -12.063 61.657 1.00 45.98 266 TRP A CA 1
ATOM 6711 C C . TRP B 1 176 ? 4.090 -11.396 60.368 1.00 46.92 266 TRP A C 1
ATOM 6712 O O . TRP B 1 176 ? 3.449 -12.070 59.561 1.00 49.78 266 TRP A O 1
ATOM 6723 N N . PRO B 1 177 ? 4.342 -10.082 60.172 1.00 46.98 267 PRO A N 1
ATOM 6724 C CA . PRO B 1 177 ? 3.862 -9.479 58.919 1.00 48.47 267 PRO A CA 1
ATOM 6725 C C . PRO B 1 177 ? 4.364 -10.184 57.658 1.00 52.66 267 PRO A C 1
ATOM 6726 O O . PRO B 1 177 ? 3.640 -10.242 56.663 1.00 57.32 267 PRO A O 1
ATOM 6730 N N . LEU B 1 178 ? 5.580 -10.716 57.706 1.00 53.92 268 LEU A N 1
ATOM 6731 C CA . LEU B 1 178 ? 6.145 -11.448 56.578 1.00 52.39 268 LEU A CA 1
ATOM 6732 C C . LEU B 1 178 ? 5.549 -12.849 56.471 1.00 50.95 268 LEU A C 1
ATOM 6733 O O . LEU B 1 178 ? 5.310 -13.353 55.373 1.00 50.76 268 LEU A O 1
ATOM 6738 N N . ILE B 1 179 ? 5.310 -13.472 57.620 1.00 45.95 269 ILE A N 1
ATOM 6739 C CA . ILE B 1 179 ? 4.787 -14.831 57.665 1.00 45.92 269 ILE A CA 1
ATOM 6740 C C . ILE B 1 179 ? 3.337 -14.892 57.190 1.00 48.05 269 ILE A C 1
ATOM 6741 O O . ILE B 1 179 ? 2.943 -15.818 56.476 1.00 49.41 269 ILE A O 1
ATOM 6746 N N . ALA B 1 180 ? 2.550 -13.894 57.577 1.00 46.31 270 ALA A N 1
ATOM 6747 C CA . ALA B 1 180 ? 1.122 -13.881 57.280 1.00 47.13 270 ALA A CA 1
ATOM 6748 C C . ALA B 1 180 ? 0.823 -13.403 55.861 1.00 51.26 270 ALA A C 1
ATOM 6749 O O . ALA B 1 180 ? -0.327 -13.428 55.420 1.00 54.40 270 ALA A O 1
ATOM 6751 N N . ALA B 1 181 ? 1.863 -12.977 55.151 1.00 58.15 271 ALA A N 1
ATOM 6752 C CA . ALA B 1 181 ? 1.708 -12.391 53.824 1.00 57.68 271 ALA A CA 1
ATOM 6753 C C . ALA B 1 181 ? 1.149 -13.377 52.798 1.00 60.42 271 ALA A C 1
ATOM 6754 O O . ALA B 1 181 ? 0.126 -13.107 52.168 1.00 63.63 271 ALA A O 1
ATOM 6756 N N . ASP B 1 182 ? 1.814 -14.517 52.635 1.00 53.80 272 ASP A N 1
ATOM 6757 C CA . ASP B 1 182 ? 1.465 -15.454 51.568 1.00 54.03 272 ASP A CA 1
ATOM 6758 C C . ASP B 1 182 ? 0.351 -16.424 51.966 1.00 53.74 272 ASP A C 1
ATOM 6759 O O . ASP B 1 182 ? 0.086 -17.398 51.261 1.00 56.39 272 ASP A O 1
ATOM 6764 N N . GLY B 1 183 ? -0.302 -16.163 53.093 1.00 51.44 273 GLY A N 1
ATOM 6765 C CA . GLY B 1 183 ? -1.459 -16.950 53.479 1.00 52.45 273 GLY A CA 1
ATOM 6766 C C . GLY B 1 183 ? -1.418 -17.519 54.883 1.00 54.01 273 GLY A C 1
ATOM 6767 O O . GLY B 1 183 ? -2.302 -18.286 55.271 1.00 56.32 273 GLY A O 1
ATOM 6768 N N . GLY B 1 184 ? -0.396 -17.149 55.647 1.00 48.88 274 GLY A N 1
ATOM 6769 C CA . GLY B 1 184 ? -0.281 -17.600 57.021 1.00 46.64 274 GLY A CA 1
ATOM 6770 C C . GLY B 1 184 ? -1.271 -16.887 57.920 1.00 48.73 274 GLY A C 1
ATOM 6771 O O . GLY B 1 184 ? -1.489 -15.682 57.782 1.00 51.42 274 GLY A O 1
ATOM 6772 N N . TYR B 1 185 ? -1.884 -17.633 58.834 1.00 48.01 275 TYR A N 1
ATOM 6773 C CA . TYR B 1 185 ? -2.832 -17.052 59.776 1.00 47.64 275 TYR A CA 1
ATOM 6774 C C . TYR B 1 185 ? -2.745 -17.729 61.138 1.00 46.34 275 TYR A C 1
ATOM 6775 O O . TYR B 1 185 ? -2.195 -18.819 61.267 1.00 43.47 275 TYR A O 1
ATOM 6784 N N . ALA B 1 186 ? -3.281 -17.067 62.155 1.00 38.92 276 ALA A N 1
ATOM 6785 C CA . ALA B 1 186 ? -3.271 -17.605 63.507 1.00 38.37 276 ALA A CA 1
ATOM 6786 C C . ALA B 1 186 ? -4.433 -18.561 63.708 1.00 40.16 276 ALA A C 1
ATOM 6787 O O . ALA B 1 186 ? -4.269 -19.780 63.672 1.00 39.80 276 ALA A O 1
ATOM 6789 N N . PHE B 1 187 ? -5.612 -17.989 63.918 1.00 81.67 277 PHE A N 1
ATOM 6790 C CA . PHE B 1 187 ? -6.832 -18.764 64.084 1.00 85.21 277 PHE A CA 1
ATOM 6791 C C . PHE B 1 187 ? -7.844 -18.354 63.034 1.00 87.11 277 PHE A C 1
ATOM 6792 O O . PHE B 1 187 ? -8.015 -17.166 62.768 1.00 89.53 277 PHE A O 1
ATOM 6800 N N . LYS B 1 188 ? -8.517 -19.340 62.449 1.00 59.47 278 LYS A N 1
ATOM 6801 C CA . LYS B 1 188 ? -9.476 -19.103 61.374 1.00 59.83 278 LYS A CA 1
ATOM 6802 C C . LYS B 1 188 ? -10.657 -18.269 61.847 1.00 61.28 278 LYS A C 1
ATOM 6803 O O . LYS B 1 188 ? -11.216 -18.518 62.915 1.00 60.02 278 LYS A O 1
ATOM 6809 N N . TYR B 1 189 ? -11.031 -17.275 61.047 1.00 74.66 279 TYR A N 1
ATOM 6810 C CA . TYR B 1 189 ? -12.163 -16.422 61.378 1.00 76.67 279 TYR A CA 1
ATOM 6811 C C . TYR B 1 189 ? -13.276 -16.552 60.343 1.00 78.51 279 TYR A C 1
ATOM 6812 O O . TYR B 1 189 ? -13.321 -15.804 59.367 1.00 79.48 279 TYR A O 1
ATOM 6821 N N . GLU B 1 190 ? -14.162 -17.519 60.560 1.00 68.35 280 GLU A N 1
ATOM 6822 C CA . GLU B 1 190 ? -15.363 -17.666 59.747 1.00 72.57 280 GLU A CA 1
ATOM 6823 C C . GLU B 1 190 ? -16.606 -17.481 60.612 1.00 72.11 280 GLU A C 1
ATOM 6824 O O . GLU B 1 190 ? -16.722 -18.083 61.680 1.00 71.08 280 GLU A O 1
ATOM 6830 N N . ASN B 1 191 ? -17.520 -16.637 60.143 1.00 87.90 281 ASN A N 1
ATOM 6831 C CA . ASN B 1 191 ? -18.786 -16.365 60.825 1.00 88.81 281 ASN A CA 1
ATOM 6832 C C . ASN B 1 191 ? -18.638 -15.869 62.264 1.00 88.37 281 ASN A C 1
ATOM 6833 O O . ASN B 1 191 ? -19.262 -16.405 63.181 1.00 90.17 281 ASN A O 1
ATOM 6838 N N . GLY B 1 192 ? -17.813 -14.844 62.451 1.00 64.67 282 GLY A N 1
ATOM 6839 C CA . GLY B 1 192 ? -17.728 -14.143 63.721 1.00 60.72 282 GLY A CA 1
ATOM 6840 C C . GLY B 1 192 ? -17.094 -14.893 64.878 1.00 56.91 282 GLY A C 1
ATOM 6841 O O . GLY B 1 192 ? -17.123 -14.416 66.013 1.00 55.38 282 GLY A O 1
ATOM 6842 N N . LYS B 1 193 ? -16.526 -16.064 64.605 1.00 79.06 283 LYS A N 1
ATOM 6843 C CA . LYS B 1 193 ? -15.859 -16.841 65.647 1.00 78.95 283 LYS A CA 1
ATOM 6844 C C . LYS B 1 193 ? -14.429 -17.182 65.253 1.00 78.06 283 LYS A C 1
ATOM 6845 O O . LYS B 1 193 ? -14.078 -17.156 64.074 1.00 80.23 283 LYS A O 1
ATOM 6851 N N . TYR B 1 194 ? -13.608 -17.512 66.245 1.00 58.34 284 TYR A N 1
ATOM 6852 C CA . TYR B 1 194 ? -12.254 -17.987 65.986 1.00 53.38 284 TYR A CA 1
ATOM 6853 C C . TYR B 1 194 ? -12.179 -19.502 66.167 1.00 51.21 284 TYR A C 1
ATOM 6854 O O . TYR B 1 194 ? -12.417 -20.021 67.258 1.00 48.88 284 TYR A O 1
ATOM 6863 N N . ASP B 1 195 ? -11.853 -20.205 65.087 1.00 54.34 285 ASP A N 1
ATOM 6864 C CA . ASP B 1 195 ? -11.804 -21.665 65.102 1.00 57.72 285 ASP A CA 1
ATOM 6865 C C . ASP B 1 195 ? -10.472 -22.173 65.649 1.00 56.99 285 ASP A C 1
ATOM 6866 O O . ASP B 1 195 ? -9.476 -22.230 64.927 1.00 55.64 285 ASP A O 1
ATOM 6871 N N . ILE B 1 196 ? -10.476 -22.540 66.929 1.00 61.51 286 ILE A N 1
ATOM 6872 C CA . ILE B 1 196 ? -9.289 -23.022 67.635 1.00 58.71 286 ILE A CA 1
ATOM 6873 C C . ILE B 1 196 ? -8.571 -24.158 66.904 1.00 54.59 286 ILE A C 1
ATOM 6874 O O . ILE B 1 196 ? -7.340 -24.192 66.842 1.00 51.31 286 ILE A O 1
ATOM 6879 N N . LYS B 1 197 ? -9.345 -25.073 66.331 1.00 51.53 287 LYS A N 1
ATOM 6880 C CA . LYS B 1 197 ? -8.784 -26.263 65.702 1.00 51.59 287 LYS A CA 1
ATOM 6881 C C . LYS B 1 197 ? -8.336 -26.013 64.263 1.00 51.18 287 LYS A C 1
ATOM 6882 O O . LYS B 1 197 ? -8.021 -26.952 63.534 1.00 51.34 287 LYS A O 1
ATOM 6888 N N . ASP B 1 198 ? -8.306 -24.748 63.855 1.00 57.26 288 ASP A N 1
ATOM 6889 C CA . ASP B 1 198 ? -7.888 -24.397 62.502 1.00 58.31 288 ASP A CA 1
ATOM 6890 C C . ASP B 1 198 ? -6.770 -23.356 62.525 1.00 58.91 288 ASP A C 1
ATOM 6891 O O . ASP B 1 198 ? -7.015 -22.159 62.371 1.00 59.49 288 ASP A O 1
ATOM 6896 N N . VAL B 1 199 ? -5.541 -23.826 62.718 1.00 65.38 289 VAL A N 1
ATOM 6897 C CA . VAL B 1 199 ? -4.373 -22.953 62.765 1.00 62.05 289 VAL A CA 1
ATOM 6898 C C . VAL B 1 199 ? -3.634 -22.958 61.429 1.00 62.48 289 VAL A C 1
ATOM 6899 O O . VAL B 1 199 ? -3.406 -24.016 60.842 1.00 62.58 289 VAL A O 1
ATOM 6903 N N . GLY B 1 200 ? -3.266 -21.774 60.951 1.00 48.19 290 GLY A N 1
ATOM 6904 C CA . GLY B 1 200 ? -2.554 -21.653 59.692 1.00 46.36 290 GLY A CA 1
ATOM 6905 C C . GLY B 1 200 ? -1.119 -21.198 59.873 1.00 45.53 290 GLY A C 1
ATOM 6906 O O . GLY B 1 200 ? -0.615 -20.378 59.105 1.00 46.78 290 GLY A O 1
ATOM 6907 N N . VAL B 1 201 ? -0.458 -21.732 60.893 1.00 41.30 291 VAL A N 1
ATOM 6908 C CA . VAL B 1 201 ? 0.921 -21.365 61.182 1.00 42.11 291 VAL A CA 1
ATOM 6909 C C . VAL B 1 201 ? 1.875 -22.389 60.563 1.00 43.04 291 VAL A C 1
ATOM 6910 O O . VAL B 1 201 ? 3.089 -22.323 60.747 1.00 40.81 291 VAL A O 1
ATOM 6914 N N . ASP B 1 202 ? 1.316 -23.325 59.803 1.00 51.95 292 ASP A N 1
ATOM 6915 C CA . ASP B 1 202 ? 2.098 -24.427 59.258 1.00 55.20 292 ASP A CA 1
ATOM 6916 C C . ASP B 1 202 ? 1.916 -24.583 57.749 1.00 55.70 292 ASP A C 1
ATOM 6917 O O . ASP B 1 202 ? 2.619 -25.365 57.109 1.00 54.82 292 ASP A O 1
ATOM 6922 N N . ASN B 1 203 ? 0.978 -23.831 57.180 1.00 49.50 293 ASN A N 1
ATOM 6923 C CA . ASN B 1 203 ? 0.643 -23.984 55.767 1.00 46.91 293 ASN A CA 1
ATOM 6924 C C . ASN B 1 203 ? 1.746 -23.505 54.824 1.00 41.46 293 ASN A C 1
ATOM 6925 O O . ASN B 1 203 ? 2.821 -23.094 55.261 1.00 36.14 293 ASN A O 1
ATOM 6930 N N . ALA B 1 204 ? 1.461 -23.566 53.527 1.00 53.66 294 ALA A N 1
ATOM 6931 C CA . ALA B 1 204 ? 2.439 -23.239 52.496 1.00 54.21 294 ALA A CA 1
ATOM 6932 C C . ALA B 1 204 ? 2.874 -21.781 52.564 1.00 56.43 294 ALA A C 1
ATOM 6933 O O . ALA B 1 204 ? 4.057 -21.470 52.420 1.00 57.60 294 ALA A O 1
ATOM 6935 N N . GLY B 1 205 ? 1.911 -20.891 52.782 1.00 53.71 295 GLY A N 1
ATOM 6936 C CA . GLY B 1 205 ? 2.194 -19.472 52.874 1.00 52.43 295 GLY A CA 1
ATOM 6937 C C . GLY B 1 205 ? 3.055 -19.137 54.076 1.00 50.84 295 GLY A C 1
ATOM 6938 O O . GLY B 1 205 ? 3.953 -18.299 53.995 1.00 50.80 295 GLY A O 1
ATOM 6939 N N . ALA B 1 206 ? 2.784 -19.800 55.195 1.00 48.94 296 ALA A N 1
ATOM 6940 C CA . ALA B 1 206 ? 3.525 -19.552 56.424 1.00 50.98 296 ALA A CA 1
ATOM 6941 C C . ALA B 1 206 ? 4.975 -20.013 56.296 1.00 52.69 296 ALA A C 1
ATOM 6942 O O . ALA B 1 206 ? 5.899 -19.279 56.648 1.00 53.81 296 ALA A O 1
ATOM 6944 N N . LYS B 1 207 ? 5.166 -21.227 55.788 1.00 45.26 297 LYS A N 1
ATOM 6945 C CA . LYS B 1 207 ? 6.504 -21.780 55.602 1.00 42.22 297 LYS A CA 1
ATOM 6946 C C . LYS B 1 207 ? 7.319 -20.951 54.616 1.00 38.23 297 LYS A C 1
ATOM 6947 O O . LYS B 1 207 ? 8.524 -20.777 54.789 1.00 36.97 297 LYS A O 1
ATOM 6953 N N . ALA B 1 208 ? 6.656 -20.441 53.583 1.00 43.96 298 ALA A N 1
ATOM 6954 C CA . ALA B 1 208 ? 7.329 -19.650 52.560 1.00 45.75 298 ALA A CA 1
ATOM 6955 C C . ALA B 1 208 ? 7.843 -18.333 53.129 1.00 51.62 298 ALA A C 1
ATOM 6956 O O . ALA B 1 208 ? 8.922 -17.866 52.761 1.00 54.16 298 ALA A O 1
ATOM 6958 N N . GLY B 1 209 ? 7.067 -17.739 54.030 1.00 53.59 299 GLY A N 1
ATOM 6959 C CA . GLY B 1 209 ? 7.432 -16.470 54.632 1.00 53.17 299 GLY A CA 1
ATOM 6960 C C . GLY B 1 209 ? 8.636 -16.577 55.547 1.00 50.74 299 GLY A C 1
ATOM 6961 O O . GLY B 1 209 ? 9.530 -15.731 55.513 1.00 50.06 299 GLY A O 1
ATOM 6962 N N . LEU B 1 210 ? 8.660 -17.625 56.365 1.00 48.88 300 LEU A N 1
ATOM 6963 C CA . LEU B 1 210 ? 9.740 -17.828 57.323 1.00 47.27 300 LEU A CA 1
ATOM 6964 C C . LEU B 1 210 ? 11.023 -18.294 56.640 1.00 48.67 300 LEU A C 1
ATOM 6965 O O . LEU B 1 210 ? 12.118 -17.893 57.032 1.00 49.72 300 LEU A O 1
ATOM 6970 N N . THR B 1 211 ? 10.883 -19.142 55.625 1.00 49.25 301 THR A N 1
ATOM 6971 C CA . THR B 1 211 ? 12.034 -19.615 54.861 1.00 50.32 301 THR A CA 1
ATOM 6972 C C . THR B 1 211 ? 12.773 -18.432 54.248 1.00 53.14 301 THR A C 1
ATOM 6973 O O . THR B 1 211 ? 14.003 -18.415 54.187 1.00 55.09 301 THR A O 1
ATOM 6977 N N . PHE B 1 212 ? 12.008 -17.438 53.810 1.00 52.58 302 PHE A N 1
ATOM 6978 C CA . PHE B 1 212 ? 12.577 -16.224 53.243 1.00 51.60 302 PHE A CA 1
ATOM 6979 C C . PHE B 1 212 ? 13.362 -15.453 54.299 1.00 50.45 302 PHE A C 1
ATOM 6980 O O . PHE B 1 212 ? 14.419 -14.889 54.012 1.00 49.95 302 PHE A O 1
ATOM 6988 N N . LEU B 1 213 ? 12.843 -15.438 55.523 1.00 53.54 303 LEU A N 1
ATOM 6989 C CA . LEU B 1 213 ? 13.488 -14.723 56.618 1.00 56.72 303 LEU A CA 1
ATOM 6990 C C . LEU B 1 213 ? 14.774 -15.415 57.062 1.00 60.99 303 LEU A C 1
ATOM 6991 O O . LEU B 1 213 ? 15.770 -14.755 57.362 1.00 66.78 303 LEU A O 1
ATOM 6996 N N . VAL B 1 214 ? 14.746 -16.744 57.110 1.00 53.04 304 VAL A N 1
ATOM 6997 C CA . VAL B 1 214 ? 15.914 -17.524 57.504 1.00 50.78 304 VAL A CA 1
ATOM 6998 C C . VAL B 1 214 ? 17.051 -17.336 56.505 1.00 54.97 304 VAL A C 1
ATOM 6999 O O . VAL B 1 214 ? 18.205 -17.141 56.890 1.00 55.41 304 VAL A O 1
ATOM 7003 N N . ASP B 1 215 ? 16.711 -17.381 55.220 1.00 73.88 305 ASP A N 1
ATOM 7004 C CA . ASP B 1 215 ? 17.697 -17.235 54.153 1.00 75.01 305 ASP A CA 1
ATOM 7005 C C . ASP B 1 215 ? 18.383 -15.871 54.189 1.00 77.02 305 ASP A C 1
ATOM 7006 O O . ASP B 1 215 ? 19.528 -15.736 53.757 1.00 79.70 305 ASP A O 1
ATOM 7011 N N . LEU B 1 216 ? 17.682 -14.865 54.703 1.00 71.81 306 LEU A N 1
ATOM 7012 C CA . LEU B 1 216 ? 18.265 -13.537 54.865 1.00 71.52 306 LEU A CA 1
ATOM 7013 C C . LEU B 1 216 ? 19.399 -13.560 55.885 1.00 73.64 306 LEU A C 1
ATOM 7014 O O . LEU B 1 216 ? 20.404 -12.870 55.725 1.00 76.44 306 LEU A O 1
ATOM 7019 N N . ILE B 1 217 ? 19.232 -14.360 56.932 1.00 65.34 307 ILE A N 1
ATOM 7020 C CA . ILE B 1 217 ? 20.260 -14.496 57.954 1.00 63.48 307 ILE A CA 1
ATOM 7021 C C . ILE B 1 217 ? 21.367 -15.414 57.459 1.00 63.37 307 ILE A C 1
ATOM 7022 O O . ILE B 1 217 ? 22.546 -15.204 57.748 1.00 66.28 307 ILE A O 1
ATOM 7027 N N . LYS B 1 218 ? 20.970 -16.430 56.701 1.00 54.21 308 LYS A N 1
ATOM 7028 C CA . LYS B 1 218 ? 21.904 -17.403 56.154 1.00 53.40 308 LYS A CA 1
ATOM 7029 C C . LYS B 1 218 ? 22.885 -16.743 55.192 1.00 53.55 308 LYS A C 1
ATOM 7030 O O . LYS B 1 218 ? 24.047 -17.139 55.106 1.00 54.23 308 LYS A O 1
ATOM 7036 N N . ASN B 1 219 ? 22.410 -15.728 54.478 1.00 61.56 309 ASN A N 1
ATOM 7037 C CA . ASN B 1 219 ? 23.223 -15.049 53.478 1.00 62.06 309 ASN A CA 1
ATOM 7038 C C . ASN B 1 219 ? 23.774 -13.713 53.966 1.00 62.90 309 ASN A C 1
ATOM 7039 O O . ASN B 1 219 ? 24.059 -12.824 53.164 1.00 66.06 309 ASN A O 1
ATOM 7044 N N . LYS B 1 220 ? 23.906 -13.584 55.284 1.00 54.99 310 LYS A N 1
ATOM 7045 C CA . LYS B 1 220 ? 24.556 -12.432 55.909 1.00 55.52 310 LYS A CA 1
ATOM 7046 C C . LYS B 1 220 ? 23.857 -11.105 55.613 1.00 55.15 310 LYS A C 1
ATOM 7047 O O . LYS B 1 220 ? 24.481 -10.044 55.659 1.00 59.29 310 LYS A O 1
ATOM 7053 N N . HIS B 1 221 ? 22.564 -11.162 55.313 1.00 44.29 311 HIS A N 1
ATOM 7054 C CA . HIS B 1 221 ? 21.791 -9.945 55.099 1.00 44.65 311 HIS A CA 1
ATOM 7055 C C . HIS B 1 221 ? 21.185 -9.470 56.415 1.00 44.68 311 HIS A C 1
ATOM 7056 O O . HIS B 1 221 ? 20.892 -8.287 56.584 1.00 45.41 311 HIS A O 1
ATOM 7063 N N . MET B 1 222 ? 21.000 -10.401 57.346 1.00 46.33 312 MET A N 1
ATOM 7064 C CA . MET B 1 222 ? 20.540 -10.071 58.691 1.00 48.42 312 MET A CA 1
ATOM 7065 C C . MET B 1 222 ? 21.264 -10.927 59.728 1.00 49.31 312 MET A C 1
ATOM 7066 O O . MET B 1 222 ? 21.869 -11.944 59.390 1.00 48.99 312 MET A O 1
ATOM 7071 N N . ASN B 1 223 ? 21.203 -10.509 60.989 1.00 54.58 313 ASN A N 1
ATOM 7072 C CA . ASN B 1 223 ? 21.814 -11.272 62.072 1.00 57.67 313 ASN A CA 1
ATOM 7073 C C . ASN B 1 223 ? 20.749 -11.867 62.988 1.00 59.95 313 ASN A C 1
ATOM 7074 O O . ASN B 1 223 ? 19.793 -11.189 63.367 1.00 63.31 313 ASN A O 1
ATOM 7079 N N . ALA B 1 224 ? 20.926 -13.136 63.347 1.00 59.86 314 ALA A N 1
ATOM 7080 C CA . ALA B 1 224 ? 19.898 -13.896 64.053 1.00 57.06 314 ALA A CA 1
ATOM 7081 C C . ALA B 1 224 ? 19.581 -13.355 65.446 1.00 59.55 314 ALA A C 1
ATOM 7082 O O . ALA B 1 224 ? 18.446 -13.470 65.910 1.00 60.90 314 ALA A O 1
ATOM 7084 N N . ASP B 1 225 ? 20.572 -12.771 66.113 1.00 58.74 315 ASP A N 1
ATOM 7085 C CA . ASP B 1 225 ? 20.372 -12.284 67.477 1.00 61.44 315 ASP A CA 1
ATOM 7086 C C . ASP B 1 225 ? 20.121 -10.778 67.537 1.00 62.17 315 ASP A C 1
ATOM 7087 O O . ASP B 1 225 ? 20.343 -10.145 68.570 1.00 62.56 315 ASP A O 1
ATOM 7092 N N . THR B 1 226 ? 19.664 -10.210 66.427 1.00 70.15 316 THR A N 1
ATOM 7093 C CA . THR B 1 226 ? 19.300 -8.800 66.386 1.00 70.19 316 THR A CA 1
ATOM 7094 C C . THR B 1 226 ? 18.042 -8.552 67.212 1.00 71.62 316 THR A C 1
ATOM 7095 O O . THR B 1 226 ? 16.960 -9.028 66.864 1.00 73.45 316 THR A O 1
ATOM 7099 N N . ASP B 1 227 ? 18.183 -7.814 68.310 1.00 55.78 317 ASP A N 1
ATOM 7100 C CA . ASP B 1 227 ? 17.039 -7.515 69.166 1.00 55.55 317 ASP A CA 1
ATOM 7101 C C . ASP B 1 227 ? 16.482 -6.124 68.887 1.00 53.97 317 ASP A C 1
ATOM 7102 O O . ASP B 1 227 ? 16.676 -5.572 67.803 1.00 54.58 317 ASP A O 1
ATOM 7107 N N . TYR B 1 228 ? 15.794 -5.560 69.873 1.00 60.19 318 TYR A N 1
ATOM 7108 C CA . TYR B 1 228 ? 15.182 -4.249 69.716 1.00 59.46 318 TYR A CA 1
ATOM 7109 C C . TYR B 1 228 ? 16.217 -3.137 69.847 1.00 63.24 318 TYR A C 1
ATOM 7110 O O . TYR B 1 228 ? 16.317 -2.268 68.980 1.00 63.90 318 TYR A O 1
ATOM 7119 N N . SER B 1 229 ? 16.981 -3.169 70.936 1.00 70.01 319 SER A N 1
ATOM 7120 C CA . SER B 1 229 ? 17.958 -2.123 71.230 1.00 71.45 319 SER A CA 1
ATOM 7121 C C . SER B 1 229 ? 19.045 -2.036 70.161 1.00 69.42 319 SER A C 1
ATOM 7122 O O . SER B 1 229 ? 19.482 -0.944 69.799 1.00 69.19 319 SER A O 1
ATOM 7125 N N . ILE B 1 230 ? 19.478 -3.190 69.663 1.00 60.32 320 ILE A N 1
ATOM 7126 C CA . ILE B 1 230 ? 20.482 -3.240 68.606 1.00 60.12 320 ILE A CA 1
ATOM 7127 C C . ILE B 1 230 ? 19.946 -2.623 67.316 1.00 62.97 320 ILE A C 1
ATOM 7128 O O . ILE B 1 230 ? 20.617 -1.809 66.680 1.00 65.32 320 ILE A O 1
ATOM 7133 N N . ALA B 1 231 ? 18.731 -3.014 66.942 1.00 68.75 321 ALA A N 1
ATOM 7134 C CA . ALA B 1 231 ? 18.110 -2.540 65.711 1.00 68.47 321 ALA A CA 1
ATOM 7135 C C . ALA B 1 231 ? 17.909 -1.029 65.726 1.00 69.52 321 ALA A C 1
ATOM 7136 O O . ALA B 1 231 ? 18.146 -0.356 64.723 1.00 70.38 321 ALA A O 1
ATOM 7138 N N . GLU B 1 232 ? 17.474 -0.500 66.865 1.00 57.81 322 GLU A N 1
ATOM 7139 C CA . GLU B 1 232 ? 17.253 0.936 66.993 1.00 59.43 322 GLU A CA 1
ATOM 7140 C C . GLU B 1 232 ? 18.585 1.679 66.982 1.00 58.85 322 GLU A C 1
ATOM 7141 O O . GLU B 1 232 ? 18.689 2.770 66.429 1.00 57.56 322 GLU A O 1
ATOM 7147 N N . ALA B 1 233 ? 19.601 1.077 67.590 1.00 68.16 323 ALA A N 1
ATOM 7148 C CA . ALA B 1 233 ? 20.938 1.661 67.608 1.00 69.42 323 ALA A CA 1
ATOM 7149 C C . ALA B 1 233 ? 21.503 1.769 66.197 1.00 70.30 323 ALA A C 1
ATOM 7150 O O . ALA B 1 233 ? 22.196 2.730 65.866 1.00 73.63 323 ALA A O 1
ATOM 7152 N N . ALA B 1 234 ? 21.198 0.777 65.368 1.00 57.85 324 ALA A N 1
ATOM 7153 C CA . ALA B 1 234 ? 21.696 0.740 63.999 1.00 56.36 324 ALA A CA 1
ATOM 7154 C C . ALA B 1 234 ? 21.054 1.822 63.140 1.00 55.75 324 ALA A C 1
ATOM 7155 O O . ALA B 1 234 ? 21.746 2.622 62.512 1.00 56.83 324 ALA A O 1
ATOM 7157 N N . PHE B 1 235 ? 19.726 1.844 63.120 1.00 55.09 325 PHE A N 1
ATOM 7158 C CA . PHE B 1 235 ? 18.987 2.770 62.272 1.00 55.53 325 PHE A CA 1
ATOM 7159 C C . PHE B 1 235 ? 19.160 4.221 62.705 1.00 57.36 325 PHE A C 1
ATOM 7160 O O . PHE B 1 235 ? 19.352 5.104 61.869 1.00 58.25 325 PHE A O 1
ATOM 7168 N N . ASN B 1 236 ? 19.086 4.467 64.009 1.00 62.58 326 ASN A N 1
ATOM 7169 C CA . ASN B 1 236 ? 19.149 5.830 64.527 1.00 68.77 326 ASN A CA 1
ATOM 7170 C C . ASN B 1 236 ? 20.528 6.462 64.370 1.00 72.26 326 ASN A C 1
ATOM 7171 O O . ASN B 1 236 ? 20.643 7.678 64.224 1.00 75.49 326 ASN A O 1
ATOM 7176 N N . LYS B 1 237 ? 21.575 5.643 64.399 1.00 73.91 327 LYS A N 1
ATOM 7177 C CA . LYS B 1 237 ? 22.929 6.156 64.216 1.00 74.34 327 LYS A CA 1
ATOM 7178 C C . LYS B 1 237 ? 23.333 6.133 62.742 1.00 76.81 327 LYS A C 1
ATOM 7179 O O . LYS B 1 237 ? 24.512 6.267 62.409 1.00 79.10 327 LYS A O 1
ATOM 7185 N N . GLY B 1 238 ? 22.346 5.965 61.866 1.00 79.16 328 GLY A N 1
ATOM 7186 C CA . GLY B 1 238 ? 22.569 6.004 60.431 1.00 79.64 328 GLY A CA 1
ATOM 7187 C C . GLY B 1 238 ? 23.444 4.884 59.900 1.00 80.45 328 GLY A C 1
ATOM 7188 O O . GLY B 1 238 ? 24.209 5.082 58.956 1.00 81.58 328 GLY A O 1
ATOM 7189 N N . GLU B 1 239 ? 23.330 3.704 60.503 1.00 80.55 329 GLU A N 1
ATOM 7190 C CA . GLU B 1 239 ? 24.106 2.544 60.072 1.00 79.86 329 GLU A CA 1
ATOM 7191 C C . GLU B 1 239 ? 23.303 1.628 59.153 1.00 76.72 329 GLU A C 1
ATOM 7192 O O . GLU B 1 239 ? 23.871 0.786 58.457 1.00 74.98 329 GLU A O 1
ATOM 7198 N N . THR B 1 240 ? 21.984 1.787 59.160 1.00 66.77 330 THR A N 1
ATOM 7199 C CA . THR B 1 240 ? 21.108 0.921 58.377 1.00 63.79 330 THR A CA 1
ATOM 7200 C C . THR B 1 240 ? 20.054 1.730 57.629 1.00 63.87 330 THR A C 1
ATOM 7201 O O . THR B 1 240 ? 19.499 2.690 58.163 1.00 66.38 330 THR A O 1
ATOM 7205 N N . ALA B 1 241 ? 19.783 1.333 56.390 1.00 67.02 331 ALA A N 1
ATOM 7206 C CA . ALA B 1 241 ? 18.849 2.056 55.535 1.00 66.22 331 ALA A CA 1
ATOM 7207 C C . ALA B 1 241 ? 17.403 1.894 55.985 1.00 67.43 331 ALA A C 1
ATOM 7208 O O . ALA B 1 241 ? 16.597 2.806 55.820 1.00 69.67 331 ALA A O 1
ATOM 7210 N N . MET B 1 242 ? 17.071 0.734 56.545 1.00 65.52 332 MET A N 1
ATOM 7211 C CA . MET B 1 242 ? 15.689 0.454 56.924 1.00 61.53 332 MET A CA 1
ATOM 7212 C C . MET B 1 242 ? 15.552 -0.238 58.274 1.00 60.27 332 MET A C 1
ATOM 7213 O O . MET B 1 242 ? 16.496 -0.839 58.785 1.00 60.51 332 MET A O 1
ATOM 7218 N N . THR B 1 243 ? 14.353 -0.141 58.837 1.00 53.07 333 THR A N 1
ATOM 7219 C CA . THR B 1 243 ? 13.990 -0.857 60.052 1.00 51.36 333 THR A CA 1
ATOM 7220 C C . THR B 1 243 ? 12.473 -0.991 60.100 1.00 50.03 333 THR A C 1
ATOM 7221 O O . THR B 1 243 ? 11.757 -0.257 59.417 1.00 49.32 333 THR A O 1
ATOM 7225 N N . ILE B 1 244 ? 11.983 -1.937 60.891 1.00 60.10 334 ILE A N 1
ATOM 7226 C CA . ILE B 1 244 ? 10.546 -2.122 61.044 1.00 60.89 334 ILE A CA 1
ATOM 7227 C C . ILE B 1 244 ? 10.144 -1.966 62.505 1.00 61.80 334 ILE A C 1
ATOM 7228 O O . ILE B 1 244 ? 10.602 -2.714 63.370 1.00 63.61 334 ILE A O 1
ATOM 7233 N N . ASN B 1 245 ? 9.288 -0.989 62.775 1.00 52.50 335 ASN A N 1
ATOM 7234 C CA . ASN B 1 245 ? 8.887 -0.697 64.143 1.00 50.38 335 ASN A CA 1
ATOM 7235 C C . ASN B 1 245 ? 7.550 0.035 64.190 1.00 51.10 335 ASN A C 1
ATOM 7236 O O . ASN B 1 245 ? 6.996 0.401 63.153 1.00 52.22 335 ASN A O 1
ATOM 7241 N N . GLY B 1 246 ? 7.036 0.242 65.397 1.00 49.46 336 GLY A N 1
ATOM 7242 C CA . GLY B 1 246 ? 5.766 0.919 65.575 1.00 51.37 336 GLY A CA 1
ATOM 7243 C C . GLY B 1 246 ? 5.925 2.419 65.728 1.00 56.41 336 GLY A C 1
ATOM 7244 O O . GLY B 1 246 ? 7.044 2.920 65.841 1.00 57.34 336 GLY A O 1
ATOM 7245 N N . PRO B 1 247 ? 4.798 3.147 65.736 1.00 64.08 337 PRO A N 1
ATOM 7246 C CA . PRO B 1 247 ? 4.806 4.609 65.857 1.00 65.40 337 PRO A CA 1
ATOM 7247 C C . PRO B 1 247 ? 5.383 5.106 67.180 1.00 65.77 337 PRO A C 1
ATOM 7248 O O . PRO B 1 247 ? 5.832 6.247 67.252 1.00 67.55 337 PRO A O 1
ATOM 7252 N N . TRP B 1 248 ? 5.381 4.256 68.201 1.00 66.24 338 TRP A N 1
ATOM 7253 C CA . TRP B 1 248 ? 5.834 4.649 69.532 1.00 66.99 338 TRP A CA 1
ATOM 7254 C C . TRP B 1 248 ? 7.317 5.015 69.576 1.00 66.18 338 TRP A C 1
ATOM 7255 O O . TRP B 1 248 ? 7.745 5.797 70.425 1.00 68.99 338 TRP A O 1
ATOM 7266 N N . ALA B 1 249 ? 8.098 4.450 68.662 1.00 59.18 339 ALA A N 1
ATOM 7267 C CA . ALA B 1 249 ? 9.543 4.645 68.676 1.00 62.00 339 ALA A CA 1
ATOM 7268 C C . ALA B 1 249 ? 9.962 5.912 67.936 1.00 68.33 339 ALA A C 1
ATOM 7269 O O . ALA B 1 249 ? 11.090 6.378 68.096 1.00 72.26 339 ALA A O 1
ATOM 7271 N N . TRP B 1 250 ? 9.043 6.460 67.142 1.00 74.74 340 TRP A N 1
ATOM 7272 C CA . TRP B 1 250 ? 9.296 7.642 66.311 1.00 75.86 340 TRP A CA 1
ATOM 7273 C C . TRP B 1 250 ? 10.015 8.787 67.029 1.00 75.19 340 TRP A C 1
ATOM 7274 O O . TRP B 1 250 ? 10.852 9.467 66.436 1.00 73.77 340 TRP A O 1
ATOM 7285 N N . SER B 1 251 ? 9.682 9.000 68.300 1.00 61.49 341 SER A N 1
ATOM 7286 C CA . SER B 1 251 ? 10.284 10.080 69.077 1.00 63.44 341 SER A CA 1
ATOM 7287 C C . SER B 1 251 ? 11.775 9.859 69.314 1.00 63.72 341 SER A C 1
ATOM 7288 O O . SER B 1 251 ? 12.565 10.801 69.253 1.00 65.25 341 SER A O 1
ATOM 7291 N N . ASN B 1 252 ? 12.157 8.616 69.590 1.00 84.42 342 ASN A N 1
ATOM 7292 C CA . ASN B 1 252 ? 13.567 8.281 69.754 1.00 86.48 342 ASN A CA 1
ATOM 7293 C C . ASN B 1 252 ? 14.331 8.480 68.452 1.00 87.74 342 ASN A C 1
ATOM 7294 O O . ASN B 1 252 ? 15.520 8.801 68.459 1.00 87.82 342 ASN A O 1
ATOM 7299 N N . ILE B 1 253 ? 13.638 8.290 67.333 1.00 99.33 343 ILE A N 1
ATOM 7300 C CA . ILE B 1 253 ? 14.230 8.515 66.020 1.00 98.36 343 ILE A CA 1
ATOM 7301 C C . ILE B 1 253 ? 14.162 9.993 65.676 1.00 98.40 343 ILE A C 1
ATOM 7302 O O . ILE B 1 253 ? 14.847 10.462 64.766 1.00 99.10 343 ILE A O 1
ATOM 7307 N N . ASP B 1 254 ? 13.314 10.721 66.397 1.00 80.47 344 ASP A N 1
ATOM 7308 C CA . ASP B 1 254 ? 13.222 12.164 66.226 1.00 80.99 344 ASP A CA 1
ATOM 7309 C C . ASP B 1 254 ? 14.357 12.857 66.950 1.00 81.85 344 ASP A C 1
ATOM 7310 O O . ASP B 1 254 ? 14.968 13.780 66.415 1.00 83.49 344 ASP A O 1
ATOM 7315 N N . THR B 1 255 ? 14.648 12.400 68.165 1.00 72.08 345 THR A N 1
ATOM 7316 C CA . THR B 1 255 ? 15.667 13.043 68.986 1.00 72.44 345 THR A CA 1
ATOM 7317 C C . THR B 1 255 ? 17.042 12.829 68.366 1.00 72.21 345 THR A C 1
ATOM 7318 O O . THR B 1 255 ? 18.011 13.491 68.734 1.00 72.82 345 THR A O 1
ATOM 7322 N N . SER B 1 256 ? 17.107 11.904 67.415 1.00 86.81 346 SER A N 1
ATOM 7323 C CA . SER B 1 256 ? 18.312 11.634 66.666 1.00 90.49 346 SER A CA 1
ATOM 7324 C C . SER B 1 256 ? 18.210 12.329 65.329 1.00 90.30 346 SER A C 1
ATOM 7325 O O . SER B 1 256 ? 17.135 12.381 64.737 1.00 90.83 346 SER A O 1
ATOM 7328 N N . LYS B 1 257 ? 19.330 12.854 64.853 1.00 70.42 347 LYS A N 1
ATOM 7329 C CA . LYS B 1 257 ? 19.343 13.651 63.638 1.00 72.96 347 LYS A CA 1
ATOM 7330 C C . LYS B 1 257 ? 19.265 12.779 62.396 1.00 70.95 347 LYS A C 1
ATOM 7331 O O . LYS B 1 257 ? 20.267 12.542 61.721 1.00 71.49 347 LYS A O 1
ATOM 7333 N N . VAL B 1 258 ? 18.062 12.305 62.101 1.00 81.17 348 VAL A N 1
ATOM 7334 C CA . VAL B 1 258 ? 17.855 11.374 61.008 1.00 80.00 348 VAL A CA 1
ATOM 7335 C C . VAL B 1 258 ? 16.708 11.812 60.124 1.00 79.80 348 VAL A C 1
ATOM 7336 O O . VAL B 1 258 ? 15.653 12.212 60.611 1.00 80.07 348 VAL A O 1
ATOM 7340 N N . ASN B 1 259 ? 16.924 11.733 58.819 1.00 102.76 349 ASN A N 1
ATOM 7341 C CA . ASN B 1 259 ? 15.906 12.099 57.854 1.00 102.40 349 ASN A CA 1
ATOM 7342 C C . ASN B 1 259 ? 15.055 10.899 57.488 1.00 102.37 349 ASN A C 1
ATOM 7343 O O . ASN B 1 259 ? 15.196 10.346 56.401 1.00 103.45 349 ASN A O 1
ATOM 7348 N N . TYR B 1 260 ? 14.171 10.491 58.391 1.00 82.52 350 TYR A N 1
ATOM 7349 C CA . TYR B 1 260 ? 13.403 9.271 58.168 1.00 78.10 350 TYR A CA 1
ATOM 7350 C C . TYR B 1 260 ? 12.040 9.512 57.524 1.00 74.03 350 TYR A C 1
ATOM 7351 O O . TYR B 1 260 ? 11.494 10.613 57.580 1.00 73.01 350 TYR A O 1
ATOM 7360 N N . GLY B 1 261 ? 11.498 8.455 56.925 1.00 75.47 351 GLY A N 1
ATOM 7361 C CA . GLY B 1 261 ? 10.173 8.485 56.336 1.00 73.89 351 GLY A CA 1
ATOM 7362 C C . GLY B 1 261 ? 9.388 7.237 56.701 1.00 70.89 351 GLY A C 1
ATOM 7363 O O . GLY B 1 261 ? 9.963 6.160 56.876 1.00 68.85 351 GLY A O 1
ATOM 7364 N N . VAL B 1 262 ? 8.073 7.382 56.823 1.00 60.24 352 VAL A N 1
ATOM 7365 C CA . VAL B 1 262 ? 7.210 6.258 57.173 1.00 57.69 352 VAL A CA 1
ATOM 7366 C C . VAL B 1 262 ? 6.339 5.843 55.993 1.00 55.37 352 VAL A C 1
ATOM 7367 O O . VAL B 1 262 ? 5.491 6.609 55.534 1.00 54.47 352 VAL A O 1
ATOM 7371 N N . THR B 1 263 ? 6.548 4.622 55.514 1.00 63.98 353 THR A N 1
ATOM 7372 C CA . THR B 1 263 ? 5.851 4.132 54.332 1.00 64.92 353 THR A CA 1
ATOM 7373 C C . THR B 1 263 ? 5.234 2.752 54.549 1.00 63.93 353 THR A C 1
ATOM 7374 O O . THR B 1 263 ? 5.331 2.176 55.633 1.00 63.46 353 THR A O 1
ATOM 7378 N N . VAL B 1 264 ? 4.604 2.229 53.501 1.00 70.53 354 VAL A N 1
ATOM 7379 C CA . VAL B 1 264 ? 3.938 0.933 53.560 1.00 69.70 354 VAL A CA 1
ATOM 7380 C C . VAL B 1 264 ? 4.955 -0.198 53.708 1.00 67.54 354 VAL A C 1
ATOM 7381 O O . VAL B 1 264 ? 6.138 -0.027 53.409 1.00 68.81 354 VAL A O 1
ATOM 7385 N N . LEU B 1 265 ? 4.493 -1.349 54.185 1.00 52.54 355 LEU A N 1
ATOM 7386 C CA . LEU B 1 265 ? 5.343 -2.526 54.296 1.00 50.65 355 LEU A CA 1
ATOM 7387 C C . LEU B 1 265 ? 5.425 -3.249 52.954 1.00 50.02 355 LEU A C 1
ATOM 7388 O O . LEU B 1 265 ? 4.406 -3.455 52.293 1.00 49.33 355 LEU A O 1
ATOM 7393 N N . PRO B 1 266 ? 6.646 -3.631 52.547 1.00 49.03 356 PRO A N 1
ATOM 7394 C CA . PRO B 1 266 ? 6.905 -4.267 51.249 1.00 49.13 356 PRO A CA 1
ATOM 7395 C C . PRO B 1 266 ? 6.124 -5.564 51.051 1.00 50.07 356 PRO A C 1
ATOM 7396 O O . PRO B 1 266 ? 5.806 -6.259 52.016 1.00 47.95 356 PRO A O 1
ATOM 7400 N N . THR B 1 267 ? 5.817 -5.877 49.797 1.00 62.95 357 THR A N 1
ATOM 7401 C CA . THR B 1 267 ? 5.035 -7.062 49.475 1.00 64.40 357 THR A CA 1
ATOM 7402 C C . THR B 1 267 ? 5.871 -8.334 49.525 1.00 65.14 357 THR A C 1
ATOM 7403 O O . THR B 1 267 ? 7.102 -8.286 49.551 1.00 66.74 357 THR A O 1
ATOM 7407 N N . PHE B 1 268 ? 5.185 -9.472 49.550 1.00 66.19 358 PHE A N 1
ATOM 7408 C CA . PHE B 1 268 ? 5.831 -10.769 49.415 1.00 65.20 358 PHE A CA 1
ATOM 7409 C C . PHE B 1 268 ? 5.069 -11.588 48.381 1.00 67.89 358 PHE A C 1
ATOM 7410 O O . PHE B 1 268 ? 3.895 -11.911 48.579 1.00 70.55 358 PHE A O 1
ATOM 7418 N N . LYS B 1 269 ? 5.741 -11.894 47.273 1.00 62.54 359 LYS A N 1
ATOM 7419 C CA . LYS B 1 269 ? 5.137 -12.592 46.139 1.00 59.82 359 LYS A CA 1
ATOM 7420 C C . LYS B 1 269 ? 3.944 -11.826 45.571 1.00 62.10 359 LYS A C 1
ATOM 7421 O O . LYS B 1 269 ? 3.071 -12.410 44.931 1.00 64.16 359 LYS A O 1
ATOM 7427 N N . GLY B 1 270 ? 3.916 -10.518 45.808 1.00 61.86 360 GLY A N 1
ATOM 7428 C CA . GLY B 1 270 ? 2.852 -9.673 45.299 1.00 62.34 360 GLY A CA 1
ATOM 7429 C C . GLY B 1 270 ? 1.731 -9.449 46.295 1.00 62.74 360 GLY A C 1
ATOM 7430 O O . GLY B 1 270 ? 0.727 -8.809 45.980 1.00 65.03 360 GLY A O 1
ATOM 7431 N N . GLN B 1 271 ? 1.897 -9.979 47.501 1.00 51.73 361 GLN A N 1
ATOM 7432 C CA . GLN B 1 271 ? 0.896 -9.806 48.546 1.00 50.16 361 GLN A CA 1
ATOM 7433 C C . GLN B 1 271 ? 1.398 -8.823 49.590 1.00 49.03 361 GLN A C 1
ATOM 7434 O O . GLN B 1 271 ? 2.536 -8.928 50.044 1.00 48.79 361 GLN A O 1
ATOM 7440 N N . PRO B 1 272 ? 0.549 -7.859 49.976 1.00 62.76 362 PRO A N 1
ATOM 7441 C CA . PRO B 1 272 ? 0.944 -6.862 50.975 1.00 62.00 362 PRO A CA 1
ATOM 7442 C C . PRO B 1 272 ? 1.241 -7.510 52.322 1.00 61.91 362 PRO A C 1
ATOM 7443 O O . PRO B 1 272 ? 0.537 -8.442 52.711 1.00 62.12 362 PRO A O 1
ATOM 7447 N N . SER B 1 273 ? 2.277 -7.039 53.009 1.00 52.66 363 SER A N 1
ATOM 7448 C CA . SER B 1 273 ? 2.591 -7.552 54.337 1.00 49.56 363 SER A CA 1
ATOM 7449 C C . SER B 1 273 ? 1.419 -7.284 55.275 1.00 51.26 363 SER A C 1
ATOM 7450 O O . SER B 1 273 ? 0.820 -6.209 55.244 1.00 51.12 363 SER A O 1
ATOM 7453 N N . LYS B 1 274 ? 1.087 -8.273 56.097 1.00 56.72 364 LYS A N 1
ATOM 7454 C CA . LYS B 1 274 ? -0.091 -8.195 56.952 1.00 57.29 364 LYS A CA 1
ATOM 7455 C C . LYS B 1 274 ? 0.285 -8.215 58.428 1.00 57.10 364 LYS A C 1
ATOM 7456 O O . LYS B 1 274 ? 0.278 -9.272 59.058 1.00 58.33 364 LYS A O 1
ATOM 7462 N N . PRO B 1 275 ? 0.612 -7.041 58.987 1.00 44.84 365 PRO A N 1
ATOM 7463 C CA . PRO B 1 275 ? 0.989 -6.983 60.400 1.00 43.13 365 PRO A CA 1
ATOM 7464 C C . PRO B 1 275 ? -0.199 -7.239 61.313 1.00 44.79 365 PRO A C 1
ATOM 7465 O O . PRO B 1 275 ? -1.325 -6.877 60.973 1.00 45.09 365 PRO A O 1
ATOM 7469 N N . PHE B 1 276 ? 0.054 -7.868 62.455 1.00 61.26 366 PHE A N 1
ATOM 7470 C CA . PHE B 1 276 ? -0.987 -8.084 63.448 1.00 62.86 366 PHE A CA 1
ATOM 7471 C C . PHE B 1 276 ? -1.280 -6.780 64.183 1.00 68.43 366 PHE A C 1
ATOM 7472 O O . PHE B 1 276 ? -0.479 -6.324 65.001 1.00 73.72 366 PHE A O 1
ATOM 7480 N N . VAL B 1 277 ? -2.426 -6.180 63.878 1.00 57.52 367 VAL A N 1
ATOM 7481 C CA . VAL B 1 277 ? -2.795 -4.890 64.449 1.00 57.24 367 VAL A CA 1
ATOM 7482 C C . VAL B 1 277 ? -3.054 -4.983 65.949 1.00 56.77 367 VAL A C 1
ATOM 7483 O O . VAL B 1 277 ? -3.817 -5.832 66.409 1.00 55.70 367 VAL A O 1
ATOM 7487 N N . GLY B 1 278 ? -2.406 -4.105 66.708 1.00 53.18 368 GLY A N 1
ATOM 7488 C CA . GLY B 1 278 ? -2.583 -4.065 68.146 1.00 51.58 368 GLY A CA 1
ATOM 7489 C C . GLY B 1 278 ? -3.377 -2.857 68.596 1.00 52.18 368 GLY A C 1
ATOM 7490 O O . GLY B 1 278 ? -3.272 -1.777 68.014 1.00 53.21 368 GLY A O 1
ATOM 7491 N N . VAL B 1 279 ? -4.183 -3.042 69.634 1.00 54.61 369 VAL A N 1
ATOM 7492 C CA . VAL B 1 279 ? -4.935 -1.940 70.216 1.00 57.40 369 VAL A CA 1
ATOM 7493 C C . VAL B 1 279 ? -4.509 -1.717 71.659 1.00 60.02 369 VAL A C 1
ATOM 7494 O O . VAL B 1 279 ? -4.759 -2.559 72.523 1.00 61.70 369 VAL A O 1
ATOM 7498 N N . LEU B 1 280 ? -3.850 -0.590 71.911 1.00 59.75 370 LEU A N 1
ATOM 7499 C CA . LEU B 1 280 ? -3.455 -0.228 73.266 1.00 60.54 370 LEU A CA 1
ATOM 7500 C C . LEU B 1 280 ? -4.704 -0.086 74.125 1.00 62.50 370 LEU A C 1
ATOM 7501 O O . LEU B 1 280 ? -5.642 0.617 73.753 1.00 63.63 370 LEU A O 1
ATOM 7506 N N . SER B 1 281 ? -4.722 -0.767 75.265 1.00 59.99 371 SER A N 1
ATOM 7507 C CA . SER B 1 281 ? -5.918 -0.800 76.095 1.00 60.28 371 SER A CA 1
ATOM 7508 C C . SER B 1 281 ? -5.619 -0.630 77.580 1.00 60.27 371 SER A C 1
ATOM 7509 O O . SER B 1 281 ? -4.763 -1.315 78.138 1.00 57.34 371 SER A O 1
ATOM 7512 N N . ALA B 1 282 ? -6.340 0.294 78.208 1.00 65.26 372 ALA A N 1
ATOM 7513 C CA . ALA B 1 282 ? -6.264 0.486 79.649 1.00 66.30 372 ALA A CA 1
ATOM 7514 C C . ALA B 1 282 ? -7.242 -0.451 80.347 1.00 66.63 372 ALA A C 1
ATOM 7515 O O . ALA B 1 282 ? -8.438 -0.435 80.057 1.00 67.78 372 ALA A O 1
ATOM 7517 N N . GLY B 1 283 ? -6.730 -1.268 81.261 1.00 65.05 373 GLY A N 1
ATOM 7518 C CA . GLY B 1 283 ? -7.562 -2.212 81.981 1.00 63.68 373 GLY A CA 1
ATOM 7519 C C . GLY B 1 283 ? -7.532 -2.023 83.485 1.00 64.73 373 GLY A C 1
ATOM 7520 O O . GLY B 1 283 ? -6.466 -1.877 84.083 1.00 65.67 373 GLY A O 1
ATOM 7521 N N . ILE B 1 284 ? -8.712 -2.025 84.096 1.00 60.55 374 ILE A N 1
ATOM 7522 C CA . ILE B 1 284 ? -8.832 -1.940 85.547 1.00 60.58 374 ILE A CA 1
ATOM 7523 C C . ILE B 1 284 ? -8.728 -3.337 86.152 1.00 59.39 374 ILE A C 1
ATOM 7524 O O . ILE B 1 284 ? -9.214 -4.312 85.576 1.00 55.25 374 ILE A O 1
ATOM 7529 N N . ASN B 1 285 ? -8.090 -3.423 87.316 1.00 73.96 375 ASN A N 1
ATOM 7530 C CA . ASN B 1 285 ? -7.822 -4.695 87.967 1.00 76.30 375 ASN A CA 1
ATOM 7531 C C . ASN B 1 285 ? -9.107 -5.307 88.503 1.00 80.68 375 ASN A C 1
ATOM 7532 O O . ASN B 1 285 ? -10.186 -4.972 88.035 1.00 85.24 375 ASN A O 1
ATOM 7537 N N . ALA B 1 286 ? -9.001 -6.212 89.468 1.00 67.13 376 ALA A N 1
ATOM 7538 C CA . ALA B 1 286 ? -10.188 -6.773 90.106 1.00 65.87 376 ALA A CA 1
ATOM 7539 C C . ALA B 1 286 ? -9.983 -6.823 91.606 1.00 66.06 376 ALA A C 1
ATOM 7540 O O . ALA B 1 286 ? -10.847 -7.276 92.357 1.00 65.75 376 ALA A O 1
ATOM 7542 N N . ALA B 1 287 ? -8.816 -6.394 92.017 1.00 61.46 377 ALA A N 1
ATOM 7543 C CA . ALA B 1 287 ? -8.435 -6.461 93.399 1.00 63.89 377 ALA A CA 1
ATOM 7544 C C . ALA B 1 287 ? -8.756 -5.173 94.066 1.00 68.69 377 ALA A C 1
ATOM 7545 O O . ALA B 1 287 ? -8.277 -4.916 95.144 1.00 69.44 377 ALA A O 1
ATOM 7547 N N . SER B 1 288 ? -9.532 -4.323 93.405 1.00 94.13 378 SER A N 1
ATOM 7548 C CA . SER B 1 288 ? -10.097 -3.160 94.041 1.00 101.40 378 SER A CA 1
ATOM 7549 C C . SER B 1 288 ? -8.880 -2.330 94.215 1.00 105.87 378 SER A C 1
ATOM 7550 O O . SER B 1 288 ? -7.926 -2.583 93.512 1.00 103.32 378 SER A O 1
ATOM 7553 N N . PRO B 1 289 ? -8.832 -1.380 95.248 1.00 104.32 379 PRO A N 1
ATOM 7554 C CA . PRO B 1 289 ? -10.111 -0.771 95.594 1.00 110.51 379 PRO A CA 1
ATOM 7555 C C . PRO B 1 289 ? -10.317 0.420 94.686 1.00 118.70 379 PRO A C 1
ATOM 7556 O O . PRO B 1 289 ? -9.551 0.590 93.750 1.00 129.94 379 PRO A O 1
ATOM 7560 N N . ASN B 1 290 ? -11.359 1.201 94.898 1.00 119.81 380 ASN A N 1
ATOM 7561 C CA . ASN B 1 290 ? -11.504 2.435 94.143 1.00 121.00 380 ASN A CA 1
ATOM 7562 C C . ASN B 1 290 ? -11.409 2.295 92.622 1.00 119.37 380 ASN A C 1
ATOM 7563 O O . ASN B 1 290 ? -10.680 3.016 91.967 1.00 119.46 380 ASN A O 1
ATOM 7568 N N . LYS B 1 291 ? -12.176 1.368 92.081 1.00 93.91 381 LYS A N 1
ATOM 7569 C CA . LYS B 1 291 ? -12.277 1.183 90.662 1.00 91.95 381 LYS A CA 1
ATOM 7570 C C . LYS B 1 291 ? -12.856 2.440 90.059 1.00 91.42 381 LYS A C 1
ATOM 7571 O O . LYS B 1 291 ? -12.744 2.668 88.882 1.00 97.45 381 LYS A O 1
ATOM 7573 N N . GLU B 1 292 ? -13.540 3.219 90.873 1.00 76.28 382 GLU A N 1
ATOM 7574 C CA . GLU B 1 292 ? -14.097 4.513 90.504 1.00 67.52 382 GLU A CA 1
ATOM 7575 C C . GLU B 1 292 ? -12.999 5.543 90.291 1.00 62.40 382 GLU A C 1
ATOM 7576 O O . GLU B 1 292 ? -13.031 6.301 89.321 1.00 62.50 382 GLU A O 1
ATOM 7578 N N . LEU B 1 293 ? -12.035 5.573 91.207 1.00 75.51 383 LEU A N 1
ATOM 7579 C CA . LEU B 1 293 ? -10.880 6.450 91.059 1.00 76.16 383 LEU A CA 1
ATOM 7580 C C . LEU B 1 293 ? -10.115 6.097 89.785 1.00 75.88 383 LEU A C 1
ATOM 7581 O O . LEU B 1 293 ? -9.638 6.982 89.075 1.00 77.61 383 LEU A O 1
ATOM 7586 N N . ALA B 1 294 ? -10.012 4.802 89.498 1.00 58.28 384 ALA A N 1
ATOM 7587 C CA . ALA B 1 294 ? -9.404 4.338 88.256 1.00 57.44 384 ALA A CA 1
ATOM 7588 C C . ALA B 1 294 ? -10.266 4.711 87.052 1.00 57.78 384 ALA A C 1
ATOM 7589 O O . ALA B 1 294 ? -9.748 5.111 86.011 1.00 57.99 384 ALA A O 1
ATOM 7591 N N . LYS B 1 295 ? -11.581 4.577 87.203 1.00 69.35 385 LYS A N 1
ATOM 7592 C CA . LYS B 1 295 ? -12.517 4.875 86.121 1.00 70.72 385 LYS A CA 1
ATOM 7593 C C . LYS B 1 295 ? -12.491 6.349 85.732 1.00 71.65 385 LYS A C 1
ATOM 7594 O O . LYS B 1 295 ? -12.358 6.688 84.555 1.00 72.27 385 LYS A O 1
ATOM 7600 N N . GLU B 1 296 ? -12.622 7.217 86.730 1.00 63.62 386 GLU A N 1
ATOM 7601 C CA . GLU B 1 296 ? -12.674 8.657 86.501 1.00 65.69 386 GLU A CA 1
ATOM 7602 C C . GLU B 1 296 ? -11.377 9.187 85.896 1.00 64.43 386 GLU A C 1
ATOM 7603 O O . GLU B 1 296 ? -11.388 10.162 85.148 1.00 64.03 386 GLU A O 1
ATOM 7605 N N . PHE B 1 297 ? -10.261 8.542 86.220 1.00 72.44 387 PHE A N 1
ATOM 7606 C CA . PHE B 1 297 ? -8.969 8.944 85.673 1.00 74.24 387 PHE A CA 1
ATOM 7607 C C . PHE B 1 297 ? -8.905 8.694 84.170 1.00 74.91 387 PHE A C 1
ATOM 7608 O O . PHE B 1 297 ? -8.235 9.422 83.437 1.00 76.24 387 PHE A O 1
ATOM 7616 N N . LEU B 1 298 ? -9.610 7.663 83.719 1.00 77.38 388 LEU A N 1
ATOM 7617 C CA . LEU B 1 298 ? -9.596 7.287 82.312 1.00 77.16 388 LEU A CA 1
ATOM 7618 C C . LEU B 1 298 ? -10.657 8.038 81.512 1.00 78.10 388 LEU A C 1
ATOM 7619 O O . LEU B 1 298 ? -10.403 8.469 80.388 1.00 79.06 388 LEU A O 1
ATOM 7624 N N . GLU B 1 299 ? -11.841 8.197 82.096 1.00 76.95 389 GLU A N 1
ATOM 7625 C CA . GLU B 1 299 ? -12.969 8.791 81.384 1.00 77.85 389 GLU A CA 1
ATOM 7626 C C . GLU B 1 299 ? -12.973 10.320 81.428 1.00 82.52 389 GLU A C 1
ATOM 7627 O O . GLU B 1 299 ? -13.672 10.962 80.645 1.00 85.87 389 GLU A O 1
ATOM 7633 N N . ASN B 1 300 ? -12.198 10.903 82.338 1.00 89.01 390 ASN A N 1
ATOM 7634 C CA . ASN B 1 300 ? -12.209 12.351 82.516 1.00 91.54 390 ASN A CA 1
ATOM 7635 C C . ASN B 1 300 ? -10.859 13.021 82.275 1.00 93.05 390 ASN A C 1
ATOM 7636 O O . ASN B 1 300 ? -10.800 14.177 81.850 1.00 93.21 390 ASN A O 1
ATOM 7641 N N . TYR B 1 301 ? -9.780 12.296 82.555 1.00 99.26 391 TYR A N 1
ATOM 7642 C CA . TYR B 1 301 ? -8.450 12.898 82.523 1.00 98.60 391 TYR A CA 1
ATOM 7643 C C . TYR B 1 301 ? -7.387 12.133 81.728 1.00 94.84 391 TYR A C 1
ATOM 7644 O O . TYR B 1 301 ? -6.212 12.466 81.809 1.00 94.54 391 TYR A O 1
ATOM 7653 N N . LEU B 1 302 ? -7.781 11.128 80.954 1.00 69.56 392 LEU A N 1
ATOM 7654 C CA . LEU B 1 302 ? -6.824 10.491 80.052 1.00 66.24 392 LEU A CA 1
ATOM 7655 C C . LEU B 1 302 ? -7.374 10.402 78.638 1.00 67.91 392 LEU A C 1
ATOM 7656 O O . LEU B 1 302 ? -6.701 10.777 77.682 1.00 69.30 392 LEU A O 1
ATOM 7661 N N . LEU B 1 303 ? -8.600 9.910 78.503 1.00 69.87 393 LEU A N 1
ATOM 7662 C CA . LEU B 1 303 ? -9.208 9.781 77.186 1.00 71.90 393 LEU A CA 1
ATOM 7663 C C . LEU B 1 303 ? -9.867 11.087 76.753 1.00 75.31 393 LEU A C 1
ATOM 7664 O O . LEU B 1 303 ? -11.041 11.122 76.387 1.00 74.05 393 LEU A O 1
ATOM 7669 N N . THR B 1 304 ? -9.090 12.161 76.816 1.00 92.08 394 THR A N 1
ATOM 7670 C CA . THR B 1 304 ? -9.468 13.446 76.248 1.00 93.22 394 THR A CA 1
ATOM 7671 C C . THR B 1 304 ? -8.257 14.001 75.516 1.00 91.03 394 THR A C 1
ATOM 7672 O O . THR B 1 304 ? -7.155 13.460 75.640 1.00 91.52 394 THR A O 1
ATOM 7676 N N . ASP B 1 305 ? -8.461 15.062 74.743 1.00 68.70 395 ASP A N 1
ATOM 7677 C CA . ASP B 1 305 ? -7.365 15.682 74.011 1.00 69.32 395 ASP A CA 1
ATOM 7678 C C . ASP B 1 305 ? -6.280 16.125 74.980 1.00 69.80 395 ASP A C 1
ATOM 7679 O O . ASP B 1 305 ? -5.112 15.799 74.805 1.00 69.25 395 ASP A O 1
ATOM 7684 N N . GLU B 1 306 ? -6.691 16.841 76.021 1.00 113.84 396 GLU A N 1
ATOM 7685 C CA . GLU B 1 306 ? -5.779 17.390 77.022 1.00 116.78 396 GLU A CA 1
ATOM 7686 C C . GLU B 1 306 ? -4.835 16.344 77.619 1.00 116.00 396 GLU A C 1
ATOM 7687 O O . GLU B 1 306 ? -3.725 16.670 78.042 1.00 117.76 396 GLU A O 1
ATOM 7693 N N . GLY B 1 307 ? -5.283 15.091 77.651 1.00 92.05 397 GLY A N 1
ATOM 7694 C CA . GLY B 1 307 ? -4.516 14.016 78.255 1.00 87.57 397 GLY A CA 1
ATOM 7695 C C . GLY B 1 307 ? -3.799 13.129 77.254 1.00 84.84 397 GLY A C 1
ATOM 7696 O O . GLY B 1 307 ? -2.628 12.797 77.443 1.00 85.38 397 GLY A O 1
ATOM 7697 N N . LEU B 1 308 ? -4.501 12.735 76.195 1.00 74.61 398 LEU A N 1
ATOM 7698 C CA . LEU B 1 308 ? -3.905 11.905 75.150 1.00 71.42 398 LEU A CA 1
ATOM 7699 C C . LEU B 1 308 ? -2.782 12.647 74.438 1.00 73.54 398 LEU A C 1
ATOM 7700 O O . LEU B 1 308 ? -1.709 12.091 74.213 1.00 71.66 398 LEU A O 1
ATOM 7705 N N . GLU B 1 309 ? -3.043 13.904 74.089 1.00 89.27 399 GLU A N 1
ATOM 7706 C CA . GLU B 1 309 ? -2.042 14.764 73.465 1.00 90.22 399 GLU A CA 1
ATOM 7707 C C . GLU B 1 309 ? -0.820 14.908 74.366 1.00 87.68 399 GLU A C 1
ATOM 7708 O O . GLU B 1 309 ? 0.311 14.983 73.886 1.00 89.12 399 GLU A O 1
ATOM 7714 N N . ALA B 1 310 ? -1.053 14.929 75.674 1.00 67.93 400 ALA A N 1
ATOM 7715 C CA . ALA B 1 310 ? 0.034 14.994 76.641 1.00 68.08 400 ALA A CA 1
ATOM 7716 C C . ALA B 1 310 ? 0.797 13.673 76.695 1.00 66.38 400 ALA A C 1
ATOM 7717 O O . ALA B 1 310 ? 2.008 13.651 76.906 1.00 66.40 400 ALA A O 1
ATOM 7719 N N . VAL B 1 311 ? 0.079 12.571 76.504 1.00 64.97 401 VAL A N 1
ATOM 7720 C CA . VAL B 1 311 ? 0.696 11.248 76.462 1.00 63.33 401 VAL A CA 1
ATOM 7721 C C . VAL B 1 311 ? 1.371 11.030 75.112 1.00 62.98 401 VAL A C 1
ATOM 7722 O O . VAL B 1 311 ? 2.446 10.427 75.024 1.00 62.27 401 VAL A O 1
ATOM 7726 N N . ASN B 1 312 ? 0.734 11.545 74.066 1.00 77.70 402 ASN A N 1
ATOM 7727 C CA . ASN B 1 312 ? 1.187 11.329 72.700 1.00 79.39 402 ASN A CA 1
ATOM 7728 C C . ASN B 1 312 ? 2.508 12.006 72.390 1.00 81.23 402 ASN A C 1
ATOM 7729 O O . ASN B 1 312 ? 3.226 11.596 71.480 1.00 79.43 402 ASN A O 1
ATOM 7734 N N . LYS B 1 313 ? 2.817 13.054 73.141 1.00 88.67 403 LYS A N 1
ATOM 7735 C CA . LYS B 1 313 ? 3.996 13.858 72.864 1.00 90.63 403 LYS A CA 1
ATOM 7736 C C . LYS B 1 313 ? 5.241 13.359 73.595 1.00 90.74 403 LYS A C 1
ATOM 7737 O O . LYS B 1 313 ? 6.295 13.990 73.535 1.00 90.95 403 LYS A O 1
ATOM 7739 N N . ASP B 1 314 ? 5.122 12.231 74.285 1.00 93.06 404 ASP A N 1
ATOM 7740 C CA . ASP B 1 314 ? 6.288 11.585 74.878 1.00 90.14 404 ASP A CA 1
ATOM 7741 C C . ASP B 1 314 ? 6.813 10.531 73.912 1.00 88.17 404 ASP A C 1
ATOM 7742 O O . ASP B 1 314 ? 7.935 10.619 73.407 1.00 87.59 404 ASP A O 1
ATOM 7747 N N . LYS B 1 315 ? 5.978 9.524 73.686 1.00 87.28 405 LYS A N 1
ATOM 7748 C CA . LYS B 1 315 ? 6.175 8.541 72.637 1.00 85.72 405 LYS A CA 1
ATOM 7749 C C . LYS B 1 315 ? 4.825 8.358 71.959 1.00 86.17 405 LYS A C 1
ATOM 7750 O O . LYS B 1 315 ? 3.830 8.072 72.627 1.00 89.51 405 LYS A O 1
ATOM 7756 N N . PRO B 1 316 ? 4.785 8.543 70.631 1.00 60.86 406 PRO A N 1
ATOM 7757 C CA . PRO B 1 316 ? 3.552 8.569 69.834 1.00 60.03 406 PRO A CA 1
ATOM 7758 C C . PRO B 1 316 ? 2.652 7.354 70.055 1.00 58.64 406 PRO A C 1
ATOM 7759 O O . PRO B 1 316 ? 3.131 6.276 70.408 1.00 57.45 406 PRO A O 1
ATOM 7763 N N . LEU B 1 317 ? 1.352 7.544 69.850 1.00 63.90 407 LEU A N 1
ATOM 7764 C CA . LEU B 1 317 ? 0.361 6.501 70.097 1.00 63.45 407 LEU A CA 1
ATOM 7765 C C . LEU B 1 317 ? -0.095 5.820 68.814 1.00 65.10 407 LEU A C 1
ATOM 7766 O O . LEU B 1 317 ? -0.489 4.654 68.824 1.00 64.65 407 LEU A O 1
ATOM 7771 N N . GLY B 1 318 ? -0.044 6.557 67.711 1.00 74.81 408 GLY A N 1
ATOM 7772 C CA . GLY B 1 318 ? -0.626 6.099 66.465 1.00 75.32 408 GLY A CA 1
ATOM 7773 C C . GLY B 1 318 ? -2.063 6.574 66.389 1.00 77.52 408 GLY A C 1
ATOM 7774 O O . GLY B 1 318 ? -2.446 7.514 67.086 1.00 81.02 408 GLY A O 1
ATOM 7775 N N . ALA B 1 319 ? -2.863 5.925 65.550 1.00 63.32 409 ALA A N 1
ATOM 7776 C CA . ALA B 1 319 ? -4.267 6.288 65.403 1.00 61.08 409 ALA A CA 1
ATOM 7777 C C . ALA B 1 319 ? -5.033 6.029 66.696 1.00 60.78 409 ALA A C 1
ATOM 7778 O O . ALA B 1 319 ? -5.444 4.902 66.966 1.00 61.15 409 ALA A O 1
ATOM 7780 N N . VAL B 1 320 ? -5.221 7.077 67.494 1.00 61.86 410 VAL A N 1
ATOM 7781 C CA . VAL B 1 320 ? -5.911 6.944 68.772 1.00 62.16 410 VAL A CA 1
ATOM 7782 C C . VAL B 1 320 ? -7.388 6.618 68.564 1.00 60.57 410 VAL A C 1
ATOM 7783 O O . VAL B 1 320 ? -7.954 6.899 67.509 1.00 59.86 410 VAL A O 1
ATOM 7787 N N . ALA B 1 321 ? -8.007 6.016 69.574 1.00 58.10 411 ALA A N 1
ATOM 7788 C CA . ALA B 1 321 ? -9.402 5.603 69.474 1.00 57.93 411 ALA A CA 1
ATOM 7789 C C . ALA B 1 321 ? -10.349 6.787 69.628 1.00 60.20 411 ALA A C 1
ATOM 7790 O O . ALA B 1 321 ? -11.517 6.708 69.253 1.00 60.92 411 ALA A O 1
ATOM 7792 N N . LEU B 1 322 ? -9.840 7.882 70.185 1.00 95.08 412 LEU A N 1
ATOM 7793 C CA . LEU B 1 322 ? -10.643 9.081 70.408 1.00 98.45 412 LEU A CA 1
ATOM 7794 C C . LEU B 1 322 ? -10.888 9.835 69.102 1.00 100.97 412 LEU A C 1
ATOM 7795 O O . LEU B 1 322 ? -9.949 10.335 68.479 1.00 103.76 412 LEU A O 1
ATOM 7800 N N . LYS B 1 323 ? -12.153 9.920 68.697 1.00 65.59 413 LYS A N 1
ATOM 7801 C CA . LYS B 1 323 ? -12.518 10.503 67.406 1.00 65.66 413 LYS A CA 1
ATOM 7802 C C . LYS B 1 323 ? -12.164 11.986 67.302 1.00 66.57 413 LYS A C 1
ATOM 7803 O O . LYS B 1 323 ? -11.873 12.485 66.216 1.00 66.48 413 LYS A O 1
ATOM 7809 N N . SER B 1 324 ? -12.185 12.686 68.431 1.00 75.11 414 SER A N 1
ATOM 7810 C CA . SER B 1 324 ? -11.907 14.119 68.439 1.00 78.77 414 SER A CA 1
ATOM 7811 C C . SER B 1 324 ? -10.445 14.412 68.117 1.00 78.51 414 SER A C 1
ATOM 7812 O O . SER B 1 324 ? -10.132 15.410 67.467 1.00 80.03 414 SER A O 1
ATOM 7815 N N . TYR B 1 325 ? -9.556 13.534 68.570 1.00 67.65 415 TYR A N 1
ATOM 7816 C CA . TYR B 1 325 ? -8.122 13.761 68.445 1.00 67.40 415 TYR A CA 1
ATOM 7817 C C . TYR B 1 325 ? -7.535 13.118 67.191 1.00 68.66 415 TYR A C 1
ATOM 7818 O O . TYR B 1 325 ? -6.635 13.676 66.563 1.00 71.54 415 TYR A O 1
ATOM 7827 N N . GLU B 1 326 ? -8.043 11.945 66.828 1.00 115.55 416 GLU A N 1
ATOM 7828 C CA . GLU B 1 326 ? -7.487 11.198 65.705 1.00 116.44 416 GLU A CA 1
ATOM 7829 C C . GLU B 1 326 ? -7.776 11.893 64.377 1.00 120.48 416 GLU A C 1
ATOM 7830 O O . GLU B 1 326 ? -7.093 11.654 63.382 1.00 122.60 416 GLU A O 1
ATOM 7836 N N . GLU B 1 327 ? -8.782 12.762 64.368 1.00 68.88 417 GLU A N 1
ATOM 7837 C CA . GLU B 1 327 ? -9.091 13.552 63.182 1.00 69.13 417 GLU A CA 1
ATOM 7838 C C . GLU B 1 327 ? -8.162 14.760 63.104 1.00 68.79 417 GLU A C 1
ATOM 7839 O O . GLU B 1 327 ? -8.231 15.557 62.168 1.00 69.91 417 GLU A O 1
ATOM 7845 N N . GLU B 1 328 ? -7.292 14.881 64.101 1.00 90.61 418 GLU A N 1
ATOM 7846 C CA . GLU B 1 328 ? -6.260 15.908 64.120 1.00 92.96 418 GLU A CA 1
ATOM 7847 C C . GLU B 1 328 ? -4.887 15.255 63.981 1.00 94.44 418 GLU A C 1
ATOM 7848 O O . GLU B 1 328 ? -3.858 15.932 63.962 1.00 96.36 418 GLU A O 1
ATOM 7850 N N . LEU B 1 329 ? -4.891 13.928 63.882 1.00 96.19 419 LEU A N 1
ATOM 7851 C CA . LEU B 1 329 ? -3.667 13.148 63.749 1.00 92.96 419 LEU A CA 1
ATOM 7852 C C . LEU B 1 329 ? -3.541 12.552 62.345 1.00 91.81 419 LEU A C 1
ATOM 7853 O O . LEU B 1 329 ? -2.472 12.083 61.956 1.00 90.83 419 LEU A O 1
ATOM 7858 N N . ALA B 1 330 ? -4.633 12.580 61.585 1.00 79.80 420 ALA A N 1
ATOM 7859 C CA . ALA B 1 330 ? -4.615 12.105 60.203 1.00 80.66 420 ALA A CA 1
ATOM 7860 C C . ALA B 1 330 ? -3.821 13.055 59.313 1.00 81.66 420 ALA A C 1
ATOM 7861 O O . ALA B 1 330 ? -3.487 12.727 58.174 1.00 79.93 420 ALA A O 1
ATOM 7863 N N . LYS B 1 331 ? -3.534 14.239 59.846 1.00 108.19 421 LYS A N 1
ATOM 7864 C CA . LYS B 1 331 ? -2.730 15.237 59.155 1.00 109.67 421 LYS A CA 1
ATOM 7865 C C . LYS B 1 331 ? -1.290 14.758 58.978 1.00 111.65 421 LYS A C 1
ATOM 7866 O O . LYS B 1 331 ? -0.641 15.078 57.981 1.00 114.27 421 LYS A O 1
ATOM 7868 N N . ASP B 1 332 ? -0.800 13.999 59.957 1.00 94.30 422 ASP A N 1
ATOM 7869 C CA . ASP B 1 332 ? 0.535 13.406 59.900 1.00 91.69 422 ASP A CA 1
ATOM 7870 C C . ASP B 1 332 ? 0.669 12.464 58.711 1.00 88.38 422 ASP A C 1
ATOM 7871 O O . ASP B 1 332 ? -0.154 11.564 58.541 1.00 87.12 422 ASP A O 1
ATOM 7876 N N . PRO B 1 333 ? 1.708 12.669 57.885 1.00 78.38 423 PRO A N 1
ATOM 7877 C CA . PRO B 1 333 ? 1.956 11.830 56.706 1.00 77.02 423 PRO A CA 1
ATOM 7878 C C . PRO B 1 333 ? 2.325 10.413 57.131 1.00 74.09 423 PRO A C 1
ATOM 7879 O O . PRO B 1 333 ? 2.006 9.444 56.439 1.00 72.38 423 PRO A O 1
ATOM 7883 N N . ARG B 1 334 ? 2.969 10.315 58.291 1.00 84.73 424 ARG A N 1
ATOM 7884 C CA . ARG B 1 334 ? 3.328 9.043 58.911 1.00 83.41 424 ARG A CA 1
ATOM 7885 C C . ARG B 1 334 ? 2.105 8.202 59.293 1.00 85.32 424 ARG A C 1
ATOM 7886 O O . ARG B 1 334 ? 1.971 7.056 58.857 1.00 87.89 424 ARG A O 1
ATOM 7894 N N . ILE B 1 335 ? 1.232 8.784 60.115 1.00 80.40 425 ILE A N 1
ATOM 7895 C CA . ILE B 1 335 ? 0.038 8.116 60.635 1.00 80.55 425 ILE A CA 1
ATOM 7896 C C . ILE B 1 335 ? -0.814 7.498 59.526 1.00 80.74 425 ILE A C 1
ATOM 7897 O O . ILE B 1 335 ? -1.368 6.408 59.686 1.00 80.96 425 ILE A O 1
ATOM 7902 N N . ALA B 1 336 ? -0.897 8.198 58.398 1.00 70.87 426 ALA A N 1
ATOM 7903 C CA . ALA B 1 336 ? -1.605 7.704 57.224 1.00 71.12 426 ALA A CA 1
ATOM 7904 C C . ALA B 1 336 ? -1.046 6.358 56.770 1.00 69.58 426 ALA A C 1
ATOM 7905 O O . ALA B 1 336 ? -1.801 5.440 56.445 1.00 66.41 426 ALA A O 1
ATOM 7907 N N . ALA B 1 337 ? 0.279 6.244 56.753 1.00 93.37 427 ALA A N 1
ATOM 7908 C CA . ALA B 1 337 ? 0.928 4.993 56.376 1.00 92.41 427 ALA A CA 1
ATOM 7909 C C . ALA B 1 337 ? 0.702 3.928 57.443 1.00 92.40 427 ALA A C 1
ATOM 7910 O O . ALA B 1 337 ? 0.586 2.742 57.136 1.00 92.39 427 ALA A O 1
ATOM 7912 N N . THR B 1 338 ? 0.640 4.363 58.698 1.00 78.55 428 THR A N 1
ATOM 7913 C CA . THR B 1 338 ? 0.358 3.465 59.813 1.00 77.69 428 THR A CA 1
ATOM 7914 C C . THR B 1 338 ? -1.053 2.891 59.676 1.00 76.44 428 THR A C 1
ATOM 7915 O O . THR B 1 338 ? -1.304 1.739 60.040 1.00 75.91 428 THR A O 1
ATOM 7919 N N . MET B 1 339 ? -1.964 3.686 59.121 1.00 64.77 429 MET A N 1
ATOM 7920 C CA . MET B 1 339 ? -3.334 3.233 58.906 1.00 62.36 429 MET A CA 1
ATOM 7921 C C . MET B 1 339 ? -3.427 2.256 57.734 1.00 61.57 429 MET A C 1
ATOM 7922 O O . MET B 1 339 ? -4.178 1.282 57.794 1.00 59.25 429 MET A O 1
ATOM 7927 N N . GLU B 1 340 ? -2.669 2.516 56.671 1.00 81.98 430 GLU A N 1
ATOM 7928 C CA . GLU B 1 340 ? -2.696 1.648 55.495 1.00 83.72 430 GLU A CA 1
ATOM 7929 C C . GLU B 1 340 ? -2.124 0.275 55.822 1.00 81.79 430 GLU A C 1
ATOM 7930 O O . GLU B 1 340 ? -2.666 -0.749 55.404 1.00 81.52 430 GLU A O 1
ATOM 7936 N N . ASN B 1 341 ? -1.025 0.260 56.570 1.00 77.68 431 ASN A N 1
ATOM 7937 C CA . ASN B 1 341 ? -0.422 -0.990 57.012 1.00 75.55 431 ASN A CA 1
ATOM 7938 C C . ASN B 1 341 ? -1.357 -1.763 57.935 1.00 78.68 431 ASN A C 1
ATOM 7939 O O . ASN B 1 341 ? -1.320 -2.991 57.983 1.00 82.93 431 ASN A O 1
ATOM 7944 N N . ALA B 1 342 ? -2.201 -1.034 58.660 1.00 53.10 432 ALA A N 1
ATOM 7945 C CA . ALA B 1 342 ? -3.161 -1.650 59.568 1.00 51.53 432 ALA A CA 1
ATOM 7946 C C . ALA B 1 342 ? -4.337 -2.251 58.804 1.00 51.38 432 ALA A C 1
ATOM 7947 O O . ALA B 1 342 ? -4.875 -3.289 59.190 1.00 50.52 432 ALA A O 1
ATOM 7949 N N . GLN B 1 343 ? -4.732 -1.593 57.719 1.00 70.15 433 GLN A N 1
ATOM 7950 C CA . GLN B 1 343 ? -5.859 -2.048 56.912 1.00 72.69 433 GLN A CA 1
ATOM 7951 C C . GLN B 1 343 ? -5.491 -3.259 56.059 1.00 72.78 433 GLN A C 1
ATOM 7952 O O . GLN B 1 343 ? -6.340 -4.102 55.765 1.00 74.50 433 GLN A O 1
ATOM 7958 N N . LYS B 1 344 ? -4.224 -3.345 55.670 1.00 54.40 434 LYS A N 1
ATOM 7959 C CA . LYS B 1 344 ? -3.760 -4.442 54.831 1.00 52.59 434 LYS A CA 1
ATOM 7960 C C . LYS B 1 344 ? -3.488 -5.706 55.643 1.00 51.74 434 LYS A C 1
ATOM 7961 O O . LYS B 1 344 ? -3.268 -6.778 55.081 1.00 50.57 434 LYS A O 1
ATOM 7967 N N . GLY B 1 345 ? -3.509 -5.574 56.965 1.00 51.70 435 GLY A N 1
ATOM 7968 C CA . GLY B 1 345 ? -3.354 -6.718 57.842 1.00 51.53 435 GLY A CA 1
ATOM 7969 C C . GLY B 1 345 ? -4.616 -7.003 58.633 1.00 53.08 435 GLY A C 1
ATOM 7970 O O . GLY B 1 345 ? -5.591 -6.253 58.561 1.00 52.01 435 GLY A O 1
ATOM 7971 N N . GLU B 1 346 ? -4.596 -8.098 59.387 1.00 67.38 436 GLU A N 1
ATOM 7972 C CA . GLU B 1 346 ? -5.703 -8.450 60.266 1.00 69.14 436 GLU A CA 1
ATOM 7973 C C . GLU B 1 346 ? -5.494 -7.828 61.633 1.00 67.55 436 GLU A C 1
ATOM 7974 O O . GLU B 1 346 ? -4.425 -7.296 61.922 1.00 67.66 436 GLU A O 1
ATOM 7980 N N . ILE B 1 347 ? -6.518 -7.916 62.472 1.00 62.44 437 ILE A N 1
ATOM 7981 C CA . ILE B 1 347 ? -6.471 -7.363 63.818 1.00 59.27 437 ILE A CA 1
ATOM 7982 C C . ILE B 1 347 ? -6.428 -8.490 64.852 1.00 58.94 437 ILE A C 1
ATOM 7983 O O . ILE B 1 347 ? -7.249 -9.410 64.812 1.00 60.47 437 ILE A O 1
ATOM 7988 N N . MET B 1 348 ? -5.457 -8.409 65.762 1.00 57.13 438 MET A N 1
ATOM 7989 C CA . MET B 1 348 ? -5.180 -9.473 66.730 1.00 54.97 438 MET A CA 1
ATOM 7990 C C . MET B 1 348 ? -6.412 -9.977 67.469 1.00 56.28 438 MET A C 1
ATOM 7991 O O . MET B 1 348 ? -7.175 -9.187 68.025 1.00 57.66 438 MET A O 1
ATOM 7996 N N . PRO B 1 349 ? -6.609 -11.302 67.468 1.00 63.33 439 PRO A N 1
ATOM 7997 C CA . PRO B 1 349 ? -7.663 -11.940 68.260 1.00 63.95 439 PRO A CA 1
ATOM 7998 C C . PRO B 1 349 ? -7.478 -11.640 69.741 1.00 63.30 439 PRO A C 1
ATOM 7999 O O . PRO B 1 349 ? -6.344 -11.463 70.185 1.00 65.85 439 PRO A O 1
ATOM 8003 N N . ASN B 1 350 ? -8.571 -11.576 70.491 1.00 51.58 440 ASN A N 1
ATOM 8004 C CA . ASN B 1 350 ? -8.484 -11.290 71.915 1.00 51.34 440 ASN A CA 1
ATOM 8005 C C . ASN B 1 350 ? -8.766 -12.524 72.761 1.00 48.52 440 ASN A C 1
ATOM 8006 O O . ASN B 1 350 ? -8.904 -12.429 73.975 1.00 48.91 440 ASN A O 1
ATOM 8011 N N . ILE B 1 351 ? -8.841 -13.683 72.115 1.00 49.81 441 ILE A N 1
ATOM 8012 C CA . ILE B 1 351 ? -9.131 -14.932 72.812 1.00 50.84 441 ILE A CA 1
ATOM 8013 C C . ILE B 1 351 ? -7.939 -15.370 73.669 1.00 54.13 441 ILE A C 1
ATOM 8014 O O . ILE B 1 351 ? -6.799 -15.000 73.385 1.00 58.31 441 ILE A O 1
ATOM 8019 N N . PRO B 1 352 ? -8.202 -16.145 74.738 1.00 62.11 442 PRO A N 1
ATOM 8020 C CA . PRO B 1 352 ? -7.157 -16.591 75.670 1.00 62.27 442 PRO A CA 1
ATOM 8021 C C . PRO B 1 352 ? -6.048 -17.426 75.032 1.00 64.61 442 PRO A C 1
ATOM 8022 O O . PRO B 1 352 ? -4.947 -17.491 75.578 1.00 66.89 442 PRO A O 1
ATOM 8026 N N . GLN B 1 353 ? -6.335 -18.051 73.896 1.00 59.82 443 GLN A N 1
ATOM 8027 C CA . GLN B 1 353 ? -5.380 -18.949 73.253 1.00 57.05 443 GLN A CA 1
ATOM 8028 C C . GLN B 1 353 ? -4.170 -18.211 72.680 1.00 58.39 443 GLN A C 1
ATOM 8029 O O . GLN B 1 353 ? -3.153 -18.830 72.366 1.00 61.30 443 GLN A O 1
ATOM 8035 N N . MET B 1 354 ? -4.280 -16.892 72.552 1.00 48.96 444 MET A N 1
ATOM 8036 C CA . MET B 1 354 ? -3.215 -16.081 71.967 1.00 47.89 444 MET A CA 1
ATOM 8037 C C . MET B 1 354 ? -1.909 -16.161 72.759 1.00 45.11 444 MET A C 1
ATOM 8038 O O . MET B 1 354 ? -0.825 -16.035 72.190 1.00 45.59 444 MET A O 1
ATOM 8043 N N . SER B 1 355 ? -2.017 -16.370 74.067 1.00 38.31 445 SER A N 1
ATOM 8044 C CA . SER B 1 355 ? -0.840 -16.489 74.918 1.00 38.06 445 SER A CA 1
ATOM 8045 C C . SER B 1 355 ? -0.001 -17.698 74.515 1.00 38.22 445 SER A C 1
ATOM 8046 O O . SER B 1 355 ? 1.226 -17.622 74.448 1.00 37.32 445 SER A O 1
ATOM 8049 N N . ALA B 1 356 ? -0.673 -18.810 74.242 1.00 51.56 446 ALA A N 1
ATOM 8050 C CA . ALA B 1 356 ? 0.001 -20.022 73.795 1.00 52.47 446 ALA A CA 1
ATOM 8051 C C . ALA B 1 356 ? 0.477 -19.877 72.355 1.00 53.65 446 ALA A C 1
ATOM 8052 O O . ALA B 1 356 ? 1.512 -20.426 71.974 1.00 55.99 446 ALA A O 1
ATOM 8054 N N . PHE B 1 357 ? -0.290 -19.138 71.559 1.00 44.62 447 PHE A N 1
ATOM 8055 C CA . PHE B 1 357 ? 0.043 -18.916 70.157 1.00 43.30 447 PHE A CA 1
ATOM 8056 C C . PHE B 1 357 ? 1.356 -18.162 70.009 1.00 41.71 447 PHE A C 1
ATOM 8057 O O . PHE B 1 357 ? 2.214 -18.544 69.214 1.00 42.96 447 PHE A O 1
ATOM 8065 N N . TRP B 1 358 ? 1.503 -17.088 70.778 1.00 40.45 448 TRP A N 1
ATOM 8066 C CA . TRP B 1 358 ? 2.674 -16.229 70.668 1.00 40.51 448 TRP A CA 1
ATOM 8067 C C . TRP B 1 358 ? 3.954 -16.935 71.101 1.00 38.72 448 TRP A C 1
ATOM 8068 O O . TRP B 1 358 ? 5.028 -16.647 70.576 1.00 38.24 448 TRP A O 1
ATOM 8079 N N . TYR B 1 359 ? 3.847 -17.855 72.053 1.00 42.93 449 TYR A N 1
ATOM 8080 C CA . TYR B 1 359 ? 5.015 -18.625 72.459 1.00 46.44 449 TYR A CA 1
ATOM 8081 C C . TYR B 1 359 ? 5.420 -19.582 71.345 1.00 47.61 449 TYR A C 1
ATOM 8082 O O . TYR B 1 359 ? 6.603 -19.723 71.035 1.00 51.88 449 TYR A O 1
ATOM 8091 N N . ALA B 1 360 ? 4.425 -20.238 70.754 1.00 36.24 450 ALA A N 1
ATOM 8092 C CA . ALA B 1 360 ? 4.652 -21.214 69.693 1.00 35.91 450 ALA A CA 1
ATOM 8093 C C . ALA B 1 360 ? 5.414 -20.608 68.521 1.00 36.40 450 ALA A C 1
ATOM 8094 O O . ALA B 1 360 ? 6.342 -21.219 67.990 1.00 39.56 450 ALA A O 1
ATOM 8096 N N . VAL B 1 361 ? 5.017 -19.402 68.125 1.00 37.07 451 VAL A N 1
ATOM 8097 C CA . VAL B 1 361 ? 5.663 -18.705 67.020 1.00 37.63 451 VAL A CA 1
ATOM 8098 C C . VAL B 1 361 ? 7.022 -18.148 67.438 1.00 37.89 451 VAL A C 1
ATOM 8099 O O . VAL B 1 361 ? 7.985 -18.224 66.677 1.00 38.02 451 VAL A O 1
ATOM 8103 N N . ARG B 1 362 ? 7.105 -17.594 68.645 1.00 38.01 452 ARG A N 1
ATOM 8104 C CA . ARG B 1 362 ? 8.375 -17.067 69.140 1.00 39.68 452 ARG A CA 1
ATOM 8105 C C . ARG B 1 362 ? 9.435 -18.158 69.190 1.00 41.29 452 ARG A C 1
ATOM 8106 O O . ARG B 1 362 ? 10.578 -17.945 68.783 1.00 42.15 452 ARG A O 1
ATOM 8114 N N . THR B 1 363 ? 9.049 -19.325 69.692 1.00 45.80 453 THR A N 1
ATOM 8115 C CA . THR B 1 363 ? 9.968 -20.450 69.774 1.00 46.01 453 THR A CA 1
ATOM 8116 C C . THR B 1 363 ? 10.351 -20.924 68.377 1.00 45.57 453 THR A C 1
ATOM 8117 O O . THR B 1 363 ? 11.517 -21.213 68.110 1.00 47.55 453 THR A O 1
ATOM 8121 N N . ALA B 1 364 ? 9.367 -20.989 67.487 1.00 39.23 454 ALA A N 1
ATOM 8122 C CA . ALA B 1 364 ? 9.600 -21.453 66.125 1.00 38.93 454 ALA A CA 1
ATOM 8123 C C . ALA B 1 364 ? 10.541 -20.517 65.374 1.00 44.58 454 ALA A C 1
ATOM 8124 O O . ALA B 1 364 ? 11.508 -20.964 64.757 1.00 48.69 454 ALA A O 1
ATOM 8126 N N . VAL B 1 365 ? 10.255 -19.220 65.436 1.00 40.69 455 VAL A N 1
ATOM 8127 C CA . VAL B 1 365 ? 11.058 -18.221 64.742 1.00 38.64 455 VAL A CA 1
ATOM 8128 C C . VAL B 1 365 ? 12.505 -18.219 65.229 1.00 38.67 455 VAL A C 1
ATOM 8129 O O . VAL B 1 365 ? 13.431 -18.290 64.426 1.00 38.90 455 VAL A O 1
ATOM 8133 N N . ILE B 1 366 ? 12.693 -18.148 66.544 1.00 38.51 456 ILE A N 1
ATOM 8134 C CA . ILE B 1 366 ? 14.032 -18.112 67.128 1.00 40.71 456 ILE A CA 1
ATOM 8135 C C . ILE B 1 366 ? 14.833 -19.367 66.776 1.00 48.36 456 ILE A C 1
ATOM 8136 O O . ILE B 1 366 ? 16.014 -19.282 66.433 1.00 53.75 456 ILE A O 1
ATOM 8141 N N . ASN B 1 367 ? 14.187 -20.527 66.843 1.00 53.20 457 ASN A N 1
ATOM 8142 C CA . ASN B 1 367 ? 14.850 -21.780 66.498 1.00 51.97 457 ASN A CA 1
ATOM 8143 C C . ASN B 1 367 ? 15.191 -21.874 65.012 1.00 49.36 457 ASN A C 1
ATOM 8144 O O . ASN B 1 367 ? 16.308 -22.240 64.647 1.00 49.54 457 ASN A O 1
ATOM 8149 N N . ALA B 1 368 ? 14.225 -21.541 64.162 1.00 45.61 458 ALA A N 1
ATOM 8150 C CA . ALA B 1 368 ? 14.405 -21.646 62.717 1.00 47.68 458 ALA A CA 1
ATOM 8151 C C . ALA B 1 368 ? 15.421 -20.638 62.187 1.00 52.60 458 ALA A C 1
ATOM 8152 O O . ALA B 1 368 ? 16.183 -20.936 61.268 1.00 56.77 458 ALA A O 1
ATOM 8154 N N . ALA B 1 369 ? 15.430 -19.445 62.772 1.00 47.41 459 ALA A N 1
ATOM 8155 C CA . ALA B 1 369 ? 16.305 -18.374 62.309 1.00 44.04 459 ALA A CA 1
ATOM 8156 C C . ALA B 1 369 ? 17.736 -18.540 62.815 1.00 45.97 459 ALA A C 1
ATOM 8157 O O . ALA B 1 369 ? 18.643 -17.836 62.370 1.00 46.07 459 ALA A O 1
ATOM 8159 N N . SER B 1 370 ? 17.938 -19.471 63.741 1.00 45.20 460 SER A N 1
ATOM 8160 C CA . SER B 1 370 ? 19.258 -19.684 64.323 1.00 47.59 460 SER A CA 1
ATOM 8161 C C . SER B 1 370 ? 19.882 -20.992 63.844 1.00 54.37 460 SER A C 1
ATOM 8162 O O . SER B 1 370 ? 20.948 -21.389 64.316 1.00 59.24 460 SER A O 1
ATOM 8165 N N . GLY B 1 371 ? 19.211 -21.658 62.910 1.00 61.11 461 GLY A N 1
ATOM 8166 C CA . GLY B 1 371 ? 19.715 -22.896 62.343 1.00 61.48 461 GLY A CA 1
ATOM 8167 C C . GLY B 1 371 ? 19.703 -24.062 63.313 1.00 62.35 461 GLY A C 1
ATOM 8168 O O . GLY B 1 371 ? 20.387 -25.062 63.096 1.00 63.32 461 GLY A O 1
ATOM 8169 N N . ARG B 1 372 ? 18.929 -23.936 64.385 1.00 55.04 462 ARG A N 1
ATOM 8170 C CA . ARG B 1 372 ? 18.802 -25.009 65.366 1.00 56.75 462 ARG A CA 1
ATOM 8171 C C . ARG B 1 372 ? 17.928 -26.133 64.820 1.00 52.90 462 ARG A C 1
ATOM 8172 O O . ARG B 1 372 ? 18.081 -27.294 65.200 1.00 51.40 462 ARG A O 1
ATOM 8180 N N . GLN B 1 373 ? 17.009 -25.772 63.928 1.00 56.42 463 GLN A N 1
ATOM 8181 C CA . GLN B 1 373 ? 16.142 -26.739 63.262 1.00 57.46 463 GLN A CA 1
ATOM 8182 C C . GLN B 1 373 ? 15.536 -26.145 61.993 1.00 53.14 463 GLN A C 1
ATOM 8183 O O . GLN B 1 373 ? 15.496 -24.926 61.828 1.00 52.63 463 GLN A O 1
ATOM 8189 N N . THR B 1 374 ? 15.070 -27.014 61.099 1.00 49.82 464 THR A N 1
ATOM 8190 C CA . THR B 1 374 ? 14.524 -26.577 59.818 1.00 49.66 464 THR A CA 1
ATOM 8191 C C . THR B 1 374 ? 13.219 -25.811 59.992 1.00 48.64 464 THR A C 1
ATOM 8192 O O . THR B 1 374 ? 12.588 -25.872 61.046 1.00 48.67 464 THR A O 1
ATOM 8196 N N . VAL B 1 375 ? 12.826 -25.088 58.948 1.00 49.40 465 VAL A N 1
ATOM 8197 C CA . VAL B 1 375 ? 11.579 -24.335 58.952 1.00 49.10 465 VAL A CA 1
ATOM 8198 C C . VAL B 1 375 ? 10.386 -25.271 59.124 1.00 50.93 465 VAL A C 1
ATOM 8199 O O . VAL B 1 375 ? 9.479 -24.997 59.912 1.00 52.45 465 VAL A O 1
ATOM 8203 N N . ASP B 1 376 ? 10.407 -26.384 58.398 1.00 52.23 466 ASP A N 1
ATOM 8204 C CA . ASP B 1 376 ? 9.332 -27.368 58.462 1.00 52.81 466 ASP A CA 1
ATOM 8205 C C . ASP B 1 376 ? 9.188 -27.958 59.862 1.00 51.44 466 ASP A C 1
ATOM 8206 O O . ASP B 1 376 ? 8.076 -28.115 60.364 1.00 50.82 466 ASP A O 1
ATOM 8211 N N . ALA B 1 377 ? 10.316 -28.279 60.487 1.00 47.18 467 ALA A N 1
ATOM 8212 C CA . ALA B 1 377 ? 10.308 -28.874 61.818 1.00 41.87 467 ALA A CA 1
ATOM 8213 C C . ALA B 1 377 ? 9.879 -27.866 62.878 1.00 40.77 467 ALA A C 1
ATOM 8214 O O . ALA B 1 377 ? 9.151 -28.205 63.810 1.00 38.42 467 ALA A O 1
ATOM 8216 N N . ALA B 1 378 ? 10.334 -26.627 62.727 1.00 48.62 468 ALA A N 1
ATOM 8217 C CA . ALA B 1 378 ? 10.034 -25.576 63.693 1.00 48.89 468 ALA A CA 1
ATOM 8218 C C . ALA B 1 378 ? 8.576 -25.137 63.605 1.00 49.21 468 ALA A C 1
ATOM 8219 O O . ALA B 1 378 ? 7.920 -24.921 64.622 1.00 51.18 468 ALA A O 1
ATOM 8221 N N . LEU B 1 379 ? 8.075 -25.009 62.381 1.00 41.84 469 LEU A N 1
ATOM 8222 C CA . LEU B 1 379 ? 6.705 -24.568 62.160 1.00 42.01 469 LEU A CA 1
ATOM 8223 C C . LEU B 1 379 ? 5.688 -25.641 62.541 1.00 42.28 469 LEU A C 1
ATOM 8224 O O . LEU B 1 379 ? 4.643 -25.335 63.116 1.00 42.85 469 LEU A O 1
ATOM 8229 N N . ALA B 1 380 ? 5.993 -26.895 62.219 1.00 49.11 470 ALA A N 1
ATOM 8230 C CA . ALA B 1 380 ? 5.104 -28.000 62.558 1.00 47.90 470 ALA A CA 1
ATOM 8231 C C . ALA B 1 380 ? 4.933 -28.099 64.067 1.00 49.74 470 ALA A C 1
ATOM 8232 O O . ALA B 1 380 ? 3.820 -28.256 64.563 1.00 54.13 470 ALA A O 1
ATOM 8234 N N . ALA B 1 381 ? 6.044 -27.992 64.789 1.00 40.91 471 ALA A N 1
ATOM 8235 C CA . ALA B 1 381 ? 6.029 -28.021 66.247 1.00 38.98 471 ALA A CA 1
ATOM 8236 C C . ALA B 1 381 ? 5.206 -26.869 66.817 1.00 41.38 471 ALA A C 1
ATOM 8237 O O . ALA B 1 381 ? 4.558 -27.009 67.854 1.00 42.00 471 ALA A O 1
ATOM 8239 N N . ALA B 1 382 ? 5.233 -25.732 66.131 1.00 48.67 472 ALA A N 1
ATOM 8240 C CA . ALA B 1 382 ? 4.507 -24.549 66.578 1.00 49.03 472 ALA A CA 1
ATOM 8241 C C . ALA B 1 382 ? 2.999 -24.725 66.430 1.00 48.27 472 ALA A C 1
ATOM 8242 O O . ALA B 1 382 ? 2.223 -24.140 67.185 1.00 45.32 472 ALA A O 1
ATOM 8244 N N . GLN B 1 383 ? 2.588 -25.532 65.457 1.00 50.79 473 GLN A N 1
ATOM 8245 C CA . GLN B 1 383 ? 1.169 -25.721 65.181 1.00 52.76 473 GLN A CA 1
ATOM 8246 C C . GLN B 1 383 ? 0.483 -26.563 66.250 1.00 53.08 473 GLN A C 1
ATOM 8247 O O . GLN B 1 383 ? -0.624 -26.244 66.683 1.00 54.13 473 GLN A O 1
ATOM 8253 N N . THR B 1 384 ? 1.144 -27.631 66.685 1.00 49.62 474 THR A N 1
ATOM 8254 C CA . THR B 1 384 ? 0.559 -28.524 67.679 1.00 48.72 474 THR A CA 1
ATOM 8255 C C . THR B 1 384 ? 0.578 -27.894 69.070 1.00 47.99 474 THR A C 1
ATOM 8256 O O . THR B 1 384 ? 0.110 -28.497 70.034 1.00 51.65 474 THR A O 1
ATOM 8260 N N . ASN B 1 385 ? 1.119 -26.682 69.168 1.00 36.36 475 ASN A N 1
ATOM 8261 C CA . ASN B 1 385 ? 1.184 -25.963 70.438 1.00 35.60 475 ASN A CA 1
ATOM 8262 C C . ASN B 1 385 ? 0.491 -24.603 70.384 1.00 37.64 475 ASN A C 1
ATOM 8263 O O . ASN B 1 385 ? 0.362 -23.924 71.405 1.00 40.63 475 ASN A O 1
ATOM 8268 N N . ALA B 1 386 ? 0.050 -24.209 69.193 1.00 39.65 476 ALA A N 1
ATOM 8269 C CA . ALA B 1 386 ? -0.535 -22.887 68.982 1.00 39.18 476 ALA A CA 1
ATOM 8270 C C . ALA B 1 386 ? -1.810 -22.677 69.792 1.00 40.93 476 ALA A C 1
ATOM 8271 O O . ALA B 1 386 ? -1.920 -21.714 70.550 1.00 43.25 476 ALA A O 1
ATOM 8273 N N . ALA B 1 387 ? -2.772 -23.577 69.623 1.00 43.99 477 ALA A N 1
ATOM 8274 C CA . ALA B 1 387 ? -4.046 -23.475 70.325 1.00 44.48 477 ALA A CA 1
ATOM 8275 C C . ALA B 1 387 ? -3.864 -23.630 71.833 1.00 47.36 477 ALA A C 1
ATOM 8276 O O . ALA B 1 387 ? -4.460 -22.896 72.619 1.00 50.27 477 ALA A O 1
ATOM 8278 N N . ALA B 1 388 ? -3.036 -24.590 72.232 1.00 50.95 478 ALA A N 1
ATOM 8279 C CA . ALA B 1 388 ? -2.765 -24.827 73.645 1.00 49.46 478 ALA A CA 1
ATOM 8280 C C . ALA B 1 388 ? -1.369 -25.410 73.839 1.00 52.76 478 ALA A C 1
ATOM 8281 O O . ALA B 1 388 ? -0.970 -26.327 73.123 1.00 56.16 478 ALA A O 1
ATOM 8283 N N . SER B 1 389 ? -0.630 -24.869 74.803 1.00 43.36 479 SER A N 1
ATOM 8284 C CA . SER B 1 389 ? 0.701 -25.375 75.121 1.00 38.80 479 SER A CA 1
ATOM 8285 C C . SER B 1 389 ? 0.619 -26.819 75.604 1.00 38.84 479 SER A C 1
ATOM 8286 O O . SER B 1 389 ? -0.073 -27.119 76.578 1.00 40.14 479 SER A O 1
ATOM 8289 N N . ARG B 1 390 ? 1.326 -27.711 74.919 1.00 37.63 480 ARG A N 1
ATOM 8290 C CA . ARG B 1 390 ? 1.246 -29.134 75.220 1.00 37.20 480 ARG A CA 1
ATOM 8291 C C . ARG B 1 390 ? 2.280 -29.573 76.249 1.00 38.24 480 ARG A C 1
ATOM 8292 O O . ARG B 1 390 ? 3.342 -28.964 76.385 1.00 40.34 480 ARG A O 1
ATOM 8300 N N . THR B 1 391 ? 1.952 -30.642 76.968 1.00 41.06 481 THR A N 1
ATOM 8301 C CA . THR B 1 391 ? 2.803 -31.174 78.026 1.00 39.81 481 THR A CA 1
ATOM 8302 C C . THR B 1 391 ? 3.285 -32.580 77.680 1.00 36.57 481 THR A C 1
ATOM 8303 O O . THR B 1 391 ? 2.490 -33.439 77.301 1.00 36.13 481 THR A O 1
ATOM 8307 N N . GLY B 1 392 ? 4.588 -32.809 77.812 1.00 29.81 482 GLY A N 1
ATOM 8308 C CA . GLY B 1 392 ? 5.175 -34.089 77.458 1.00 28.93 482 GLY A CA 1
ATOM 8309 C C . GLY B 1 392 ? 5.413 -35.016 78.635 1.00 28.68 482 GLY A C 1
ATOM 8310 O O . GLY B 1 392 ? 5.909 -34.600 79.679 1.00 27.49 482 GLY A O 1
ATOM 8311 N N . LEU B 1 393 ? 5.059 -36.284 78.463 1.00 36.01 483 LEU A N 1
ATOM 8312 C CA . LEU B 1 393 ? 5.278 -37.291 79.494 1.00 36.00 483 LEU A CA 1
ATOM 8313 C C . LEU B 1 393 ? 6.193 -38.391 78.967 1.00 37.78 483 LEU A C 1
ATOM 8314 O O . LEU B 1 393 ? 5.883 -39.035 77.965 1.00 42.66 483 LEU A O 1
ATOM 8319 N N . VAL B 1 394 ? 7.320 -38.602 79.638 1.00 29.95 484 VAL A N 1
ATOM 8320 C CA . VAL B 1 394 ? 8.285 -39.608 79.200 1.00 32.52 484 VAL A CA 1
ATOM 8321 C C . VAL B 1 394 ? 8.483 -40.690 80.262 1.00 32.41 484 VAL A C 1
ATOM 8322 O O . VAL B 1 394 ? 8.721 -40.392 81.433 1.00 32.12 484 VAL A O 1
ATOM 8326 N N . TYR B 1 395 ? 8.375 -41.948 79.842 1.00 40.10 485 TYR A N 1
ATOM 8327 C CA . TYR B 1 395 ? 8.439 -43.081 80.762 1.00 41.46 485 TYR A CA 1
ATOM 8328 C C . TYR B 1 395 ? 8.757 -44.382 80.023 1.00 47.34 485 TYR A C 1
ATOM 8329 O O . TYR B 1 395 ? 8.461 -44.522 78.836 1.00 49.51 485 TYR A O 1
ATOM 8338 N N . ASP B 1 396 ? 9.376 -45.322 80.730 1.00 55.94 486 ASP A N 1
ATOM 8339 C CA . ASP B 1 396 ? 9.682 -46.633 80.170 1.00 58.29 486 ASP A CA 1
ATOM 8340 C C . ASP B 1 396 ? 9.659 -47.682 81.276 1.00 60.07 486 ASP A C 1
ATOM 8341 O O . ASP B 1 396 ? 10.407 -47.586 82.249 1.00 66.45 486 ASP A O 1
ATOM 8346 N N . GLN B 1 397 ? 8.802 -48.685 81.115 1.00 39.67 487 GLN A N 1
ATOM 8347 C CA . GLN B 1 397 ? 8.593 -49.709 82.135 1.00 35.54 487 GLN A CA 1
ATOM 8348 C C . GLN B 1 397 ? 9.865 -50.499 82.450 1.00 34.08 487 GLN A C 1
ATOM 8349 O O . GLN B 1 397 ? 10.005 -51.052 83.540 1.00 35.60 487 GLN A O 1
ATOM 8355 N N . ASN B 1 398 ? 10.798 -50.536 81.503 1.00 33.70 488 ASN A N 1
ATOM 8356 C CA . ASN B 1 398 ? 12.034 -51.296 81.676 1.00 36.32 488 ASN A CA 1
ATOM 8357 C C . ASN B 1 398 ? 12.908 -50.792 82.821 1.00 35.32 488 ASN A C 1
ATOM 8358 O O . ASN B 1 398 ? 13.813 -51.492 83.272 1.00 34.62 488 ASN A O 1
ATOM 8363 N N . MET B 1 399 ? 12.632 -49.581 83.296 1.00 39.14 489 MET A N 1
ATOM 8364 C CA . MET B 1 399 ? 13.366 -49.020 84.425 1.00 38.84 489 MET A CA 1
ATOM 8365 C C . MET B 1 399 ? 12.989 -49.718 85.731 1.00 39.40 489 MET A C 1
ATOM 8366 O O . MET B 1 399 ? 13.570 -49.443 86.781 1.00 39.27 489 MET A O 1
ATOM 8371 N N . MET B 1 400 ? 12.016 -50.621 85.658 1.00 39.38 490 MET A N 1
ATOM 8372 C CA . MET B 1 400 ? 11.613 -51.413 86.814 1.00 42.04 490 MET A CA 1
ATOM 8373 C C . MET B 1 400 ? 12.561 -52.581 87.058 1.00 43.33 490 MET A C 1
ATOM 8374 O O . MET B 1 400 ? 12.537 -53.188 88.128 1.00 46.97 490 MET A O 1
ATOM 8379 N N . ASN B 1 401 ? 13.383 -52.901 86.063 1.00 45.89 491 ASN A N 1
ATOM 8380 C CA . ASN B 1 401 ? 14.311 -54.024 86.165 1.00 44.52 491 ASN A CA 1
ATOM 8381 C C . ASN B 1 401 ? 15.259 -53.878 87.352 1.00 42.14 491 ASN A C 1
ATOM 8382 O O . ASN B 1 401 ? 15.517 -54.839 88.075 1.00 44.45 491 ASN A O 1
ATOM 8387 N N . HIS B 1 402 ? 15.765 -52.664 87.540 1.00 34.28 492 HIS A N 1
ATOM 8388 C CA . HIS B 1 402 ? 16.610 -52.317 88.678 1.00 32.65 492 HIS A CA 1
ATOM 8389 C C . HIS B 1 402 ? 15.914 -52.639 90.001 1.00 33.82 492 HIS A C 1
ATOM 8390 O O . HIS B 1 402 ? 14.964 -51.961 90.389 1.00 37.94 492 HIS A O 1
ATOM 8397 N N . CYS B 1 403 ? 16.377 -53.687 90.682 1.00 32.26 493 CYS A N 1
ATOM 8398 C CA . CYS B 1 403 ? 15.759 -54.113 91.938 1.00 33.22 493 CYS A CA 1
ATOM 8399 C C . CYS B 1 403 ? 16.772 -54.656 92.946 1.00 34.19 493 CYS A C 1
ATOM 8400 O O . CYS B 1 403 ? 17.919 -54.942 92.604 1.00 40.17 493 CYS A O 1
ATOM 8403 N N . ASN B 1 404 ? 16.327 -54.794 94.193 1.00 30.35 494 ASN A N 1
ATOM 8404 C CA . ASN B 1 404 ? 17.180 -55.216 95.302 1.00 30.88 494 ASN A CA 1
ATOM 8405 C C . ASN B 1 404 ? 17.172 -56.732 95.493 1.00 31.39 494 ASN A C 1
ATOM 8406 O O . ASN B 1 404 ? 16.137 -57.322 95.801 1.00 31.51 494 ASN A O 1
ATOM 8411 N N . LEU B 1 405 ? 18.340 -57.347 95.330 1.00 31.76 495 LEU A N 1
ATOM 8412 C CA . LEU B 1 405 ? 18.477 -58.804 95.324 1.00 32.32 495 LEU A CA 1
ATOM 8413 C C . LEU B 1 405 ? 18.505 -59.452 96.709 1.00 33.83 495 LEU A C 1
ATOM 8414 O O . LEU B 1 405 ? 18.570 -60.676 96.820 1.00 33.76 495 LEU A O 1
ATOM 8419 N N . TRP B 1 406 ? 18.453 -58.642 97.761 1.00 36.49 496 TRP A N 1
ATOM 8420 C CA . TRP B 1 406 ? 18.621 -59.156 99.118 1.00 40.42 496 TRP A CA 1
ATOM 8421 C C . TRP B 1 406 ? 17.569 -58.628 100.081 1.00 41.41 496 TRP A C 1
ATOM 8422 O O . TRP B 1 406 ? 17.488 -59.072 101.225 1.00 42.69 496 TRP A O 1
ATOM 8433 N N . ASP B 1 407 ? 16.765 -57.678 99.617 1.00 61.91 497 ASP A N 1
ATOM 8434 C CA . ASP B 1 407 ? 15.834 -56.989 100.499 1.00 65.32 497 ASP A CA 1
ATOM 8435 C C . ASP B 1 407 ? 14.625 -56.444 99.744 1.00 67.62 497 ASP A C 1
ATOM 8436 O O . ASP B 1 407 ? 14.720 -55.434 99.048 1.00 68.53 497 ASP A O 1
ATOM 8441 N N . SER B 1 408 ? 13.487 -57.117 99.887 1.00 68.52 498 SER A N 1
ATOM 8442 C CA . SER B 1 408 ? 12.247 -56.657 99.272 1.00 67.83 498 SER A CA 1
ATOM 8443 C C . SER B 1 408 ? 11.691 -55.450 100.021 1.00 65.19 498 SER A C 1
ATOM 8444 O O . SER B 1 408 ? 10.883 -54.691 99.484 1.00 66.00 498 SER A O 1
ATOM 8447 N N . HIS B 1 409 ? 12.135 -55.278 101.263 1.00 40.71 499 HIS A N 1
ATOM 8448 C CA . HIS B 1 409 ? 11.668 -54.187 102.110 1.00 39.98 499 HIS A CA 1
ATOM 8449 C C . HIS B 1 409 ? 12.362 -52.867 101.798 1.00 38.21 499 HIS A C 1
ATOM 8450 O O . HIS B 1 409 ? 12.157 -51.875 102.496 1.00 38.88 499 HIS A O 1
ATOM 8457 N N . HIS B 1 410 ? 13.189 -52.854 100.761 1.00 44.76 500 HIS A N 1
ATOM 8458 C CA . HIS B 1 410 ? 13.888 -51.632 100.393 1.00 46.17 500 HIS A CA 1
ATOM 8459 C C . HIS B 1 410 ? 12.915 -50.636 99.765 1.00 45.58 500 HIS A C 1
ATOM 8460 O O . HIS B 1 410 ? 12.219 -50.965 98.804 1.00 49.48 500 HIS A O 1
ATOM 8467 N N . PRO B 1 411 ? 12.864 -49.414 100.317 1.00 36.97 501 PRO A N 1
ATOM 8468 C CA . PRO B 1 411 ? 11.938 -48.351 99.905 1.00 34.60 501 PRO A CA 1
ATOM 8469 C C . PRO B 1 411 ? 12.000 -47.999 98.414 1.00 30.54 501 PRO A C 1
ATOM 8470 O O . PRO B 1 411 ? 10.951 -47.782 97.809 1.00 31.99 501 PRO A O 1
ATOM 8474 N N . GLU B 1 412 ? 13.194 -47.938 97.833 1.00 30.05 502 GLU A N 1
ATOM 8475 C CA . GLU B 1 412 ? 13.320 -47.618 96.413 1.00 31.61 502 GLU A CA 1
ATOM 8476 C C . GLU B 1 412 ? 12.960 -48.843 95.578 1.00 30.01 502 GLU A C 1
ATOM 8477 O O . GLU B 1 412 ? 13.812 -49.678 95.272 1.00 29.34 502 GLU A O 1
ATOM 8483 N N . VAL B 1 413 ? 11.688 -48.932 95.206 1.00 31.62 503 VAL A N 1
ATOM 8484 C CA . VAL B 1 413 ? 11.134 -50.150 94.633 1.00 35.17 503 VAL A CA 1
ATOM 8485 C C . VAL B 1 413 ? 10.543 -49.874 93.241 1.00 38.29 503 VAL A C 1
ATOM 8486 O O . VAL B 1 413 ? 10.043 -48.779 92.984 1.00 41.08 503 VAL A O 1
ATOM 8490 N N . PRO B 1 414 ? 10.649 -50.850 92.318 1.00 47.37 504 PRO A N 1
ATOM 8491 C CA . PRO B 1 414 ? 10.132 -50.718 90.949 1.00 46.08 504 PRO A CA 1
ATOM 8492 C C . PRO B 1 414 ? 8.689 -50.221 90.839 1.00 48.08 504 PRO A C 1
ATOM 8493 O O . PRO B 1 414 ? 8.362 -49.522 89.879 1.00 50.37 504 PRO A O 1
ATOM 8497 N N . GLN B 1 415 ? 7.845 -50.567 91.806 1.00 40.71 505 GLN A N 1
ATOM 8498 C CA . GLN B 1 415 ? 6.427 -50.220 91.742 1.00 41.45 505 GLN A CA 1
ATOM 8499 C C . GLN B 1 415 ? 6.180 -48.715 91.801 1.00 39.90 505 GLN A C 1
ATOM 8500 O O . GLN B 1 415 ? 5.080 -48.253 91.494 1.00 41.60 505 GLN A O 1
ATOM 8506 N N . ARG B 1 416 ? 7.200 -47.957 92.194 1.00 34.89 506 ARG A N 1
ATOM 8507 C CA . ARG B 1 416 ? 7.071 -46.509 92.335 1.00 33.14 506 ARG A CA 1
ATOM 8508 C C . ARG B 1 416 ? 6.620 -45.843 91.038 1.00 36.06 506 ARG A C 1
ATOM 8509 O O . ARG B 1 416 ? 5.645 -45.094 91.027 1.00 37.02 506 ARG A O 1
ATOM 8517 N N . ILE B 1 417 ? 7.319 -46.128 89.946 1.00 38.88 507 ILE A N 1
ATOM 8518 C CA . ILE B 1 417 ? 6.999 -45.500 88.670 1.00 37.03 507 ILE A CA 1
ATOM 8519 C C . ILE B 1 417 ? 5.727 -46.082 88.052 1.00 39.55 507 ILE A C 1
ATOM 8520 O O . ILE B 1 417 ? 4.994 -45.379 87.357 1.00 40.56 507 ILE A O 1
ATOM 8525 N N . LEU B 1 418 ? 5.458 -47.357 88.316 1.00 43.03 508 LEU A N 1
ATOM 8526 C CA . LEU B 1 418 ? 4.272 -48.013 87.771 1.00 42.06 508 LEU A CA 1
ATOM 8527 C C . LEU B 1 418 ? 3.002 -47.431 88.388 1.00 43.28 508 LEU A C 1
ATOM 8528 O O . LEU B 1 418 ? 2.036 -47.144 87.681 1.00 42.84 508 LEU A O 1
ATOM 8533 N N . ARG B 1 419 ? 3.013 -47.258 89.706 1.00 45.67 509 ARG A N 1
ATOM 8534 C CA . ARG B 1 419 ? 1.858 -46.724 90.419 1.00 42.89 509 ARG A CA 1
ATOM 8535 C C . ARG B 1 419 ? 1.547 -45.299 89.984 1.00 43.12 509 ARG A C 1
ATOM 8536 O O . ARG B 1 419 ? 0.387 -44.890 89.957 1.00 48.12 509 ARG A O 1
ATOM 8544 N N . ILE B 1 420 ? 2.586 -44.549 89.635 1.00 31.40 510 ILE A N 1
ATOM 8545 C CA . ILE B 1 420 ? 2.413 -43.174 89.190 1.00 32.71 510 ILE A CA 1
ATOM 8546 C C . ILE B 1 420 ? 1.803 -43.122 87.792 1.00 38.56 510 ILE A C 1
ATOM 8547 O O . ILE B 1 420 ? 0.817 -42.420 87.566 1.00 38.99 510 ILE A O 1
ATOM 8552 N N . MET B 1 421 ? 2.386 -43.873 86.862 1.00 47.11 511 MET A N 1
ATOM 8553 C CA . MET B 1 421 ? 1.888 -43.912 85.490 1.00 44.08 511 MET A CA 1
ATOM 8554 C C . MET B 1 421 ? 0.461 -44.442 85.428 1.00 41.70 511 MET A C 1
ATOM 8555 O O . MET B 1 421 ? -0.358 -43.937 84.664 1.00 40.39 511 MET A O 1
ATOM 8560 N N . CYS B 1 422 ? 0.171 -45.459 86.235 1.00 39.62 512 CYS A N 1
ATOM 8561 C CA . CYS B 1 422 ? -1.178 -46.012 86.316 1.00 42.81 512 CYS A CA 1
ATOM 8562 C C . CYS B 1 422 ? -2.184 -44.968 86.794 1.00 43.01 512 CYS A C 1
ATOM 8563 O O . CYS B 1 422 ? -3.287 -44.869 86.255 1.00 44.71 512 CYS A O 1
ATOM 8566 N N . ARG B 1 423 ? -1.800 -44.192 87.804 1.00 38.20 513 ARG A N 1
ATOM 8567 C CA . ARG B 1 423 ? -2.675 -43.159 88.348 1.00 35.02 513 ARG A CA 1
ATOM 8568 C C . ARG B 1 423 ? -2.925 -42.060 87.320 1.00 34.67 513 ARG A C 1
ATOM 8569 O O . ARG B 1 423 ? -4.035 -41.538 87.218 1.00 34.68 513 ARG A O 1
ATOM 8577 N N . LEU B 1 424 ? -1.889 -41.715 86.560 1.00 35.45 514 LEU A N 1
ATOM 8578 C CA . LEU B 1 424 ? -2.020 -40.722 85.499 1.00 37.41 514 LEU A CA 1
ATOM 8579 C C . LEU B 1 424 ? -2.985 -41.206 84.425 1.00 44.25 514 LEU A C 1
ATOM 8580 O O . LEU B 1 424 ? -3.749 -40.421 83.863 1.00 50.13 514 LEU A O 1
ATOM 8585 N N . GLU B 1 425 ? -2.945 -42.505 84.146 1.00 40.62 515 GLU A N 1
ATOM 8586 C CA . GLU B 1 425 ? -3.832 -43.104 83.158 1.00 41.17 515 GLU A CA 1
ATOM 8587 C C . GLU B 1 425 ? -5.275 -43.146 83.658 1.00 42.16 515 GLU A C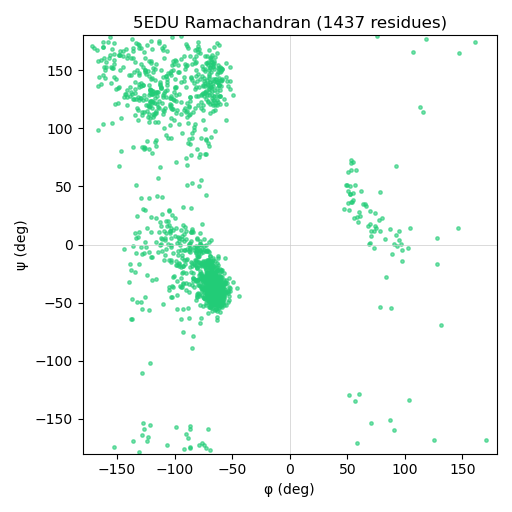 1
ATOM 8588 O O . GLU B 1 425 ? -6.212 -42.955 82.883 1.00 42.32 515 GLU A O 1
ATOM 8594 N N . GLU B 1 426 ? -5.447 -43.393 84.953 1.00 44.83 516 GLU A N 1
ATOM 8595 C CA . GLU B 1 426 ? -6.777 -43.432 85.556 1.00 44.85 516 GLU A CA 1
ATOM 8596 C C . GLU B 1 426 ? -7.472 -42.079 85.467 1.00 40.60 516 GLU A C 1
ATOM 8597 O O . GLU B 1 426 ? -8.642 -41.995 85.099 1.00 41.29 516 GLU A O 1
ATOM 8603 N N . LEU B 1 427 ? -6.742 -41.022 85.807 1.00 34.76 517 LEU A N 1
ATOM 8604 C CA . LEU B 1 427 ? -7.288 -39.671 85.782 1.00 34.59 517 LEU A CA 1
ATOM 8605 C C . LEU B 1 427 ? -7.353 -39.128 84.361 1.00 38.54 517 LEU A C 1
ATOM 8606 O O . LEU B 1 427 ? -7.865 -38.034 84.129 1.00 41.87 517 LEU A O 1
ATOM 8611 N N . GLY B 1 428 ? -6.824 -39.894 83.414 1.00 45.76 518 GLY A N 1
ATOM 8612 C CA . GLY B 1 428 ? -6.811 -39.487 82.023 1.00 48.46 518 GLY A CA 1
ATOM 8613 C C . GLY B 1 428 ? -5.813 -38.380 81.739 1.00 48.99 518 GLY A C 1
ATOM 8614 O O . GLY B 1 428 ? -5.831 -37.784 80.663 1.00 49.58 518 GLY A O 1
ATOM 8615 N N . LEU B 1 429 ? -4.939 -38.107 82.704 1.00 44.51 519 LEU A N 1
ATOM 8616 C CA . LEU B 1 429 ? -3.944 -37.050 82.558 1.00 42.37 519 LEU A CA 1
ATOM 8617 C C . LEU B 1 429 ? -2.902 -37.417 81.511 1.00 43.76 519 LEU A C 1
ATOM 8618 O O . LEU B 1 429 ? -2.446 -36.564 80.753 1.00 45.72 519 LEU A O 1
ATOM 8623 N N . ALA B 1 430 ? -2.534 -38.693 81.472 1.00 44.47 520 ALA A N 1
ATOM 8624 C CA . ALA B 1 430 ? -1.580 -39.188 80.486 1.00 42.82 520 ALA A CA 1
ATOM 8625 C C . ALA B 1 430 ? -2.124 -39.019 79.070 1.00 42.07 520 ALA A C 1
ATOM 8626 O O . ALA B 1 430 ? -1.362 -38.841 78.119 1.00 42.10 520 ALA A O 1
ATOM 8628 N N . GLY B 1 431 ? -3.445 -39.075 78.940 1.00 35.78 521 GLY A N 1
ATOM 8629 C CA . GLY B 1 431 ? -4.093 -38.901 77.654 1.00 36.93 521 GLY A CA 1
ATOM 8630 C C . GLY B 1 431 ? -3.992 -37.476 77.148 1.00 38.48 521 GLY A C 1
ATOM 8631 O O . GLY B 1 431 ? -3.919 -37.239 75.943 1.00 39.41 521 GLY A O 1
ATOM 8632 N N . ARG B 1 432 ? -3.989 -36.523 78.075 1.00 41.38 522 ARG A N 1
ATOM 8633 C CA . ARG B 1 432 ? -3.869 -35.112 77.724 1.00 41.07 522 ARG A CA 1
ATOM 8634 C C . ARG B 1 432 ? -2.414 -34.732 77.485 1.00 41.93 522 ARG A C 1
ATOM 8635 O O . ARG B 1 432 ? -2.123 -33.667 76.942 1.00 44.32 522 ARG A O 1
ATOM 8643 N N . CYS B 1 433 ? -1.503 -35.608 77.896 1.00 41.80 523 CYS A N 1
ATOM 8644 C CA . CYS B 1 433 ? -0.079 -35.370 77.702 1.00 41.64 523 CYS A CA 1
ATOM 8645 C C . CYS B 1 433 ? 0.404 -35.959 76.383 1.00 44.11 523 CYS A C 1
ATOM 8646 O O . CYS B 1 433 ? -0.193 -36.897 75.850 1.00 44.77 523 CYS A O 1
ATOM 8649 N N . LEU B 1 434 ? 1.489 -35.401 75.860 1.00 53.27 524 LEU A N 1
ATOM 8650 C CA . LEU B 1 434 ? 2.090 -35.903 74.632 1.00 55.48 524 LEU A CA 1
ATOM 8651 C C . LEU B 1 434 ? 3.230 -36.856 74.975 1.00 55.02 524 LEU A C 1
ATOM 8652 O O . LEU B 1 434 ? 4.316 -36.426 75.362 1.00 56.42 524 LEU A O 1
ATOM 8657 N N . THR B 1 435 ? 2.972 -38.152 74.836 1.00 45.15 525 THR A N 1
ATOM 8658 C CA . THR B 1 435 ? 3.937 -39.176 75.224 1.00 43.86 525 THR A CA 1
ATOM 8659 C C . THR B 1 435 ? 5.191 -39.146 74.358 1.00 42.62 525 THR A C 1
ATOM 8660 O O . THR B 1 435 ? 5.112 -39.178 73.130 1.00 44.53 525 THR A O 1
ATOM 8664 N N . LEU B 1 436 ? 6.348 -39.090 75.007 1.00 36.71 526 LEU A N 1
ATOM 8665 C CA . LEU B 1 436 ? 7.622 -39.048 74.302 1.00 35.88 526 LEU A CA 1
ATOM 8666 C C . LEU B 1 436 ? 8.413 -40.332 74.522 1.00 37.01 526 LEU A C 1
ATOM 8667 O O . LEU B 1 436 ? 8.508 -40.828 75.644 1.00 38.62 526 LEU A O 1
ATOM 8672 N N . THR B 1 437 ? 8.977 -40.870 73.445 1.00 48.39 527 THR A N 1
ATOM 8673 C CA . THR B 1 437 ? 9.785 -42.080 73.535 1.00 52.11 527 THR A CA 1
ATOM 8674 C C . THR B 1 437 ? 11.168 -41.765 74.093 1.00 57.46 527 THR A C 1
ATOM 8675 O O . THR B 1 437 ? 11.889 -40.935 73.539 1.00 64.11 527 THR A O 1
ATOM 8679 N N . PRO B 1 438 ? 11.538 -42.425 75.200 1.00 46.05 528 PRO A N 1
ATOM 8680 C CA . PRO B 1 438 ? 12.863 -42.247 75.800 1.00 44.07 528 PRO A CA 1
ATOM 8681 C C . PRO B 1 438 ? 13.936 -43.062 75.087 1.00 42.86 528 PRO A C 1
ATOM 8682 O O . PRO B 1 438 ? 13.618 -43.924 74.268 1.00 45.29 528 PRO A O 1
ATOM 8686 N N . ARG B 1 439 ? 15.196 -42.785 75.401 1.00 41.88 529 ARG A N 1
ATOM 8687 C CA . ARG B 1 439 ? 16.315 -43.541 74.850 1.00 42.22 529 ARG A CA 1
ATOM 8688 C C . ARG B 1 439 ? 17.478 -43.491 75.841 1.00 42.53 529 ARG A C 1
ATOM 8689 O O . ARG B 1 439 ? 17.518 -42.608 76.698 1.00 43.94 529 ARG A O 1
ATOM 8697 N N . PRO B 1 440 ? 18.414 -44.448 75.748 1.00 45.69 530 PRO A N 1
ATOM 8698 C CA . PRO B 1 440 ? 19.562 -44.426 76.662 1.00 45.26 530 PRO A CA 1
ATOM 8699 C C . PRO B 1 440 ? 20.417 -43.170 76.503 1.00 46.99 530 PRO A C 1
ATOM 8700 O O . PRO B 1 440 ? 20.466 -42.585 75.421 1.00 47.98 530 PRO A O 1
ATOM 8704 N N . ALA B 1 441 ? 21.075 -42.758 77.580 1.00 40.73 531 ALA A N 1
ATOM 8705 C CA . ALA B 1 441 ? 21.970 -41.611 77.526 1.00 39.50 531 ALA A CA 1
ATOM 8706 C C . ALA B 1 441 ? 23.257 -41.977 76.797 1.00 40.77 531 ALA A C 1
ATOM 8707 O O . ALA B 1 441 ? 23.881 -42.997 77.096 1.00 40.21 531 ALA A O 1
ATOM 8709 N N . THR B 1 442 ? 23.647 -41.149 75.833 1.00 43.18 532 THR A N 1
ATOM 8710 C CA . THR B 1 442 ? 24.898 -41.361 75.118 1.00 45.38 532 THR A CA 1
ATOM 8711 C C . THR B 1 442 ? 26.068 -41.159 76.067 1.00 46.69 532 THR A C 1
ATOM 8712 O O . THR B 1 442 ? 25.946 -40.450 77.066 1.00 47.11 532 THR A O 1
ATOM 8716 N N . GLU B 1 443 ? 27.198 -41.786 75.753 1.00 46.70 533 GLU A N 1
ATOM 8717 C CA . GLU B 1 443 ? 28.383 -41.703 76.600 1.00 50.99 533 GLU A CA 1
ATOM 8718 C C . GLU B 1 443 ? 28.820 -40.251 76.768 1.00 50.84 533 GLU A C 1
ATOM 8719 O O . GLU B 1 443 ? 29.265 -39.849 77.842 1.00 50.30 533 GLU A O 1
ATOM 8725 N N . ALA B 1 444 ? 28.674 -39.469 75.702 1.00 58.06 534 ALA A N 1
ATOM 8726 C CA . ALA B 1 444 ? 29.026 -38.053 75.724 1.00 56.42 534 ALA A CA 1
ATOM 8727 C C . ALA B 1 444 ? 28.176 -37.276 76.726 1.00 58.55 534 ALA A C 1
ATOM 8728 O O . ALA B 1 444 ? 28.659 -36.345 77.372 1.00 60.53 534 ALA A O 1
ATOM 8730 N N . GLU B 1 445 ? 26.910 -37.662 76.848 1.00 54.66 535 GLU A N 1
ATOM 8731 C CA . GLU B 1 445 ? 26.001 -37.015 77.787 1.00 50.27 535 GLU A CA 1
ATOM 8732 C C . GLU B 1 445 ? 26.389 -37.316 79.233 1.00 47.32 535 GLU A C 1
ATOM 8733 O O . GLU B 1 445 ? 26.380 -36.426 80.082 1.00 46.98 535 GLU A O 1
ATOM 8739 N N . LEU B 1 446 ? 26.742 -38.568 79.506 1.00 38.61 536 LEU A N 1
ATOM 8740 C CA . LEU B 1 446 ? 27.132 -38.978 80.852 1.00 34.02 536 LEU A CA 1
ATOM 8741 C C . LEU B 1 446 ? 28.466 -38.369 81.275 1.00 32.91 536 LEU A C 1
ATOM 8742 O O . LEU B 1 446 ? 28.708 -38.148 82.462 1.00 30.88 536 LEU A O 1
ATOM 8747 N N . LEU B 1 447 ? 29.327 -38.095 80.300 1.00 40.02 537 LEU A N 1
ATOM 8748 C CA . LEU B 1 447 ? 30.680 -37.627 80.584 1.00 41.52 537 LEU A CA 1
ATOM 8749 C C . LEU B 1 447 ? 30.752 -36.123 80.837 1.00 48.44 537 LEU A C 1
ATOM 8750 O O . LEU B 1 447 ? 31.810 -35.598 81.180 1.00 57.56 537 LEU A O 1
ATOM 8755 N N . THR B 1 448 ? 29.630 -35.430 80.668 1.00 40.53 538 THR A N 1
ATOM 8756 C CA . THR B 1 448 ? 29.565 -34.009 80.996 1.00 38.66 538 THR A CA 1
ATOM 8757 C C . THR B 1 448 ? 29.563 -33.807 82.507 1.00 37.74 538 THR A C 1
ATOM 8758 O O . THR B 1 448 ? 29.823 -32.708 82.996 1.00 38.44 538 THR A O 1
ATOM 8762 N N . CYS B 1 449 ? 29.270 -34.877 83.240 1.00 45.28 539 CYS A N 1
ATOM 8763 C CA . CYS B 1 449 ? 29.119 -34.799 84.688 1.00 42.68 539 CYS A CA 1
ATOM 8764 C C . CYS B 1 449 ? 29.845 -35.926 85.418 1.00 42.12 539 CYS A C 1
ATOM 8765 O O . CYS B 1 449 ? 30.187 -35.789 86.593 1.00 44.80 539 CYS A O 1
ATOM 8768 N N . HIS B 1 450 ? 30.075 -37.038 84.726 1.00 33.65 540 HIS A N 1
ATOM 8769 C CA . HIS B 1 450 ? 30.696 -38.205 85.346 1.00 34.62 540 HIS A CA 1
ATOM 8770 C C . HIS B 1 450 ? 32.019 -38.577 84.676 1.00 37.81 540 HIS A C 1
ATOM 8771 O O . HIS B 1 450 ? 32.198 -38.372 83.475 1.00 41.11 540 HIS A O 1
ATOM 8778 N N . SER B 1 451 ? 32.940 -39.129 85.461 1.00 37.75 541 SER A N 1
ATOM 8779 C CA . SER B 1 451 ? 34.247 -39.533 84.950 1.00 37.83 541 SER A CA 1
ATOM 8780 C C . SER B 1 451 ? 34.160 -40.872 84.226 1.00 41.05 541 SER A C 1
ATOM 8781 O O . SER B 1 451 ? 33.370 -41.736 84.606 1.00 42.67 541 SER A O 1
ATOM 8784 N N . ALA B 1 452 ? 34.976 -41.043 83.189 1.00 38.85 542 ALA A N 1
ATOM 8785 C CA . ALA B 1 452 ? 34.999 -42.290 82.430 1.00 38.64 542 ALA A CA 1
ATOM 8786 C C . ALA B 1 452 ? 35.348 -43.465 83.336 1.00 43.13 542 ALA A C 1
ATOM 8787 O O . ALA B 1 452 ? 34.898 -44.589 83.113 1.00 43.55 542 ALA A O 1
ATOM 8789 N N . GLU B 1 453 ? 36.152 -43.190 84.358 1.00 52.78 543 GLU A N 1
ATOM 8790 C CA . GLU B 1 453 ? 36.508 -44.187 85.360 1.00 55.51 543 GLU A CA 1
ATOM 8791 C C . GLU B 1 453 ? 35.272 -44.731 86.067 1.00 55.10 543 GLU A C 1
ATOM 8792 O O . GLU B 1 453 ? 35.107 -45.942 86.209 1.00 56.59 543 GLU A O 1
ATOM 8798 N N . TYR B 1 454 ? 34.403 -43.824 86.499 1.00 44.08 544 TYR A N 1
ATOM 8799 C CA . TYR B 1 454 ? 33.198 -44.194 87.234 1.00 39.96 544 TYR A CA 1
ATOM 8800 C C . TYR B 1 454 ? 32.153 -44.853 86.339 1.00 40.83 544 TYR A C 1
ATOM 8801 O O . TYR B 1 454 ? 31.443 -45.762 86.770 1.00 38.44 544 TYR A O 1
ATOM 8810 N N . VAL B 1 455 ? 32.056 -44.390 85.098 1.00 65.51 545 VAL A N 1
ATOM 8811 C CA . VAL B 1 455 ? 31.093 -44.945 84.155 1.00 65.25 545 VAL A CA 1
ATOM 8812 C C . VAL B 1 455 ? 31.443 -46.393 83.828 1.00 67.77 545 VAL A C 1
ATOM 8813 O O . VAL B 1 455 ? 30.576 -47.267 83.836 1.00 71.42 545 VAL A O 1
ATOM 8817 N N . GLY B 1 456 ? 32.719 -46.640 83.550 1.00 48.45 546 GLY A N 1
ATOM 8818 C CA . GLY B 1 456 ? 33.191 -47.984 83.273 1.00 45.31 546 GLY A CA 1
ATOM 8819 C C . GLY B 1 456 ? 33.035 -48.874 84.488 1.00 42.60 546 GLY A C 1
ATOM 8820 O O . GLY B 1 456 ? 32.685 -50.049 84.373 1.00 42.26 546 GLY A O 1
ATOM 8821 N N . HIS B 1 457 ? 33.295 -48.299 85.658 1.00 41.00 547 HIS A N 1
ATOM 8822 C CA . HIS B 1 457 ? 33.129 -48.990 86.934 1.00 40.50 547 HIS A CA 1
ATOM 8823 C C . HIS B 1 457 ? 31.704 -49.524 87.075 1.00 41.78 547 HIS A C 1
ATOM 8824 O O . HIS B 1 457 ? 31.498 -50.646 87.535 1.00 42.33 547 HIS A O 1
ATOM 8831 N N . LEU B 1 458 ? 30.726 -48.722 86.668 1.00 44.42 548 LEU A N 1
ATOM 8832 C CA . LEU B 1 458 ? 29.325 -49.109 86.798 1.00 45.89 548 LEU A CA 1
ATOM 8833 C C . LEU B 1 458 ? 28.876 -49.974 85.624 1.00 47.06 548 LEU A C 1
ATOM 8834 O O . LEU B 1 458 ? 27.979 -50.805 85.764 1.00 48.17 548 LEU A O 1
ATOM 8839 N N . ARG B 1 459 ? 29.504 -49.776 84.469 1.00 49.87 549 ARG A N 1
ATOM 8840 C CA . ARG B 1 459 ? 29.182 -50.564 83.286 1.00 48.37 549 ARG A CA 1
ATOM 8841 C C . ARG B 1 459 ? 29.619 -52.016 83.470 1.00 52.78 549 ARG A C 1
ATOM 8842 O O . ARG B 1 459 ? 29.005 -52.934 82.924 1.00 55.74 549 ARG A O 1
ATOM 8850 N N . ALA B 1 460 ? 30.675 -52.218 84.254 1.00 45.32 550 ALA A N 1
ATOM 8851 C CA . ALA B 1 460 ? 31.220 -53.552 84.487 1.00 45.07 550 ALA A CA 1
ATOM 8852 C C . ALA B 1 460 ? 30.300 -54.406 85.355 1.00 45.72 550 ALA A C 1
ATOM 8853 O O . ALA B 1 460 ? 30.344 -55.634 85.295 1.00 45.64 550 ALA A O 1
ATOM 8855 N N . THR B 1 461 ? 29.464 -53.754 86.157 1.00 50.72 551 THR A N 1
ATOM 8856 C CA . THR B 1 461 ? 28.543 -54.463 87.040 1.00 48.75 551 THR A CA 1
ATOM 8857 C C . THR B 1 461 ? 27.441 -55.174 86.261 1.00 49.26 551 THR A C 1
ATOM 8858 O O . THR B 1 461 ? 26.691 -55.974 86.818 1.00 50.29 551 THR A O 1
ATOM 8862 N N . GLU B 1 462 ? 27.357 -54.885 84.968 1.00 52.66 552 GLU A N 1
ATOM 8863 C CA . GLU B 1 462 ? 26.308 -55.434 84.118 1.00 54.14 552 GLU A CA 1
ATOM 8864 C C . GLU B 1 462 ? 26.522 -56.922 83.829 1.00 53.71 552 GLU A C 1
ATOM 8865 O O . GLU B 1 462 ? 25.672 -57.571 83.218 1.00 54.78 552 GLU A O 1
ATOM 8871 N N . LYS B 1 463 ? 27.655 -57.459 84.273 1.00 41.84 553 LYS A N 1
ATOM 8872 C CA . LYS B 1 463 ? 27.977 -58.863 84.039 1.00 43.51 553 LYS A CA 1
ATOM 8873 C C . LYS B 1 463 ? 28.295 -59.611 85.330 1.00 45.37 553 LYS A C 1
ATOM 8874 O O . LYS B 1 463 ? 28.627 -60.797 85.302 1.00 49.67 553 LYS A O 1
ATOM 8880 N N . MET B 1 464 ? 28.188 -58.923 86.460 1.00 43.26 554 MET A N 1
ATOM 8881 C CA . MET B 1 464 ? 28.515 -59.530 87.745 1.00 43.52 554 MET A CA 1
ATOM 8882 C C . MET B 1 464 ? 27.337 -60.305 88.325 1.00 45.52 554 MET A C 1
ATOM 8883 O O . MET B 1 464 ? 26.179 -60.033 88.008 1.00 45.49 554 MET A O 1
ATOM 8888 N N . LYS B 1 465 ? 27.647 -61.276 89.175 1.00 58.16 555 LYS A N 1
ATOM 8889 C CA . LYS B 1 465 ? 26.628 -62.107 89.802 1.00 58.89 555 LYS A CA 1
ATOM 8890 C C . LYS B 1 465 ? 26.406 -61.650 91.246 1.00 56.08 555 LYS A C 1
ATOM 8891 O O . LYS B 1 465 ? 27.076 -60.731 91.716 1.00 54.03 555 LYS A O 1
ATOM 8897 N N . THR B 1 466 ? 25.475 -62.296 91.945 1.00 45.44 556 THR A N 1
ATOM 8898 C CA . THR B 1 466 ? 25.057 -61.868 93.286 1.00 43.37 556 THR A CA 1
ATOM 8899 C C . THR B 1 466 ? 26.184 -61.769 94.330 1.00 41.73 556 THR A C 1
ATOM 8900 O O . THR B 1 466 ? 26.111 -60.944 95.236 1.00 38.76 556 THR A O 1
ATOM 8904 N N . ARG B 1 467 ? 27.224 -62.588 94.216 1.00 47.15 557 ARG A N 1
ATOM 8905 C CA . ARG B 1 467 ? 28.319 -62.504 95.185 1.00 49.82 557 ARG A CA 1
ATOM 8906 C C . ARG B 1 467 ? 29.115 -61.215 94.978 1.00 46.86 557 ARG A C 1
ATOM 8907 O O . ARG B 1 467 ? 29.292 -60.420 95.902 1.00 41.84 557 ARG A O 1
ATOM 8915 N N . GLU B 1 468 ? 29.572 -61.008 93.750 1.00 55.68 558 GLU A N 1
ATOM 8916 C CA . GLU B 1 468 ? 30.339 -59.823 93.402 1.00 55.19 558 GLU A CA 1
ATOM 8917 C C . GLU B 1 468 ? 29.516 -58.543 93.542 1.00 51.33 558 GLU A C 1
ATOM 8918 O O . GLU B 1 468 ? 30.043 -57.502 93.925 1.00 49.47 558 GLU A O 1
ATOM 8924 N N . LEU B 1 469 ? 28.225 -58.619 93.235 1.00 49.34 559 LEU A N 1
ATOM 8925 C CA . LEU B 1 469 ? 27.374 -57.431 93.266 1.00 45.68 559 LEU A CA 1
ATOM 8926 C C . LEU B 1 469 ? 27.146 -56.931 94.686 1.00 47.17 559 LEU A C 1
ATOM 8927 O O . LEU B 1 469 ? 27.022 -55.729 94.918 1.00 49.40 559 LEU A O 1
ATOM 8932 N N . HIS B 1 470 ? 27.083 -57.858 95.633 1.00 42.08 560 HIS A N 1
ATOM 8933 C CA . HIS B 1 470 ? 26.847 -57.499 97.023 1.00 42.30 560 HIS A CA 1
ATOM 8934 C C . HIS B 1 470 ? 28.042 -56.729 97.575 1.00 43.32 560 HIS A C 1
ATOM 8935 O O . HIS B 1 470 ? 27.883 -55.680 98.201 1.00 40.92 560 HIS A O 1
ATOM 8942 N N . ARG B 1 471 ? 29.238 -57.257 97.330 1.00 55.65 561 ARG A N 1
ATOM 8943 C CA . ARG B 1 471 ? 30.476 -56.601 97.733 1.00 57.59 561 ARG A CA 1
ATOM 8944 C C . ARG B 1 471 ? 30.615 -55.249 97.043 1.00 60.57 561 ARG A C 1
ATOM 8945 O O . ARG B 1 471 ? 31.128 -54.290 97.623 1.00 63.69 561 ARG A O 1
ATOM 8953 N N . GLU B 1 472 ? 30.150 -55.186 95.800 1.00 49.45 562 GLU A N 1
ATOM 8954 C CA . GLU B 1 472 ? 30.198 -53.961 95.014 1.00 46.77 562 GLU A CA 1
ATOM 8955 C C . GLU B 1 472 ? 29.203 -52.932 95.538 1.00 45.13 562 GLU A C 1
ATOM 8956 O O . GLU B 1 472 ? 29.442 -51.727 95.464 1.00 46.74 562 GLU A O 1
ATOM 8962 N N . SER B 1 473 ? 28.084 -53.418 96.064 1.00 42.43 563 SER A N 1
ATOM 8963 C CA . SER B 1 473 ? 27.027 -52.547 96.560 1.00 39.85 563 SER A CA 1
ATOM 8964 C C . SER B 1 473 ? 27.482 -51.768 97.786 1.00 41.46 563 SER A C 1
ATOM 8965 O O . SER B 1 473 ? 27.191 -50.580 97.921 1.00 48.10 563 SER A O 1
ATOM 8968 N N . SER B 1 474 ? 28.202 -52.442 98.675 1.00 33.27 564 SER A N 1
ATOM 8969 C CA . SER B 1 474 ? 28.651 -51.826 99.917 1.00 33.58 564 SER A CA 1
ATOM 8970 C C . SER B 1 474 ? 29.952 -51.049 99.732 1.00 33.97 564 SER A C 1
ATOM 8971 O O . SER B 1 474 ? 30.588 -50.646 100.705 1.00 34.48 564 SER A O 1
ATOM 8974 N N . ASN B 1 475 ? 30.347 -50.848 98.479 1.00 46.42 565 ASN A N 1
ATOM 8975 C CA . ASN B 1 475 ? 31.478 -49.984 98.168 1.00 48.95 565 ASN A CA 1
ATOM 8976 C C . ASN B 1 475 ? 31.039 -48.522 98.171 1.00 51.54 565 ASN A C 1
ATOM 8977 O O . ASN B 1 475 ? 31.869 -47.612 98.177 1.00 52.66 565 ASN A O 1
ATOM 8982 N N . PHE B 1 476 ? 29.725 -48.312 98.171 1.00 45.05 566 PHE A N 1
ATOM 8983 C CA . PHE B 1 476 ? 29.151 -46.973 98.232 1.00 45.14 566 PHE A CA 1
ATOM 8984 C C . PHE B 1 476 ? 28.198 -46.840 99.421 1.00 49.07 566 PHE A C 1
ATOM 8985 O O . PHE B 1 476 ? 27.877 -47.827 100.084 1.00 51.76 566 PHE A O 1
ATOM 8993 N N . ASP B 1 477 ? 27.745 -45.615 99.677 1.00 43.40 567 ASP A N 1
ATOM 8994 C CA . ASP B 1 477 ? 26.851 -45.337 100.797 1.00 42.52 567 ASP A CA 1
ATOM 8995 C C . ASP B 1 477 ? 25.390 -45.495 100.387 1.00 39.79 567 ASP A C 1
ATOM 8996 O O . ASP B 1 477 ? 24.888 -44.732 99.561 1.00 42.73 567 ASP A O 1
ATOM 9001 N N . SER B 1 478 ? 24.721 -46.482 100.979 1.00 29.93 568 SER A N 1
ATOM 9002 C CA . SER B 1 478 ? 23.300 -46.733 100.740 1.00 29.30 568 SER A CA 1
ATOM 9003 C C . SER B 1 478 ? 22.990 -46.919 99.257 1.00 28.81 568 SER A C 1
ATOM 9004 O O . SER B 1 478 ? 22.366 -46.064 98.628 1.00 28.15 568 SER A O 1
ATOM 9007 N N . ILE B 1 479 ? 23.426 -48.051 98.714 1.00 32.84 569 ILE A N 1
ATOM 9008 C CA . ILE B 1 479 ? 23.280 -48.358 97.295 1.00 32.58 569 ILE A CA 1
ATOM 9009 C C . ILE B 1 479 ? 23.134 -49.865 97.092 1.00 33.35 569 ILE A C 1
ATOM 9010 O O . ILE B 1 479 ? 23.870 -50.646 97.695 1.00 35.42 569 ILE A O 1
ATOM 9015 N N . TYR B 1 480 ? 22.180 -50.279 96.262 1.00 35.59 570 TYR A N 1
ATOM 9016 C CA . TYR B 1 480 ? 22.101 -51.684 95.874 1.00 38.82 570 TYR A CA 1
ATOM 9017 C C . TYR B 1 480 ? 22.233 -51.827 94.358 1.00 38.42 570 TYR A C 1
ATOM 9018 O O . TYR B 1 480 ? 21.731 -50.997 93.601 1.00 39.55 570 TYR A O 1
ATOM 9027 N N . ILE B 1 481 ? 22.926 -52.877 93.925 1.00 30.95 571 ILE A N 1
ATOM 9028 C CA . ILE B 1 481 ? 23.196 -53.091 92.506 1.00 32.01 571 ILE A CA 1
ATOM 9029 C C . ILE B 1 481 ? 22.728 -54.477 92.044 1.00 34.09 571 ILE A C 1
ATOM 9030 O O . ILE B 1 481 ? 22.706 -55.430 92.822 1.00 37.34 571 ILE A O 1
ATOM 9035 N N . CYS B 1 482 ? 22.347 -54.564 90.774 1.00 30.35 572 CYS A N 1
ATOM 9036 C CA . CYS B 1 482 ? 21.898 -55.797 90.140 1.00 33.73 572 CYS A CA 1
ATOM 9037 C C . CYS B 1 482 ? 22.326 -55.718 88.671 1.00 34.63 572 CYS A C 1
ATOM 9038 O O . CYS B 1 482 ? 22.722 -54.648 88.215 1.00 34.81 572 CYS A O 1
ATOM 9041 N N . PRO B 1 483 ? 22.271 -56.838 87.924 1.00 48.03 573 PRO A N 1
ATOM 9042 C CA . PRO B 1 483 ? 22.804 -56.779 86.553 1.00 51.33 573 PRO A CA 1
ATOM 9043 C C . PRO B 1 483 ? 22.090 -55.799 85.614 1.00 52.13 573 PRO A C 1
ATOM 9044 O O . PRO B 1 483 ? 22.604 -55.523 84.531 1.00 55.60 573 PRO A O 1
ATOM 9048 N N . SER B 1 484 ? 20.941 -55.273 86.025 1.00 42.60 574 SER A N 1
ATOM 9049 C CA . SER B 1 484 ? 20.163 -54.388 85.163 1.00 40.15 574 SER A CA 1
ATOM 9050 C C . SER B 1 484 ? 20.442 -52.902 85.393 1.00 40.03 574 SER A C 1
ATOM 9051 O O . SER B 1 484 ? 20.315 -52.101 84.467 1.00 40.91 574 SER A O 1
ATOM 9054 N N . THR B 1 485 ? 20.830 -52.552 86.619 1.00 56.58 575 THR A N 1
ATOM 9055 C CA . THR B 1 485 ? 20.909 -51.156 87.075 1.00 58.41 575 THR A CA 1
ATOM 9056 C C . THR B 1 485 ? 21.537 -50.161 86.103 1.00 60.96 575 THR A C 1
ATOM 9057 O O . THR B 1 485 ? 21.025 -49.053 85.941 1.00 64.07 575 THR A O 1
ATOM 9061 N N . PHE B 1 486 ? 22.648 -50.546 85.481 1.00 45.96 576 PHE A N 1
ATOM 9062 C CA . PHE B 1 486 ? 23.359 -49.651 84.573 1.00 43.31 576 PHE A CA 1
ATOM 9063 C C . PHE B 1 486 ? 22.441 -49.140 83.474 1.00 41.14 576 PHE A C 1
ATOM 9064 O O . PHE B 1 486 ? 22.338 -47.934 83.255 1.00 40.62 576 PHE A O 1
ATOM 9072 N N . ALA B 1 487 ? 21.770 -50.064 82.795 1.00 36.34 577 ALA A N 1
ATOM 9073 C CA . ALA B 1 487 ? 20.856 -49.711 81.719 1.00 35.73 577 ALA A CA 1
ATOM 9074 C C . ALA B 1 487 ? 19.719 -48.837 82.236 1.00 35.04 577 ALA A C 1
ATOM 9075 O O . ALA B 1 487 ? 19.298 -47.895 81.566 1.00 35.64 577 ALA A O 1
ATOM 9077 N N . CYS B 1 488 ? 19.236 -49.151 83.434 1.00 29.61 578 CYS A N 1
ATOM 9078 C CA . CYS B 1 488 ? 18.149 -48.397 84.047 1.00 30.36 578 CYS A CA 1
ATOM 9079 C C . CYS B 1 488 ? 18.587 -46.980 84.392 1.00 34.14 578 CYS A C 1
ATOM 9080 O O . CYS B 1 488 ? 17.884 -46.014 84.092 1.00 35.03 578 CYS A O 1
ATOM 9083 N N . ALA B 1 489 ? 19.750 -46.862 85.025 1.00 45.08 579 ALA A N 1
ATOM 9084 C CA . ALA B 1 489 ? 20.325 -45.559 85.326 1.00 42.62 579 ALA A CA 1
ATOM 9085 C C . ALA B 1 489 ? 20.636 -44.816 84.034 1.00 46.06 579 ALA A C 1
ATOM 9086 O O . ALA B 1 489 ? 20.494 -43.595 83.955 1.00 48.47 579 ALA A O 1
ATOM 9088 N N . GLN B 1 490 ? 21.056 -45.567 83.021 1.00 38.31 580 GLN A N 1
ATOM 9089 C CA . GLN B 1 490 ? 21.360 -44.996 81.716 1.00 38.67 580 GLN A CA 1
ATOM 9090 C C . GLN B 1 490 ? 20.079 -44.537 81.026 1.00 35.06 580 GLN A C 1
ATOM 9091 O O . GLN B 1 490 ? 20.042 -43.467 80.420 1.00 34.47 580 GLN A O 1
ATOM 9097 N N . LEU B 1 491 ? 19.033 -45.354 81.129 1.00 36.98 581 LEU A N 1
ATOM 9098 C CA . LEU B 1 491 ? 17.739 -45.035 80.533 1.00 37.54 581 LEU A CA 1
ATOM 9099 C C . LEU B 1 491 ? 17.114 -43.820 81.210 1.00 37.60 581 LEU A C 1
ATOM 9100 O O . LEU B 1 491 ? 16.533 -42.961 80.548 1.00 39.02 581 LEU A O 1
ATOM 9105 N N . ALA B 1 492 ? 17.235 -43.758 82.532 1.00 41.59 582 ALA A N 1
ATOM 9106 C CA . ALA B 1 492 ? 16.654 -42.668 83.307 1.00 42.84 582 ALA A CA 1
ATOM 9107 C C . ALA B 1 492 ? 17.225 -41.318 82.890 1.00 45.53 582 ALA A C 1
ATOM 9108 O O . ALA B 1 492 ? 16.492 -40.338 82.753 1.00 49.24 582 ALA A O 1
ATOM 9110 N N . THR B 1 493 ? 18.536 -41.277 82.684 1.00 35.77 583 THR A N 1
ATOM 9111 C CA . THR B 1 493 ? 19.220 -40.044 82.317 1.00 34.92 583 THR A CA 1
ATOM 9112 C C . THR B 1 493 ? 18.839 -39.589 80.911 1.00 35.24 583 THR A C 1
ATOM 9113 O O . THR B 1 493 ? 18.553 -38.411 80.686 1.00 36.36 583 THR A O 1
ATOM 9117 N N . GLY B 1 494 ? 18.834 -40.528 79.969 1.00 37.04 584 GLY A N 1
ATOM 9118 C CA . GLY B 1 494 ? 18.490 -40.227 78.592 1.00 35.69 584 GLY A CA 1
ATOM 9119 C C . GLY B 1 494 ? 17.064 -39.732 78.462 1.00 35.06 584 GLY A C 1
ATOM 9120 O O . GLY B 1 494 ? 16.757 -38.907 77.600 1.00 35.04 584 GLY A O 1
ATOM 9121 N N . ALA B 1 495 ? 16.191 -40.241 79.325 1.00 39.66 585 ALA A N 1
ATOM 9122 C CA . ALA B 1 495 ? 14.801 -39.808 79.355 1.00 39.66 585 ALA A CA 1
ATOM 9123 C C . ALA B 1 495 ? 14.712 -38.329 79.715 1.00 40.97 585 ALA A C 1
ATOM 9124 O O . ALA B 1 495 ? 13.927 -37.583 79.128 1.00 42.99 585 ALA A O 1
ATOM 9126 N N . ALA B 1 496 ? 15.524 -37.914 80.683 1.00 32.77 586 ALA A N 1
ATOM 9127 C CA . ALA B 1 496 ? 15.580 -36.516 81.093 1.00 32.12 586 ALA A CA 1
ATOM 9128 C C . ALA B 1 496 ? 16.056 -35.634 79.947 1.00 34.55 586 ALA A C 1
ATOM 9129 O O . ALA B 1 496 ? 15.557 -34.526 79.758 1.00 36.58 586 ALA A O 1
ATOM 9131 N N . CYS B 1 497 ? 17.021 -36.134 79.182 1.00 35.25 587 CYS A N 1
ATOM 9132 C CA . CYS B 1 497 ? 17.554 -35.397 78.044 1.00 38.38 587 CYS A CA 1
ATOM 9133 C C . CYS B 1 497 ? 16.529 -35.301 76.922 1.00 37.58 587 CYS A C 1
ATOM 9134 O O . CYS B 1 497 ? 16.458 -34.294 76.220 1.00 38.79 587 CYS A O 1
ATOM 9137 N N . ARG B 1 498 ? 15.739 -36.358 76.762 1.00 36.99 588 ARG A N 1
ATOM 9138 C CA . ARG B 1 498 ? 14.700 -36.399 75.739 1.00 36.96 588 ARG A CA 1
ATOM 9139 C C . ARG B 1 498 ? 13.662 -35.305 75.974 1.00 36.96 588 ARG A C 1
ATOM 9140 O O . ARG B 1 498 ? 13.189 -34.673 75.030 1.00 38.35 588 ARG A O 1
ATOM 9148 N N . LEU B 1 499 ? 13.319 -35.080 77.239 1.00 39.63 589 LEU A N 1
ATOM 9149 C CA . LEU B 1 499 ? 12.351 -34.048 77.592 1.00 41.12 589 LEU A CA 1
ATOM 9150 C C . LEU B 1 499 ? 12.941 -32.659 77.380 1.00 43.80 589 LEU A C 1
ATOM 9151 O O . LEU B 1 499 ? 12.245 -31.742 76.947 1.00 48.57 589 LEU A O 1
ATOM 9156 N N . VAL B 1 500 ? 14.224 -32.512 77.696 1.00 33.88 590 VAL A N 1
ATOM 9157 C CA . VAL B 1 500 ? 14.933 -31.258 77.473 1.00 33.29 590 VAL A CA 1
ATOM 9158 C C . VAL B 1 500 ? 14.938 -30.909 75.989 1.00 35.02 590 VAL A C 1
ATOM 9159 O O . VAL B 1 500 ? 14.691 -29.764 75.604 1.00 32.86 590 VAL A O 1
ATOM 9163 N N . GLU B 1 501 ? 15.214 -31.912 75.162 1.00 49.41 591 GLU A N 1
ATOM 9164 C CA . GLU B 1 501 ? 15.189 -31.751 73.716 1.00 50.90 591 GLU A CA 1
ATOM 9165 C C . GLU B 1 501 ? 13.820 -31.285 73.238 1.00 49.82 591 GLU A C 1
ATOM 9166 O O . GLU B 1 501 ? 13.721 -30.407 72.385 1.00 49.97 591 GLU A O 1
ATOM 9172 N N . ALA B 1 502 ? 12.770 -31.871 73.803 1.00 41.87 592 ALA A N 1
ATOM 9173 C CA . ALA B 1 502 ? 11.402 -31.560 73.401 1.00 41.20 592 ALA A CA 1
ATOM 9174 C C . ALA B 1 502 ? 11.021 -30.115 73.715 1.00 43.91 592 ALA A C 1
ATOM 9175 O O . ALA B 1 502 ? 10.396 -29.440 72.898 1.00 45.11 592 ALA A O 1
ATOM 9177 N N . VAL B 1 503 ? 11.397 -29.645 74.900 1.00 44.81 593 VAL A N 1
ATOM 9178 C CA . VAL B 1 503 ? 11.057 -28.292 75.326 1.00 43.51 593 VAL A CA 1
ATOM 9179 C C . VAL B 1 503 ? 11.817 -27.247 74.514 1.00 43.48 593 VAL A C 1
ATOM 9180 O O . VAL B 1 503 ? 11.243 -26.248 74.079 1.00 42.84 593 VAL A O 1
ATOM 9184 N N . LEU B 1 504 ? 13.107 -27.488 74.299 1.00 46.58 594 LEU A N 1
ATOM 9185 C CA . LEU B 1 504 ? 13.951 -26.547 73.568 1.00 48.35 594 LEU A CA 1
ATOM 9186 C C . LEU B 1 504 ? 13.710 -26.575 72.058 1.00 50.01 594 LEU A C 1
ATOM 9187 O O . LEU B 1 504 ? 14.258 -25.751 71.328 1.00 53.11 594 LEU A O 1
ATOM 9192 N N . SER B 1 505 ? 12.895 -27.515 71.589 1.00 43.79 595 SER A N 1
ATOM 9193 C CA . SER B 1 505 ? 12.637 -27.635 70.155 1.00 43.25 595 SER A CA 1
ATOM 9194 C C . SER B 1 505 ? 11.209 -27.244 69.785 1.00 40.70 595 SER A C 1
ATOM 9195 O O . SER B 1 505 ? 10.860 -27.187 68.607 1.00 40.96 595 SER A O 1
ATOM 9198 N N . GLY B 1 506 ? 10.388 -26.977 70.793 1.00 35.49 596 GLY A N 1
ATOM 9199 C CA . GLY B 1 506 ? 9.025 -26.545 70.557 1.00 35.73 596 GLY A CA 1
ATOM 9200 C C . GLY B 1 506 ? 8.014 -27.673 70.471 1.00 37.08 596 GLY A C 1
ATOM 9201 O O . GLY B 1 506 ? 6.827 -27.423 70.261 1.00 40.06 596 GLY A O 1
ATOM 9202 N N . GLU B 1 507 ? 8.477 -28.910 70.627 1.00 42.71 597 GLU A N 1
ATOM 9203 C CA . GLU B 1 507 ? 7.581 -30.064 70.615 1.00 44.27 597 GLU A CA 1
ATOM 9204 C C . GLU B 1 507 ? 6.566 -29.943 71.745 1.00 44.97 597 GLU A C 1
ATOM 9205 O O . GLU B 1 507 ? 5.364 -30.124 71.541 1.00 46.67 597 GLU A O 1
ATOM 9211 N N . VAL B 1 508 ? 7.064 -29.635 72.938 1.00 40.66 598 VAL A N 1
ATOM 9212 C CA . VAL B 1 508 ? 6.208 -29.341 74.079 1.00 38.04 598 VAL A CA 1
ATOM 9213 C C . VAL B 1 508 ? 6.679 -28.066 74.764 1.00 36.69 598 VAL A C 1
ATOM 9214 O O . VAL B 1 508 ? 7.730 -27.520 74.426 1.00 36.84 598 VAL A O 1
ATOM 9218 N N . LEU B 1 509 ? 5.895 -27.596 75.725 1.00 36.72 599 LEU A N 1
ATOM 9219 C CA . LEU B 1 509 ? 6.237 -26.406 76.491 1.00 35.22 599 LEU A CA 1
ATOM 9220 C C . LEU B 1 509 ? 6.799 -26.825 77.846 1.00 34.20 599 LEU A C 1
ATOM 9221 O O . LEU B 1 509 ? 7.719 -26.202 78.373 1.00 34.11 599 LEU A O 1
ATOM 9226 N N . ASN B 1 510 ? 6.243 -27.899 78.395 1.00 35.61 600 ASN A N 1
ATOM 9227 C CA . ASN B 1 510 ? 6.698 -28.441 79.667 1.00 36.17 600 ASN A CA 1
ATOM 9228 C C . ASN B 1 510 ? 6.423 -29.937 79.754 1.00 34.04 600 ASN A C 1
ATOM 9229 O O . ASN B 1 510 ? 5.978 -30.547 78.782 1.00 33.50 600 ASN A O 1
ATOM 9234 N N . GLY B 1 511 ? 6.686 -30.526 80.915 1.00 39.16 601 GLY A N 1
ATOM 9235 C CA . GLY B 1 511 ? 6.431 -31.942 81.101 1.00 40.08 601 GLY A CA 1
ATOM 9236 C C . GLY B 1 511 ? 7.156 -32.588 82.264 1.00 41.76 601 GLY A C 1
ATOM 9237 O O . GLY B 1 511 ? 7.989 -31.964 82.921 1.00 42.59 601 GLY A O 1
ATOM 9238 N N . ALA B 1 512 ? 6.836 -33.855 82.511 1.00 39.74 602 ALA A N 1
ATOM 9239 C CA . ALA B 1 512 ? 7.416 -34.597 83.623 1.00 39.52 602 ALA A CA 1
ATOM 9240 C C . ALA B 1 512 ? 8.054 -35.900 83.155 1.00 37.06 602 ALA A C 1
ATOM 9241 O O . ALA B 1 512 ? 7.625 -36.490 82.166 1.00 39.27 602 ALA A O 1
ATOM 9243 N N . ALA B 1 513 ? 9.082 -36.342 83.872 1.00 30.87 603 ALA A N 1
ATOM 9244 C CA . ALA B 1 513 ? 9.757 -37.594 83.551 1.00 26.74 603 ALA A CA 1
ATOM 9245 C C . ALA B 1 513 ? 9.656 -38.573 84.712 1.00 26.20 603 ALA A C 1
ATOM 9246 O O . ALA B 1 513 ? 10.275 -38.379 85.757 1.00 24.62 603 ALA A O 1
ATOM 9248 N N . VAL B 1 514 ? 8.866 -39.623 84.525 1.00 31.42 604 VAL A N 1
ATOM 9249 C CA . VAL B 1 514 ? 8.727 -40.653 85.543 1.00 32.33 604 VAL A CA 1
ATOM 9250 C C . VAL B 1 514 ? 9.850 -41.671 85.387 1.00 37.05 604 VAL A C 1
ATOM 9251 O O . VAL B 1 514 ? 9.757 -42.586 84.570 1.00 42.29 604 VAL A O 1
ATOM 9255 N N . VAL B 1 515 ? 10.918 -41.502 86.163 1.00 34.96 605 VAL A N 1
ATOM 9256 C CA . VAL B 1 515 ? 12.105 -42.341 86.022 1.00 34.51 605 VAL A CA 1
ATOM 9257 C C . VAL B 1 515 ? 12.663 -42.843 87.355 1.00 36.82 605 VAL A C 1
ATOM 9258 O O . VAL B 1 515 ? 12.427 -42.254 88.410 1.00 39.13 605 VAL A O 1
ATOM 9262 N N . ARG B 1 516 ? 13.405 -43.945 87.285 1.00 36.91 606 ARG A N 1
ATOM 9263 C CA . ARG B 1 516 ? 14.145 -44.481 88.423 1.00 33.02 606 ARG A CA 1
ATOM 9264 C C . ARG B 1 516 ? 15.327 -45.287 87.888 1.00 33.89 606 ARG A C 1
ATOM 9265 O O . ARG B 1 516 ? 15.255 -45.823 86.783 1.00 35.96 606 ARG A O 1
ATOM 9273 N N . PRO B 1 517 ? 16.425 -45.376 88.659 1.00 31.01 607 PRO A N 1
ATOM 9274 C CA . PRO B 1 517 ? 16.668 -44.831 90.001 1.00 29.71 607 PRO A CA 1
ATOM 9275 C C . PRO B 1 517 ? 16.840 -43.311 90.014 1.00 28.63 607 PRO A C 1
ATOM 9276 O O . PRO B 1 517 ? 17.088 -42.720 88.962 1.00 27.05 607 PRO A O 1
ATOM 9280 N N . PRO B 1 518 ? 16.697 -42.684 91.193 1.00 29.83 608 PRO A N 1
ATOM 9281 C CA . PRO B 1 518 ? 16.945 -41.246 91.350 1.00 30.90 608 PRO A CA 1
ATOM 9282 C C . PRO B 1 518 ? 18.392 -40.884 91.016 1.00 31.55 608 PRO A C 1
ATOM 9283 O O . PRO B 1 518 ? 19.212 -41.781 90.823 1.00 35.36 608 PRO A O 1
ATOM 9287 N N . GLY B 1 519 ? 18.709 -39.595 90.952 1.00 24.59 609 GLY A N 1
ATOM 9288 C CA . GLY B 1 519 ? 20.031 -39.191 90.511 1.00 26.95 609 GLY A CA 1
ATOM 9289 C C . GLY B 1 519 ? 20.731 -38.071 91.260 1.00 29.12 609 GLY A C 1
ATOM 9290 O O . GLY B 1 519 ? 21.954 -37.975 91.213 1.00 31.14 609 GLY A O 1
ATOM 9291 N N . HIS B 1 520 ? 19.975 -37.232 91.960 1.00 33.24 610 HIS A N 1
ATOM 9292 C CA . HIS B 1 520 ? 20.531 -35.991 92.502 1.00 30.63 610 HIS A CA 1
ATOM 9293 C C . HIS B 1 520 ? 21.586 -36.190 93.597 1.00 30.56 610 HIS A C 1
ATOM 9294 O O . HIS B 1 520 ? 22.278 -35.242 93.967 1.00 31.23 610 HIS A O 1
ATOM 9301 N N . HIS B 1 521 ? 21.721 -37.410 94.109 1.00 34.79 611 HIS A N 1
ATOM 9302 C CA . HIS B 1 521 ? 22.759 -37.696 95.101 1.00 38.59 611 HIS A CA 1
ATOM 9303 C C . HIS B 1 521 ? 24.048 -38.200 94.455 1.00 42.65 611 HIS A C 1
ATOM 9304 O O . HIS B 1 521 ? 25.109 -38.180 95.080 1.00 46.00 611 HIS A O 1
ATOM 9311 N N . ALA B 1 522 ? 23.950 -38.659 93.210 1.00 49.27 612 ALA A N 1
ATOM 9312 C CA . ALA B 1 522 ? 25.111 -39.163 92.482 1.00 47.49 612 ALA A CA 1
ATOM 9313 C C . ALA B 1 522 ? 26.155 -38.070 92.309 1.00 50.10 612 ALA A C 1
ATOM 9314 O O . ALA B 1 522 ? 25.821 -36.927 91.997 1.00 51.73 612 ALA A O 1
ATOM 9316 N N . GLU B 1 523 ? 27.418 -38.427 92.516 1.00 37.79 613 GLU A N 1
ATOM 9317 C CA . GLU B 1 523 ? 28.511 -37.469 92.408 1.00 34.94 613 GLU A CA 1
ATOM 9318 C C . GLU B 1 523 ? 29.334 -37.673 91.142 1.00 38.70 613 GLU A C 1
ATOM 9319 O O . GLU B 1 523 ? 28.980 -38.469 90.272 1.00 38.78 613 GLU A O 1
ATOM 9325 N N . GLN B 1 524 ? 30.436 -36.935 91.057 1.00 47.52 614 GLN A N 1
ATOM 9326 C CA . GLN B 1 524 ? 31.358 -37.004 89.928 1.00 51.27 614 GLN A CA 1
ATOM 9327 C C . GLN B 1 524 ? 31.927 -38.408 89.735 1.00 52.11 614 GLN A C 1
ATOM 9328 O O . GLN B 1 524 ? 31.896 -38.956 88.632 1.00 49.32 614 GLN A O 1
ATOM 9334 N N . ASP B 1 525 ? 32.430 -38.989 90.819 1.00 58.86 615 ASP A N 1
ATOM 9335 C CA . ASP B 1 525 ? 33.173 -40.241 90.743 1.00 57.20 615 ASP A CA 1
ATOM 9336 C C . ASP B 1 525 ? 32.498 -41.397 91.475 1.00 49.97 615 ASP A C 1
ATOM 9337 O O . ASP B 1 525 ? 33.048 -42.497 91.527 1.00 48.64 615 ASP A O 1
ATOM 9342 N N . ALA B 1 526 ? 31.317 -41.163 92.041 1.00 42.53 616 ALA A N 1
ATOM 9343 C CA . ALA B 1 526 ? 30.697 -42.185 92.881 1.00 40.82 616 ALA A CA 1
ATOM 9344 C C . ALA B 1 526 ? 29.171 -42.194 92.848 1.00 44.94 616 ALA A C 1
ATOM 9345 O O . ALA B 1 526 ? 28.531 -41.231 92.422 1.00 46.23 616 ALA A O 1
ATOM 9347 N N . ALA B 1 527 ? 28.603 -43.305 93.307 1.00 45.88 617 ALA A N 1
ATOM 9348 C CA . ALA B 1 527 ? 27.165 -43.427 93.500 1.00 44.94 617 ALA A CA 1
ATOM 9349 C C . ALA B 1 527 ? 26.842 -43.228 94.976 1.00 42.83 617 ALA A C 1
ATOM 9350 O O . ALA B 1 527 ? 27.692 -43.456 95.838 1.00 45.31 617 ALA A O 1
ATOM 9352 N N . CYS B 1 528 ? 25.615 -42.810 95.267 1.00 30.47 618 CYS A N 1
ATOM 9353 C CA . CYS B 1 528 ? 25.248 -42.452 96.630 1.00 28.25 618 CYS A CA 1
ATOM 9354 C C . CYS B 1 528 ? 23.738 -42.318 96.776 1.00 28.65 618 CYS A C 1
ATOM 9355 O O . CYS B 1 528 ? 23.077 -41.747 95.911 1.00 28.95 618 CYS A O 1
ATOM 9358 N N . GLY B 1 529 ? 23.202 -42.857 97.866 1.00 32.60 619 GLY A N 1
ATOM 9359 C CA . GLY B 1 529 ? 21.797 -42.699 98.210 1.00 35.56 619 GLY A CA 1
ATOM 9360 C C . GLY B 1 529 ? 20.802 -43.011 97.108 1.00 35.42 619 GLY A C 1
ATOM 9361 O O . GLY B 1 529 ? 20.069 -42.126 96.663 1.00 33.86 619 GLY A O 1
ATOM 9362 N N . PHE B 1 530 ? 20.800 -44.267 96.665 1.00 38.44 620 PHE A N 1
ATOM 9363 C CA . PHE B 1 530 ? 19.864 -44.788 95.660 1.00 37.20 620 PHE A CA 1
ATOM 9364 C C . PHE B 1 530 ? 20.134 -44.211 94.267 1.00 40.39 620 PHE A C 1
ATOM 9365 O O . PHE B 1 530 ? 19.428 -44.532 93.311 1.00 41.11 620 PHE A O 1
ATOM 9373 N N . CYS B 1 531 ? 21.162 -43.374 94.153 1.00 40.75 621 CYS A N 1
ATOM 9374 C CA . CYS B 1 531 ? 21.439 -42.668 92.905 1.00 40.99 621 CYS A CA 1
ATOM 9375 C C . CYS B 1 531 ? 22.721 -43.151 92.233 1.00 40.51 621 CYS A C 1
ATOM 9376 O O . CYS B 1 531 ? 23.659 -43.578 92.903 1.00 39.23 621 CYS A O 1
ATOM 9379 N N . PHE B 1 532 ? 22.751 -43.072 90.905 1.00 44.34 622 PHE A N 1
ATOM 9380 C CA . PHE B 1 532 ? 23.890 -43.551 90.124 1.00 41.70 622 PHE A CA 1
ATOM 9381 C C . PHE B 1 532 ? 24.337 -42.528 89.079 1.00 45.41 622 PHE A C 1
ATOM 9382 O O . PHE B 1 532 ? 25.521 -42.212 88.979 1.00 48.67 622 PHE A O 1
ATOM 9390 N N . PHE B 1 533 ? 23.386 -42.021 88.301 1.00 44.46 623 PHE A N 1
ATOM 9391 C CA . PHE B 1 533 ? 23.653 -40.963 87.331 1.00 41.80 623 PHE A CA 1
ATOM 9392 C C . PHE B 1 533 ? 22.759 -39.755 87.594 1.00 40.58 623 PHE A C 1
ATOM 9393 O O . PHE B 1 533 ? 21.534 -39.864 87.550 1.00 37.65 623 PHE A O 1
ATOM 9401 N N . ASN B 1 534 ? 23.367 -38.604 87.859 1.00 36.06 624 ASN A N 1
ATOM 9402 C CA . ASN B 1 534 ? 22.592 -37.403 88.146 1.00 33.38 624 ASN A CA 1
ATOM 9403 C C . ASN B 1 534 ? 21.929 -36.856 86.887 1.00 32.17 624 ASN A C 1
ATOM 9404 O O . ASN B 1 534 ? 22.499 -36.025 86.180 1.00 29.58 624 ASN A O 1
ATOM 9409 N N . SER B 1 535 ? 20.715 -37.330 86.624 1.00 39.88 625 SER A N 1
ATOM 9410 C CA . SER B 1 535 ? 19.982 -36.994 85.407 1.00 44.02 625 SER A CA 1
ATOM 9411 C C . SER B 1 535 ? 19.702 -35.500 85.279 1.00 46.79 625 SER A C 1
ATOM 9412 O O . SER B 1 535 ? 19.867 -34.921 84.204 1.00 48.86 625 SER A O 1
ATOM 9415 N N . VAL B 1 536 ? 19.271 -34.887 86.377 1.00 39.97 626 VAL A N 1
ATOM 9416 C CA . VAL B 1 536 ? 18.957 -33.462 86.393 1.00 36.08 626 VAL A CA 1
ATOM 9417 C C . VAL B 1 536 ? 20.165 -32.627 85.974 1.00 36.30 626 VAL A C 1
ATOM 9418 O O . VAL B 1 536 ? 20.032 -31.653 85.234 1.00 37.48 626 VAL A O 1
ATOM 9422 N N . ALA B 1 537 ? 21.346 -33.027 86.434 1.00 39.40 627 ALA A N 1
ATOM 9423 C CA . ALA B 1 537 ? 22.574 -32.314 86.102 1.00 40.92 627 ALA A CA 1
ATOM 9424 C C . ALA B 1 537 ? 22.965 -32.520 84.641 1.00 43.09 627 ALA A C 1
ATOM 9425 O O . ALA B 1 537 ? 23.301 -31.563 83.941 1.00 45.64 627 ALA A O 1
ATOM 9427 N N . VAL B 1 538 ? 22.925 -33.770 84.189 1.00 39.35 628 VAL A N 1
ATOM 9428 C CA . VAL B 1 538 ? 23.257 -34.101 82.807 1.00 37.58 628 VAL A CA 1
ATOM 9429 C C . VAL B 1 538 ? 22.321 -33.391 81.836 1.00 42.21 628 VAL A C 1
ATOM 9430 O O . VAL B 1 538 ? 22.758 -32.836 80.827 1.00 44.50 628 VAL A O 1
ATOM 9434 N N . ALA B 1 539 ? 21.031 -33.405 82.157 1.00 50.87 629 ALA A N 1
ATOM 9435 C CA . ALA B 1 539 ? 20.025 -32.735 81.341 1.00 49.35 629 ALA A CA 1
ATOM 9436 C C . ALA B 1 539 ? 20.252 -31.226 81.323 1.00 46.50 629 ALA A C 1
ATOM 9437 O O . ALA B 1 539 ? 20.080 -30.576 80.291 1.00 47.00 629 ALA A O 1
ATOM 9439 N N . ALA B 1 540 ? 20.637 -30.676 82.470 1.00 28.24 630 ALA A N 1
ATOM 9440 C CA . ALA B 1 540 ? 20.961 -29.259 82.568 1.00 28.23 630 ALA A CA 1
ATOM 9441 C C . ALA B 1 540 ? 22.161 -28.937 81.689 1.00 31.11 630 ALA A C 1
ATOM 9442 O O . ALA B 1 540 ? 22.202 -27.897 81.032 1.00 30.92 630 ALA A O 1
ATOM 9444 N N . ARG B 1 541 ? 23.138 -29.837 81.678 1.00 37.15 631 ARG A N 1
ATOM 9445 C CA . ARG B 1 541 ? 24.284 -29.691 80.793 1.00 40.62 631 ARG A CA 1
ATOM 9446 C C . ARG B 1 541 ? 23.835 -29.841 79.345 1.00 39.88 631 ARG A C 1
ATOM 9447 O O . ARG B 1 541 ? 24.165 -29.015 78.496 1.00 41.11 631 ARG A O 1
ATOM 9455 N N . HIS B 1 542 ? 23.068 -30.896 79.079 1.00 40.14 632 HIS A N 1
ATOM 9456 C CA . HIS B 1 542 ? 22.563 -31.179 77.739 1.00 40.74 632 HIS A CA 1
ATOM 9457 C C . HIS B 1 542 ? 21.768 -30.003 77.174 1.00 39.50 632 HIS A C 1
ATOM 9458 O O . HIS B 1 542 ? 21.800 -29.743 75.972 1.00 38.72 632 HIS A O 1
ATOM 9465 N N . ALA B 1 543 ? 21.060 -29.295 78.048 1.00 45.71 633 ALA A N 1
ATOM 9466 C CA . ALA B 1 543 ? 20.312 -28.112 77.644 1.00 47.52 633 ALA A CA 1
ATOM 9467 C C . ALA B 1 543 ? 21.251 -26.996 77.190 1.00 53.16 633 ALA A C 1
ATOM 9468 O O . ALA B 1 543 ? 21.008 -26.349 76.170 1.00 57.03 633 ALA A O 1
ATOM 9470 N N . GLN B 1 544 ? 22.321 -26.780 77.951 1.00 48.41 634 GLN A N 1
ATOM 9471 C CA . GLN B 1 544 ? 23.277 -25.711 77.666 1.00 48.29 634 GLN A CA 1
ATOM 9472 C C . GLN B 1 544 ? 23.973 -25.893 76.327 1.00 52.71 634 GLN A C 1
ATOM 9473 O O . GLN B 1 544 ? 24.155 -24.933 75.576 1.00 55.82 634 GLN A O 1
ATOM 9479 N N . THR B 1 545 ? 24.365 -27.127 76.036 1.00 67.87 635 THR A N 1
ATOM 9480 C CA . THR B 1 545 ? 25.149 -27.411 74.843 1.00 72.03 635 THR A CA 1
ATOM 9481 C C . THR B 1 545 ? 24.392 -27.113 73.555 1.00 75.55 635 THR A C 1
ATOM 9482 O O . THR B 1 545 ? 24.896 -26.410 72.688 1.00 80.97 635 THR A O 1
ATOM 9486 N N . ILE B 1 546 ? 23.178 -27.639 73.441 1.00 57.90 636 ILE A N 1
ATOM 9487 C CA . ILE B 1 546 ? 22.435 -27.557 72.189 1.00 56.41 636 ILE A CA 1
ATOM 9488 C C . ILE B 1 546 ? 21.881 -26.161 71.934 1.00 55.60 636 ILE A C 1
ATOM 9489 O O . ILE B 1 546 ? 21.151 -25.946 70.972 1.00 57.24 636 ILE A O 1
ATOM 9494 N N . SER B 1 547 ? 22.224 -25.218 72.802 1.00 46.78 637 SER A N 1
ATOM 9495 C CA . SER B 1 547 ? 21.862 -23.824 72.599 1.00 48.61 637 SER A CA 1
ATOM 9496 C C . SER B 1 547 ? 23.094 -23.014 72.241 1.00 51.64 637 SER A C 1
ATOM 9497 O O . SER B 1 547 ? 22.996 -21.842 71.887 1.00 55.51 637 SER A O 1
ATOM 9500 N N . GLY B 1 548 ? 24.253 -23.654 72.359 1.00 78.60 638 GLY A N 1
ATOM 9501 C CA . GLY B 1 548 ? 25.519 -23.066 71.963 1.00 81.68 638 GLY A CA 1
ATOM 9502 C C . GLY B 1 548 ? 26.116 -22.073 72.943 1.00 82.62 638 GLY A C 1
ATOM 9503 O O . GLY B 1 548 ? 27.069 -21.369 72.608 1.00 86.71 638 GLY A O 1
ATOM 9504 N N . HIS B 1 549 ? 25.564 -22.011 74.152 1.00 59.57 639 HIS A N 1
ATOM 9505 C CA . HIS B 1 549 ? 26.072 -21.101 75.176 1.00 56.86 639 HIS A CA 1
ATOM 9506 C C . HIS B 1 549 ? 25.592 -21.499 76.569 1.00 52.97 639 HIS A C 1
ATOM 9507 O O . HIS B 1 549 ? 24.723 -22.358 76.713 1.00 49.22 639 HIS A O 1
ATOM 9514 N N . ALA B 1 550 ? 26.163 -20.872 77.594 1.00 63.79 640 ALA A N 1
ATOM 9515 C CA . ALA B 1 550 ? 25.782 -21.174 78.971 1.00 62.60 640 ALA A CA 1
ATOM 9516 C C . ALA B 1 550 ? 24.383 -20.650 79.267 1.00 62.83 640 ALA A C 1
ATOM 9517 O O . ALA B 1 550 ? 24.216 -19.529 79.747 1.00 65.33 640 ALA A O 1
ATOM 9519 N N . LEU B 1 551 ? 23.382 -21.472 78.971 1.00 50.49 641 LEU A N 1
ATOM 9520 C CA . LEU B 1 551 ? 21.992 -21.105 79.192 1.00 49.39 641 LEU A CA 1
ATOM 9521 C C . LEU B 1 551 ? 21.697 -20.997 80.683 1.00 47.94 641 LEU A C 1
ATOM 9522 O O . LEU B 1 551 ? 22.057 -21.884 81.457 1.00 49.34 641 LEU A O 1
ATOM 9527 N N . ARG B 1 552 ? 21.051 -19.907 81.086 1.00 53.85 642 ARG A N 1
ATOM 9528 C CA . ARG B 1 552 ? 20.649 -19.746 82.477 1.00 50.97 642 ARG A CA 1
ATOM 9529 C C . ARG B 1 552 ? 19.618 -20.801 82.857 1.00 53.32 642 ARG A C 1
ATOM 9530 O O . ARG B 1 552 ? 18.547 -20.883 82.256 1.00 57.17 642 ARG A O 1
ATOM 9538 N N . ILE B 1 553 ? 19.955 -21.614 83.852 1.00 50.61 643 ILE A N 1
ATOM 9539 C CA . ILE B 1 553 ? 19.095 -22.713 84.265 1.00 48.27 643 ILE A CA 1
ATOM 9540 C C . ILE B 1 553 ? 18.873 -22.717 85.773 1.00 48.01 643 ILE A C 1
ATOM 9541 O O . ILE B 1 553 ? 19.828 -22.704 86.550 1.00 50.23 643 ILE A O 1
ATOM 9546 N N . LEU B 1 554 ? 17.609 -22.726 86.183 1.00 35.78 644 LEU A N 1
ATOM 9547 C CA . LEU B 1 554 ? 17.274 -22.834 87.596 1.00 34.02 644 LEU A CA 1
ATOM 9548 C C . LEU B 1 554 ? 16.901 -24.266 87.961 1.00 34.70 644 LEU A C 1
ATOM 9549 O O . LEU B 1 554 ? 16.061 -24.888 87.307 1.00 30.83 644 LEU A O 1
ATOM 9554 N N . ILE B 1 555 ? 17.534 -24.781 89.009 1.00 40.55 645 ILE A N 1
ATOM 9555 C CA . ILE B 1 555 ? 17.206 -26.101 89.522 1.00 37.75 645 ILE A CA 1
ATOM 9556 C C . ILE B 1 555 ? 16.585 -25.992 90.909 1.00 37.76 645 ILE A C 1
ATOM 9557 O O . ILE B 1 555 ? 17.219 -25.511 91.848 1.00 41.17 645 ILE A O 1
ATOM 9562 N N . VAL B 1 556 ? 15.337 -26.428 91.030 1.00 37.21 646 VAL A N 1
ATOM 9563 C CA . VAL B 1 556 ? 14.673 -26.472 92.326 1.00 36.91 646 VAL A CA 1
ATOM 9564 C C . VAL B 1 556 ? 14.646 -27.902 92.856 1.00 38.58 646 VAL A C 1
ATOM 9565 O O . VAL B 1 556 ? 14.093 -28.802 92.223 1.00 38.63 646 VAL A O 1
ATOM 9569 N N . ASP B 1 557 ? 15.256 -28.100 94.019 1.00 33.15 647 ASP A N 1
ATOM 9570 C CA . ASP B 1 557 ? 15.324 -29.410 94.650 1.00 32.00 647 ASP A CA 1
ATOM 9571 C C . ASP B 1 557 ? 14.397 -29.449 95.861 1.00 28.19 647 ASP A C 1
ATOM 9572 O O . ASP B 1 557 ? 14.787 -29.041 96.954 1.00 28.38 647 ASP A O 1
ATOM 9577 N N . TRP B 1 558 ? 13.169 -29.926 95.671 1.00 31.55 648 TRP A N 1
ATOM 9578 C CA . TRP B 1 558 ? 12.226 -29.980 96.785 1.00 30.94 648 TRP A CA 1
ATOM 9579 C C . TRP B 1 558 ? 12.113 -31.393 97.364 1.00 30.66 648 TRP A C 1
ATOM 9580 O O . TRP B 1 558 ? 11.209 -31.681 98.146 1.00 33.93 648 TRP A O 1
ATOM 9591 N N . ASP B 1 559 ? 13.038 -32.266 96.968 1.00 28.74 649 ASP A N 1
ATOM 9592 C CA . ASP B 1 559 ? 13.212 -33.564 97.617 1.00 28.43 649 ASP A CA 1
ATOM 9593 C C . ASP B 1 559 ? 13.517 -33.323 99.093 1.00 32.08 649 ASP A C 1
ATOM 9594 O O . ASP B 1 559 ? 14.080 -32.287 99.445 1.00 39.43 649 ASP A O 1
ATOM 9599 N N . VAL B 1 560 ? 13.151 -34.259 99.962 1.00 24.26 650 VAL A N 1
ATOM 9600 C CA . VAL B 1 560 ? 13.361 -34.050 101.392 1.00 24.72 650 VAL A CA 1
ATOM 9601 C C . VAL B 1 560 ? 14.848 -34.127 101.740 1.00 25.10 650 VAL A C 1
ATOM 9602 O O . VAL B 1 560 ? 15.270 -33.662 102.800 1.00 25.55 650 VAL A O 1
ATOM 9606 N N . HIS B 1 561 ? 15.639 -34.703 100.839 1.00 27.25 651 HIS A N 1
ATOM 9607 C CA . HIS B 1 561 ? 17.078 -34.816 101.045 1.00 31.19 651 HIS A CA 1
ATOM 9608 C C . HIS B 1 561 ? 17.842 -33.789 100.217 1.00 29.94 651 HIS A C 1
ATOM 9609 O O . HIS B 1 561 ? 17.440 -33.449 99.105 1.00 30.14 651 HIS A O 1
ATOM 9616 N N . HIS B 1 562 ? 18.950 -33.307 100.768 1.00 25.97 652 HIS A N 1
ATOM 9617 C CA . HIS B 1 562 ? 19.818 -32.367 100.072 1.00 26.16 652 HIS A CA 1
ATOM 9618 C C . HIS B 1 562 ? 20.546 -33.029 98.904 1.00 26.12 652 HIS A C 1
ATOM 9619 O O . HIS B 1 562 ? 21.280 -33.996 99.090 1.00 26.40 652 HIS A O 1
ATOM 9626 N N . GLY B 1 563 ? 20.340 -32.502 97.701 1.00 25.85 653 GLY A N 1
ATOM 9627 C CA . GLY B 1 563 ? 20.996 -33.027 96.516 1.00 25.88 653 GLY A CA 1
ATOM 9628 C C . GLY B 1 563 ? 22.466 -32.658 96.465 1.00 28.98 653 GLY A C 1
ATOM 9629 O O . GLY B 1 563 ? 22.861 -31.742 95.740 1.00 29.37 653 GLY A O 1
ATOM 9630 N N . ASN B 1 564 ? 23.275 -33.379 97.239 1.00 26.99 654 ASN A N 1
ATOM 9631 C CA . ASN B 1 564 ? 24.702 -33.096 97.359 1.00 27.77 654 ASN A CA 1
ATOM 9632 C C . ASN B 1 564 ? 25.432 -33.147 96.023 1.00 28.78 654 ASN A C 1
ATOM 9633 O O . ASN B 1 564 ? 26.314 -32.332 95.759 1.00 28.56 654 ASN A O 1
ATOM 9638 N N . GLY B 1 565 ? 25.057 -34.107 95.184 1.00 38.14 655 GLY A N 1
ATOM 9639 C CA . GLY B 1 565 ? 25.679 -34.267 93.883 1.00 39.62 655 GLY A CA 1
ATOM 9640 C C . GLY B 1 565 ? 25.447 -33.076 92.975 1.00 40.66 655 GLY A C 1
ATOM 9641 O O . GLY B 1 565 ? 26.399 -32.477 92.474 1.00 43.79 655 GLY A O 1
ATOM 9642 N N . THR B 1 566 ? 24.178 -32.732 92.771 1.00 36.90 656 THR A N 1
ATOM 9643 C CA . THR B 1 566 ? 23.796 -31.639 91.880 1.00 33.07 656 THR A CA 1
ATOM 9644 C C . THR B 1 566 ? 24.440 -30.314 92.281 1.00 31.78 656 THR A C 1
ATOM 9645 O O . THR B 1 566 ? 24.877 -29.546 91.424 1.00 31.89 656 THR A O 1
ATOM 9649 N N . GLN B 1 567 ? 24.492 -30.052 93.583 1.00 31.78 657 GLN A N 1
ATOM 9650 C CA . GLN B 1 567 ? 25.079 -28.818 94.092 1.00 34.75 657 GLN A CA 1
ATOM 9651 C C . GLN B 1 567 ? 26.562 -28.719 93.746 1.00 40.55 657 GLN A C 1
ATOM 9652 O O . GLN B 1 567 ? 27.043 -27.657 93.350 1.00 46.25 657 GLN A O 1
ATOM 9658 N N . HIS B 1 568 ? 27.278 -29.830 93.892 1.00 33.49 658 HIS A N 1
ATOM 9659 C CA . HIS B 1 568 ? 28.715 -29.861 93.632 1.00 35.67 658 HIS A CA 1
ATOM 9660 C C . HIS B 1 568 ? 29.057 -29.613 92.166 1.00 37.07 658 HIS A C 1
ATOM 9661 O O . HIS B 1 568 ? 29.983 -28.866 91.857 1.00 37.11 658 HIS A O 1
ATOM 9668 N N . MET B 1 569 ? 28.306 -30.243 91.269 1.00 45.41 659 MET A N 1
ATOM 9669 C CA . MET B 1 569 ? 28.590 -30.176 89.837 1.00 46.22 659 MET A CA 1
ATOM 9670 C C . MET B 1 569 ? 28.382 -28.788 89.239 1.00 42.35 659 MET A C 1
ATOM 9671 O O . MET B 1 569 ? 28.835 -28.513 88.129 1.00 41.59 659 MET A O 1
ATOM 9676 N N . PHE B 1 570 ? 27.689 -27.919 89.967 1.00 44.89 660 PHE A N 1
ATOM 9677 C CA . PHE B 1 570 ? 27.508 -26.542 89.524 1.00 44.37 660 PHE A CA 1
ATOM 9678 C C . PHE B 1 570 ? 27.920 -25.562 90.616 1.00 51.26 660 PHE A C 1
ATOM 9679 O O . PHE B 1 570 ? 27.385 -24.460 90.702 1.00 55.16 660 PHE A O 1
ATOM 9687 N N . GLU B 1 571 ? 28.881 -25.969 91.437 1.00 47.81 661 GLU A N 1
ATOM 9688 C CA . GLU B 1 571 ? 29.269 -25.197 92.610 1.00 51.29 661 GLU A CA 1
ATOM 9689 C C . GLU B 1 571 ? 29.939 -23.871 92.263 1.00 49.60 661 GLU A C 1
ATOM 9690 O O . GLU B 1 571 ? 29.762 -22.879 92.967 1.00 49.24 661 GLU A O 1
ATOM 9696 N N . ASP B 1 572 ? 30.713 -23.850 91.185 1.00 48.27 662 ASP A N 1
ATOM 9697 C CA . ASP B 1 572 ? 31.360 -22.611 90.756 1.00 49.84 662 ASP A CA 1
ATOM 9698 C C . ASP B 1 572 ? 30.769 -22.096 89.455 1.00 48.33 662 ASP A C 1
ATOM 9699 O O . ASP B 1 572 ? 31.433 -21.389 88.695 1.00 49.77 66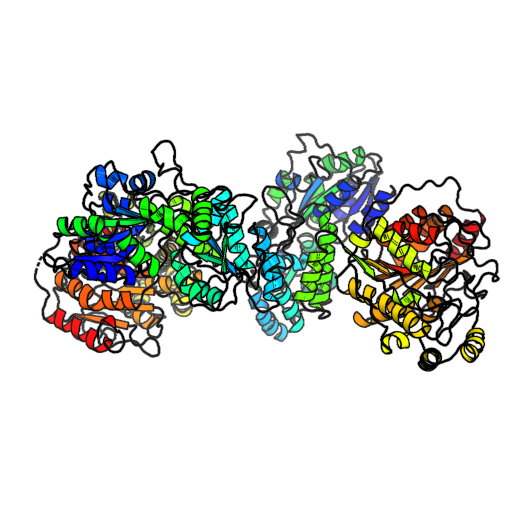2 ASP A O 1
ATOM 9704 N N . ASP B 1 573 ? 29.516 -22.450 89.209 1.00 41.79 663 ASP A N 1
ATOM 9705 C CA . ASP B 1 573 ? 28.854 -22.076 87.977 1.00 42.38 663 ASP A CA 1
ATOM 9706 C C . ASP B 1 573 ? 27.705 -21.129 88.288 1.00 42.31 663 ASP A C 1
ATOM 9707 O O . ASP B 1 573 ? 26.774 -21.492 89.004 1.00 42.77 663 ASP A O 1
ATOM 9712 N N . PRO B 1 574 ? 27.777 -19.900 87.762 1.00 51.50 664 PRO A N 1
ATOM 9713 C CA . PRO B 1 574 ? 26.730 -18.897 87.967 1.00 50.12 664 PRO A CA 1
ATOM 9714 C C . PRO B 1 574 ? 25.638 -18.962 86.901 1.00 48.77 664 PRO A C 1
ATOM 9715 O O . PRO B 1 574 ? 24.660 -18.220 86.986 1.00 49.49 664 PRO A O 1
ATOM 9719 N N . SER B 1 575 ? 25.806 -19.841 85.915 1.00 43.69 665 SER A N 1
ATOM 9720 C CA . SER B 1 575 ? 24.817 -19.996 84.851 1.00 42.05 665 SER A CA 1
ATOM 9721 C C . SER B 1 575 ? 23.781 -21.056 85.212 1.00 40.94 665 SER A C 1
ATOM 9722 O O . SER B 1 575 ? 22.821 -21.277 84.474 1.00 41.40 665 SER A O 1
ATOM 9725 N N . VAL B 1 576 ? 23.994 -21.718 86.344 1.00 35.34 666 VAL A N 1
ATOM 9726 C CA . VAL B 1 576 ? 23.054 -22.705 86.856 1.00 34.02 666 VAL A CA 1
ATOM 9727 C C . VAL B 1 576 ? 22.786 -22.433 88.330 1.00 38.19 666 VAL A C 1
ATOM 9728 O O . VAL B 1 576 ? 23.642 -22.668 89.181 1.00 42.92 666 VAL A O 1
ATOM 9732 N N . LEU B 1 577 ? 21.596 -21.920 88.622 1.00 42.93 667 LEU A N 1
ATOM 9733 C CA . LEU B 1 577 ? 21.217 -21.598 89.990 1.00 42.95 667 LEU A CA 1
ATOM 9734 C C . LEU B 1 577 ? 20.608 -22.809 90.687 1.00 45.75 667 LEU A C 1
ATOM 9735 O O . LEU B 1 577 ? 19.582 -23.337 90.254 1.00 48.75 667 LEU A O 1
ATOM 9740 N N . TYR B 1 578 ? 21.244 -23.248 91.768 1.00 41.56 668 TYR A N 1
ATOM 9741 C CA . TYR B 1 578 ? 20.755 -24.402 92.510 1.00 38.55 668 TYR A CA 1
ATOM 9742 C C . TYR B 1 578 ? 20.065 -23.989 93.806 1.00 36.86 668 TYR A C 1
ATOM 9743 O O . TYR B 1 578 ? 20.674 -23.373 94.681 1.00 35.44 668 TYR A O 1
ATOM 9752 N N . VAL B 1 579 ? 18.788 -24.335 93.916 1.00 32.89 669 VAL A N 1
ATOM 9753 C CA . VAL B 1 579 ? 18.013 -24.056 95.116 1.00 34.88 669 VAL A CA 1
ATOM 9754 C C . VAL B 1 579 ? 17.491 -25.361 95.697 1.00 35.44 669 VAL A C 1
ATOM 9755 O O . VAL B 1 579 ? 16.902 -26.172 94.984 1.00 37.27 669 VAL A O 1
ATOM 9759 N N . SER B 1 580 ? 17.711 -25.565 96.991 1.00 34.82 670 SER A N 1
ATOM 9760 C CA . SER B 1 580 ? 17.322 -26.814 97.631 1.00 30.58 670 SER A CA 1
ATOM 9761 C C . SER B 1 580 ? 16.690 -26.606 99.005 1.00 27.85 670 SER A C 1
ATOM 9762 O O . SER B 1 580 ? 17.218 -25.874 99.842 1.00 28.06 670 SER A O 1
ATOM 9765 N N . LEU B 1 581 ? 15.552 -27.257 99.222 1.00 26.24 671 LEU A N 1
ATOM 9766 C CA . LEU B 1 581 ? 14.913 -27.286 100.530 1.00 27.57 671 LEU A CA 1
ATOM 9767 C C . LEU B 1 581 ? 14.925 -28.717 101.046 1.00 29.17 671 LEU A C 1
ATOM 9768 O O . LEU B 1 581 ? 14.484 -29.634 100.355 1.00 30.16 671 LEU A O 1
ATOM 9773 N N . HIS B 1 582 ? 15.426 -28.906 102.262 1.00 34.27 672 HIS A N 1
ATOM 9774 C CA . HIS B 1 582 ? 15.678 -30.246 102.775 1.00 35.29 672 HIS A CA 1
ATOM 9775 C C . HIS B 1 582 ? 15.771 -30.286 104.295 1.00 34.58 672 HIS A C 1
ATOM 9776 O O . HIS B 1 582 ? 16.068 -29.278 104.937 1.00 32.83 672 HIS A O 1
ATOM 9783 N N . ARG B 1 583 ? 15.521 -31.461 104.862 1.00 44.04 673 ARG A N 1
ATOM 9784 C CA . ARG B 1 583 ? 15.777 -31.690 106.276 1.00 47.26 673 ARG A CA 1
ATOM 9785 C C . ARG B 1 583 ? 17.286 -31.733 106.498 1.00 50.38 673 ARG A C 1
ATOM 9786 O O . ARG B 1 583 ? 18.025 -32.325 105.710 1.00 54.30 673 ARG A O 1
ATOM 9794 N N . TYR B 1 584 ? 17.739 -31.087 107.566 1.00 32.28 674 TYR A N 1
ATOM 9795 C CA . TYR B 1 584 ? 19.161 -30.960 107.849 1.00 28.85 674 TYR A CA 1
ATOM 9796 C C . TYR B 1 584 ? 19.487 -31.453 109.254 1.00 30.46 674 TYR A C 1
ATOM 9797 O O . TYR B 1 584 ? 20.457 -32.184 109.451 1.00 29.98 674 TYR A O 1
ATOM 9806 N N . ASP B 1 585 ? 18.671 -31.046 110.220 1.00 44.03 675 ASP A N 1
ATOM 9807 C CA . ASP B 1 585 ? 18.771 -31.524 111.599 1.00 50.30 675 ASP A CA 1
ATOM 9808 C C . ASP B 1 585 ? 20.187 -31.465 112.152 1.00 54.95 675 ASP A C 1
ATOM 9809 O O . ASP B 1 585 ? 20.708 -32.459 112.669 1.00 54.67 675 ASP A O 1
ATOM 9814 N N . HIS B 1 586 ? 20.804 -30.295 112.021 1.00 58.58 676 HIS A N 1
ATOM 9815 C CA . HIS B 1 586 ? 22.142 -30.055 112.551 1.00 56.82 676 HIS A CA 1
ATOM 9816 C C . HIS B 1 586 ? 23.190 -30.988 111.946 1.00 49.89 676 HIS A C 1
ATOM 9817 O O . HIS B 1 586 ? 24.190 -31.295 112.587 1.00 50.20 676 HIS A O 1
ATOM 9824 N N . GLY B 1 587 ? 22.953 -31.435 110.715 1.00 32.67 677 GLY A N 1
ATOM 9825 C CA . GLY B 1 587 ? 23.926 -32.235 109.989 1.00 31.70 677 GLY A CA 1
ATOM 9826 C C . GLY B 1 587 ? 23.783 -33.741 110.129 1.00 33.81 677 GLY A C 1
ATOM 9827 O O . GLY B 1 587 ? 24.636 -34.496 109.665 1.00 34.38 677 GLY A O 1
ATOM 9828 N N . THR B 1 588 ? 22.701 -34.184 110.759 1.00 42.74 678 THR A N 1
ATOM 9829 C CA . THR B 1 588 ? 22.490 -35.606 111.012 1.00 42.05 678 THR A CA 1
ATOM 9830 C C . THR B 1 588 ? 21.675 -36.277 109.904 1.00 42.95 678 THR A C 1
ATOM 9831 O O . THR B 1 588 ? 21.889 -37.446 109.584 1.00 44.89 678 THR A O 1
ATOM 9835 N N . PHE B 1 589 ? 20.742 -35.531 109.319 1.00 42.34 679 PHE A N 1
ATOM 9836 C CA . PHE B 1 589 ? 19.866 -36.063 108.279 1.00 40.58 679 PHE A CA 1
ATOM 9837 C C . PHE B 1 589 ? 20.634 -36.354 106.988 1.00 42.36 679 PHE A C 1
ATOM 9838 O O . PHE B 1 589 ? 21.461 -35.548 106.565 1.00 43.77 679 PHE A O 1
ATOM 9846 N N . PHE B 1 590 ? 20.352 -37.503 106.373 1.00 42.94 680 PHE A N 1
ATOM 9847 C CA . PHE B 1 590 ? 20.990 -37.908 105.116 1.00 41.35 680 PHE A CA 1
ATOM 9848 C C . PHE B 1 590 ? 20.875 -36.805 104.059 1.00 41.16 680 PHE A C 1
ATOM 9849 O O . PHE B 1 590 ? 19.836 -36.155 103.961 1.00 44.99 680 PHE A O 1
ATOM 9857 N N . PRO B 1 591 ? 21.934 -36.589 103.255 1.00 32.96 681 PRO A N 1
ATOM 9858 C CA . PRO B 1 591 ? 23.223 -37.293 103.161 1.00 34.98 681 PRO A CA 1
ATOM 9859 C C . PRO B 1 591 ? 24.223 -36.967 104.272 1.00 39.27 681 PRO A C 1
ATOM 9860 O O . PRO B 1 591 ? 25.418 -37.209 104.096 1.00 42.38 681 PRO A O 1
ATOM 9864 N N . MET B 1 592 ? 23.735 -36.403 105.374 1.00 49.13 682 MET A N 1
ATOM 9865 C CA . MET B 1 592 ? 24.481 -36.307 106.630 1.00 49.41 682 MET A CA 1
ATOM 9866 C C . MET B 1 592 ? 25.676 -35.361 106.604 1.00 51.69 682 MET A C 1
ATOM 9867 O O . MET B 1 592 ? 26.365 -35.204 107.611 1.00 60.39 682 MET A O 1
ATOM 9872 N N . GLY B 1 593 ? 25.921 -34.721 105.469 1.00 34.00 683 GLY A N 1
ATOM 9873 C CA . GLY B 1 593 ? 27.061 -33.833 105.353 1.00 37.22 683 GLY A CA 1
ATOM 9874 C C . GLY B 1 593 ? 26.902 -32.528 106.111 1.00 41.86 683 GLY A C 1
ATOM 9875 O O . GLY B 1 593 ? 25.934 -32.323 106.844 1.00 42.52 683 GLY A O 1
ATOM 9876 N N . ASP B 1 594 ? 27.882 -31.649 105.941 1.00 48.27 684 ASP A N 1
ATOM 9877 C CA . ASP B 1 594 ? 27.795 -30.278 106.419 1.00 48.21 684 ASP A CA 1
ATOM 9878 C C . ASP B 1 594 ? 27.499 -29.406 105.207 1.00 41.63 684 ASP A C 1
ATOM 9879 O O . ASP B 1 594 ? 27.352 -28.188 105.301 1.00 39.58 684 ASP A O 1
ATOM 9884 N N . GLU B 1 595 ? 27.401 -30.072 104.062 1.00 37.14 685 GLU A N 1
ATOM 9885 C CA . GLU B 1 595 ? 27.261 -29.422 102.769 1.00 39.19 685 GLU A CA 1
ATOM 9886 C C . GLU B 1 595 ? 25.916 -28.725 102.596 1.00 41.05 685 GLU A C 1
ATOM 9887 O O . GLU B 1 595 ? 25.842 -27.634 102.036 1.00 43.40 685 GLU A O 1
ATOM 9893 N N . GLY B 1 596 ? 24.853 -29.361 103.074 1.00 47.84 686 GLY A N 1
ATOM 9894 C CA . GLY B 1 596 ? 23.510 -28.845 102.882 1.00 45.77 686 GLY A CA 1
ATOM 9895 C C . GLY B 1 596 ? 23.133 -27.700 103.803 1.00 43.54 686 GLY A C 1
ATOM 9896 O O . GLY B 1 596 ? 21.967 -27.308 103.869 1.00 43.29 686 GLY A O 1
ATOM 9897 N N . ALA B 1 597 ? 24.116 -27.163 104.518 1.00 36.47 687 ALA A N 1
ATOM 9898 C CA . ALA B 1 597 ? 23.879 -26.044 105.422 1.00 34.26 687 ALA A CA 1
ATOM 9899 C C . ALA B 1 597 ? 23.492 -24.791 104.646 1.00 34.71 687 ALA A C 1
ATOM 9900 O O . ALA B 1 597 ? 23.850 -24.637 103.478 1.00 36.05 687 ALA A O 1
ATOM 9902 N N . SER B 1 598 ? 22.755 -23.898 105.299 1.00 35.68 688 SER A N 1
ATOM 9903 C CA . SER B 1 598 ? 22.316 -22.663 104.662 1.00 36.25 688 SER A CA 1
ATOM 9904 C C . SER B 1 598 ? 23.499 -21.750 104.350 1.00 39.51 688 SER A C 1
ATOM 9905 O O . SER B 1 598 ? 23.462 -20.981 103.388 1.00 41.17 688 SER A O 1
ATOM 9908 N N . SER B 1 599 ? 24.552 -21.850 105.157 1.00 32.88 689 SER A N 1
ATOM 9909 C CA . SER B 1 599 ? 25.741 -21.025 104.971 1.00 34.36 689 SER A CA 1
ATOM 9910 C C . SER B 1 599 ? 26.525 -21.434 103.727 1.00 35.75 689 SER A C 1
ATOM 9911 O O . SER B 1 599 ? 27.414 -20.710 103.285 1.00 37.40 689 SER A O 1
ATOM 9914 N N . GLN B 1 600 ? 26.202 -22.597 103.169 1.00 39.77 690 GLN A N 1
ATOM 9915 C CA . GLN B 1 600 ? 26.833 -23.042 101.933 1.00 39.69 690 GLN A CA 1
ATOM 9916 C C . GLN B 1 600 ? 26.252 -22.265 100.758 1.00 41.27 690 GLN A C 1
ATOM 9917 O O . GLN B 1 600 ? 25.050 -22.322 100.493 1.00 45.04 690 GLN A O 1
ATOM 9923 N N . ILE B 1 601 ? 27.121 -21.546 100.055 1.00 39.31 691 ILE A N 1
ATOM 9924 C CA . ILE B 1 601 ? 26.696 -20.554 99.077 1.00 36.89 691 ILE A CA 1
ATOM 9925 C C . ILE B 1 601 ? 27.282 -20.815 97.691 1.00 36.14 691 ILE A C 1
ATOM 9926 O O . ILE B 1 601 ? 26.694 -20.444 96.678 1.00 34.26 691 ILE A O 1
ATOM 9931 N N . GLY B 1 602 ? 28.426 -21.485 97.653 1.00 48.40 692 GLY A N 1
ATOM 9932 C CA . GLY B 1 602 ? 29.078 -21.819 96.401 1.00 53.28 692 GLY A CA 1
ATOM 9933 C C . GLY B 1 602 ? 30.485 -21.276 96.485 1.00 58.48 692 GLY A C 1
ATOM 9934 O O . GLY B 1 602 ? 30.921 -20.873 97.563 1.00 63.05 692 GLY A O 1
ATOM 9935 N N . ARG B 1 603 ? 31.202 -21.254 95.371 1.00 45.84 693 ARG A N 1
ATOM 9936 C CA . ARG B 1 603 ? 32.550 -20.717 95.391 1.00 44.78 693 ARG A CA 1
ATOM 9937 C C . ARG B 1 603 ? 32.880 -20.076 94.053 1.00 39.72 693 ARG A C 1
ATOM 9938 O O . ARG B 1 603 ? 32.213 -20.327 93.046 1.00 38.25 693 ARG A O 1
ATOM 9946 N N . ALA B 1 604 ? 33.922 -19.251 94.061 1.00 38.51 694 ALA A N 1
ATOM 9947 C CA . ALA B 1 604 ? 34.385 -18.511 92.895 1.00 39.38 694 ALA A CA 1
ATOM 9948 C C . ALA B 1 604 ? 33.263 -17.731 92.220 1.00 38.86 694 ALA A C 1
ATOM 9949 O O . ALA B 1 604 ? 32.530 -16.984 92.862 1.00 38.62 694 ALA A O 1
ATOM 9951 N N . ALA B 1 605 ? 33.152 -17.918 90.912 1.00 51.79 695 ALA A N 1
ATOM 9952 C CA . ALA B 1 605 ? 32.156 -17.241 90.090 1.00 52.97 695 ALA A CA 1
ATOM 9953 C C . ALA B 1 605 ? 30.747 -17.723 90.416 1.00 56.84 695 ALA A C 1
ATOM 9954 O O . ALA B 1 605 ? 29.766 -17.041 90.130 1.00 59.40 695 ALA A O 1
ATOM 9956 N N . GLY B 1 606 ? 30.646 -18.900 91.024 1.00 57.92 696 GLY A N 1
ATOM 9957 C CA . GLY B 1 606 ? 29.355 -19.468 91.368 1.00 59.20 696 GLY A CA 1
ATOM 9958 C C . GLY B 1 606 ? 28.881 -19.064 92.750 1.00 59.67 696 GLY A C 1
ATOM 9959 O O . GLY B 1 606 ? 27.919 -19.624 93.276 1.00 61.69 696 GLY A O 1
ATOM 9960 N N . THR B 1 607 ? 29.561 -18.087 93.339 1.00 53.11 697 THR A N 1
ATOM 9961 C CA . THR B 1 607 ? 29.225 -17.612 94.675 1.00 49.75 697 THR A CA 1
ATOM 9962 C C . THR B 1 607 ? 27.854 -16.944 94.700 1.00 49.51 697 THR A C 1
ATOM 9963 O O . THR B 1 607 ? 27.595 -16.008 93.944 1.00 51.89 697 THR A O 1
ATOM 9967 N N . GLY B 1 608 ? 26.982 -17.437 95.574 1.00 40.23 698 GLY A N 1
ATOM 9968 C CA . GLY B 1 608 ? 25.648 -16.886 95.723 1.00 38.25 698 GLY A CA 1
ATOM 9969 C C . GLY B 1 608 ? 24.629 -17.598 94.856 1.00 36.98 698 GLY A C 1
ATOM 9970 O O . GLY B 1 608 ? 23.442 -17.271 94.873 1.00 35.94 698 GLY A O 1
ATOM 9971 N N . PHE B 1 609 ? 25.096 -18.582 94.095 1.00 39.39 699 PHE A N 1
ATOM 9972 C CA . PHE B 1 609 ? 24.224 -19.312 93.186 1.00 41.64 699 PHE A CA 1
ATOM 9973 C C . PHE B 1 609 ? 23.901 -20.705 93.720 1.00 40.83 699 PHE A C 1
ATOM 9974 O O . PHE B 1 609 ? 23.492 -21.592 92.971 1.00 41.48 699 PHE A O 1
ATOM 9982 N N . THR B 1 610 ? 24.085 -20.880 95.026 1.00 35.81 700 THR A N 1
ATOM 9983 C CA . THR B 1 610 ? 23.640 -22.082 95.723 1.00 35.15 700 THR A CA 1
ATOM 9984 C C . THR B 1 610 ? 22.808 -21.683 96.936 1.00 37.40 700 THR A C 1
ATOM 9985 O O . THR B 1 610 ? 23.312 -21.068 97.876 1.00 40.06 700 THR A O 1
ATOM 9989 N N . VAL B 1 611 ? 21.526 -22.027 96.902 1.00 42.69 701 VAL A N 1
ATOM 9990 C CA . VAL B 1 611 ? 20.609 -21.659 97.971 1.00 41.77 701 VAL A CA 1
ATOM 9991 C C . VAL B 1 611 ? 20.113 -22.894 98.716 1.00 39.64 701 VAL A C 1
ATOM 9992 O O . VAL B 1 611 ? 19.543 -23.806 98.116 1.00 40.11 701 VAL A O 1
ATOM 9996 N N . ASN B 1 612 ? 20.331 -22.913 100.028 1.00 31.21 702 ASN A N 1
ATOM 9997 C CA . ASN B 1 612 ? 19.951 -24.054 100.853 1.00 28.91 702 ASN A CA 1
ATOM 9998 C C . ASN B 1 612 ? 19.036 -23.680 102.009 1.00 29.05 702 ASN A C 1
ATOM 9999 O O . ASN B 1 612 ? 19.436 -22.962 102.924 1.00 29.53 702 ASN A O 1
ATOM 10004 N N . VAL B 1 613 ? 17.808 -24.179 101.965 1.00 27.56 703 VAL A N 1
ATOM 10005 C CA . VAL B 1 613 ? 16.899 -24.052 103.091 1.00 27.64 703 VAL A CA 1
ATOM 10006 C C . VAL B 1 613 ? 17.012 -25.310 103.944 1.00 27.60 703 VAL A C 1
ATOM 10007 O O . VAL B 1 613 ? 16.630 -26.399 103.516 1.00 27.07 703 VAL A O 1
ATOM 10011 N N . ALA B 1 614 ? 17.550 -25.157 105.149 1.00 30.90 704 ALA A N 1
ATOM 10012 C CA . ALA B 1 614 ? 17.846 -26.302 106.002 1.00 30.13 704 ALA A CA 1
ATOM 10013 C C . ALA B 1 614 ? 16.834 -26.458 107.133 1.00 32.18 704 ALA A C 1
ATOM 10014 O O . ALA B 1 614 ? 16.888 -25.731 108.125 1.00 33.18 704 ALA A O 1
ATOM 10016 N N . TRP B 1 615 ? 15.914 -27.407 106.986 1.00 35.43 705 TRP A N 1
ATOM 10017 C CA . TRP B 1 615 ? 14.954 -27.687 108.048 1.00 36.68 705 TRP A CA 1
ATOM 10018 C C . TRP B 1 615 ? 15.665 -28.343 109.227 1.00 38.97 705 TRP A C 1
ATOM 10019 O O . TRP B 1 615 ? 16.460 -29.263 109.041 1.00 41.92 705 TRP A O 1
ATOM 10030 N N . ASN B 1 616 ? 15.386 -27.865 110.436 1.00 40.01 706 ASN A N 1
ATOM 10031 C CA . ASN B 1 616 ? 15.909 -28.496 111.644 1.00 43.26 706 ASN A CA 1
ATOM 10032 C C . ASN B 1 616 ? 14.792 -29.133 112.461 1.00 47.59 706 ASN A C 1
ATOM 10033 O O . ASN B 1 616 ? 14.492 -28.693 113.570 1.00 53.66 706 ASN A O 1
ATOM 10038 N N . GLY B 1 617 ? 14.176 -30.171 111.904 1.00 40.51 707 GLY A N 1
ATOM 10039 C CA . GLY B 1 617 ? 13.075 -30.847 112.564 1.00 39.49 707 GLY A CA 1
ATOM 10040 C C . GLY B 1 617 ? 12.053 -31.373 111.576 1.00 37.08 707 GLY A C 1
ATOM 10041 O O . GLY B 1 617 ? 12.060 -30.989 110.408 1.00 37.54 707 GLY A O 1
ATOM 10042 N N . PRO B 1 618 ? 11.167 -32.265 112.038 1.00 34.71 708 PRO A N 1
ATOM 10043 C CA . PRO B 1 618 ? 10.159 -32.894 111.178 1.00 34.17 708 PRO A CA 1
ATOM 10044 C C . PRO B 1 618 ? 8.863 -32.090 111.041 1.00 34.37 708 PRO A C 1
ATOM 10045 O O . PRO B 1 618 ? 8.847 -30.876 111.253 1.00 34.32 708 PRO A O 1
ATOM 10049 N N . ARG B 1 619 ? 7.792 -32.812 110.707 1.00 38.50 709 ARG A N 1
ATOM 10050 C CA A ARG B 1 619 ? 6.443 -32.263 110.515 0.50 34.52 709 ARG A CA 1
ATOM 10051 C CA B ARG B 1 619 ? 6.452 -32.254 110.533 0.50 34.61 709 ARG A CA 1
ATOM 10052 C C . ARG B 1 619 ? 6.405 -30.912 109.796 1.00 40.15 709 ARG A C 1
ATOM 10053 O O . ARG B 1 619 ? 5.721 -29.988 110.230 1.00 39.70 709 ARG A O 1
ATOM 10068 N N . MET B 1 620 ? 7.125 -30.809 108.680 1.00 41.27 710 MET A N 1
ATOM 10069 C CA . MET B 1 620 ? 7.056 -29.619 107.829 1.00 41.64 710 MET A CA 1
ATOM 10070 C C . MET B 1 620 ? 5.957 -29.789 106.782 1.00 43.67 710 MET A C 1
ATOM 10071 O O . MET B 1 620 ? 5.847 -30.847 106.164 1.00 51.01 710 MET A O 1
ATOM 10076 N N . GLY B 1 621 ? 5.152 -28.750 106.574 1.00 26.76 711 GLY A N 1
ATOM 10077 C CA . GLY B 1 621 ? 4.004 -28.860 105.690 1.00 26.47 711 GLY A CA 1
ATOM 10078 C C . GLY B 1 621 ? 3.888 -27.823 104.584 1.00 26.12 711 GLY A C 1
ATOM 10079 O O . GLY B 1 621 ? 4.871 -27.192 104.197 1.00 25.96 711 GLY A O 1
ATOM 10080 N N . ASP B 1 622 ? 2.667 -27.655 104.079 1.00 41.27 712 ASP A N 1
ATOM 10081 C CA . ASP B 1 622 ? 2.385 -26.765 102.954 1.00 44.17 712 ASP A CA 1
ATOM 10082 C C . ASP B 1 622 ? 2.733 -25.308 103.245 1.00 47.13 712 ASP A C 1
ATOM 10083 O O . ASP B 1 622 ? 3.312 -24.619 102.404 1.00 50.74 712 ASP A O 1
ATOM 10088 N N . ALA B 1 623 ? 2.372 -24.847 104.437 1.00 35.04 713 ALA A N 1
ATOM 10089 C CA . ALA B 1 623 ? 2.552 -23.449 104.813 1.00 34.24 713 ALA A CA 1
ATOM 10090 C C . ALA B 1 623 ? 4.022 -23.050 104.901 1.00 36.93 713 ALA A C 1
ATOM 10091 O O . ALA B 1 623 ? 4.363 -21.876 104.764 1.00 40.15 713 ALA A O 1
ATOM 10093 N N . ASP B 1 624 ? 4.890 -24.027 105.129 1.00 34.99 714 ASP A N 1
ATOM 10094 C CA . ASP B 1 624 ? 6.307 -23.746 105.309 1.00 32.75 714 ASP A CA 1
ATOM 10095 C C . ASP B 1 624 ? 7.020 -23.623 103.970 1.00 31.72 714 ASP A C 1
ATOM 10096 O O . ASP B 1 624 ? 7.931 -22.809 103.813 1.00 32.08 714 ASP A O 1
ATOM 10101 N N . TYR B 1 625 ? 6.600 -24.435 103.006 1.00 30.55 715 TYR A N 1
ATOM 10102 C CA . TYR B 1 625 ? 7.198 -24.408 101.678 1.00 30.69 715 TYR A CA 1
ATOM 10103 C C . TYR B 1 625 ? 6.703 -23.208 100.878 1.00 31.81 715 TYR A C 1
ATOM 10104 O O . TYR B 1 625 ? 7.467 -22.592 100.136 1.00 33.10 715 TYR A O 1
ATOM 10113 N N . LEU B 1 626 ? 5.425 -22.879 101.037 1.00 30.03 716 LEU A N 1
ATOM 10114 C CA . LEU B 1 626 ? 4.851 -21.707 100.383 1.00 30.70 716 LEU A CA 1
ATOM 10115 C C . LEU B 1 626 ? 5.503 -20.432 100.906 1.00 32.23 716 LEU A C 1
ATOM 10116 O O . LEU B 1 626 ? 5.817 -19.523 100.137 1.00 33.19 716 LEU A O 1
ATOM 10121 N N . ALA B 1 627 ? 5.701 -20.377 102.219 1.00 26.97 717 ALA A N 1
ATOM 10122 C CA . ALA B 1 627 ? 6.400 -19.263 102.847 1.00 28.20 717 ALA A CA 1
ATOM 10123 C C . ALA B 1 627 ? 7.811 -19.138 102.285 1.00 30.01 717 ALA A C 1
ATOM 10124 O O . ALA B 1 627 ? 8.270 -18.042 101.979 1.00 33.46 717 ALA A O 1
ATOM 10126 N N . ALA B 1 628 ? 8.492 -20.270 102.146 1.00 32.54 718 ALA A N 1
ATOM 10127 C CA . ALA B 1 628 ? 9.825 -20.290 101.558 1.00 32.26 718 ALA A CA 1
ATOM 10128 C C . ALA B 1 628 ? 9.777 -19.804 100.117 1.00 32.31 718 ALA A C 1
ATOM 10129 O O . ALA B 1 628 ? 10.633 -19.038 99.679 1.00 33.06 718 ALA A O 1
ATOM 10131 N N . TRP B 1 629 ? 8.760 -20.251 99.390 1.00 36.32 719 TRP A N 1
ATOM 10132 C CA . TRP B 1 629 ? 8.576 -19.868 97.997 1.00 37.17 719 TRP A CA 1
ATOM 10133 C C . TRP B 1 629 ? 8.451 -18.356 97.832 1.00 40.05 719 TRP A C 1
ATOM 10134 O O . TRP B 1 629 ? 9.195 -17.744 97.070 1.00 41.40 719 TRP A O 1
ATOM 10145 N N . HIS B 1 630 ? 7.524 -17.754 98.568 1.00 44.67 720 HIS A N 1
ATOM 10146 C CA . HIS B 1 630 ? 7.146 -16.365 98.324 1.00 46.27 720 HIS A CA 1
ATOM 10147 C C . HIS B 1 630 ? 8.204 -15.330 98.701 1.00 45.80 720 HIS A C 1
ATOM 10148 O O . HIS B 1 630 ? 8.345 -14.317 98.015 1.00 46.26 720 HIS A O 1
ATOM 10155 N N . ARG B 1 631 ? 8.946 -15.569 99.777 1.00 40.87 721 ARG A N 1
ATOM 10156 C CA . ARG B 1 631 ? 9.923 -14.575 100.207 1.00 46.00 721 ARG A CA 1
ATOM 10157 C C . ARG B 1 631 ? 11.379 -15.015 100.091 1.00 43.18 721 ARG A C 1
ATOM 10158 O O . ARG B 1 631 ? 12.268 -14.327 100.589 1.00 43.20 721 ARG A O 1
ATOM 10166 N N . LEU B 1 632 ? 11.635 -16.136 99.428 1.00 36.84 722 LEU A N 1
ATOM 10167 C CA . LEU B 1 632 ? 13.014 -16.567 99.231 1.00 33.25 722 LEU A CA 1
ATOM 10168 C C . LEU B 1 632 ? 13.239 -17.090 97.813 1.00 31.46 722 LEU A C 1
ATOM 10169 O O . LEU B 1 632 ? 14.008 -16.508 97.051 1.00 30.96 722 LEU A O 1
ATOM 10174 N N . VAL B 1 633 ? 12.573 -18.185 97.459 1.00 29.82 723 VAL A N 1
ATOM 10175 C CA . VAL B 1 633 ? 12.796 -18.816 96.163 1.00 28.83 723 VAL A CA 1
ATOM 10176 C C . VAL B 1 633 ? 12.342 -17.937 95.008 1.00 29.47 723 VAL A C 1
ATOM 10177 O O . VAL B 1 633 ? 13.100 -17.700 94.070 1.00 31.64 723 VAL A O 1
ATOM 10181 N N . LEU B 1 634 ? 11.102 -17.466 95.066 1.00 33.71 724 LEU A N 1
ATOM 10182 C CA . LEU B 1 634 ? 10.546 -16.682 93.966 1.00 35.29 724 LEU A CA 1
ATOM 10183 C C . LEU B 1 634 ? 11.239 -15.326 93.738 1.00 36.46 724 LEU A C 1
ATOM 10184 O O . LEU B 1 634 ? 11.504 -14.971 92.589 1.00 38.14 724 LEU A O 1
ATOM 10189 N N . PRO B 1 635 ? 11.528 -14.558 94.811 1.00 40.67 725 PRO A N 1
ATOM 10190 C CA . PRO B 1 635 ? 12.239 -13.303 94.529 1.00 42.04 725 PRO A CA 1
ATOM 10191 C C . PRO B 1 635 ? 13.628 -13.524 93.922 1.00 43.88 725 PRO A C 1
ATOM 10192 O O . PRO B 1 635 ? 14.090 -12.702 93.130 1.00 45.44 725 PRO A O 1
ATOM 10196 N N . ILE B 1 636 ? 14.276 -14.626 94.283 1.00 46.33 726 ILE A N 1
ATOM 10197 C CA . ILE B 1 636 ? 15.584 -14.955 93.729 1.00 48.84 726 ILE A CA 1
ATOM 10198 C C . ILE B 1 636 ? 15.447 -15.488 92.306 1.00 49.01 726 ILE A C 1
ATOM 10199 O O . ILE B 1 636 ? 16.202 -15.103 91.410 1.00 49.85 726 ILE A O 1
ATOM 10204 N N . ALA B 1 637 ? 14.466 -16.363 92.105 1.00 42.42 727 ALA A N 1
ATOM 10205 C CA . ALA B 1 637 ? 14.229 -16.987 90.807 1.00 42.70 727 ALA A CA 1
ATOM 10206 C C . ALA B 1 637 ? 13.941 -15.957 89.718 1.00 47.20 727 ALA A C 1
ATOM 10207 O O . ALA B 1 637 ? 14.512 -16.020 88.629 1.00 50.58 727 ALA A O 1
ATOM 10209 N N . TYR B 1 638 ? 13.055 -15.012 90.017 1.00 45.81 728 TYR A N 1
ATOM 10210 C CA . TYR B 1 638 ? 12.694 -13.976 89.057 1.00 41.47 728 TYR A CA 1
ATOM 10211 C C . TYR B 1 638 ? 13.854 -13.025 88.777 1.00 41.32 728 TYR A C 1
ATOM 10212 O O . TYR B 1 638 ? 13.993 -12.521 87.663 1.00 41.88 728 TYR A O 1
ATOM 10221 N N . GLU B 1 639 ? 14.684 -12.781 89.788 1.00 33.94 729 GLU A N 1
ATOM 10222 C CA . GLU B 1 639 ? 15.856 -11.927 89.619 1.00 35.49 729 GLU A CA 1
ATOM 10223 C C . GLU B 1 639 ? 16.894 -12.613 88.743 1.00 36.60 729 GLU A C 1
ATOM 10224 O O . GLU B 1 639 ? 17.554 -11.972 87.926 1.00 39.16 729 GLU A O 1
ATOM 10230 N N . PHE B 1 640 ? 17.031 -13.923 88.918 1.00 44.90 730 PHE A N 1
ATOM 10231 C CA . PHE B 1 640 ? 17.960 -14.711 88.118 1.00 45.11 730 PHE A CA 1
ATOM 10232 C C . PHE B 1 640 ? 17.490 -14.790 86.671 1.00 43.87 730 PHE A C 1
ATOM 10233 O O . PHE B 1 640 ? 18.304 -14.810 85.747 1.00 45.07 730 PHE A O 1
ATOM 10241 N N . ASN B 1 641 ? 16.172 -14.825 86.491 1.00 44.99 731 ASN A N 1
ATOM 10242 C CA . ASN B 1 641 ? 15.550 -14.894 85.170 1.00 47.74 731 ASN A CA 1
ATOM 10243 C C . ASN B 1 641 ? 16.092 -16.051 84.333 1.00 47.07 731 ASN A C 1
ATOM 10244 O O . ASN B 1 641 ? 16.814 -15.836 83.358 1.00 49.90 731 ASN A O 1
ATOM 10249 N N . PRO B 1 642 ? 15.749 -17.290 84.716 1.00 39.05 732 PRO A N 1
ATOM 10250 C CA . PRO B 1 642 ? 16.245 -18.458 83.986 1.00 37.29 732 PRO A CA 1
ATOM 10251 C C . PRO B 1 642 ? 15.530 -18.643 82.655 1.00 37.18 732 PRO A C 1
ATOM 10252 O O . PRO B 1 642 ? 14.375 -18.245 82.520 1.00 36.72 732 PRO A O 1
ATOM 10256 N N . GLU B 1 643 ? 16.216 -19.233 81.684 1.00 41.19 733 GLU A N 1
ATOM 10257 C CA . GLU B 1 643 ? 15.607 -19.531 80.396 1.00 45.38 733 GLU A CA 1
ATOM 10258 C C . GLU B 1 643 ? 15.062 -20.954 80.393 1.00 48.65 733 GLU A C 1
ATOM 10259 O O . GLU B 1 643 ? 14.366 -21.367 79.464 1.00 54.95 733 GLU A O 1
ATOM 10265 N N . LEU B 1 644 ? 15.387 -21.698 81.445 1.00 41.46 734 LEU A N 1
ATOM 10266 C CA . LEU B 1 644 ? 14.873 -23.049 81.627 1.00 37.44 734 LEU A CA 1
ATOM 10267 C C . LEU B 1 644 ? 14.788 -23.376 83.111 1.00 36.75 734 LEU A C 1
ATOM 10268 O O . LEU B 1 644 ? 15.649 -22.974 83.894 1.00 39.55 734 LEU A O 1
ATOM 10273 N N . VAL B 1 645 ? 13.744 -24.098 83.499 1.00 36.31 735 VAL A N 1
ATOM 10274 C CA . VAL B 1 645 ? 13.599 -24.521 84.884 1.00 38.17 735 VAL A CA 1
ATOM 10275 C C . VAL B 1 645 ? 13.536 -26.040 84.982 1.00 39.04 735 VAL A C 1
ATOM 10276 O O . VAL B 1 645 ? 12.698 -26.683 84.348 1.00 40.10 735 VAL A O 1
ATOM 10280 N N . LEU B 1 646 ? 14.441 -26.607 85.771 1.00 30.88 736 LEU A N 1
ATOM 10281 C CA . LEU B 1 646 ? 14.454 -28.040 86.019 1.00 28.41 736 LEU A CA 1
ATOM 10282 C C . LEU B 1 646 ? 14.145 -28.317 87.483 1.00 25.60 736 LEU A C 1
ATOM 10283 O O . LEU B 1 646 ? 14.722 -27.703 88.376 1.00 24.31 736 LEU A O 1
ATOM 10288 N N . VAL B 1 647 ? 13.223 -29.238 87.725 1.00 41.33 737 VAL A N 1
ATOM 10289 C CA . VAL B 1 647 ? 12.864 -29.594 89.088 1.00 44.11 737 VAL A CA 1
ATOM 10290 C C . VAL B 1 647 ? 13.196 -31.047 89.382 1.00 43.02 737 VAL A C 1
ATOM 10291 O O . VAL B 1 647 ? 12.601 -31.955 88.805 1.00 43.77 737 VAL A O 1
ATOM 10295 N N . SER B 1 648 ? 14.159 -31.270 90.268 1.00 35.02 738 SER A N 1
ATOM 10296 C CA . SER B 1 648 ? 14.377 -32.610 90.783 1.00 37.74 738 SER A CA 1
ATOM 10297 C C . SER B 1 648 ? 13.218 -32.897 91.727 1.00 38.34 738 SER A C 1
ATOM 10298 O O . SER B 1 648 ? 13.275 -32.583 92.917 1.00 39.82 738 SER A O 1
ATOM 10301 N N . ALA B 1 649 ? 12.155 -33.470 91.172 1.00 38.27 739 ALA A N 1
ATOM 10302 C CA . ALA B 1 649 ? 10.904 -33.639 91.896 1.00 35.63 739 ALA A CA 1
ATOM 10303 C C . ALA B 1 649 ? 10.859 -34.939 92.688 1.00 38.83 739 ALA A C 1
ATOM 10304 O O . ALA B 1 649 ? 10.444 -35.977 92.174 1.00 44.02 739 ALA A O 1
ATOM 10306 N N . GLY B 1 650 ? 11.290 -34.873 93.942 1.00 28.82 740 GLY A N 1
ATOM 10307 C CA . GLY B 1 650 ? 11.128 -35.984 94.858 1.00 27.03 740 GLY A CA 1
ATOM 10308 C C . GLY B 1 650 ? 9.898 -35.744 95.709 1.00 29.73 740 GLY A C 1
ATOM 10309 O O . GLY B 1 650 ? 9.551 -34.599 95.997 1.00 31.86 740 GLY A O 1
ATOM 10310 N N . PHE B 1 651 ? 9.227 -36.816 96.109 1.00 38.36 741 PHE A N 1
ATOM 10311 C CA . PHE B 1 651 ? 8.019 -36.676 96.907 1.00 38.15 741 PHE A CA 1
ATOM 10312 C C . PHE B 1 651 ? 8.144 -37.410 98.236 1.00 40.41 741 PHE A C 1
ATOM 10313 O O . PHE B 1 651 ? 7.192 -38.034 98.703 1.00 48.12 741 PHE A O 1
ATOM 10321 N N . ASP B 1 652 ? 9.325 -37.332 98.841 1.00 31.73 742 ASP A N 1
ATOM 10322 C CA . ASP B 1 652 ? 9.560 -37.945 100.143 1.00 31.72 742 ASP A CA 1
ATOM 10323 C C . ASP B 1 652 ? 9.348 -36.938 101.269 1.00 32.76 742 ASP A C 1
ATOM 10324 O O . ASP B 1 652 ? 9.411 -37.286 102.446 1.00 34.49 742 ASP A O 1
ATOM 10329 N N . ALA B 1 653 ? 9.099 -35.687 100.900 1.00 31.87 743 ALA A N 1
ATOM 10330 C CA . ALA B 1 653 ? 8.698 -34.675 101.867 1.00 34.12 743 ALA A CA 1
ATOM 10331 C C . ALA B 1 653 ? 7.176 -34.610 101.917 1.00 35.82 743 ALA A C 1
ATOM 10332 O O . ALA B 1 653 ? 6.598 -33.743 102.571 1.00 36.90 743 ALA A O 1
ATOM 10334 N N . ALA B 1 654 ? 6.537 -35.544 101.219 1.00 37.86 744 ALA A N 1
ATOM 10335 C CA . ALA B 1 654 ? 5.086 -35.563 101.088 1.00 40.44 744 ALA A CA 1
ATOM 10336 C C . ALA B 1 654 ? 4.400 -36.155 102.313 1.00 47.04 744 ALA A C 1
ATOM 10337 O O . ALA B 1 654 ? 5.048 -36.720 103.194 1.00 54.69 744 ALA A O 1
ATOM 10339 N N . ARG B 1 655 ? 3.080 -36.024 102.351 1.00 43.58 745 ARG A N 1
ATOM 10340 C CA . ARG B 1 655 ? 2.279 -36.538 103.453 1.00 42.41 745 ARG A CA 1
ATOM 10341 C C . ARG B 1 655 ? 2.346 -38.058 103.559 1.00 37.79 745 ARG A C 1
ATOM 10342 O O . ARG B 1 655 ? 2.006 -38.771 102.616 1.00 32.04 745 ARG A O 1
ATOM 10350 N N . GLY B 1 656 ? 2.786 -38.545 104.713 1.00 41.04 746 GLY A N 1
ATOM 10351 C CA . GLY B 1 656 ? 2.785 -39.970 104.983 1.00 40.64 746 GLY A CA 1
ATOM 10352 C C . GLY B 1 656 ? 3.943 -40.732 104.370 1.00 36.84 746 GLY A C 1
ATOM 10353 O O . GLY B 1 656 ? 3.850 -41.941 104.161 1.00 34.26 746 GLY A O 1
ATOM 10354 N N . ASP B 1 657 ? 5.035 -40.031 104.077 1.00 28.72 747 ASP A N 1
ATOM 10355 C CA . ASP B 1 657 ? 6.239 -40.691 103.586 1.00 26.78 747 ASP A CA 1
ATOM 10356 C C . ASP B 1 657 ? 6.985 -41.333 104.746 1.00 26.66 747 ASP A C 1
ATOM 10357 O O . ASP B 1 657 ? 7.145 -40.716 105.798 1.00 27.39 747 ASP A O 1
ATOM 10362 N N . PRO B 1 658 ? 7.449 -42.578 104.558 1.00 30.80 748 PRO A N 1
ATOM 10363 C CA . PRO B 1 658 ? 8.102 -43.323 105.640 1.00 32.10 748 PRO A CA 1
ATOM 10364 C C . PRO B 1 658 ? 9.475 -42.785 106.037 1.00 36.61 748 PRO A C 1
ATOM 10365 O O . PRO B 1 658 ? 9.992 -43.157 107.091 1.00 38.71 748 PRO A O 1
ATOM 10369 N N . LEU B 1 659 ? 10.054 -41.922 105.210 1.00 39.11 749 LEU A N 1
ATOM 10370 C CA . LEU B 1 659 ? 11.437 -41.502 105.404 1.00 41.43 749 LEU A CA 1
ATOM 10371 C C . LEU B 1 659 ? 11.577 -40.010 105.697 1.00 41.07 749 LEU A C 1
ATOM 10372 O O . LEU B 1 659 ? 12.511 -39.593 106.381 1.00 44.39 749 LEU A O 1
ATOM 10377 N N . GLY B 1 660 ? 10.650 -39.217 105.168 1.00 31.58 750 GLY A N 1
ATOM 10378 C CA . GLY B 1 660 ? 10.702 -37.771 105.288 1.00 29.55 750 GLY A CA 1
ATOM 10379 C C . GLY B 1 660 ? 10.187 -37.197 106.595 1.00 32.54 750 GLY A C 1
ATOM 10380 O O . GLY B 1 660 ? 10.828 -36.342 107.200 1.00 29.85 750 GLY A O 1
ATOM 10381 N N . GLY B 1 661 ? 9.020 -37.656 107.027 1.00 44.20 751 GLY A N 1
ATOM 10382 C CA . GLY B 1 661 ? 8.414 -37.151 108.245 1.00 47.92 751 GLY A CA 1
ATOM 10383 C C . GLY B 1 661 ? 7.822 -35.763 108.094 1.00 48.59 751 GLY A C 1
ATOM 10384 O O . GLY B 1 661 ? 7.723 -35.016 109.062 1.00 50.85 751 GLY A O 1
ATOM 10385 N N . CYS B 1 662 ? 7.412 -35.422 106.878 1.00 40.85 752 CYS A N 1
ATOM 10386 C CA . CYS B 1 662 ? 6.887 -34.093 106.595 1.00 37.51 752 CYS A CA 1
ATOM 10387 C C . CYS B 1 662 ? 5.462 -34.183 106.079 1.00 38.88 752 CYS A C 1
ATOM 10388 O O . CYS B 1 662 ? 4.953 -35.275 105.857 1.00 40.90 752 CYS A O 1
ATOM 10391 N N . GLN B 1 663 ? 4.815 -33.039 105.879 1.00 37.34 753 GLN A N 1
ATOM 10392 C CA . GLN B 1 663 ? 3.376 -33.042 105.618 1.00 35.51 753 GLN A CA 1
ATOM 10393 C C . GLN B 1 663 ? 2.926 -32.251 104.395 1.00 37.48 753 GLN A C 1
ATOM 10394 O O . GLN B 1 663 ? 1.898 -31.581 104.432 1.00 41.48 753 GLN A O 1
ATOM 10400 N N . VAL B 1 664 ? 3.679 -32.337 103.309 1.00 42.57 754 VAL A N 1
ATOM 10401 C CA . VAL B 1 664 ? 3.281 -31.642 102.092 1.00 41.36 754 VAL A CA 1
ATOM 10402 C C . VAL B 1 664 ? 2.201 -32.428 101.351 1.00 45.21 754 VAL A C 1
ATOM 10403 O O . VAL B 1 664 ? 2.409 -33.577 100.957 1.00 48.25 754 VAL A O 1
ATOM 10407 N N . SER B 1 665 ? 1.048 -31.791 101.170 1.00 36.99 755 SER A N 1
ATOM 10408 C CA . SER B 1 665 ? -0.097 -32.401 100.507 1.00 34.77 755 SER A CA 1
ATOM 10409 C C . SER B 1 665 ? 0.041 -32.339 98.986 1.00 31.49 755 SER A C 1
ATOM 10410 O O . SER B 1 665 ? 0.845 -31.561 98.467 1.00 31.72 755 SER A O 1
ATOM 10413 N N . PRO B 1 666 ? -0.731 -33.172 98.264 1.00 34.64 756 PRO A N 1
ATOM 10414 C CA . PRO B 1 666 ? -0.769 -33.075 96.800 1.00 34.90 756 PRO A CA 1
ATOM 10415 C C . PRO B 1 666 ? -1.167 -31.677 96.330 1.00 39.35 756 PRO A C 1
ATOM 10416 O O . PRO B 1 666 ? -0.623 -31.176 95.346 1.00 40.67 756 PRO A O 1
ATOM 10420 N N . GLU B 1 667 ? -2.103 -31.055 97.039 1.00 38.42 757 GLU A N 1
ATOM 10421 C CA . GLU B 1 667 ? -2.504 -29.686 96.742 1.00 40.47 757 GLU A CA 1
ATOM 10422 C C . GLU B 1 667 ? -1.321 -28.738 96.908 1.00 38.20 757 GLU A C 1
ATOM 10423 O O . GLU B 1 667 ? -1.195 -27.754 96.180 1.00 37.04 757 GLU A O 1
ATOM 10429 N N . GLY B 1 668 ? -0.452 -29.048 97.866 1.00 36.58 758 GLY A N 1
ATOM 10430 C CA . GLY B 1 668 ? 0.731 -28.245 98.118 1.00 34.99 758 GLY A CA 1
ATOM 10431 C C . GLY B 1 668 ? 1.693 -28.244 96.945 1.00 33.76 758 GLY A C 1
ATOM 10432 O O . GLY B 1 668 ? 2.151 -27.187 96.513 1.00 34.05 758 GLY A O 1
ATOM 10433 N N . TYR B 1 669 ? 1.996 -29.432 96.430 1.00 29.29 759 TYR A N 1
ATOM 10434 C CA . TYR B 1 669 ? 2.885 -29.566 95.282 1.00 29.45 759 TYR A CA 1
ATOM 10435 C C . TYR B 1 669 ? 2.315 -28.874 94.050 1.00 31.65 759 TYR A C 1
ATOM 10436 O O . TYR B 1 669 ? 3.053 -28.259 93.280 1.00 35.22 759 TYR A O 1
ATOM 10445 N N . ALA B 1 670 ? 1.002 -28.981 93.869 1.00 34.98 760 ALA A N 1
ATOM 10446 C CA . ALA B 1 670 ? 0.329 -28.357 92.735 1.00 33.47 760 ALA A CA 1
ATOM 10447 C C . ALA B 1 670 ? 0.549 -26.849 92.737 1.00 34.36 760 ALA A C 1
ATOM 10448 O O . ALA B 1 670 ? 0.831 -26.251 91.698 1.00 34.66 760 ALA A O 1
ATOM 10450 N N . HIS B 1 671 ? 0.428 -26.240 93.912 1.00 27.77 761 HIS A N 1
ATOM 10451 C CA . HIS B 1 671 ? 0.648 -24.807 94.051 1.00 28.01 761 HIS A CA 1
ATOM 10452 C C . HIS B 1 671 ? 2.118 -24.446 93.854 1.00 31.33 761 HIS A C 1
ATOM 10453 O O . HIS B 1 671 ? 2.434 -23.438 93.222 1.00 31.56 761 HIS A O 1
ATOM 10460 N N . LEU B 1 672 ? 3.011 -25.271 94.394 1.00 36.78 762 LEU A N 1
ATOM 10461 C CA . LEU B 1 672 ? 4.446 -25.066 94.219 1.00 38.51 762 LEU A CA 1
ATOM 10462 C C . LEU B 1 672 ? 4.819 -25.081 92.743 1.00 37.26 762 LEU A C 1
ATOM 10463 O O . LEU B 1 672 ? 5.589 -24.239 92.278 1.00 38.69 762 LEU A O 1
ATOM 10468 N N . THR B 1 673 ? 4.264 -26.043 92.014 1.00 34.99 763 THR A N 1
ATOM 10469 C CA . THR B 1 673 ? 4.526 -26.177 90.586 1.00 33.90 763 THR A CA 1
ATOM 10470 C C . THR B 1 673 ? 3.969 -24.987 89.812 1.00 35.34 763 THR A C 1
ATOM 10471 O O . THR B 1 673 ? 4.680 -24.361 89.027 1.00 33.55 763 THR A O 1
ATOM 10475 N N . HIS B 1 674 ? 2.696 -24.685 90.051 1.00 39.86 764 HIS A N 1
ATOM 10476 C CA . HIS B 1 674 ? 1.999 -23.591 89.378 1.00 40.50 764 HIS A CA 1
ATOM 10477 C C . HIS B 1 674 ? 2.737 -22.258 89.500 1.00 37.91 764 HIS A C 1
ATOM 10478 O O . HIS B 1 674 ? 2.794 -21.480 88.548 1.00 37.39 764 HIS A O 1
ATOM 10485 N N . LEU B 1 675 ? 3.296 -22.003 90.677 1.00 34.11 765 LEU A N 1
ATOM 10486 C CA . LEU B 1 675 ? 4.067 -20.790 90.913 1.00 34.56 765 LEU A CA 1
ATOM 10487 C C . LEU B 1 675 ? 5.336 -20.760 90.065 1.00 35.30 765 LEU A C 1
ATOM 10488 O O . LEU B 1 675 ? 5.701 -19.719 89.514 1.00 36.45 765 LEU A O 1
ATOM 10493 N N . LEU B 1 676 ? 6.002 -21.906 89.959 1.00 33.61 766 LEU A N 1
ATOM 10494 C CA . LEU B 1 676 ? 7.239 -22.003 89.191 1.00 33.94 766 LEU A CA 1
ATOM 10495 C C . LEU B 1 676 ? 6.988 -21.858 87.692 1.00 38.61 766 LEU A C 1
ATOM 10496 O O . LEU B 1 676 ? 7.901 -21.537 86.933 1.00 42.57 766 LEU A O 1
ATOM 10501 N N . MET B 1 677 ? 5.747 -22.081 87.269 1.00 47.05 767 MET A N 1
ATOM 10502 C CA . MET B 1 677 ? 5.391 -21.973 85.857 1.00 49.13 767 MET A CA 1
ATOM 10503 C C . MET B 1 677 ? 5.356 -20.522 85.381 1.00 52.12 767 MET A C 1
ATOM 10504 O O . MET B 1 677 ? 5.077 -20.253 84.213 1.00 56.66 767 MET A O 1
ATOM 10509 N N . GLY B 1 678 ? 5.634 -19.591 86.289 1.00 40.92 768 GLY A N 1
ATOM 10510 C CA . GLY B 1 678 ? 5.737 -18.188 85.936 1.00 39.35 768 GLY A CA 1
ATOM 10511 C C . GLY B 1 678 ? 7.144 -17.845 85.489 1.00 40.94 768 GLY A C 1
ATOM 10512 O O . GLY B 1 678 ? 7.413 -16.727 85.049 1.00 43.93 768 GLY A O 1
ATOM 10513 N N . LEU B 1 679 ? 8.044 -18.817 85.597 1.00 35.69 769 LEU A N 1
ATOM 10514 C CA . LEU B 1 679 ? 9.443 -18.621 85.230 1.00 36.98 769 LEU A CA 1
ATOM 10515 C C . LEU B 1 679 ? 9.747 -19.158 83.835 1.00 38.10 769 LEU A C 1
ATOM 10516 O O . LEU B 1 679 ? 9.022 -20.009 83.319 1.00 40.61 769 LEU A O 1
ATOM 10521 N N . ALA B 1 680 ? 10.818 -18.643 83.233 1.00 41.98 770 ALA A N 1
ATOM 10522 C CA . ALA B 1 680 ? 11.319 -19.118 81.943 1.00 44.40 770 ALA A CA 1
ATOM 10523 C C . ALA B 1 680 ? 10.235 -19.179 80.872 1.00 44.51 770 ALA A C 1
ATOM 10524 O O . ALA B 1 680 ? 10.300 -20.007 79.962 1.00 45.44 770 ALA A O 1
ATOM 10526 N N . SER B 1 681 ? 9.248 -18.293 80.990 1.00 48.65 771 SER A N 1
ATOM 10527 C CA . SER B 1 681 ? 8.079 -18.278 80.113 1.00 50.84 771 SER A CA 1
ATOM 10528 C C . SER B 1 681 ? 7.420 -19.658 80.013 1.00 49.47 771 SER A C 1
ATOM 10529 O O . SER B 1 681 ? 6.928 -20.048 78.954 1.00 50.19 771 SER A O 1
ATOM 10532 N N . GLY B 1 682 ? 7.423 -20.394 81.122 1.00 44.32 772 GLY A N 1
ATOM 10533 C CA . GLY B 1 682 ? 6.711 -21.657 81.205 1.00 45.26 772 GLY A CA 1
ATOM 10534 C C . GLY B 1 682 ? 7.526 -22.916 80.964 1.00 48.50 772 GLY A C 1
ATOM 10535 O O . GLY B 1 682 ? 6.986 -24.021 81.016 1.00 52.07 772 GLY A O 1
ATOM 10536 N N . ARG B 1 683 ? 8.820 -22.767 80.708 1.00 41.11 773 ARG A N 1
ATOM 10537 C CA . ARG B 1 683 ? 9.660 -23.926 80.417 1.00 41.42 773 ARG A CA 1
ATOM 10538 C C . ARG B 1 683 ? 10.097 -24.650 81.690 1.00 39.02 773 ARG A C 1
ATOM 10539 O O . ARG B 1 683 ? 11.203 -24.441 82.188 1.00 40.43 773 ARG A O 1
ATOM 10547 N N . ILE B 1 684 ? 9.220 -25.507 82.206 1.00 38.29 774 ILE A N 1
ATOM 10548 C CA . ILE B 1 684 ? 9.476 -26.224 83.452 1.00 35.15 774 ILE A CA 1
ATOM 10549 C C . ILE B 1 684 ? 9.438 -27.737 83.239 1.00 33.73 774 ILE A C 1
ATOM 10550 O O . ILE B 1 684 ? 8.502 -28.266 82.642 1.00 33.15 774 ILE A O 1
ATOM 10555 N N . ILE B 1 685 ? 10.465 -28.429 83.722 1.00 37.76 775 ILE A N 1
ATOM 10556 C CA . ILE B 1 685 ? 10.513 -29.885 83.642 1.00 34.83 775 ILE A CA 1
ATOM 10557 C C . ILE B 1 685 ? 10.648 -30.514 85.028 1.00 33.68 775 ILE A C 1
ATOM 10558 O O . ILE B 1 685 ? 11.519 -30.134 85.812 1.00 33.47 775 ILE A O 1
ATOM 10563 N N . LEU B 1 686 ? 9.775 -31.473 85.326 1.00 27.77 776 LEU A N 1
ATOM 10564 C CA . LEU B 1 686 ? 9.858 -32.218 86.576 1.00 28.92 776 LEU A CA 1
ATOM 10565 C C . LEU B 1 686 ? 10.507 -33.581 86.346 1.00 29.73 776 LEU A C 1
ATOM 10566 O O . LEU B 1 686 ? 10.045 -34.367 85.519 1.00 29.28 776 LEU A O 1
ATOM 10571 N N . ILE B 1 687 ? 11.579 -33.852 87.083 1.00 32.92 777 ILE A N 1
ATOM 10572 C CA . ILE B 1 687 ? 12.261 -35.139 87.020 1.00 31.44 777 ILE A CA 1
ATOM 10573 C C . ILE B 1 687 ? 12.179 -35.839 88.372 1.00 29.44 777 ILE A C 1
ATOM 10574 O O . ILE B 1 687 ? 12.559 -35.276 89.396 1.00 29.06 777 ILE A O 1
ATOM 10579 N N . LEU B 1 688 ? 11.684 -37.072 88.366 1.00 28.59 778 LEU A N 1
ATOM 10580 C CA . LEU B 1 688 ? 11.403 -37.799 89.603 1.00 27.98 778 LEU A CA 1
ATOM 10581 C C . LEU B 1 688 ? 12.663 -38.145 90.397 1.00 33.70 778 LEU A C 1
ATOM 10582 O O . LEU B 1 688 ? 13.685 -38.540 89.833 1.00 34.89 778 LEU A O 1
ATOM 10587 N N . GLU B 1 689 ? 12.577 -37.992 91.715 1.00 42.05 779 GLU A N 1
ATOM 10588 C CA . GLU B 1 689 ? 13.662 -38.371 92.612 1.00 43.56 779 GLU A CA 1
ATOM 10589 C C . GLU B 1 689 ? 13.146 -39.269 93.736 1.00 41.22 779 GLU A C 1
ATOM 10590 O O . GLU B 1 689 ? 12.766 -40.411 93.497 1.00 41.39 779 GLU A O 1
ATOM 10596 N N . GLY B 1 690 ? 13.132 -38.749 94.959 1.00 39.23 780 GLY A N 1
ATOM 10597 C CA . GLY B 1 690 ? 12.682 -39.516 96.107 1.00 39.04 780 GLY A CA 1
ATOM 10598 C C . GLY B 1 690 ? 11.176 -39.679 96.152 1.00 40.29 780 GLY A C 1
ATOM 10599 O O . GLY B 1 690 ? 10.475 -39.308 95.214 1.00 44.71 780 GLY A O 1
ATOM 10600 N N . GLY B 1 691 ? 10.681 -40.235 97.254 1.00 28.80 781 GLY A N 1
ATOM 10601 C CA . GLY B 1 691 ? 9.266 -40.521 97.412 1.00 28.56 781 GLY A CA 1
ATOM 10602 C C . GLY B 1 691 ? 9.024 -42.013 97.528 1.00 29.01 781 GLY A C 1
ATOM 10603 O O . GLY B 1 691 ? 9.245 -42.758 96.574 1.00 32.39 781 GLY A O 1
ATOM 10604 N N . TYR B 1 692 ? 8.561 -42.455 98.693 1.00 30.60 782 TYR A N 1
ATOM 10605 C CA . TYR B 1 692 ? 8.535 -43.883 98.985 1.00 30.24 782 TYR A CA 1
ATOM 10606 C C . TYR B 1 692 ? 7.200 -44.362 99.545 1.00 31.81 782 TYR A C 1
ATOM 10607 O O . TYR B 1 692 ? 7.067 -45.517 99.951 1.00 31.58 782 TYR A O 1
ATOM 10616 N N . ASN B 1 693 ? 6.215 -43.470 99.557 1.00 41.91 783 ASN A N 1
ATOM 10617 C CA . ASN B 1 693 ? 4.834 -43.852 99.823 1.00 41.07 783 ASN A CA 1
ATOM 10618 C C . ASN B 1 693 ? 4.086 -43.934 98.498 1.00 43.94 783 ASN A C 1
ATOM 10619 O O . ASN B 1 693 ? 3.795 -42.907 97.883 1.00 48.45 783 ASN A O 1
ATOM 10624 N N . LEU B 1 694 ? 3.783 -45.153 98.060 1.00 30.53 784 LEU A N 1
ATOM 10625 C CA . LEU B 1 694 ? 3.240 -45.384 96.721 1.00 30.50 784 LEU A CA 1
ATOM 10626 C C . LEU B 1 694 ? 1.929 -44.642 96.464 1.00 30.33 784 LEU A C 1
ATOM 10627 O O . LEU B 1 694 ? 1.622 -44.294 95.323 1.00 30.09 784 LEU A O 1
ATOM 10632 N N . THR B 1 695 ? 1.162 -44.396 97.520 1.00 32.39 785 THR A N 1
ATOM 10633 C CA . THR B 1 695 ? -0.079 -43.644 97.387 1.00 32.72 785 THR A CA 1
ATOM 10634 C C . THR B 1 695 ? 0.211 -42.147 97.294 1.00 32.20 785 THR A C 1
ATOM 10635 O O . THR B 1 695 ? -0.353 -41.449 96.450 1.00 31.92 785 THR A O 1
ATOM 10639 N N . SER B 1 696 ? 1.101 -41.662 98.154 1.00 31.13 786 SER A N 1
ATOM 10640 C CA . SER B 1 696 ? 1.436 -40.241 98.198 1.00 33.48 786 SER A CA 1
ATOM 10641 C C . SER B 1 696 ? 2.100 -39.748 96.916 1.00 35.45 786 SER A C 1
ATOM 10642 O O . SER B 1 696 ? 1.756 -38.684 96.404 1.00 38.37 786 SER A O 1
ATOM 10645 N N . ILE B 1 697 ? 3.053 -40.520 96.403 1.00 39.00 787 ILE A N 1
ATOM 10646 C CA . ILE B 1 697 ? 3.809 -40.108 95.224 1.00 38.85 787 ILE A CA 1
ATOM 10647 C C . ILE B 1 697 ? 2.948 -40.074 93.963 1.00 38.66 787 ILE A C 1
ATOM 10648 O O . ILE B 1 697 ? 3.261 -39.362 93.010 1.00 36.97 787 ILE A O 1
ATOM 10653 N N . SER B 1 698 ? 1.864 -40.841 93.963 1.00 34.85 788 SER A N 1
ATOM 10654 C CA . SER B 1 698 ? 0.989 -40.911 92.802 1.00 35.45 788 SER A CA 1
ATOM 10655 C C . SER B 1 698 ? 0.047 -39.716 92.768 1.00 35.08 788 SER A C 1
ATOM 10656 O O . SER B 1 698 ? -0.162 -39.108 91.719 1.00 33.33 788 SER A O 1
ATOM 10659 N N . GLU B 1 699 ? -0.518 -39.381 93.923 1.00 44.17 789 GLU A N 1
ATOM 10660 C CA . GLU B 1 699 ? -1.411 -38.235 94.025 1.00 44.25 789 GLU A CA 1
ATOM 10661 C C . GLU B 1 699 ? -0.643 -36.934 93.832 1.00 42.90 789 GLU A C 1
ATOM 10662 O O . GLU B 1 699 ? -1.165 -35.970 93.274 1.00 45.32 789 GLU A O 1
ATOM 10668 N N . SER B 1 700 ? 0.605 -36.919 94.287 1.00 33.82 790 SER A N 1
ATOM 10669 C CA . SER B 1 700 ? 1.443 -35.732 94.179 1.00 31.68 790 SER A CA 1
ATOM 10670 C C . SER B 1 700 ? 1.826 -35.446 92.728 1.00 34.98 790 SER A C 1
ATOM 10671 O O . SER B 1 700 ? 1.674 -34.321 92.250 1.00 35.70 790 SER A O 1
ATOM 10674 N N . MET B 1 701 ? 2.320 -36.468 92.035 1.00 38.39 791 MET A N 1
ATOM 10675 C CA . MET B 1 701 ? 2.696 -36.342 90.629 1.00 38.53 791 MET A CA 1
ATOM 10676 C C . MET B 1 701 ? 1.502 -35.973 89.756 1.00 36.16 791 MET A C 1
ATOM 10677 O O . MET B 1 701 ? 1.647 -35.266 88.759 1.00 35.50 791 MET A O 1
ATOM 10682 N N . ALA B 1 702 ? 0.325 -36.461 90.132 1.00 34.39 792 ALA A N 1
ATOM 10683 C CA . ALA B 1 702 ? -0.897 -36.145 89.407 1.00 34.66 792 ALA A CA 1
ATOM 10684 C C . ALA B 1 702 ? -1.271 -34.682 89.607 1.00 37.48 792 ALA A C 1
ATOM 10685 O O . ALA B 1 702 ? -1.645 -33.992 88.659 1.00 42.25 792 ALA A O 1
ATOM 10687 N N . ALA B 1 703 ? -1.161 -34.212 90.845 1.00 31.92 793 ALA A N 1
ATOM 10688 C CA . ALA B 1 703 ? -1.495 -32.831 91.165 1.00 30.16 793 ALA A CA 1
ATOM 10689 C C . ALA B 1 703 ? -0.526 -31.862 90.491 1.00 36.07 793 ALA A C 1
ATOM 10690 O O . ALA B 1 703 ? -0.893 -30.733 90.167 1.00 44.71 793 ALA A O 1
ATOM 10692 N N . CYS B 1 704 ? 0.709 -32.311 90.281 1.00 28.53 794 CYS A N 1
ATOM 10693 C CA . CYS B 1 704 ? 1.701 -31.521 89.558 1.00 27.21 794 CYS A CA 1
ATOM 10694 C C . CYS B 1 704 ? 1.424 -31.539 88.059 1.00 28.34 794 CYS A C 1
ATOM 10695 O O . CYS B 1 704 ? 1.479 -30.503 87.394 1.00 29.08 794 CYS A O 1
ATOM 10698 N N . THR B 1 705 ? 1.130 -32.725 87.534 1.00 28.06 795 THR A N 1
ATOM 10699 C CA . THR B 1 705 ? 0.826 -32.893 86.118 1.00 31.28 795 THR A CA 1
ATOM 10700 C C . THR B 1 705 ? -0.410 -32.081 85.740 1.00 34.39 795 THR A C 1
ATOM 10701 O O . THR B 1 705 ? -0.487 -31.520 84.646 1.00 34.43 795 THR A O 1
ATOM 10705 N N . ARG B 1 706 ? -1.372 -32.016 86.656 1.00 38.71 796 ARG A N 1
ATOM 10706 C CA . ARG B 1 706 ? -2.556 -31.185 86.469 1.00 37.99 796 ARG A CA 1
ATOM 10707 C C . ARG B 1 706 ? -2.168 -29.720 86.337 1.00 34.56 796 ARG A C 1
ATOM 10708 O O . ARG B 1 706 ? -2.728 -28.991 85.518 1.00 34.80 796 ARG A O 1
ATOM 10716 N N . SER B 1 707 ? -1.208 -29.295 87.152 1.00 30.83 797 SER A N 1
ATOM 10717 C CA . SER B 1 707 ? -0.731 -27.920 87.120 1.00 30.71 797 SER A CA 1
ATOM 10718 C C . SER B 1 707 ? -0.016 -27.624 85.807 1.00 34.03 797 SER A C 1
ATOM 10719 O O . SER B 1 707 ? -0.176 -26.547 85.233 1.00 35.56 797 SER A O 1
ATOM 10722 N N . LEU B 1 708 ? 0.764 -28.591 85.333 1.00 34.58 798 LEU A N 1
ATOM 10723 C CA . LEU B 1 708 ? 1.487 -28.449 84.074 1.00 37.45 798 LEU A CA 1
ATOM 10724 C C . LEU B 1 708 ? 0.534 -28.408 82.882 1.00 41.29 798 LEU A C 1
ATOM 10725 O O . LEU B 1 708 ? 0.785 -27.708 81.900 1.00 43.54 798 LEU A O 1
ATOM 10730 N N . LEU B 1 709 ? -0.563 -29.156 82.976 1.00 42.90 799 LEU A N 1
ATOM 10731 C CA . LEU B 1 709 ? -1.522 -29.258 81.880 1.00 42.36 799 LEU A CA 1
ATOM 10732 C C . LEU B 1 709 ? -2.421 -28.030 81.768 1.00 46.43 799 LEU A C 1
ATOM 10733 O O . LEU B 1 709 ? -3.287 -27.968 80.896 1.00 51.46 799 LEU A O 1
ATOM 10738 N N . GLY B 1 710 ? -2.220 -27.062 82.655 1.00 43.62 800 GLY A N 1
ATOM 10739 C CA . GLY B 1 710 ? -2.933 -25.800 82.571 1.00 41.68 800 GLY A CA 1
ATOM 10740 C C . GLY B 1 710 ? -4.161 -25.679 83.453 1.00 40.89 800 GLY A C 1
ATOM 10741 O O . GLY B 1 710 ? -4.777 -24.615 83.510 1.00 42.21 800 GLY A O 1
ATOM 10742 N N . ASP B 1 711 ? -4.523 -26.760 84.138 1.00 36.17 801 ASP A N 1
ATOM 10743 C CA . ASP B 1 711 ? -5.681 -26.743 85.027 1.00 39.11 801 ASP A CA 1
ATOM 10744 C C . ASP B 1 711 ? -5.490 -25.731 86.151 1.00 40.29 801 ASP A C 1
ATOM 10745 O O . ASP B 1 711 ? -4.376 -25.553 86.644 1.00 42.50 801 ASP A O 1
ATOM 10750 N N . PRO B 1 712 ? -6.578 -25.056 86.553 1.00 49.08 802 PRO A N 1
ATOM 10751 C CA . PRO B 1 712 ? -6.502 -24.065 87.631 1.00 50.18 802 PRO A CA 1
ATOM 10752 C C . PRO B 1 712 ? -6.115 -24.703 88.960 1.00 53.59 802 PRO A C 1
ATOM 10753 O O . PRO B 1 712 ? -6.545 -25.822 89.238 1.00 57.36 802 PRO A O 1
ATOM 10757 N N . PRO B 1 713 ? -5.304 -24.000 89.767 1.00 47.45 803 PRO A N 1
ATOM 10758 C CA . PRO B 1 713 ? -4.799 -24.490 91.056 1.00 45.71 803 PRO A CA 1
ATOM 10759 C C . PRO B 1 713 ? -5.906 -24.993 91.980 1.00 45.99 803 PRO A C 1
ATOM 10760 O O . PRO B 1 713 ? -6.930 -24.324 92.133 1.00 46.77 803 PRO A O 1
ATOM 10764 N N . PRO B 1 714 ? -5.702 -26.172 92.586 1.00 48.46 804 PRO A N 1
ATOM 10765 C CA . PRO B 1 714 ? -6.671 -26.796 93.493 1.00 45.73 804 PRO A CA 1
ATOM 10766 C C . PRO B 1 714 ? -6.919 -25.962 94.745 1.00 49.33 804 PRO A C 1
ATOM 10767 O O . PRO B 1 714 ? -6.146 -25.052 95.044 1.00 52.68 804 PRO A O 1
ATOM 10771 N N . LEU B 1 715 ? -7.992 -26.276 95.463 1.00 52.39 805 LEU A N 1
ATOM 10772 C CA . LEU B 1 715 ? -8.291 -25.611 96.725 1.00 55.38 805 LEU A CA 1
ATOM 10773 C C . LEU B 1 715 ? -7.265 -25.987 97.785 1.00 62.07 805 LEU A C 1
ATOM 10774 O O . LEU B 1 715 ? -6.910 -27.159 97.927 1.00 68.31 805 LEU A O 1
ATOM 10779 N N . LEU B 1 716 ? -6.790 -24.994 98.529 1.00 59.01 806 LEU A N 1
ATOM 10780 C CA . LEU B 1 716 ? -5.828 -25.242 99.594 1.00 56.07 806 LEU A CA 1
ATOM 10781 C C . LEU B 1 716 ? -6.229 -24.528 100.879 1.00 56.66 806 LEU A C 1
ATOM 10782 O O . LEU B 1 716 ? -6.302 -23.299 100.921 1.00 58.88 806 LEU A O 1
ATOM 10787 N N . THR B 1 717 ? -6.490 -25.305 101.926 1.00 49.36 807 THR A N 1
ATOM 10788 C CA . THR B 1 717 ? -6.773 -24.743 103.240 1.00 48.36 807 THR A CA 1
ATOM 10789 C C . THR B 1 717 ? -5.526 -24.829 104.114 1.00 47.24 807 THR A C 1
ATOM 10790 O O . THR B 1 717 ? -4.879 -25.876 104.190 1.00 45.91 807 THR A O 1
ATOM 10794 N N . LEU B 1 718 ? -5.184 -23.719 104.759 1.00 43.54 808 LEU A N 1
ATOM 10795 C CA . LEU B 1 718 ? -3.989 -23.651 105.593 1.00 39.26 808 LEU A CA 1
ATOM 10796 C C . LEU B 1 718 ? -4.351 -23.321 107.036 1.00 39.72 808 LEU A C 1
ATOM 10797 O O . LEU B 1 718 ? -4.212 -22.177 107.467 1.00 41.77 808 LEU A O 1
ATOM 10802 N N . PRO B 1 719 ? -4.816 -24.329 107.791 1.00 51.67 809 PRO A N 1
ATOM 10803 C CA . PRO B 1 719 ? -5.259 -24.129 109.174 1.00 52.71 809 PRO A CA 1
ATOM 10804 C C . PRO B 1 719 ? -4.094 -24.018 110.150 1.00 52.66 809 PRO A C 1
ATOM 10805 O O . PRO B 1 719 ? -4.279 -23.573 111.282 1.00 53.49 809 PRO A O 1
ATOM 10809 N N . ARG B 1 720 ? -2.910 -24.434 109.714 1.00 44.44 810 ARG A N 1
ATOM 10810 C CA . ARG B 1 720 ? -1.717 -24.325 110.539 1.00 46.51 810 ARG A CA 1
ATOM 10811 C C . ARG B 1 720 ? -0.777 -23.285 109.947 1.00 49.27 810 ARG A C 1
ATOM 10812 O O . ARG B 1 720 ? -0.367 -23.402 108.792 1.00 53.27 810 ARG A O 1
ATOM 10820 N N . PRO B 1 721 ? -0.438 -22.257 110.737 1.00 46.64 811 PRO A N 1
ATOM 10821 C CA . PRO B 1 721 ? 0.519 -21.234 110.305 1.00 46.18 811 PRO A CA 1
ATOM 10822 C C . PRO B 1 721 ? 1.905 -21.843 110.118 1.00 50.18 811 PRO A C 1
ATOM 10823 O O . PRO B 1 721 ? 2.146 -22.940 110.626 1.00 55.03 811 PRO A O 1
ATOM 10827 N N . PRO B 1 722 ? 2.796 -21.158 109.382 1.00 43.12 812 PRO A N 1
ATOM 10828 C CA . PRO B 1 722 ? 4.168 -21.649 109.220 1.00 39.46 812 PRO A CA 1
ATOM 10829 C C . PRO B 1 722 ? 4.831 -21.912 110.567 1.00 37.47 812 PRO A C 1
ATOM 10830 O O . PRO B 1 722 ? 4.673 -21.107 111.482 1.00 39.23 812 PRO A O 1
ATOM 10834 N N . LEU B 1 723 ? 5.540 -23.029 110.690 1.00 40.71 813 LEU A N 1
ATOM 10835 C CA . LEU B 1 723 ? 6.197 -23.378 111.945 1.00 38.99 813 LEU A CA 1
ATOM 10836 C C . LEU B 1 723 ? 7.216 -22.315 112.336 1.00 40.68 813 LEU A C 1
ATOM 10837 O O . LEU B 1 723 ? 7.907 -21.761 111.481 1.00 41.22 813 LEU A O 1
ATOM 10842 N N . SER B 1 724 ? 7.304 -22.027 113.630 1.00 39.07 814 SER A N 1
ATOM 10843 C CA . SER B 1 724 ? 8.213 -20.995 114.114 1.00 44.89 814 SER A CA 1
ATOM 10844 C C . SER B 1 724 ? 9.669 -21.383 113.858 1.00 46.52 814 SER A C 1
ATOM 10845 O O . SER B 1 724 ? 10.544 -20.521 113.771 1.00 51.03 814 SER A O 1
ATOM 10848 N N . GLY B 1 725 ? 9.922 -22.683 113.729 1.00 39.00 815 GLY A N 1
ATOM 10849 C CA . GLY B 1 725 ? 11.248 -23.174 113.402 1.00 35.81 815 GLY A CA 1
ATOM 10850 C C . GLY B 1 725 ? 11.490 -23.149 111.906 1.00 32.80 815 GLY A C 1
ATOM 10851 O O . GLY B 1 725 ? 12.618 -22.958 111.450 1.00 31.86 815 GLY A O 1
ATOM 10852 N N . ALA B 1 726 ? 10.422 -23.348 111.140 1.00 37.23 816 ALA A N 1
ATOM 10853 C CA . ALA B 1 726 ? 10.495 -23.287 109.685 1.00 35.54 816 ALA A CA 1
ATOM 10854 C C . ALA B 1 726 ? 10.848 -21.877 109.232 1.00 39.34 816 ALA A C 1
ATOM 10855 O O . ALA B 1 726 ? 11.625 -21.689 108.298 1.00 40.55 816 ALA A O 1
ATOM 10857 N N . LEU B 1 727 ? 10.271 -20.888 109.908 1.00 46.32 817 LEU A N 1
ATOM 10858 C CA . LEU B 1 727 ? 10.540 -19.491 109.603 1.00 46.43 817 LEU A CA 1
ATOM 10859 C C . LEU B 1 727 ? 11.971 -19.130 109.983 1.00 46.67 817 LEU A C 1
ATOM 10860 O O . LEU B 1 727 ? 12.641 -18.380 109.272 1.00 48.09 817 LEU A O 1
ATOM 10865 N N . ALA B 1 728 ? 12.434 -19.674 111.104 1.00 34.48 818 ALA A N 1
ATOM 10866 C CA . ALA B 1 728 ? 13.798 -19.440 111.567 1.00 34.00 818 ALA A CA 1
ATOM 10867 C C . ALA B 1 728 ? 14.802 -19.910 110.524 1.00 35.92 818 ALA A C 1
ATOM 10868 O O . ALA B 1 728 ? 15.818 -19.257 110.286 1.00 39.83 818 ALA A O 1
ATOM 10870 N N . SER B 1 729 ? 14.506 -21.043 109.897 1.00 32.26 819 SER A N 1
ATOM 10871 C CA . SER B 1 729 ? 15.359 -21.571 108.842 1.00 31.96 819 SER A CA 1
ATOM 10872 C C . SER B 1 729 ? 15.336 -20.665 107.615 1.00 31.96 819 SER A C 1
ATOM 10873 O O . SER B 1 729 ? 16.384 -20.333 107.064 1.00 32.19 819 SER A O 1
ATOM 10876 N N . ILE B 1 730 ? 14.139 -20.260 107.199 1.00 37.75 820 ILE A N 1
ATOM 10877 C CA . ILE B 1 730 ? 13.969 -19.454 105.993 1.00 39.31 820 ILE A CA 1
ATOM 10878 C C . ILE B 1 730 ? 14.648 -18.086 106.091 1.00 43.17 820 ILE A C 1
ATOM 10879 O O . ILE B 1 730 ? 15.356 -17.677 105.172 1.00 42.67 820 ILE A O 1
ATOM 10884 N N . THR B 1 731 ? 14.446 -17.387 107.205 1.00 51.16 821 THR A N 1
ATOM 10885 C CA . THR B 1 731 ? 15.052 -16.069 107.382 1.00 55.82 821 THR A CA 1
ATOM 10886 C C . THR B 1 731 ? 16.563 -16.181 107.577 1.00 56.66 821 THR A C 1
ATOM 10887 O O . THR B 1 731 ? 17.291 -15.193 107.461 1.00 57.72 821 THR A O 1
ATOM 10891 N N . GLU B 1 732 ? 17.029 -17.389 107.872 1.00 50.17 822 GLU A N 1
ATOM 10892 C CA . GLU B 1 732 ? 18.457 -17.640 108.024 1.00 50.40 822 GLU A CA 1
ATOM 10893 C C . GLU B 1 732 ? 19.165 -17.574 106.679 1.00 50.09 822 GLU A C 1
ATOM 10894 O O . GLU B 1 732 ? 20.069 -16.768 106.484 1.00 52.57 822 GLU A O 1
ATOM 10900 N N . THR B 1 733 ? 18.746 -18.423 105.748 1.00 42.42 823 THR A N 1
ATOM 10901 C CA . THR B 1 733 ? 19.347 -18.416 104.418 1.00 41.39 823 THR A CA 1
ATOM 10902 C C . THR B 1 733 ? 18.975 -17.134 103.683 1.00 41.97 823 THR A C 1
ATOM 10903 O O . THR B 1 733 ? 19.678 -16.708 102.772 1.00 42.37 823 THR A O 1
ATOM 10907 N N . ILE B 1 734 ? 17.872 -16.516 104.092 1.00 42.40 824 ILE A N 1
ATOM 10908 C CA . ILE B 1 734 ? 17.464 -15.243 103.514 1.00 43.57 824 ILE A CA 1
ATOM 10909 C C . ILE B 1 734 ? 18.503 -14.180 103.849 1.00 45.97 824 ILE A C 1
ATOM 10910 O O . ILE B 1 734 ? 18.696 -13.229 103.091 1.00 48.03 824 ILE A O 1
ATOM 10915 N N . GLN B 1 735 ? 19.192 -14.370 104.973 1.00 46.05 825 GLN A N 1
ATOM 10916 C CA . GLN B 1 735 ? 20.148 -13.395 105.485 1.00 46.17 825 GLN A CA 1
ATOM 10917 C C . GLN B 1 735 ? 21.565 -13.617 104.974 1.00 45.19 825 GLN A C 1
ATOM 10918 O O . GLN B 1 735 ? 22.426 -12.750 105.121 1.00 47.26 825 GLN A O 1
ATOM 10924 N N . VAL B 1 736 ? 21.810 -14.783 104.387 1.00 46.63 826 VAL A N 1
ATOM 10925 C CA . VAL B 1 736 ? 23.119 -15.075 103.820 1.00 47.63 826 VAL A CA 1
ATOM 10926 C C . VAL B 1 736 ? 23.142 -14.653 102.357 1.00 47.68 826 VAL A C 1
ATOM 10927 O O . VAL B 1 736 ? 24.207 -14.506 101.757 1.00 49.61 826 VAL A O 1
ATOM 10931 N N . HIS B 1 737 ? 21.956 -14.447 101.792 1.00 39.84 827 HIS A N 1
ATOM 10932 C CA . HIS B 1 737 ? 21.830 -14.103 100.380 1.00 40.25 827 HIS A CA 1
ATOM 10933 C C . HIS B 1 737 ? 21.337 -12.677 100.153 1.00 42.07 827 HIS A C 1
ATOM 10934 O O . HIS B 1 737 ? 20.912 -12.336 99.050 1.00 44.10 827 HIS A O 1
ATOM 10941 N N . ARG B 1 738 ? 21.393 -11.847 101.190 1.00 48.80 828 ARG A N 1
ATOM 10942 C CA . ARG B 1 738 ? 21.000 -10.447 101.056 1.00 53.85 828 ARG A CA 1
ATOM 10943 C C . ARG B 1 738 ? 21.926 -9.727 100.084 1.00 55.28 828 ARG A C 1
ATOM 10944 O O . ARG B 1 738 ? 21.475 -8.972 99.222 1.00 58.10 828 ARG A O 1
ATOM 10952 N N . ARG B 1 739 ? 23.224 -9.976 100.228 1.00 57.51 829 ARG A N 1
ATOM 10953 C CA . ARG B 1 739 ? 24.241 -9.309 99.424 1.00 58.54 829 ARG A CA 1
ATOM 10954 C C . ARG B 1 739 ? 24.183 -9.683 97.946 1.00 59.35 829 ARG A C 1
ATOM 10955 O O . ARG B 1 739 ? 24.239 -8.812 97.077 1.00 65.93 829 ARG A O 1
ATOM 10963 N N . TYR B 1 740 ? 24.065 -10.975 97.663 1.00 41.49 830 TYR A N 1
ATOM 10964 C CA . TYR B 1 740 ? 24.186 -11.469 96.295 1.00 38.86 830 TYR A CA 1
ATOM 10965 C C . TYR B 1 740 ? 22.894 -11.325 95.501 1.00 38.29 830 TYR A C 1
ATOM 10966 O O . TYR B 1 740 ? 22.905 -11.381 94.271 1.00 38.29 830 TYR A O 1
ATOM 10975 N N . TRP B 1 741 ? 21.785 -11.133 96.203 1.00 43.89 831 TRP A N 1
ATOM 10976 C CA . TRP B 1 741 ? 20.491 -11.004 95.545 1.00 45.69 831 TRP A CA 1
ATOM 10977 C C . TRP B 1 741 ? 19.771 -9.735 95.980 1.00 50.34 831 TRP A C 1
ATOM 10978 O O . TRP B 1 741 ? 19.385 -9.588 97.141 1.00 50.53 831 TRP A O 1
ATOM 10989 N N . ARG B 1 742 ? 19.592 -8.820 95.033 1.00 66.30 832 ARG A N 1
ATOM 10990 C CA . ARG B 1 742 ? 19.011 -7.516 95.321 1.00 73.60 832 ARG A CA 1
ATOM 10991 C C . ARG B 1 742 ? 17.492 -7.529 95.194 1.00 76.31 832 ARG A C 1
ATOM 10992 O O . ARG B 1 742 ? 16.908 -6.692 94.507 1.00 83.67 832 ARG A O 1
ATOM 11000 N N . SER B 1 743 ? 16.863 -8.492 95.859 1.00 59.67 833 SER A N 1
ATOM 11001 C CA . SER B 1 743 ? 15.410 -8.567 95.929 1.00 55.27 833 SER A CA 1
ATOM 11002 C C . SER B 1 743 ? 15.011 -9.073 97.308 1.00 52.99 833 SER A C 1
ATOM 11003 O O . SER B 1 743 ? 13.829 -9.155 97.641 1.00 52.94 833 SER A O 1
ATOM 11006 N N . LEU B 1 744 ? 16.019 -9.411 98.105 1.00 42.94 834 LEU A N 1
ATOM 11007 C CA . LEU B 1 744 ? 15.813 -9.825 99.485 1.00 42.86 834 LEU A CA 1
ATOM 11008 C C . LEU B 1 744 ? 16.030 -8.647 100.423 1.00 46.42 834 LEU A C 1
ATOM 11009 O O . LEU B 1 744 ? 15.807 -8.748 101.630 1.00 48.31 834 LEU A O 1
ATOM 11014 N N . ARG B 1 745 ? 16.473 -7.527 99.860 1.00 74.53 835 ARG A N 1
ATOM 11015 C CA . ARG B 1 745 ? 16.719 -6.325 100.646 1.00 79.98 835 ARG A CA 1
ATOM 11016 C C . ARG B 1 745 ? 15.619 -5.292 100.422 1.00 85.57 835 ARG A C 1
ATOM 11017 O O . ARG B 1 745 ? 15.648 -4.201 100.992 1.00 91.17 835 ARG A O 1
#

Foldseek 3Di:
DQQAAEEEDAPLFQQVLLLVLQVVVCVVPVHRYHYDYDPPVLLVAVVQLLVLGHGQKYKDWLQQQQQCVVSPFFDFDDDDVVLVVQFDPVQQVSQAYPNTGFWAFWFKKWKWKKFFCVVPVDDAQAPVCQVVVQVVLVVVVAAAEAEALLFLLQLQLQLPFQPADQFDDDDHDTDLLHHRLLPDSNLLRLVSVLVCCVVVRYPLVGHHVNRLCRVLQVRYGIYMDIQQSVLSSVVGPTDIDTAAHHHYPNTGGAGAMTTTIMTGTPSDPCVVVVSCSVRPRQLDLVNSVSRCVRGNRAQTRRPPNNVVVCVDVNSVRRVVNNVSHYYHHNHNLQVQLRVLSSLLSSCCSQPLDHSNQSSVLSRVGSSHFFAEEEDDLLLQVWDFDPDPPDLQHSLQLVLQVVLCVVVPLVVSHHYDYFDFADPVLQVLFAPPVQLVLQLVQLPDQPVVQVVVQVVAAPEHGDNCRNVQLRGLLRRLLSQLVCCSRNNGVEYEYRGDDFALQAARRGDYDRHRGHSLQSSQVSNQVSSPHLAAEEEEEAAQEDSLRNCVSCLAPLSYQYEYEHECQVQCAPVSHCCLPLLRQGDDNSRLRYGHLYAHDAAAELQLVVCLVVQPVVLQQVQSQGLAYEYQDEQCLDCPRPRRRYHYQLLSLLVSLLSCCSGNVRHYYYRYHHDRDSVRSSSNSSSNSCSSSVHDRDDDDDHHDPSSVVSSVVNLVSNVVVGVSND/DFEEEDADLAQQVLVLVLQVVDPCDDHYHYDYDPPVLLVLVLCLLVQDDGQKYKDWLQSVQLVVVSPFFDFDDDDPVLCPQFDPVQQVSQDHPNTRFWAFWFKKWKFKKFFCVLPVDDAQAPVCQVVVQVVSCVVPFAAEAEALLFCLQLQLQQPFQPADQFDDDPNDTHLLDHRCQDPSNLVSLVSVLVCCVSVRYPLRGHHVNRCVCVLVPRYGIYMDMQQCVVVSVVGPTDMDTAAHHHYPPTGRAGAMTTIIMTGTRSDDPVVVVNCCVSPRQLDCNRVVSSCVRGHRAQTRRPVCSVVVCVDPNSVRRVVSNVSHYYRHNHNLQLQQRVLSSLLSSCCNVVLDHNNLSSVLSSVRSSHFAAEEEEDLLLQVWDAPPDPPDLQHSCQLVLQVVLCVVVCLVVRHDYDYFDFADPVLQVLFAPPQQLVVQLVQLPDDPVVQVVVQVVEEAGHGDNSNSRQLRRQLRRLLRQLCCCSRSNGVEYEYRGDDFALQAAHRGAYDRHRGHSLQSSQVSNQVSVPHLAQEEEEEAAQADSPHNCVSCQQPCSYAYAYEHEQQVQCAPVSHPCLALLNAGDHNSGNRYGHQYFNDAAAELQLVVVLVPQPVVLQQVQSQGLAYEYQDACCLDPPRPRRRYHYQLLSLLVVLLSCCSGNVRHYYYYYHHDRDSVRSNSNVSSNSCSSSPHDRDDDDDPDHGDPRSVVSSVVSLVSNVVVRVRSD

Solvent-accessible surface area: 54582 Å² total; per-residue (Å²): 148,139,59,38,0,36,0,30,5,38,39,40,23,1,59,94,4,2,36,80,4,1,46,108,4,49,174,104,74,57,36,123,15,66,25,86,76,35,112,95,0,32,66,70,0,43,78,39,9,72,113,49,89,19,2,7,0,0,4,43,16,0,6,45,0,0,22,10,23,103,76,52,16,12,12,84,4,102,20,91,162,75,21,61,81,90,1,62,90,98,0,3,73,3,1,86,23,112,64,94,20,2,0,0,0,4,0,11,13,0,0,1,2,0,17,8,96,102,75,8,90,118,26,6,83,41,6,76,75,3,39,66,36,12,142,98,14,64,89,146,59,77,26,0,4,35,2,9,7,62,82,4,39,14,1,5,4,2,4,7,5,48,36,7,50,4,8,80,109,72,131,60,142,54,51,62,178,50,20,2,4,60,47,76,2,0,62,17,0,0,43,40,1,28,48,4,22,62,52,143,43,8,88,36,108,4,41,63,80,80,4,26,42,8,1,29,155,17,72,0,0,0,6,3,10,1,2,17,1,2,23,60,4,89,127,21,113,18,86,31,6,18,28,26,4,0,36,9,95,63,77,42,3,68,0,7,8,1,0,4,0,0,0,0,3,45,48,7,69,1,57,134,62,0,29,86,0,0,28,94,58,2,0,15,54,121,4,0,73,5,6,23,138,44,39,18,8,0,6,3,0,1,74,55,27,12,130,115,17,50,154,13,99,65,5,52,7,2,74,75,1,18,136,91,11,83,74,9,5,27,24,40,42,1,60,20,0,19,39,8,1,54,3,2,3,50,2,3,9,68,59,82,24,84,20,89,46,2,3,50,20,4,49,90,11,0,37,62,46,94,6,0,3,0,43,36,107,91,0,43,80,1,44,28,80,96,64,106,173,32,43,2,40,23,87,0,0,57,94,0,18,60,68,0,106,130,55,34,5,9,67,119,8,53,88,11,110,24,64,76,3,71,91,70,13,0,93,61,6,3,29,68,110,3,10,35,105,4,91,57,2,62,174,24,137,81,191,72,0,97,148,44,6,89,105,47,81,53,19,7,1,3,56,32,0,5,50,2,3,25,18,1,0,0,0,0,0,52,0,0,52,0,0,6,27,9,58,2,34,1,0,2,0,0,2,0,4,4,2,4,6,0,40,104,67,36,3,14,6,33,0,1,4,0,4,0,0,0,0,0,58,22,0,21,82,57,23,64,110,66,6,98,0,0,0,0,0,0,1,0,17,5,0,16,0,0,1,62,27,3,27,90,23,58,14,0,0,2,1,0,0,1,23,33,39,145,14,89,37,48,28,120,32,104,67,5,15,18,83,26,17,11,130,80,77,0,42,1,43,1,0,0,0,11,0,65,23,63,142,3,6,18,22,5,3,36,14,0,0,111,109,0,1,19,32,0,0,82,68,15,79,3,77,0,0,0,0,0,0,0,0,0,0,1,128,51,12,93,79,0,37,7,99,1,8,18,64,2,3,1,40,3,1,76,49,1,36,13,4,10,25,5,13,0,0,1,1,2,2,3,0,25,44,48,83,18,0,4,58,1,0,0,12,0,2,87,3,6,34,62,36,113,41,61,164,47,134,99,108,58,59,94,35,0,51,55,8,0,50,91,0,27,94,39,0,89,177,108,13,187,51,13,178,85,1,48,0,31,8,34,35,46,25,10,59,94,4,5,42,126,7,5,66,48,28,74,95,84,66,164,18,64,25,80,82,41,135,60,0,33,69,19,0,42,58,45,10,70,95,19,123,39,1,17,0,0,5,45,15,1,8,46,1,0,25,10,23,106,85,40,14,17,31,99,10,94,6,77,173,58,12,64,74,102,3,47,97,118,0,11,72,8,0,94,34,124,61,116,20,12,0,0,0,3,0,12,13,0,0,1,1,1,22,9,100,116,38,14,93,125,22,8,98,53,6,78,73,5,38,71,42,1,64,137,24,98,92,138,36,79,15,1,4,35,2,12,3,50,84,5,38,16,0,4,5,2,0,7,3,44,20,6,54,4,9,59,118,91,138,57,146,58,65,66,189,45,23,1,0,32,23,29,2,0,61,28,0,0,58,41,1,14,60,5,25,123,86,151,31,18,92,31,96,4,43,51,75,79,5,32,40,8,0,20,136,20,85,1,0,1,8,5,13,0,0,12,2,2,29,57,5,81,121,33,114,28,85,36,13,20,22,26,4,2,34,2,116,57,78,34,2,59,0,11,8,0,1,7,0,0,0,11,5,56,45,68,88,42,48,68,57,1,68,36,0,0,23,86,82,2,3,38,59,126,3,0,92,39,12,24,87,36,36,18,13,1,7,2,0,9,86,70,26,11,128,63,16,57,93,44,109,58,8,53,13,1,74,76,1,19,151,82,13,113,70,8,5,25,26,38,50,2,59,16,0,25,29,4,1,76,5,2,2,50,8,2,7,62,63,80,38,93,15,81,50,1,0,42,14,4,61,73,7,0,24,57,44,70,2,0,6,0,48,35,112,88,0,42,77,1,51,29,87,92,70,104,170,33,45,2,34,16,82,1,0,59,98,0,20,52,71,0,108,125,56,33,4,13,67,103,8,58,97,12,111,18,76,74,2,70,87,74,15,0,90,60,7,3,29,72,141,2,4,26,73,5,102,53,2,74,174,25,141,80,189,80,1,92,148,21,8,92,90,39,88,56,15,10,2,5,63,36,0,8,45,3,2,25,20,1,0,0,0,0,0,51,0,0,44,0,0,12,15,9,63,1,15,2,0,2,2,2,3,0,4,6,3,4,6,0,34,90,84,34,3,19,6,33,0,2,4,0,6,1,0,0,0,0,51,25,0,20,78,58,34,70,101,63,9,98,0,0,0,0,0,1,1,0,19,5,0,18,0,1,1,62,29,2,24,64,24,51,15,0,0,1,0,0,0,0,30,36,28,157,17,94,37,51,30,114,36,107,46,5,13,18,79,54,17,25,134,80,68,0,44,0,47,1,0,0,0,8,0,70,16,60,141,8,2,15,8,0,3,22,16,0,0,97,102,0,1,18,30,0,1,85,65,15,91,2,66,0,0,0,0,0,1,0,0,0,0,1,129,56,11,88,70,0,39,4,71,1,2,31,64,1,2,0,41,2,0,74,38,0,42,26,5,13,45,9,36,0,0,2,1,5,3,2,0,24,43,51,86,16,1,3,57,1,5,1,9,0,1,85,5,5,29,60,36,113,55,43,154,40,98,86,128,80,97,47,33,101,41,0,50,56,5,0,51,93,0,22,123,54,0,98,178,69,14,188,48,22,176

Radius of gyration: 41.09 Å; Cα contacts (8 Å, |Δi|>4): 3242; chains: 2; bounding box: 84×88×123 Å

Secondary structure (DSSP, 8-state):
-EEEE--SSS-HHHHHHHTTT------EEEE--TTHHHHHHHHHTTS-S-SEEEEEGGGHHHHHHHT-SPPP---TTTTTTB-HHHHGGGEETTEE-SEEEEEE--EEEEETTT-SS--SBGGGHHHHHHHHGGGSSEEE----SSTTTTHHHHTTTT-EEEEEETTEEEEEEEESSSHHHHHHHHHHHHHHHTTSS-TT--HHHHHHHHHTT-EEEEEE-GGGHHHHHSS---EEEEPPPBBTTB-----BEEEEEEE-SS-S-HHHHHHHHHHHTSSHHHHHHHHTTS---EESBHHHHTTTTTSHHHHHHHHHHHSS-B---STTHHHHHHHHHHHHHHHHTTSS-HHHHHHHHHHHHSS--EEEEE-GGGG----SS-TT-SS-THHHHHHHHHHHHTTHHHHSEEE---PPPHHHHTTTS-HHHHHHHHGGGG--HHHHHHHHTTSBS----TTHHHHHHHHHHHHHHHHHHHHHTS-SEEEEE-SS--TT--SS--BTTBSS-HHHHHHHHHHHTTTS---EEEEE-SSS--HHHHHHTTT-SSEEEEEEEE-GGGTSTT--STTSTT----GGGTT-EEEEEE-SS--BHHHHHHHIIIIIHHHHHHH--SEEEEEE--SSBTT-TTT--BB-HHHHHHHHHHHTTSGGG-EEEEE-----HHHHHHHHHHHHHHHTTPPPPP----SPPPHHHHHHHHHHHHHSTTT-TT--/--S-EEEE--TTS-HHHHHHHHHHHHHHH---EEEE--TTHHHHHHHHHHTT---SEEEEEGGGHHHHHHTT-BPPP---HHHHTTB-HHHHHHTEETTEE--EEEEEE--EEEEESSS-SS--SBGGGHHHHHHHHHTTT-EEE----SSTTTTHHHHTTTT-EEEEEETTEEEEEEEESSSHHHHHHHHHHHHHHHTTSS-TT--HHHHHHHHHTT-EEEEEE-GGGHHHHHHTT--EEEEPPPBBTTB----EEEEEEEEEBTT-TTHHHHHHHIIIIISSHHHHHHHHHHS---EESBHHHHHHHTT-HHHHHHHHHHHHSEEPP-STTHHHHHHHHHHHHHHHTTTSS-HHHHHHHHHTTSS---EEEE--GGGG----SS-TT-S--THHHHHHHHHHHHTTTTTTSEEEP--PPPHHHHTTTS-HHHHHHHHHGGG--HHHHHHHHTTSBS----TTHHHHHHHHHHHHHHHHHHHTTTS-SEEEE--SS--TT--SS--BTTBSS-HHHHHHHHHHHHHTS---EEEEE-SSS--HHHHHHTTT-TTEEEEEEEE-TTTTSTT-SSTTSTT----GGGTTSEEEEEE-SS--BHHHHHHHIIIIIHHHHHHH--SEEEEEE--SSBTT-TTT--BB-HHHHHHHHHHHTTSGGG-EEEEE-----HHHHHHHHHHHHHHHTTPPPPP---PPPHHHHHHHHHHHHHHTTT-TT--

Sequence (1443 aa):
EEGKLVIWINGDKGYNGLAEVGKKFEKDTGIKVTVEHPDKLEEKFPQVAATGDGPDIIFWAHDRFGGYAQSGLLAEITPDKAFQDKLYPFTWDAVRYNGKLIAYPIAVEALSLIYNKDLLPNPPKTWEEIPALDKELKAKGKSALMFNLQEPYFTWPLIAADGGYAFKYENGKYDIKDVGVDNAGAKAGLTFLVDLIKNKHMNADTDYSIAEAAFNKGETAMTINGPWAWSNIDTSKVNYGVTVLPTFKGQPSKPFVGVLSAGINAASPNKELAKEFLENYLLTDEGLEAVNKDKPLGAVALKSYEEELAKDPRIAATMENAQKGEIMPNIPQMSAFWYAVRTAVINAASGRQTVDAALAAAQTNAAASRTGLVYDQNMMNHCNLWDSHHPEVPQRILRIMCRLEELGLAGRCLTLTPRPATEAELLTCHSAEYVGHHLRATEKMKTRELHRESSNFDSIYICPSTFACAQLATGAACRLVEAVLSGEVLNGAAVVRPPGHHAEQDAACGFCFFNSVAVAARHAQTISGHALRILIVDWDVHHGNGTQHMFEDDPSVLYVSLHRYDHGTFFPMGDEGASSQIGRAAGTGFTVNVAWNGPRMGDADYLAAWHRLVLPIAYEFNPELVLVSAGFDAARGDPLGGCQVSPEGYAHLTHLLMGLASGRIILILEGGYNLTSISESMAACTRSLLGDPPPLLTRPPLSGALASITETIQVHRRYWRSLRKLVIWINGDKGYNGLAEVGKKFEKGIKVTVEHPDKLEEKFPQVAATGDGPDIIFWAHDRFGGYAQSGLLAEITPDKAFQDKLYPFTWDAVRYNGKLIAYPIAVEALSLIYNKDLLPNPPKTWEEIPALDKELKAKGKSALMFNLQEPYFTWPLIAADGGYAFKYENGKYDIKDVGVDNAGAKAGLTFLVDLIKNKHMNADTDYSIAEAAFNKGETAMTINGPWAWSNIDTSKVNYGVTVLPTFKGQPSKPFVGVLSAGINAASPNKELAKEFLENYLLTDEGLEAVNKDKPLGAVALKSYEEELAKDPRIAATMENAQKGEIMPNIPQMSAFWYAVRTAVINAASGRQTVDAALAAAQTNAAASRTGLVYDQNMMNHCNLWDSHHPEVPQRILRIMCRLEELGLAGRCLTLTPRPATEAELLTCHSAEYVGHLRATEKMKTRELHRESSNFDSIYICPSTFACAQLATGAACRLVEAVLSGEVLNGAAVVRPPGHHAEQDAACGFCFFNSVAVAARHAQTISGHALRILIVDWDVHHGNGTQHMFEDDPSVLYVSLHRYDHGTFFPMGDEGASSQIGRAAGTGFTVNVAWNGPRRMGDADYLAAWHRLVLPIAYEFNPELVLVSAGFDAARGDPLGGCQVSPEGYAHLTHLLMGLASGRIILILEGGYNLTSISESMAACTRSLLGDPPPLLTLPRPPLSGALASITETIQVHRRYWRSLR